Protein AF-A0A413IAR1-F1 (afdb_monomer_lite)

Radius of gyration: 41.61 Å; chains: 1; bounding box: 131×71×96 Å

Sequence (788 aa):
MGYKVLKQGWRLIAILAIGFSSGCSGNEKIKGIDLDEVGYGSSVFSVLKGEDYESEALKLPEGVGEDITVKIKDVRNFSTKESEPLFFESCEVIGWSSPVDLNTDKTMEAVLAKYNPVQKATLSVDASTGKLILYGAGTKNIPAAVYLVDLEISSGGVTQIKEGVCRIQLKDNSAKAVTVSATWGTTDSDKAPADVSSKELSEEELQEFAGALGSAYNKNYGYLILKVKDRRNQSISWKDRWVTRTNKNNFETANPWAEIIYTDEAVIVPYPVPSYPVVSQSTGNAVQYKVEKANTAFRKDLFFDCNLSVTQKGVFEIECRLTDSEVQGKATVLPSGKKLFFPVQDDLRSMDFYDDNSRLSYHRMVSSENFVVFWEKGFGDDPKSAPPLNGVDMTVDLDDLLEKGERFYKLYHDSLNFVTPGNSNVDSIRMMVIVHYTTTWTAYGGGYDDVIGALWVNPATMKPVGQTIAHEFGHSFQYQVYCDDPNKEAGFRQGQSGTSQDGNSFWEMCAQHMAWQNIALFPEWNCDVPIYLANHHRGFMHEWLRYQAFYLMEYWRMKHGEDMLGRVWRESESHEDPITAYKRIAGLSQDQFNAEVWESACHDITWDYPLGGYLRRIVDRQSEADRQTWYTHKTRLIAENGYYRSYPDTVTADHGTEQNIAFTPHDYGYNAFQLSVPEGGTTVTAEFEGITGDSRYRTVGDSKAGWRFGFVGVQGSWTPVYGDMGEATGTAPQASVSFTVPGGGLKQLWFVVSGAPTRHEPHVWDDDVGNDEEYPYRVKFVNTEVKN

Secondary structure (DSSP, 8-state):
------------------------------SS--GGG-B-S-SEEEEETT--EEPPPPB--TT--SSEEEEEEEEEETTT--B-GGGTSEEEE--BSS-EETTT--SHHHHHHHB--EEEESEEE-TTT--EEE-GGGGGGS-SSEEEEEEEEEETTEEEEEEEEEEEEEE-----SEEEEEEEESSSS--EEPEEEEEEPPHHHHHHHHHHHGGG--TTSEEEEEEEE-TTSPBPPTTTTEEEPTTS--HHHH-TTSPPEE-SSEEEEEESSSS--EE---S-S-EEEEE-GGGBTTSS-EEEEEEEEESS-SEEEEEEE---BTTTB---BPPSSSBPP--SGGGGGGS-TTSTTSSS-TTSEEE-SSEEEEE-GGG-S-GGGPPPBTTB-----HHHHHHHHHHHHHIIIIIS-SS-TTSSGGGTBPEEEEE---SS--EEEEEETTTEEEEEE-GGGBTTB-HHHHHHHHHHHHHHHHHH-TTS--SSTT--TT---S--THHHHHHHHHHHTTGGG-TT--TTHHHHHHHTTSPTT-GGGTTT--HHHHHHHHHH-TTHHHHHHHTPPTT--HHHHHHHHHT--HHHHHHHHHHHHHHHTTT-STTHHHHHHHHHTS-HHHHHHHSS--B-EEEETTEEEEPP----S---TTS--B-S-BBT-EEEEEE----TTPEEEEEEEE--S-TTS--TTGGG-EEEEEEEEE-STT-EEEEEEEEEETTB-EEEEEEEPPTT--SEEEEEEEE--SS--PPP-SS-GGG--B--EEEEEES--B--

pLDDT: mean 87.64, std 15.31, range [21.23, 98.88]

Organism: NCBI:txid28118

InterPro domains:
  IPR045690 Domain of unknown function DUF6055 [PF19527] (336-788)

Foldseek 3Di:
DDDDDDDDDDDDDDDDDDDDDDDDDDDDDDPDFPLVQWAFPAQEAEDAALDKDKGAFIGGDPPFADDKFKWWPFKAFPVPRHTDCLQFAWFWDWDFQDFAELVPQQALVSVVVRTDTDTDRQWTADGRRRMIIGHNRSRNPPDQGKMFIKMWMDTPRDIDIDTRSHIYRYDYDPDDQKDKWKWKFLDPVDTDTWDKDKDFDDPVRVVVVCVVCPPLDDPQWFKEWEFEAFQQRHTAFQVPFKDADPPAAALCSLQSRGDWDTGGGTIMHIGRFADTGYDDDDHDQWHKIWGALVFFLQSGIMIMTMHMHGSGGGYMYMYTYHHADPRRGGRFTHHPFADEDQFPPPVRVVWSQSPLPTQWHSQAWDDDNQAIETEGCQQPNALQRGDADVNHRQRADVVLVRVVVVVLCCCVCPFLNLDDPPQFSSNRYHAYEYEYPDPPAAWAWADGPLAFIYIYGGRVCPVPPALSNSLSVLNRSLSRLLSRDPVSFFSCQQAAPPFPDRDFLQSLLRSLLSSLVVCVVVLPDLLQLLQCLLELLFAVRANSCSNRNNLLVLLCCQPVHRNLVSCLRNVDGHNDFSVRSSCVSVVHDLQRVLVSLQVSQLCLQLVPGPSSVSNVVSLVPDDPVCNVFRVHHAFDWDDDPQKTKFAAPPDDPDPDSGGSYDTFHFHSGKHKAWKDDFDAQDKKKKWKFWDADDPNYLRVPLVFWKKKKDKWFAAPPSDIDGFDIDIAHSVRGTDMGMDGHHPHDTPIMMMMMHTRTNDDDHDDPDPDCNNTHGTMMMIHMDRMGTDD

Structure (mmCIF, N/CA/C/O backbone):
data_AF-A0A413IAR1-F1
#
_entry.id   AF-A0A413IAR1-F1
#
loop_
_atom_site.group_PDB
_atom_site.id
_atom_site.type_symbol
_atom_site.label_atom_id
_atom_site.label_alt_id
_atom_site.label_comp_id
_atom_site.label_asym_id
_atom_site.label_entity_id
_atom_site.label_seq_id
_atom_site.pdbx_PDB_ins_code
_atom_site.Cartn_x
_atom_site.Cartn_y
_atom_site.Cartn_z
_atom_site.occupancy
_atom_site.B_iso_or_equiv
_atom_site.auth_seq_id
_atom_site.auth_comp_id
_atom_site.auth_asym_id
_atom_site.auth_atom_id
_atom_site.pdbx_PDB_model_num
ATOM 1 N N . MET A 1 1 ? 53.858 26.011 -32.899 1.00 34.78 1 MET A N 1
ATOM 2 C CA . MET A 1 1 ? 55.131 25.449 -32.388 1.00 34.78 1 MET A CA 1
ATOM 3 C C . MET A 1 1 ? 55.108 23.964 -32.730 1.00 34.78 1 MET A C 1
ATOM 5 O O . MET A 1 1 ? 54.320 23.264 -32.126 1.00 34.78 1 MET A O 1
ATOM 9 N N . GLY A 1 2 ? 55.648 23.471 -33.852 1.00 27.34 2 GLY A N 1
ATOM 10 C CA . GLY A 1 2 ? 57.051 23.499 -34.312 1.00 27.34 2 GLY A CA 1
ATOM 11 C C . GLY A 1 2 ? 57.815 22.386 -33.576 1.00 27.34 2 GLY A C 1
ATOM 12 O O . GLY A 1 2 ? 57.839 22.455 -32.360 1.00 27.34 2 GLY A O 1
ATOM 13 N N . TYR A 1 3 ? 58.409 21.332 -34.152 1.00 24.03 3 TYR A N 1
ATOM 14 C CA . TYR A 1 3 ? 58.829 20.907 -35.506 1.00 24.03 3 TYR A CA 1
ATOM 15 C C . TYR A 1 3 ? 58.890 19.341 -35.479 1.00 24.03 3 TYR A C 1
ATOM 17 O O . TYR A 1 3 ? 59.194 18.796 -34.426 1.00 24.03 3 TYR A O 1
ATOM 25 N N . LYS A 1 4 ? 58.414 18.580 -36.491 1.00 26.34 4 LYS A N 1
ATOM 26 C CA . LYS A 1 4 ? 59.181 17.846 -37.553 1.00 26.34 4 LYS A CA 1
ATOM 27 C C . LYS A 1 4 ? 60.386 16.996 -37.051 1.00 26.34 4 LYS A C 1
ATOM 29 O O . LYS A 1 4 ? 61.136 17.490 -36.233 1.00 26.34 4 LYS A O 1
ATOM 34 N N . VAL A 1 5 ? 60.761 15.804 -37.548 1.00 26.44 5 VAL A N 1
ATOM 35 C CA . VAL A 1 5 ? 60.395 14.966 -38.712 1.00 26.44 5 VAL A CA 1
ATOM 36 C C . VAL A 1 5 ? 61.108 13.592 -38.604 1.00 26.44 5 VAL A C 1
ATOM 38 O O . VAL A 1 5 ? 62.224 13.504 -38.113 1.00 26.44 5 VAL A O 1
ATOM 41 N N . LEU A 1 6 ? 60.426 12.559 -39.108 1.00 25.28 6 LEU A N 1
ATOM 42 C CA . LEU A 1 6 ? 60.851 11.311 -39.779 1.00 25.28 6 LEU A CA 1
ATOM 43 C C . LEU A 1 6 ? 62.330 11.075 -40.217 1.00 25.28 6 LEU A C 1
ATOM 45 O O . LEU A 1 6 ? 62.932 11.939 -40.845 1.00 25.28 6 LEU A O 1
ATOM 49 N N . LYS A 1 7 ? 62.736 9.787 -40.112 1.00 25.12 7 LYS A N 1
ATOM 50 C CA . LYS A 1 7 ? 63.285 8.849 -41.147 1.00 25.12 7 LYS A CA 1
ATOM 51 C C . LYS A 1 7 ? 64.680 8.201 -40.945 1.00 25.12 7 LYS A C 1
ATOM 53 O O . LYS A 1 7 ? 65.696 8.874 -40.930 1.00 25.12 7 LYS A O 1
ATOM 58 N N . GLN A 1 8 ? 64.629 6.859 -41.049 1.00 25.53 8 GLN A N 1
ATOM 59 C CA . GLN A 1 8 ? 65.502 5.902 -41.774 1.00 25.53 8 GLN A CA 1
ATOM 60 C C . GLN A 1 8 ? 66.927 5.588 -41.274 1.00 25.53 8 GLN A C 1
ATOM 62 O O . GLN A 1 8 ? 67.739 6.465 -41.024 1.00 25.53 8 GLN A O 1
ATOM 67 N N . GLY A 1 9 ? 67.217 4.279 -41.184 1.00 22.97 9 GLY A N 1
ATOM 68 C CA . GLY A 1 9 ? 68.506 3.718 -40.759 1.00 22.97 9 GLY A CA 1
ATOM 69 C C . GLY A 1 9 ? 69.468 3.350 -41.891 1.00 22.97 9 GLY A C 1
ATOM 70 O O . GLY A 1 9 ? 69.222 3.721 -43.031 1.00 22.97 9 GLY A O 1
ATOM 71 N N . TRP A 1 10 ? 70.524 2.590 -41.554 1.00 21.23 10 TRP A N 1
ATOM 72 C CA . TRP A 1 10 ? 71.261 1.613 -42.383 1.00 21.23 10 TRP A CA 1
ATOM 73 C C . TRP A 1 10 ? 72.332 0.861 -41.553 1.00 21.23 10 TRP A C 1
ATOM 75 O O . TRP A 1 10 ? 72.605 1.205 -40.408 1.00 21.23 10 TRP A O 1
ATOM 85 N N . ARG A 1 11 ? 72.856 -0.217 -42.153 1.00 23.36 11 ARG A N 1
ATOM 86 C CA . ARG A 1 11 ? 73.657 -1.351 -41.637 1.00 23.36 11 ARG A CA 1
ATOM 87 C C . ARG A 1 11 ? 75.177 -1.081 -41.444 1.00 23.36 11 ARG A C 1
ATOM 89 O O . ARG A 1 11 ? 75.692 -0.175 -42.082 1.00 23.36 11 ARG A O 1
ATOM 96 N N . LEU A 1 12 ? 75.860 -2.018 -40.742 1.00 22.62 12 LEU A N 1
ATOM 97 C CA . LEU A 1 12 ? 77.142 -2.734 -41.062 1.00 22.62 12 LEU A CA 1
ATOM 98 C C . LEU A 1 12 ? 78.281 -2.736 -39.992 1.00 22.62 12 LEU A C 1
ATOM 100 O O . LEU A 1 12 ? 78.846 -1.701 -39.677 1.00 22.62 12 LEU A O 1
ATOM 104 N N . ILE A 1 13 ? 78.655 -3.973 -39.595 1.00 24.52 13 ILE A N 1
ATOM 105 C CA . ILE A 1 13 ? 79.997 -4.634 -39.509 1.00 24.52 13 ILE A CA 1
ATOM 106 C C . ILE A 1 13 ? 81.080 -4.197 -38.493 1.00 24.52 13 ILE A C 1
ATOM 108 O O . ILE A 1 13 ? 81.597 -3.092 -38.572 1.00 24.52 13 ILE A O 1
ATOM 112 N N . ALA A 1 14 ? 81.560 -5.182 -37.701 1.00 24.61 14 ALA A N 1
ATOM 113 C CA . ALA A 1 14 ? 82.961 -5.691 -37.610 1.00 24.61 14 ALA A CA 1
ATOM 114 C C . ALA A 1 14 ? 83.033 -6.817 -36.541 1.00 24.61 14 ALA A C 1
ATOM 116 O O . ALA A 1 14 ? 82.743 -6.568 -35.379 1.00 24.61 14 ALA A O 1
ATOM 117 N N . ILE A 1 15 ? 83.109 -8.111 -36.886 1.00 25.42 15 ILE A N 1
ATOM 118 C CA . ILE A 1 15 ? 84.304 -8.978 -37.056 1.00 25.42 15 ILE A CA 1
ATOM 119 C C . ILE A 1 15 ? 85.473 -8.692 -36.097 1.00 25.42 15 ILE A C 1
ATOM 121 O O . ILE A 1 15 ? 86.178 -7.700 -36.254 1.00 25.42 15 ILE A O 1
ATOM 125 N N . LEU A 1 16 ? 85.773 -9.669 -35.232 1.00 24.58 16 LEU A N 1
ATOM 126 C CA . LEU A 1 16 ? 87.137 -9.965 -34.790 1.00 24.58 16 LEU A CA 1
ATOM 127 C C . LEU A 1 16 ? 87.298 -11.484 -34.622 1.00 24.58 16 LEU A C 1
ATOM 129 O O . LEU A 1 16 ? 86.563 -12.124 -33.875 1.00 24.58 16 LEU A O 1
ATOM 133 N N . ALA A 1 17 ? 88.231 -12.045 -35.388 1.00 25.59 17 ALA A N 1
ATOM 134 C CA . ALA A 1 17 ? 88.614 -13.449 -35.400 1.00 25.59 17 ALA A CA 1
ATOM 135 C C . ALA A 1 17 ? 89.892 -13.648 -34.576 1.00 25.59 17 ALA A C 1
ATOM 137 O O . ALA A 1 17 ? 90.815 -12.847 -34.708 1.00 25.59 17 ALA A O 1
ATOM 138 N N . ILE A 1 18 ? 89.987 -14.744 -33.818 1.00 29.48 18 ILE A N 1
ATOM 139 C CA . ILE A 1 18 ? 91.257 -15.376 -33.426 1.00 29.48 18 ILE A CA 1
ATOM 140 C C . ILE A 1 18 ? 91.052 -16.893 -33.519 1.00 29.48 18 ILE A C 1
ATOM 142 O O . ILE A 1 18 ? 90.049 -17.416 -33.042 1.00 29.48 18 ILE A O 1
ATOM 146 N N . GLY A 1 19 ? 91.967 -17.566 -34.220 1.00 25.70 19 GLY A N 1
ATOM 147 C CA . GLY A 1 19 ? 91.841 -18.957 -34.647 1.00 25.70 19 GLY A CA 1
ATOM 148 C C . GLY A 1 19 ? 92.706 -19.985 -33.912 1.00 25.70 19 GLY A C 1
ATOM 149 O O . GLY A 1 19 ? 93.376 -19.688 -32.929 1.00 25.70 19 GLY A O 1
ATOM 150 N N . PHE A 1 20 ? 92.698 -21.173 -34.532 1.00 26.91 20 PHE A N 1
ATOM 151 C CA . PHE A 1 20 ? 93.508 -22.386 -34.345 1.00 26.91 20 PHE A CA 1
ATOM 152 C C . PHE A 1 20 ? 93.299 -23.196 -33.054 1.00 26.91 20 PHE A C 1
ATOM 154 O O . PHE A 1 20 ? 93.741 -22.831 -31.976 1.00 26.91 20 PHE A O 1
ATOM 161 N N . SER A 1 21 ? 92.833 -24.440 -33.180 1.00 26.20 21 SER A N 1
ATOM 162 C CA . SER A 1 21 ? 93.668 -25.572 -33.603 1.00 26.20 21 SER A CA 1
ATOM 163 C C . SER A 1 21 ? 92.843 -26.852 -33.792 1.00 26.20 21 SER A C 1
ATOM 165 O O . SER A 1 21 ? 91.743 -27.013 -33.278 1.00 26.20 21 SER A O 1
ATOM 167 N N . SER A 1 22 ? 93.399 -27.724 -34.623 1.00 30.41 22 SER A N 1
ATOM 168 C CA . SER A 1 22 ? 92.932 -29.029 -35.079 1.00 30.41 22 SER A CA 1
ATOM 169 C C . SER A 1 22 ? 92.865 -30.103 -33.990 1.00 30.41 22 SER A C 1
ATOM 171 O O . SER A 1 22 ? 93.807 -30.247 -33.214 1.00 30.41 22 SER A O 1
ATOM 173 N N . GLY A 1 23 ? 91.852 -30.970 -34.063 1.00 26.48 23 GLY A N 1
ATOM 174 C CA . GLY A 1 23 ? 91.834 -32.259 -33.373 1.00 26.48 23 GLY A CA 1
ATOM 175 C C . GLY A 1 23 ? 90.764 -33.184 -33.949 1.00 26.48 23 GLY A C 1
ATOM 176 O O . GLY A 1 23 ? 89.583 -33.006 -33.685 1.00 26.48 23 GLY A O 1
ATOM 177 N N . CYS A 1 24 ? 91.180 -34.151 -34.769 1.00 27.83 24 CYS A N 1
ATOM 178 C CA . CYS A 1 24 ? 90.330 -35.228 -35.277 1.00 27.83 24 CYS A CA 1
ATOM 179 C C . CYS A 1 24 ? 89.892 -36.181 -34.156 1.00 27.83 24 CYS A C 1
ATOM 181 O O . CYS A 1 24 ? 90.725 -36.676 -33.405 1.00 27.83 24 CYS A O 1
ATOM 183 N N . SER A 1 25 ? 88.611 -36.528 -34.134 1.00 27.98 25 SER A N 1
ATOM 184 C CA . SER A 1 25 ? 88.074 -37.901 -34.066 1.00 27.98 25 SER A CA 1
ATOM 185 C C . SER A 1 25 ? 86.552 -37.729 -34.130 1.00 27.98 25 SER A C 1
ATOM 187 O O . SER A 1 25 ? 85.965 -37.007 -33.344 1.00 27.98 25 SER A O 1
ATOM 189 N N . GLY A 1 26 ? 85.874 -38.152 -35.193 1.00 32.16 26 GLY A N 1
ATOM 190 C CA . GLY A 1 26 ? 85.689 -39.566 -35.453 1.00 32.16 26 GLY A CA 1
ATOM 191 C C . GLY A 1 26 ? 84.819 -40.146 -34.345 1.00 32.16 26 GLY A C 1
ATOM 192 O O . GLY A 1 26 ? 85.370 -40.751 -33.440 1.00 32.16 26 GLY A O 1
ATOM 193 N N . ASN A 1 27 ? 83.506 -39.903 -34.399 1.00 28.73 27 ASN A N 1
ATOM 194 C CA . ASN A 1 27 ? 82.498 -40.885 -34.013 1.00 28.73 27 ASN A CA 1
ATOM 195 C C . ASN A 1 27 ? 81.108 -40.454 -34.498 1.00 28.73 27 ASN A C 1
ATOM 197 O O . ASN A 1 27 ? 80.598 -39.401 -34.146 1.00 28.73 27 ASN A O 1
ATOM 201 N N . GLU A 1 28 ? 80.579 -41.312 -35.367 1.00 29.38 28 GLU A N 1
ATOM 202 C CA . GLU A 1 28 ? 79.180 -41.709 -35.488 1.00 29.38 28 GLU A CA 1
ATOM 203 C C . GLU A 1 28 ? 78.113 -40.611 -35.578 1.00 29.38 28 GLU A C 1
ATOM 205 O O . GLU A 1 28 ? 77.749 -39.950 -34.612 1.00 29.38 28 GLU A O 1
ATOM 210 N N . LYS A 1 29 ? 77.496 -40.542 -36.768 1.00 40.28 29 LYS A N 1
ATOM 211 C CA . LYS A 1 29 ? 76.106 -40.113 -36.933 1.00 40.28 29 LYS A CA 1
ATOM 212 C C . LYS A 1 29 ? 75.243 -40.840 -35.897 1.00 40.28 29 LYS A C 1
ATOM 214 O O . LYS A 1 29 ? 74.846 -41.984 -36.122 1.00 40.28 29 LYS A O 1
ATOM 219 N N . ILE A 1 30 ? 74.922 -40.172 -34.796 1.00 36.12 30 ILE A N 1
ATOM 220 C CA . ILE A 1 30 ? 73.795 -40.572 -33.967 1.00 36.12 30 ILE A CA 1
ATOM 221 C C . ILE A 1 30 ? 72.555 -40.221 -34.786 1.00 36.12 30 ILE A C 1
ATOM 223 O O . ILE A 1 30 ? 72.349 -39.070 -35.164 1.00 36.12 30 ILE A O 1
ATOM 227 N N . LYS A 1 31 ? 71.748 -41.231 -35.118 1.00 50.75 31 LYS A N 1
ATOM 228 C CA . LYS A 1 31 ? 70.368 -41.007 -35.545 1.00 50.75 31 LYS A CA 1
ATOM 229 C C . LYS A 1 31 ? 69.659 -40.314 -34.378 1.00 50.75 31 LYS A C 1
ATOM 231 O O . LYS A 1 31 ? 69.336 -40.971 -33.394 1.00 50.75 31 LYS A O 1
ATOM 236 N N . GLY A 1 32 ? 69.494 -39.003 -34.457 1.00 59.59 32 GLY A N 1
ATOM 237 C CA . GLY A 1 32 ? 68.858 -38.186 -33.431 1.00 59.59 32 GLY A CA 1
ATOM 238 C C . GLY A 1 32 ? 68.710 -36.751 -33.920 1.00 59.59 32 GLY A C 1
ATOM 239 O O . GLY A 1 32 ? 69.519 -36.272 -34.709 1.00 59.59 32 GLY A O 1
ATOM 240 N N . ILE A 1 33 ? 67.642 -36.099 -33.488 1.00 66.50 33 ILE A N 1
ATOM 241 C CA . ILE A 1 33 ? 67.346 -34.686 -33.699 1.00 66.50 33 ILE A CA 1
ATOM 242 C C . ILE A 1 33 ? 68.219 -33.895 -32.715 1.00 66.50 33 ILE A C 1
ATOM 244 O O . ILE A 1 33 ? 68.239 -34.216 -31.523 1.00 66.50 33 ILE A O 1
ATOM 248 N N . ASP A 1 34 ? 68.940 -32.874 -33.191 1.00 75.75 34 ASP A N 1
ATOM 249 C CA . ASP A 1 34 ? 69.601 -31.918 -32.297 1.00 75.75 34 ASP A CA 1
ATOM 250 C C . ASP A 1 34 ? 68.523 -31.084 -31.603 1.00 75.75 34 ASP A C 1
ATOM 252 O O . ASP A 1 34 ? 67.929 -30.175 -32.187 1.00 75.75 34 ASP A O 1
ATOM 256 N N . LEU A 1 35 ? 68.215 -31.452 -30.359 1.00 74.12 35 LEU A N 1
ATOM 257 C CA . LEU A 1 35 ? 67.162 -30.800 -29.606 1.00 74.12 35 LEU A CA 1
ATOM 258 C C . LEU A 1 35 ? 67.508 -29.343 -29.299 1.00 74.12 35 LEU A C 1
ATOM 260 O O . LEU A 1 35 ? 66.571 -28.582 -29.103 1.00 74.12 35 LEU A O 1
ATOM 264 N N . ASP A 1 36 ? 68.770 -28.908 -29.288 1.00 76.06 36 ASP A N 1
ATOM 265 C CA . ASP A 1 36 ? 69.124 -27.528 -28.923 1.00 76.06 36 ASP A CA 1
ATOM 266 C C . ASP A 1 36 ? 68.667 -26.504 -29.974 1.00 76.06 36 ASP A C 1
ATOM 268 O O . ASP A 1 36 ? 68.295 -25.382 -29.621 1.00 76.06 36 ASP A O 1
ATOM 272 N N . GLU A 1 37 ? 68.562 -26.911 -31.242 1.00 77.50 37 GLU A N 1
ATOM 273 C CA . GLU A 1 37 ? 68.056 -26.069 -32.336 1.00 77.50 37 GLU A CA 1
ATOM 274 C C . GLU A 1 37 ? 66.522 -26.125 -32.509 1.00 77.50 37 GLU A C 1
ATOM 276 O O . GLU A 1 37 ? 65.956 -25.343 -33.280 1.00 77.50 37 GLU A O 1
ATOM 281 N N . VAL A 1 38 ? 65.831 -27.009 -31.775 1.00 81.69 38 VAL A N 1
ATOM 282 C CA . VAL A 1 38 ? 64.366 -27.160 -31.818 1.00 81.69 38 VAL A CA 1
ATOM 283 C C . VAL A 1 38 ? 63.670 -26.098 -30.967 1.00 81.69 38 VAL A C 1
ATOM 285 O O . VAL A 1 38 ? 63.912 -26.000 -29.766 1.00 81.69 38 VAL A O 1
ATOM 288 N N . GLY A 1 39 ? 62.721 -25.350 -31.516 1.00 84.62 39 GLY A N 1
ATOM 289 C CA . GLY A 1 39 ? 61.938 -24.400 -30.719 1.00 84.62 39 GLY A CA 1
ATOM 290 C C . GLY A 1 39 ? 61.010 -23.535 -31.552 1.00 84.62 39 GLY A C 1
ATOM 291 O O . GLY A 1 39 ? 60.970 -23.649 -32.771 1.00 84.62 39 GLY A O 1
ATOM 292 N N . TYR A 1 40 ? 60.257 -22.655 -30.903 1.00 87.88 40 TYR A N 1
ATOM 293 C CA . TYR A 1 40 ? 59.427 -21.669 -31.598 1.00 87.88 40 TYR A CA 1
ATOM 294 C C . TYR A 1 40 ? 60.165 -20.335 -31.740 1.00 87.88 40 TYR A C 1
ATOM 296 O O . TYR A 1 40 ? 61.185 -20.100 -31.086 1.00 87.88 40 TYR A O 1
ATOM 304 N N . GLY A 1 41 ? 59.662 -19.455 -32.609 1.00 80.19 41 GLY A N 1
ATOM 305 C CA . GLY A 1 41 ? 60.215 -18.111 -32.777 1.00 80.19 41 GLY A CA 1
ATOM 306 C C . GLY A 1 41 ? 60.078 -17.279 -31.500 1.00 80.19 41 GLY A C 1
ATOM 307 O O . GLY A 1 41 ? 60.994 -16.528 -31.158 1.00 80.19 41 GLY A O 1
ATOM 308 N N . SER A 1 42 ? 58.975 -17.461 -30.766 1.00 82.25 42 SER A N 1
ATOM 309 C CA . SER A 1 42 ? 58.810 -16.957 -29.400 1.00 82.25 42 SER A CA 1
ATOM 310 C C . SER A 1 42 ? 59.007 -18.055 -28.351 1.00 82.25 42 SER A C 1
ATOM 312 O O . SER A 1 42 ? 58.456 -19.146 -28.451 1.00 82.25 42 SER A O 1
ATOM 314 N N . SER A 1 43 ? 59.742 -17.748 -27.280 1.00 83.25 43 SER A N 1
ATOM 315 C CA . SER A 1 43 ? 59.902 -18.650 -26.131 1.00 83.25 43 SER A CA 1
ATOM 316 C C . SER A 1 43 ? 58.749 -18.563 -25.121 1.00 83.25 43 SER A C 1
ATOM 318 O O . SER A 1 43 ? 58.634 -19.430 -24.248 1.00 83.25 43 SER A O 1
ATOM 320 N N . VAL A 1 44 ? 57.892 -17.536 -25.229 1.00 90.19 44 VAL A N 1
ATOM 321 C CA . VAL A 1 44 ? 56.715 -17.321 -24.373 1.00 90.19 44 VAL A CA 1
ATOM 322 C C . VAL A 1 44 ? 55.515 -16.884 -25.214 1.00 90.19 44 VAL A C 1
ATOM 324 O O . VAL A 1 44 ? 55.563 -15.862 -25.899 1.00 90.19 44 VAL A O 1
ATOM 327 N N . PHE A 1 45 ? 54.412 -17.614 -25.102 1.00 91.06 45 PHE A N 1
ATOM 328 C CA . PHE A 1 45 ? 53.124 -17.292 -25.705 1.00 91.06 45 PHE A CA 1
ATOM 329 C C . PHE A 1 45 ? 52.191 -16.733 -24.630 1.00 91.06 45 PHE A C 1
ATOM 331 O O . PHE A 1 45 ? 51.839 -17.437 -23.688 1.00 91.06 45 PHE A O 1
ATOM 338 N N . SER A 1 46 ? 51.832 -15.450 -24.721 1.00 90.19 46 SER A N 1
ATOM 339 C CA . SER A 1 46 ? 50.843 -14.836 -23.822 1.00 90.19 46 SER A CA 1
ATOM 340 C C . SER A 1 46 ? 49.441 -15.061 -24.372 1.00 90.19 46 SER A C 1
ATOM 342 O O . SER A 1 46 ? 49.141 -14.546 -25.444 1.00 90.19 46 SER A O 1
ATOM 344 N N . VAL A 1 47 ? 48.596 -15.773 -23.626 1.00 89.19 47 VAL A N 1
ATOM 345 C CA . VAL A 1 47 ? 47.217 -16.084 -24.028 1.00 89.19 47 VAL A CA 1
ATOM 346 C C . VAL A 1 47 ? 46.246 -15.670 -22.925 1.00 89.19 47 VAL A C 1
ATOM 348 O O . VAL A 1 47 ? 46.509 -15.895 -21.741 1.00 89.19 47 VAL A O 1
ATOM 351 N N . LEU A 1 48 ? 45.137 -15.037 -23.303 1.00 84.44 48 LEU A N 1
ATOM 352 C CA . LEU A 1 48 ? 44.036 -14.725 -22.396 1.00 84.44 48 LEU A CA 1
ATOM 353 C C . LEU A 1 48 ? 43.086 -15.924 -22.318 1.00 84.44 48 LEU A C 1
ATOM 355 O O . LEU A 1 48 ? 42.752 -16.532 -23.332 1.00 84.44 48 LEU A O 1
ATOM 359 N N . LYS A 1 49 ? 42.628 -16.267 -21.113 1.00 84.62 49 LYS A N 1
ATOM 360 C CA . LYS A 1 49 ? 41.654 -17.348 -20.915 1.00 84.62 49 LYS A CA 1
ATOM 361 C C . LYS A 1 49 ? 40.382 -17.090 -21.728 1.00 84.62 49 LYS A C 1
ATOM 363 O O . LYS A 1 49 ? 39.853 -15.984 -21.749 1.00 84.62 49 LYS A O 1
ATOM 368 N N . GLY A 1 50 ? 39.865 -18.116 -22.389 1.00 76.56 50 GLY A N 1
ATOM 369 C CA . GLY A 1 50 ? 38.692 -17.998 -23.255 1.00 76.56 50 GLY A CA 1
ATOM 370 C C . GLY A 1 50 ? 38.985 -17.560 -24.694 1.00 76.56 50 GLY A C 1
ATOM 371 O O . GLY A 1 50 ? 38.055 -17.585 -25.491 1.00 76.56 50 GLY A O 1
ATOM 372 N N . GLU A 1 51 ? 40.228 -17.216 -25.051 1.00 79.81 51 GLU A N 1
ATOM 373 C CA . GLU A 1 51 ? 40.617 -16.900 -26.435 1.00 79.81 51 GLU A CA 1
ATOM 374 C C . GLU A 1 51 ? 41.376 -18.057 -27.093 1.00 79.81 51 GLU A C 1
ATOM 376 O O . GLU A 1 51 ? 42.231 -18.689 -26.469 1.00 79.81 51 GLU A O 1
ATOM 381 N N . ASP A 1 52 ? 41.063 -18.325 -28.362 1.00 82.94 52 ASP A N 1
ATOM 382 C CA . ASP A 1 52 ? 41.812 -19.277 -29.180 1.00 82.94 52 ASP A CA 1
ATOM 383 C C . ASP A 1 52 ? 43.184 -18.693 -29.554 1.00 82.94 52 ASP A C 1
ATOM 385 O O . ASP A 1 52 ? 43.317 -17.504 -29.854 1.00 82.94 52 ASP A O 1
ATOM 389 N N . TYR A 1 53 ? 44.212 -19.540 -29.573 1.00 88.00 53 TYR A N 1
ATOM 390 C CA . TYR A 1 53 ? 45.576 -19.163 -29.928 1.00 88.00 53 TYR A CA 1
ATOM 391 C C . TYR A 1 53 ? 46.234 -20.224 -30.814 1.00 88.00 53 TYR A C 1
ATOM 393 O O . TYR A 1 53 ? 46.236 -21.408 -30.482 1.00 88.00 53 TYR A O 1
ATOM 401 N N . GLU A 1 54 ? 46.854 -19.792 -31.911 1.00 92.19 54 GLU A N 1
ATOM 402 C CA . GLU A 1 54 ? 47.664 -20.636 -32.794 1.00 92.19 54 GLU A CA 1
ATOM 403 C C . GLU A 1 54 ? 49.097 -20.090 -32.851 1.00 92.19 54 GLU A C 1
ATOM 405 O O . GLU A 1 54 ? 49.307 -18.897 -33.089 1.00 92.19 54 GLU A O 1
ATOM 410 N N . SER A 1 55 ? 50.089 -20.958 -32.635 1.00 91.50 55 SER A N 1
ATOM 411 C CA . SER A 1 55 ? 51.506 -20.603 -32.758 1.00 91.50 55 SER A CA 1
ATOM 412 C C . SER A 1 55 ? 52.004 -20.689 -34.205 1.00 91.50 55 SER A C 1
ATOM 414 O O . SER A 1 55 ? 51.421 -21.345 -35.071 1.00 91.50 55 SER A O 1
ATOM 416 N N . GLU A 1 56 ? 53.177 -20.116 -34.467 1.00 89.75 56 GLU A N 1
ATOM 417 C CA . GLU A 1 56 ? 53.977 -20.484 -35.635 1.00 89.75 56 GLU A CA 1
ATOM 418 C C . GLU A 1 56 ? 54.388 -21.974 -35.621 1.00 89.75 56 GLU A C 1
ATOM 420 O O . GLU A 1 56 ? 54.284 -22.665 -34.603 1.00 89.75 56 GLU A O 1
ATOM 425 N N . ALA A 1 57 ? 54.859 -22.480 -36.767 1.00 89.25 57 ALA A N 1
ATOM 426 C CA . ALA A 1 57 ? 55.389 -23.840 -36.872 1.00 89.25 57 ALA A CA 1
ATOM 427 C C . ALA A 1 57 ? 56.673 -24.014 -36.046 1.00 89.25 57 ALA A C 1
ATOM 429 O O . ALA A 1 57 ? 57.468 -23.080 -35.911 1.00 89.25 57 ALA A O 1
ATOM 430 N N . LEU A 1 58 ? 56.880 -25.225 -35.526 1.00 89.19 58 LEU A N 1
ATOM 431 C CA . LEU A 1 58 ? 58.068 -25.573 -34.757 1.00 89.19 58 LEU A CA 1
ATOM 432 C C . LEU A 1 58 ? 59.302 -25.502 -35.665 1.00 89.19 58 LEU A C 1
ATOM 434 O O . LEU A 1 58 ? 59.361 -26.151 -36.710 1.00 89.19 58 LEU A O 1
ATOM 438 N N . LYS A 1 59 ? 60.304 -24.716 -35.271 1.00 87.38 59 LYS A N 1
ATOM 439 C CA . LYS A 1 59 ? 61.581 -24.641 -35.977 1.00 87.38 59 LYS A CA 1
ATOM 440 C C . LYS A 1 59 ? 62.394 -25.896 -35.677 1.00 87.38 59 LYS A C 1
ATOM 442 O O . LYS A 1 59 ? 62.529 -26.283 -34.516 1.00 87.38 59 LYS A O 1
ATOM 447 N N . LEU A 1 60 ? 62.948 -26.492 -36.728 1.00 80.25 60 LEU A N 1
ATOM 448 C CA . LEU A 1 60 ? 63.756 -27.705 -36.667 1.00 80.25 60 LEU A CA 1
ATOM 449 C C . LEU A 1 60 ? 65.169 -27.484 -37.233 1.00 80.25 60 LEU A C 1
ATOM 451 O O . LEU A 1 60 ? 65.355 -26.553 -38.026 1.00 80.25 60 LEU A O 1
ATOM 455 N N . PRO A 1 61 ? 66.142 -28.336 -36.851 1.00 76.50 61 PRO A N 1
ATOM 456 C CA . PRO A 1 61 ? 67.487 -28.342 -37.422 1.00 76.50 61 PRO A CA 1
ATOM 457 C C . PRO A 1 61 ? 67.484 -28.555 -38.942 1.00 76.50 61 PRO A C 1
ATOM 459 O O . PRO A 1 61 ? 66.607 -29.220 -39.504 1.00 76.50 61 PRO A O 1
ATOM 462 N N . GLU A 1 62 ? 68.508 -28.036 -39.615 1.00 65.81 62 GLU A N 1
ATOM 463 C CA . GLU A 1 62 ? 68.660 -28.151 -41.068 1.00 65.81 62 GLU A CA 1
ATOM 464 C C . GLU A 1 62 ? 68.806 -29.633 -41.493 1.00 65.81 62 GLU A C 1
ATOM 466 O O . GLU A 1 62 ? 69.690 -30.349 -41.026 1.00 65.81 62 GLU A O 1
ATOM 471 N N . GLY A 1 63 ? 67.913 -30.117 -42.370 1.00 63.94 63 GLY A N 1
ATOM 472 C CA . GLY A 1 63 ? 67.882 -31.515 -42.837 1.00 63.94 63 GLY A CA 1
ATOM 473 C C . GLY A 1 63 ? 66.865 -32.438 -42.144 1.00 63.94 63 GLY A C 1
ATOM 474 O O . GLY A 1 63 ? 66.738 -33.594 -42.549 1.00 63.94 63 GLY A O 1
ATOM 475 N N . VAL A 1 64 ? 66.109 -31.945 -41.154 1.00 65.56 64 VAL A N 1
ATOM 476 C CA . VAL A 1 64 ? 64.991 -32.656 -40.502 1.00 65.56 64 VAL A CA 1
ATOM 477 C C . VAL A 1 64 ? 63.678 -31.992 -40.931 1.00 65.56 64 VAL A C 1
ATOM 479 O O . VAL A 1 64 ? 63.344 -30.923 -40.428 1.00 65.56 64 VAL A O 1
ATOM 482 N N . GLY A 1 65 ? 62.939 -32.571 -41.886 1.00 59.47 65 GLY A N 1
ATOM 483 C CA . GLY A 1 65 ? 61.730 -31.895 -42.390 1.00 59.47 65 GLY A CA 1
ATOM 484 C C . GLY A 1 65 ? 60.721 -32.687 -43.222 1.00 59.47 65 GLY A C 1
ATOM 485 O O . GLY A 1 65 ? 59.602 -32.210 -43.358 1.00 59.47 65 GLY A O 1
ATOM 486 N N . GLU A 1 66 ? 61.049 -33.868 -43.757 1.00 61.12 66 GLU A N 1
ATOM 487 C CA . GLU A 1 66 ? 60.121 -34.569 -44.671 1.00 61.12 66 GLU A CA 1
ATOM 488 C C . GLU A 1 66 ? 59.278 -35.674 -44.002 1.00 61.12 66 GLU A C 1
ATOM 490 O O . GLU A 1 66 ? 58.214 -35.992 -44.513 1.00 61.12 66 GLU A O 1
ATOM 495 N N . ASP A 1 67 ? 59.669 -36.171 -42.818 1.00 72.38 67 ASP A N 1
ATOM 496 C CA . ASP A 1 67 ? 58.961 -37.231 -42.072 1.00 72.38 67 ASP A CA 1
ATOM 497 C C . ASP A 1 67 ? 59.047 -37.001 -40.546 1.00 72.38 67 ASP A C 1
ATOM 499 O O . ASP A 1 67 ? 59.664 -37.783 -39.810 1.00 72.38 67 ASP A O 1
ATOM 503 N N . ILE A 1 68 ? 58.505 -35.882 -40.052 1.00 83.31 68 ILE A N 1
ATOM 504 C CA . ILE A 1 68 ? 58.420 -35.620 -38.605 1.00 83.31 68 ILE A CA 1
ATOM 505 C C . ILE A 1 68 ? 57.040 -35.971 -38.044 1.00 83.31 68 ILE A C 1
ATOM 507 O O . ILE A 1 68 ? 56.018 -35.869 -38.719 1.00 83.31 68 ILE A O 1
ATOM 511 N N . THR A 1 69 ? 56.999 -36.364 -36.777 1.00 87.25 69 THR A N 1
ATOM 512 C CA . THR A 1 69 ? 55.767 -36.484 -35.994 1.00 87.25 69 THR A CA 1
ATOM 513 C C . THR A 1 69 ? 55.989 -35.865 -34.622 1.00 87.25 69 THR A C 1
ATOM 515 O O . THR A 1 69 ? 56.819 -36.352 -33.855 1.00 87.25 69 THR A O 1
ATOM 518 N N . VAL A 1 70 ? 55.247 -34.805 -34.309 1.00 90.44 70 VAL A N 1
ATOM 519 C CA . VAL A 1 70 ? 55.297 -34.094 -33.024 1.00 90.44 70 VAL A CA 1
ATOM 520 C C . VAL A 1 70 ? 54.080 -34.458 -32.176 1.00 90.44 70 VAL A C 1
ATOM 522 O O . VAL A 1 70 ? 52.957 -34.519 -32.673 1.00 90.44 70 VAL A O 1
ATOM 525 N N . LYS A 1 71 ? 54.297 -34.686 -30.882 1.00 93.25 71 LYS A N 1
ATOM 526 C CA . LYS A 1 71 ? 53.252 -34.887 -29.874 1.00 93.25 71 LYS A CA 1
ATOM 527 C C . LYS A 1 71 ? 53.562 -34.058 -28.638 1.00 93.25 71 LYS A C 1
ATOM 529 O O . LYS A 1 71 ? 54.723 -33.863 -28.293 1.00 93.25 71 LYS A O 1
ATOM 534 N N . ILE A 1 72 ? 52.526 -33.603 -27.944 1.00 94.81 72 ILE A N 1
ATOM 535 C CA . ILE A 1 72 ? 52.703 -32.999 -26.623 1.00 94.81 72 ILE A CA 1
ATOM 536 C C . ILE A 1 72 ? 52.935 -34.139 -25.636 1.00 94.81 72 ILE A C 1
ATOM 538 O O . ILE A 1 72 ? 52.130 -35.067 -25.559 1.00 94.81 72 ILE A O 1
ATOM 542 N N . LYS A 1 73 ? 54.058 -34.084 -24.922 1.00 94.31 73 LYS A N 1
ATOM 543 C CA . LYS A 1 73 ? 54.412 -35.078 -23.913 1.00 94.31 73 LYS A CA 1
ATOM 544 C C . LYS A 1 73 ? 53.786 -34.743 -22.565 1.00 94.31 73 LYS A C 1
ATOM 546 O O . LYS A 1 73 ? 53.246 -35.639 -21.922 1.00 94.31 73 LYS A O 1
ATOM 551 N N . ASP A 1 74 ? 53.905 -33.486 -22.152 1.00 94.81 74 ASP A N 1
ATOM 552 C CA . ASP A 1 74 ? 53.361 -32.975 -20.898 1.00 94.81 74 ASP A CA 1
ATOM 553 C C . ASP A 1 74 ? 53.225 -31.446 -20.957 1.00 94.81 74 ASP A C 1
ATOM 555 O O . ASP A 1 74 ? 53.893 -30.774 -21.751 1.00 94.81 74 ASP A O 1
ATOM 559 N N . VAL A 1 75 ? 52.366 -30.898 -20.102 1.00 96.00 75 VAL A N 1
ATOM 560 C CA . VAL A 1 75 ? 52.273 -29.463 -19.836 1.00 96.00 75 VAL A CA 1
ATOM 561 C C . VAL A 1 75 ? 52.372 -29.274 -18.334 1.00 96.00 75 VAL A C 1
ATOM 563 O O . VAL A 1 75 ? 51.515 -29.742 -17.598 1.00 96.00 75 VAL A O 1
ATOM 566 N N . ARG A 1 76 ? 53.420 -28.596 -17.863 1.00 96.38 76 ARG A N 1
ATOM 567 C CA . ARG A 1 76 ? 53.722 -28.488 -16.427 1.00 96.38 76 ARG A CA 1
ATOM 568 C C . ARG A 1 76 ? 53.661 -27.056 -15.947 1.00 96.38 76 ARG A C 1
ATOM 570 O O . ARG A 1 76 ? 54.163 -26.157 -16.619 1.00 96.38 76 ARG A O 1
ATOM 577 N N . ASN A 1 77 ? 53.128 -26.818 -14.757 1.00 95.38 77 ASN A N 1
ATOM 578 C CA . ASN A 1 77 ? 53.186 -25.499 -14.141 1.00 95.38 77 ASN A CA 1
ATOM 579 C C . ASN A 1 77 ? 54.656 -25.079 -13.940 1.00 95.38 77 ASN A C 1
ATOM 581 O O . ASN A 1 77 ? 55.471 -25.817 -13.384 1.00 95.38 77 ASN A O 1
ATOM 585 N N . PHE A 1 78 ? 55.026 -23.883 -14.400 1.00 92.69 78 PHE A N 1
ATOM 586 C CA . PHE A 1 78 ? 56.409 -23.406 -14.367 1.00 92.69 78 PHE A CA 1
ATOM 587 C C . PHE A 1 78 ? 56.954 -23.286 -12.939 1.00 92.69 78 PHE A C 1
ATOM 589 O O . PHE A 1 78 ? 58.152 -23.510 -12.739 1.00 92.69 78 PHE A O 1
ATOM 596 N N . SER A 1 79 ? 56.100 -22.948 -11.970 1.00 90.75 79 SER A N 1
ATOM 597 C CA . SER A 1 79 ? 56.476 -22.736 -10.571 1.00 90.75 79 SER A CA 1
ATOM 598 C C . SER A 1 79 ? 56.515 -24.042 -9.782 1.00 90.75 79 SER A C 1
ATOM 600 O O . SER A 1 79 ? 57.515 -24.306 -9.121 1.00 90.75 79 SER A O 1
ATOM 602 N N . THR A 1 80 ? 55.463 -24.866 -9.863 1.00 92.19 80 THR A N 1
ATOM 603 C CA . THR A 1 80 ? 55.366 -26.106 -9.064 1.00 92.19 80 THR A CA 1
ATOM 604 C C . THR A 1 80 ? 56.029 -27.309 -9.732 1.00 92.19 80 THR A C 1
ATOM 606 O O . THR A 1 80 ? 56.364 -28.271 -9.051 1.00 92.19 80 THR A O 1
ATOM 609 N N . LYS A 1 81 ? 56.276 -27.240 -11.049 1.00 90.31 81 LYS A N 1
ATOM 610 C CA . LYS A 1 81 ? 56.772 -28.335 -11.908 1.00 90.31 81 LYS A CA 1
ATOM 611 C C . LYS A 1 81 ? 55.823 -29.528 -12.045 1.00 90.31 81 LYS A C 1
ATOM 613 O O . LYS A 1 81 ? 56.197 -30.506 -12.687 1.00 90.31 81 LYS A O 1
ATOM 618 N N . GLU A 1 82 ? 54.618 -29.438 -11.495 1.00 93.56 82 GLU A N 1
ATOM 619 C CA . GLU A 1 82 ? 53.582 -30.468 -11.592 1.00 93.56 82 GLU A CA 1
ATOM 620 C C . GLU A 1 82 ? 52.867 -30.398 -12.945 1.00 93.56 82 GLU A C 1
ATOM 622 O O . GLU A 1 82 ? 52.698 -29.311 -13.505 1.00 93.56 82 GLU A O 1
ATOM 627 N N . SER A 1 83 ? 52.462 -31.555 -13.470 1.00 95.25 83 SER A N 1
ATOM 628 C CA . SER A 1 83 ? 51.671 -31.676 -14.699 1.00 95.25 83 SER A CA 1
ATOM 629 C C . SER A 1 83 ? 50.273 -31.080 -14.512 1.00 95.25 83 SER A C 1
ATOM 631 O O . SER A 1 83 ? 49.640 -31.291 -13.480 1.00 95.25 83 SER A O 1
ATOM 633 N N . GLU A 1 84 ? 49.782 -30.369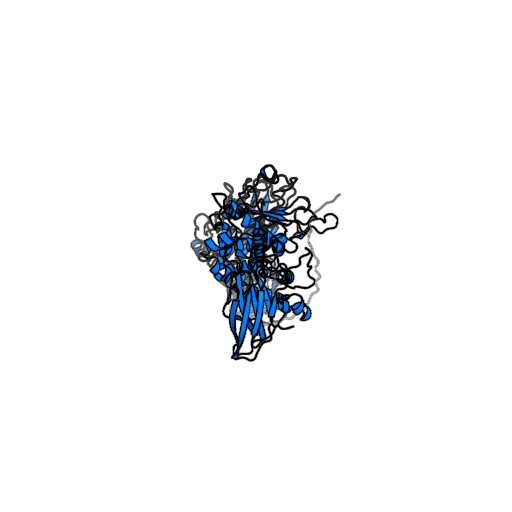 -15.523 1.00 95.69 84 GLU A N 1
ATOM 634 C CA . GLU A 1 84 ? 48.454 -29.759 -15.567 1.00 95.69 84 GLU A CA 1
ATOM 635 C C . GLU A 1 84 ? 47.570 -30.537 -16.561 1.00 95.69 84 GLU A C 1
ATOM 637 O O . GLU A 1 84 ? 47.610 -30.271 -17.770 1.00 95.69 84 GLU A O 1
ATOM 642 N N . PRO A 1 85 ? 46.797 -31.535 -16.090 1.00 92.50 85 PRO A N 1
ATOM 643 C CA . PRO A 1 85 ? 46.021 -32.412 -16.962 1.00 92.50 85 PRO A CA 1
ATOM 644 C C . PRO A 1 85 ? 44.906 -31.676 -17.716 1.00 92.50 85 PRO A C 1
ATOM 646 O O . PRO A 1 85 ? 44.512 -32.134 -18.789 1.00 92.50 85 PRO A O 1
ATOM 649 N N . LEU A 1 86 ? 44.445 -30.519 -17.221 1.00 92.69 86 LEU A N 1
ATOM 650 C CA . LEU A 1 86 ? 43.371 -29.738 -17.845 1.00 92.69 86 LEU A CA 1
ATOM 651 C C . LEU A 1 86 ? 43.712 -29.262 -19.275 1.00 92.69 86 LEU A C 1
ATOM 653 O O . LEU A 1 86 ? 42.813 -29.033 -20.084 1.00 92.69 86 LEU A O 1
ATOM 657 N N . PHE A 1 87 ? 45.000 -29.166 -19.641 1.00 92.94 87 PHE A N 1
ATOM 658 C CA . PHE A 1 87 ? 45.409 -28.876 -21.026 1.00 92.94 87 PHE A CA 1
ATOM 659 C C . PHE A 1 87 ? 45.127 -30.024 -22.007 1.00 92.94 87 PHE A C 1
ATOM 661 O O . PHE A 1 87 ? 45.075 -29.794 -23.214 1.00 92.94 87 PHE A O 1
ATOM 668 N N . PHE A 1 88 ? 44.939 -31.245 -21.512 1.00 92.88 88 PHE A N 1
ATOM 669 C CA . PHE A 1 88 ? 44.644 -32.427 -22.325 1.00 92.88 88 PHE A CA 1
ATOM 670 C C . PHE A 1 88 ? 43.172 -32.828 -22.276 1.00 92.88 88 PHE A C 1
ATOM 672 O O . PHE A 1 88 ? 42.746 -33.681 -23.058 1.00 92.88 88 PHE A O 1
ATOM 679 N N . GLU A 1 89 ? 42.394 -32.228 -21.374 1.00 91.94 89 GLU A N 1
ATOM 680 C CA . GLU A 1 89 ? 40.957 -32.444 -21.326 1.00 91.94 89 GLU A CA 1
ATOM 681 C C . GLU A 1 89 ? 40.294 -31.980 -22.621 1.00 91.94 89 GLU A C 1
ATOM 683 O O . GLU A 1 89 ? 40.718 -31.022 -23.272 1.00 91.94 89 GLU A O 1
ATOM 688 N N . SER A 1 90 ? 39.253 -32.708 -23.011 1.00 86.56 90 SER A N 1
ATOM 689 C CA . SER A 1 90 ? 38.465 -32.362 -24.182 1.00 86.56 90 SER A CA 1
ATOM 690 C C . SER A 1 90 ? 37.575 -31.171 -23.858 1.00 86.56 90 SER A C 1
ATOM 692 O O . SER A 1 90 ? 36.776 -31.225 -22.926 1.00 86.56 90 SER A O 1
ATOM 694 N N . CYS A 1 91 ? 37.681 -30.120 -24.660 1.00 82.06 91 CYS A N 1
ATOM 695 C CA . CYS A 1 91 ? 36.763 -28.999 -24.664 1.00 82.06 91 CYS A CA 1
ATOM 696 C C . CYS A 1 91 ? 35.959 -28.966 -25.966 1.00 82.06 91 CYS A C 1
ATOM 698 O O . CYS A 1 91 ? 36.420 -29.386 -27.034 1.00 82.06 91 CYS A O 1
ATOM 700 N N . GLU A 1 92 ? 34.747 -28.433 -25.871 1.00 79.31 92 GLU A N 1
ATOM 701 C CA . GLU A 1 92 ? 33.903 -28.191 -27.029 1.00 79.31 92 GLU A CA 1
ATOM 702 C C . GLU A 1 92 ? 34.363 -26.928 -27.763 1.00 79.31 92 GLU A C 1
ATOM 704 O O . GLU A 1 92 ? 34.332 -25.829 -27.210 1.00 79.31 92 GLU A O 1
ATOM 709 N N . VAL A 1 93 ? 34.787 -27.085 -29.016 1.00 76.75 93 VAL A N 1
ATOM 710 C CA . VAL A 1 93 ? 35.159 -25.971 -29.891 1.00 76.75 93 VAL A CA 1
ATOM 711 C C . VAL A 1 93 ? 34.009 -25.695 -30.846 1.00 76.75 93 VAL A C 1
ATOM 713 O O . VAL A 1 93 ? 33.478 -26.611 -31.482 1.00 76.75 93 VAL A O 1
ATOM 716 N N . ILE A 1 94 ? 33.630 -24.420 -30.951 1.00 72.38 94 ILE A N 1
ATOM 717 C CA . ILE A 1 94 ? 32.559 -23.964 -31.838 1.00 72.38 94 ILE A CA 1
ATOM 718 C C . ILE A 1 94 ? 32.952 -24.282 -33.286 1.00 72.38 94 ILE A C 1
ATOM 720 O O . ILE A 1 94 ? 33.919 -23.737 -33.814 1.00 72.38 94 ILE A O 1
ATOM 724 N N . GLY A 1 95 ? 32.184 -25.157 -33.933 1.00 73.75 95 GLY A N 1
ATOM 725 C CA . GLY A 1 95 ? 32.339 -25.509 -35.340 1.00 73.75 95 GLY A CA 1
ATOM 726 C C . GLY A 1 95 ? 31.054 -25.248 -36.119 1.00 73.75 95 GLY A C 1
ATOM 727 O O . GLY A 1 95 ? 29.954 -25.349 -35.577 1.00 73.75 95 GLY A O 1
ATOM 728 N N . TRP A 1 96 ? 31.192 -24.920 -37.403 1.00 76.06 96 TRP A N 1
ATOM 729 C CA . TRP A 1 96 ? 30.070 -24.632 -38.298 1.00 76.06 96 TRP A CA 1
ATOM 730 C C . TRP A 1 96 ? 30.197 -25.455 -39.574 1.00 76.06 96 TRP A C 1
ATOM 732 O O . TRP A 1 96 ? 31.228 -25.417 -40.242 1.00 76.06 96 TRP A O 1
ATOM 742 N N . SER A 1 97 ? 29.146 -26.196 -39.923 1.00 82.75 97 SER A N 1
ATOM 743 C CA . SER A 1 97 ? 29.090 -26.946 -41.186 1.00 82.75 97 SER A CA 1
ATOM 744 C C . SER A 1 97 ? 28.842 -26.034 -42.394 1.00 82.75 97 SER A C 1
ATOM 746 O O . SER A 1 97 ? 29.253 -26.348 -43.509 1.00 82.75 97 SER A O 1
ATOM 748 N N . SER A 1 98 ? 28.190 -24.890 -42.174 1.00 83.31 98 SER A N 1
ATOM 749 C CA . SER A 1 98 ? 27.984 -23.808 -43.141 1.00 83.31 98 SER A CA 1
ATOM 750 C C . SER A 1 98 ? 27.610 -22.515 -42.400 1.00 83.31 98 SER A C 1
ATOM 752 O O . SER A 1 98 ? 27.176 -22.596 -41.247 1.00 83.31 98 SER A O 1
ATOM 754 N N . PRO A 1 99 ? 27.761 -21.324 -43.011 1.00 82.38 99 PRO A N 1
ATOM 755 C CA . PRO A 1 99 ? 27.298 -20.093 -42.386 1.00 82.38 99 PRO A CA 1
ATOM 756 C C . PRO A 1 99 ? 25.764 -20.010 -42.299 1.00 82.38 99 PRO A C 1
ATOM 758 O O . PRO A 1 99 ? 25.034 -20.613 -43.096 1.00 82.38 99 PRO A O 1
ATOM 761 N N . VAL A 1 100 ? 25.285 -19.245 -41.321 1.00 81.62 100 VAL A N 1
ATOM 762 C CA . VAL A 1 100 ? 23.871 -18.927 -41.102 1.00 81.62 100 VAL A CA 1
ATOM 763 C C . VAL A 1 100 ? 23.414 -17.925 -42.162 1.00 81.62 100 VAL A C 1
ATOM 765 O O . VAL A 1 100 ? 24.047 -16.896 -42.372 1.00 81.62 100 VAL A O 1
ATOM 768 N N . ASP A 1 101 ? 22.320 -18.204 -42.850 1.00 83.81 101 ASP A N 1
ATOM 769 C CA . ASP A 1 101 ? 21.692 -17.309 -43.815 1.00 83.81 101 ASP A CA 1
ATOM 770 C C . ASP A 1 101 ? 20.394 -16.772 -43.212 1.00 83.81 101 ASP A C 1
ATOM 772 O O . ASP A 1 101 ? 19.414 -17.499 -43.046 1.00 83.81 101 ASP A O 1
ATOM 776 N N . LEU A 1 102 ? 20.381 -15.469 -42.918 1.00 79.50 102 LEU A N 1
ATOM 777 C CA . LEU A 1 102 ? 19.251 -14.793 -42.278 1.00 79.50 102 LEU A CA 1
ATOM 778 C C . LEU A 1 102 ? 17.956 -14.895 -43.094 1.00 79.50 102 LEU A C 1
ATOM 780 O O . LEU A 1 102 ? 16.877 -14.699 -42.538 1.00 79.50 102 LEU A O 1
ATOM 784 N N . ASN A 1 103 ? 18.026 -15.177 -44.399 1.00 80.50 103 ASN A N 1
ATOM 785 C CA . ASN A 1 103 ? 16.853 -15.292 -45.263 1.00 80.50 103 ASN A CA 1
ATOM 786 C C . ASN A 1 103 ? 16.239 -16.694 -45.266 1.00 80.50 103 ASN A C 1
ATOM 788 O O . ASN A 1 103 ? 15.047 -16.815 -45.549 1.00 80.50 103 ASN A O 1
ATOM 792 N N . THR A 1 104 ? 17.014 -17.732 -44.947 1.00 84.38 104 THR A N 1
ATOM 793 C CA . THR A 1 104 ? 16.578 -19.133 -45.062 1.00 84.38 104 THR A CA 1
ATOM 794 C C . THR A 1 104 ? 16.551 -19.874 -43.724 1.00 84.38 104 THR A C 1
ATOM 796 O O . THR A 1 104 ? 15.658 -20.695 -43.514 1.00 84.38 104 THR A O 1
ATOM 799 N N . ASP A 1 105 ? 17.424 -19.537 -42.774 1.00 86.31 105 ASP A N 1
ATOM 800 C CA . ASP A 1 105 ? 17.455 -20.149 -41.442 1.00 86.31 105 ASP A CA 1
ATOM 801 C C . ASP A 1 105 ? 16.468 -19.451 -40.492 1.00 86.31 105 ASP A C 1
ATOM 803 O O . ASP A 1 105 ? 16.824 -18.563 -39.720 1.00 86.31 105 ASP A O 1
ATOM 807 N N . LYS A 1 106 ? 15.192 -19.841 -40.573 1.00 86.44 106 LYS A N 1
ATOM 808 C CA . LYS A 1 106 ? 14.074 -19.208 -39.842 1.00 86.44 106 LYS A CA 1
ATOM 809 C C . LYS A 1 106 ? 13.639 -19.929 -38.562 1.00 86.44 106 LYS A C 1
ATOM 811 O O . LYS A 1 106 ? 12.602 -19.604 -38.000 1.00 86.44 106 LYS A O 1
ATOM 816 N N . THR A 1 107 ? 14.407 -20.909 -38.094 1.00 88.62 107 THR A N 1
ATOM 817 C CA . THR A 1 107 ? 14.100 -21.673 -36.868 1.00 88.62 107 THR A CA 1
ATOM 818 C C . THR A 1 107 ? 15.368 -21.955 -36.088 1.00 88.62 107 THR A C 1
ATOM 820 O O . THR A 1 107 ? 16.412 -22.200 -36.703 1.00 88.62 107 THR A O 1
ATOM 823 N N . MET A 1 108 ? 15.277 -21.973 -34.759 1.00 87.50 108 MET A N 1
ATOM 824 C CA . MET A 1 108 ? 16.418 -22.220 -33.881 1.00 87.50 108 MET A CA 1
ATOM 825 C C . MET A 1 108 ? 17.085 -23.566 -34.188 1.00 87.50 108 MET A C 1
ATOM 827 O O . MET A 1 108 ? 18.309 -23.676 -34.208 1.00 87.50 108 MET A O 1
ATOM 831 N N . GLU A 1 109 ? 16.284 -24.574 -34.521 1.00 86.94 109 GLU A N 1
ATOM 832 C CA . GLU A 1 109 ? 16.728 -25.916 -34.889 1.00 86.94 109 GLU A CA 1
ATOM 833 C C . GLU A 1 109 ? 17.550 -25.913 -36.182 1.00 86.94 109 GLU A C 1
ATOM 835 O O . GLU A 1 109 ? 18.539 -26.633 -36.271 1.00 86.94 109 GLU A O 1
ATOM 840 N N . ALA A 1 110 ? 17.192 -25.086 -37.169 1.00 87.00 110 ALA A N 1
ATOM 841 C CA . ALA A 1 110 ? 17.949 -24.962 -38.419 1.00 87.00 110 ALA A CA 1
ATOM 842 C C . ALA A 1 110 ? 19.329 -24.329 -38.189 1.00 87.00 110 ALA A C 1
ATOM 844 O O . ALA A 1 110 ? 20.320 -24.785 -38.761 1.00 87.00 110 ALA A O 1
ATOM 845 N N . VAL A 1 111 ? 19.412 -23.326 -37.309 1.00 86.12 111 VAL A N 1
ATOM 846 C CA . VAL A 1 111 ? 20.692 -22.713 -36.926 1.00 86.12 111 VAL A CA 1
ATOM 847 C C . VAL A 1 111 ? 21.542 -23.704 -36.129 1.00 86.12 111 VAL A C 1
ATOM 849 O O . VAL A 1 111 ? 22.718 -23.899 -36.435 1.00 86.12 111 VAL A O 1
ATOM 852 N N . LEU A 1 112 ? 20.944 -24.396 -35.155 1.00 85.19 112 LEU A N 1
ATOM 853 C CA . LEU A 1 112 ? 21.624 -25.425 -34.365 1.00 85.19 112 LEU A CA 1
ATOM 854 C C . LEU A 1 112 ? 22.048 -26.635 -35.208 1.00 85.19 112 LEU A C 1
ATOM 856 O O . LEU A 1 112 ? 23.083 -27.221 -34.927 1.00 85.19 112 LEU A O 1
ATOM 860 N N . ALA A 1 113 ? 21.323 -26.990 -36.271 1.00 86.69 113 ALA A N 1
ATOM 861 C CA . ALA A 1 113 ? 21.733 -28.054 -37.191 1.00 86.69 113 ALA A CA 1
ATOM 862 C C . ALA A 1 113 ? 23.009 -27.700 -37.974 1.00 86.69 113 ALA A C 1
ATOM 864 O O . ALA A 1 113 ? 23.742 -28.591 -38.410 1.00 86.69 113 ALA A O 1
ATOM 865 N N . LYS A 1 114 ? 23.293 -26.403 -38.157 1.00 86.31 114 LYS A N 1
ATOM 866 C CA . LYS A 1 114 ? 24.549 -25.928 -38.752 1.00 86.31 114 LYS A CA 1
ATOM 867 C C . LYS A 1 114 ? 25.689 -25.875 -37.741 1.00 86.31 114 LYS A C 1
A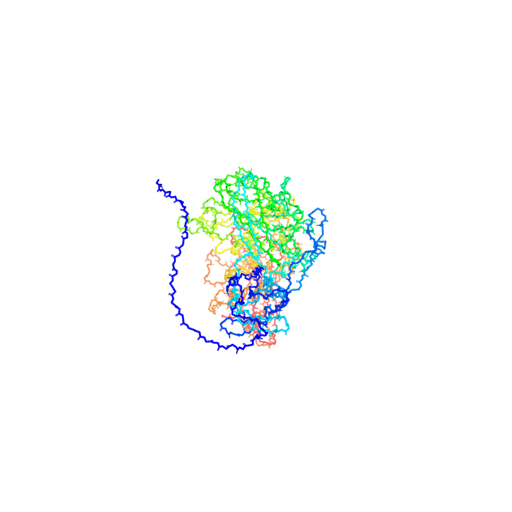TOM 869 O O . LYS A 1 114 ? 26.851 -25.976 -38.150 1.00 86.31 114 LYS A O 1
ATOM 874 N N . TYR A 1 115 ? 25.361 -25.749 -36.457 1.00 84.00 115 TYR A N 1
ATOM 875 C CA . TYR A 1 115 ? 26.314 -25.840 -35.363 1.00 84.00 115 TYR A CA 1
ATOM 876 C C . TYR A 1 115 ? 26.812 -27.282 -35.231 1.00 84.00 115 TYR A C 1
ATOM 878 O O . TYR A 1 115 ? 26.064 -28.209 -34.934 1.00 84.00 115 TYR A O 1
ATOM 886 N N . ASN A 1 116 ? 28.098 -27.474 -35.498 1.00 81.56 116 ASN A N 1
ATOM 887 C CA . ASN A 1 116 ? 28.762 -28.767 -35.451 1.00 81.56 116 ASN A CA 1
ATOM 888 C C . ASN A 1 116 ? 29.942 -28.672 -34.478 1.00 81.56 116 ASN A C 1
ATOM 890 O O . ASN A 1 116 ? 31.081 -28.493 -34.926 1.00 81.56 116 ASN A O 1
ATOM 894 N N . PRO A 1 117 ? 29.677 -28.706 -33.160 1.00 77.12 117 PRO A N 1
ATOM 895 C CA . PRO A 1 117 ? 30.727 -28.627 -32.161 1.00 77.12 117 PRO A CA 1
ATOM 896 C C . PRO A 1 117 ? 31.709 -29.781 -32.342 1.00 77.12 117 PRO A C 1
ATOM 898 O O . PRO A 1 117 ? 31.315 -30.931 -32.545 1.00 77.12 117 PRO A O 1
ATOM 901 N N . VAL A 1 118 ? 33.002 -29.480 -32.257 1.00 81.25 118 VAL A N 1
ATOM 902 C CA . VAL A 1 118 ? 34.049 -30.499 -32.347 1.00 81.25 118 VAL A CA 1
ATOM 903 C C . VAL A 1 118 ? 34.770 -30.579 -31.016 1.00 81.25 118 VAL A C 1
ATOM 905 O O . VAL A 1 118 ? 35.237 -29.577 -30.481 1.00 81.25 118 VAL A O 1
ATOM 908 N N . GLN A 1 119 ? 34.883 -31.795 -30.496 1.00 86.12 119 GLN A N 1
ATOM 909 C CA . GLN A 1 119 ? 35.661 -32.080 -29.301 1.00 86.12 119 GLN A CA 1
ATOM 910 C C . GLN A 1 119 ? 37.154 -32.034 -29.642 1.00 86.12 119 GLN A C 1
ATOM 912 O O . GLN A 1 119 ? 37.628 -32.760 -30.525 1.00 86.12 119 GLN A O 1
ATOM 917 N N . LYS A 1 120 ? 37.889 -31.146 -28.974 1.00 85.69 120 LYS A N 1
ATOM 918 C CA . LYS A 1 120 ? 39.337 -30.970 -29.128 1.00 85.69 120 LYS A CA 1
ATOM 919 C C . LYS A 1 120 ? 39.978 -30.915 -27.750 1.00 85.69 120 LYS A C 1
ATOM 921 O O . LYS A 1 120 ? 39.407 -30.326 -26.842 1.00 85.69 120 LYS A O 1
ATOM 926 N N . ALA A 1 121 ? 41.168 -31.491 -27.599 1.00 89.44 121 ALA A N 1
ATOM 927 C CA . ALA A 1 121 ? 41.969 -31.257 -26.400 1.00 89.44 121 ALA A CA 1
ATOM 928 C C . ALA A 1 121 ? 42.258 -29.756 -26.267 1.00 89.44 121 ALA A C 1
ATOM 930 O O . ALA A 1 121 ? 42.572 -29.126 -27.281 1.00 89.44 121 ALA A O 1
ATOM 931 N N . THR A 1 122 ? 42.166 -29.210 -25.051 1.00 91.56 122 THR A N 1
ATOM 932 C CA . THR A 1 122 ? 42.382 -27.780 -24.773 1.00 91.56 122 THR A CA 1
ATOM 933 C C . THR A 1 122 ? 43.652 -27.256 -25.442 1.00 91.56 122 THR A C 1
ATOM 935 O O . THR A 1 122 ? 43.612 -26.209 -26.078 1.00 91.56 122 THR A O 1
ATOM 938 N N . LEU A 1 123 ? 44.755 -28.004 -25.371 1.00 94.31 123 LEU A N 1
ATOM 939 C CA . LEU A 1 123 ? 45.964 -27.792 -26.159 1.00 94.31 123 LEU A CA 1
ATOM 940 C C . LEU A 1 123 ? 46.194 -28.982 -27.094 1.00 94.31 123 LEU A C 1
ATOM 942 O O . LEU A 1 123 ? 46.196 -30.142 -26.684 1.00 94.31 123 LEU A O 1
ATOM 946 N N . SER A 1 124 ? 46.460 -28.687 -28.360 1.00 92.75 124 SER A N 1
ATOM 947 C CA . SER A 1 124 ? 46.820 -29.675 -29.372 1.00 92.75 124 SER A CA 1
ATOM 948 C C . SER A 1 124 ? 48.055 -29.235 -30.150 1.00 92.75 124 SER A C 1
ATOM 950 O O . SER A 1 124 ? 48.440 -28.066 -30.117 1.00 92.75 124 SER A O 1
ATOM 952 N N . VAL A 1 125 ? 48.693 -30.185 -30.833 1.00 93.19 125 VAL A N 1
ATOM 953 C CA . VAL A 1 125 ? 49.825 -29.920 -31.721 1.00 93.19 125 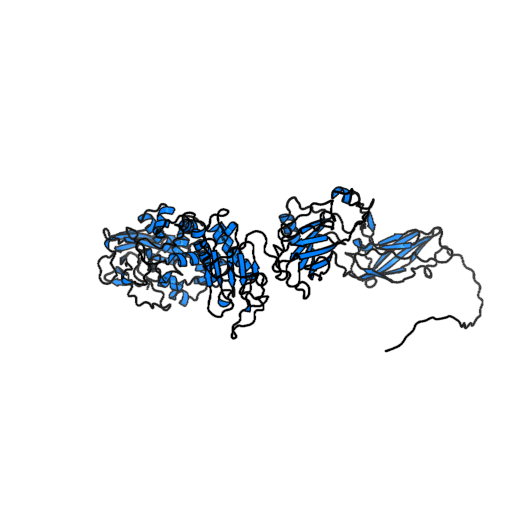VAL A CA 1
ATOM 954 C C . VAL A 1 125 ? 49.557 -30.524 -33.095 1.00 93.19 125 VAL A C 1
ATOM 956 O O . VAL A 1 125 ? 49.110 -31.669 -33.191 1.00 93.19 125 VAL A O 1
ATOM 959 N N . ASP A 1 126 ? 49.822 -29.771 -34.161 1.00 91.75 126 ASP A N 1
ATOM 960 C CA . ASP A 1 126 ? 49.871 -30.328 -35.512 1.00 91.75 126 ASP A CA 1
ATOM 961 C C . ASP A 1 126 ? 51.071 -31.273 -35.603 1.00 91.75 126 ASP A C 1
ATOM 963 O O . ASP A 1 126 ? 52.220 -30.860 -35.445 1.00 91.75 126 ASP A O 1
ATOM 967 N N . ALA A 1 127 ? 50.810 -32.554 -35.847 1.00 88.62 127 ALA A N 1
ATOM 968 C CA . ALA A 1 127 ? 51.847 -33.576 -35.827 1.00 88.62 127 ALA A CA 1
ATOM 969 C C . ALA A 1 127 ? 52.926 -33.372 -36.906 1.00 88.62 127 ALA A C 1
ATOM 971 O O . ALA A 1 127 ? 54.058 -33.805 -36.705 1.00 88.62 127 ALA A O 1
ATOM 972 N N . SER A 1 128 ? 52.595 -32.719 -38.023 1.00 85.88 128 SER A N 1
ATOM 973 C CA . SER A 1 128 ? 53.481 -32.540 -39.178 1.00 85.88 128 SER A CA 1
ATOM 974 C C . SER A 1 128 ? 54.261 -31.228 -39.151 1.00 85.88 128 SER A C 1
ATOM 976 O O . SER A 1 128 ? 55.362 -31.165 -39.690 1.00 85.88 128 SER A O 1
ATOM 978 N N . THR A 1 129 ? 53.720 -30.186 -38.515 1.00 88.31 129 THR A N 1
ATOM 979 C CA . THR A 1 129 ? 54.368 -28.864 -38.446 1.00 88.31 129 THR A CA 1
ATOM 980 C C . THR A 1 129 ? 54.812 -28.478 -37.040 1.00 88.31 129 THR A C 1
ATOM 982 O O . THR A 1 129 ? 55.469 -27.453 -36.860 1.00 88.31 129 THR A O 1
ATOM 985 N N . GLY A 1 130 ? 54.394 -29.231 -36.023 1.00 88.12 130 GLY A N 1
ATOM 986 C CA . GLY A 1 130 ? 54.601 -28.896 -34.620 1.00 88.12 130 GLY A CA 1
ATOM 987 C C . GLY A 1 130 ? 53.879 -27.624 -34.177 1.00 88.12 130 GLY A C 1
ATOM 988 O O . GLY A 1 130 ? 54.271 -27.053 -33.176 1.00 88.12 130 GLY A O 1
ATOM 989 N N . LYS A 1 131 ? 52.868 -27.126 -34.900 1.00 92.75 131 LYS A N 1
ATOM 990 C CA . LYS A 1 131 ? 52.131 -25.919 -34.479 1.00 92.75 131 LYS A CA 1
ATOM 991 C C . LYS A 1 131 ? 51.294 -26.216 -33.243 1.00 92.75 131 LYS A C 1
ATOM 993 O O . LYS A 1 131 ? 50.542 -27.184 -33.267 1.00 92.75 131 LYS A O 1
ATOM 998 N N . LEU A 1 132 ? 51.364 -25.378 -32.214 1.00 93.38 132 LEU A N 1
ATOM 999 C CA . LEU A 1 132 ? 50.474 -25.467 -31.058 1.00 93.38 132 LEU A CA 1
ATOM 1000 C C . LEU A 1 132 ? 49.174 -24.723 -31.335 1.00 93.38 132 LEU A C 1
ATOM 1002 O O . LEU A 1 132 ? 49.188 -23.581 -31.792 1.00 93.38 132 LEU A O 1
ATOM 1006 N N . ILE A 1 133 ? 48.060 -25.367 -31.006 1.00 92.44 133 ILE A N 1
ATOM 1007 C CA . ILE A 1 133 ? 46.722 -24.785 -31.063 1.00 92.44 133 ILE A CA 1
ATOM 1008 C C . ILE A 1 133 ? 46.112 -24.930 -29.674 1.00 92.44 133 ILE A C 1
ATOM 1010 O O . ILE A 1 133 ? 45.884 -26.052 -29.212 1.00 92.44 133 ILE A O 1
ATOM 1014 N N . LEU A 1 134 ? 45.877 -23.801 -29.013 1.00 91.12 134 LEU A N 1
ATOM 1015 C CA . LEU A 1 134 ? 45.214 -23.707 -27.719 1.00 91.12 134 LEU A CA 1
ATOM 1016 C C . LEU A 1 134 ? 43.792 -23.182 -27.941 1.00 91.12 134 LEU A C 1
ATOM 1018 O O . LEU A 1 134 ? 43.618 -22.081 -28.456 1.00 91.12 134 LEU A O 1
ATOM 1022 N N . TYR A 1 135 ? 42.786 -23.961 -27.556 1.00 87.69 135 TYR A N 1
ATOM 1023 C CA . TYR A 1 135 ? 41.380 -23.595 -27.696 1.00 87.69 135 TYR A CA 1
ATOM 1024 C C . TYR A 1 135 ? 40.881 -22.909 -26.424 1.00 87.69 135 TYR A C 1
ATOM 1026 O O . TYR A 1 135 ? 40.893 -23.484 -25.330 1.00 87.69 135 TYR A O 1
ATOM 1034 N N . GLY A 1 136 ? 40.405 -21.677 -26.567 1.00 78.62 136 GLY A N 1
ATOM 1035 C CA . GLY A 1 136 ? 40.007 -20.797 -25.478 1.00 78.62 136 GLY A CA 1
ATOM 1036 C C . GLY A 1 136 ? 38.934 -21.402 -24.580 1.00 78.62 136 GLY A C 1
ATOM 1037 O O . GLY A 1 136 ? 39.018 -21.262 -23.357 1.00 78.62 136 GLY A O 1
ATOM 1038 N N . ALA A 1 137 ? 37.980 -22.145 -25.152 1.00 76.06 137 ALA A N 1
ATOM 1039 C CA . ALA A 1 137 ? 36.898 -22.808 -24.420 1.00 76.06 137 ALA A CA 1
ATOM 1040 C C . ALA A 1 137 ? 37.400 -23.710 -23.274 1.00 76.06 137 ALA A C 1
ATOM 1042 O O . ALA A 1 137 ? 36.817 -23.692 -22.189 1.00 76.06 137 ALA A O 1
ATOM 1043 N N . GLY A 1 138 ? 38.503 -24.438 -23.480 1.00 82.25 138 GLY A N 1
ATOM 1044 C CA . GLY A 1 138 ? 39.088 -25.338 -22.479 1.00 82.25 138 GLY A CA 1
ATOM 1045 C C . GLY A 1 138 ? 39.949 -24.643 -21.421 1.00 82.25 138 GLY A C 1
ATOM 1046 O O . GLY A 1 138 ? 40.197 -25.190 -20.352 1.00 82.25 138 GLY A O 1
ATOM 1047 N N . THR A 1 139 ? 40.374 -23.401 -21.665 1.00 86.31 139 THR A N 1
ATOM 1048 C CA . THR A 1 139 ? 41.287 -22.685 -20.753 1.00 86.31 139 THR A CA 1
ATOM 1049 C C . THR A 1 139 ? 40.600 -22.056 -19.540 1.00 86.31 139 THR A C 1
ATOM 1051 O O . THR A 1 139 ? 41.291 -21.613 -18.624 1.00 86.31 139 THR A O 1
ATOM 1054 N N . LYS A 1 140 ? 39.259 -22.007 -19.492 1.00 78.12 140 LYS A N 1
ATOM 1055 C CA . LYS A 1 140 ? 38.500 -21.304 -18.435 1.00 78.12 140 LYS A CA 1
ATOM 1056 C C . LYS A 1 140 ? 38.822 -21.812 -17.026 1.00 78.12 140 LYS A C 1
ATOM 1058 O O . LYS A 1 140 ? 39.011 -21.004 -16.114 1.00 78.12 140 LYS A O 1
ATOM 1063 N N . ASN A 1 141 ? 38.951 -23.129 -16.882 1.00 82.38 141 ASN A N 1
ATOM 1064 C CA . ASN A 1 141 ? 39.183 -23.793 -15.597 1.00 82.38 141 ASN A CA 1
ATOM 1065 C C . ASN A 1 141 ? 40.671 -23.984 -15.277 1.00 82.38 141 ASN A C 1
ATOM 1067 O O . ASN A 1 141 ? 41.009 -24.388 -14.169 1.00 82.38 141 ASN A O 1
ATOM 1071 N N . ILE A 1 142 ? 41.562 -23.655 -16.216 1.00 89.88 142 ILE A N 1
ATOM 1072 C CA . ILE A 1 142 ? 43.004 -23.718 -15.990 1.00 89.88 142 ILE A CA 1
ATOM 1073 C C . ILE A 1 142 ? 43.419 -22.499 -15.148 1.00 89.88 142 ILE A C 1
ATOM 1075 O O . ILE A 1 142 ? 43.055 -21.361 -15.489 1.00 89.88 142 ILE A O 1
ATOM 1079 N N . PRO A 1 143 ? 44.173 -22.681 -14.049 1.00 90.50 143 PRO A N 1
ATOM 1080 C CA . PRO A 1 143 ? 44.671 -21.561 -13.257 1.00 90.50 143 PRO A CA 1
ATOM 1081 C C . PRO A 1 143 ? 45.514 -20.597 -14.104 1.00 90.50 143 PRO A C 1
ATOM 1083 O O . PRO A 1 143 ? 46.328 -21.023 -14.928 1.00 90.50 143 PRO A O 1
ATOM 1086 N N . ALA A 1 144 ? 45.354 -19.288 -13.903 1.00 91.75 144 ALA A N 1
ATOM 1087 C CA . ALA A 1 144 ? 46.202 -18.299 -14.564 1.00 91.75 144 ALA A CA 1
ATOM 1088 C C . ALA A 1 144 ? 47.639 -18.403 -14.023 1.00 91.75 144 ALA A C 1
ATOM 1090 O O . ALA A 1 144 ? 47.912 -18.098 -12.862 1.00 91.75 144 ALA A O 1
ATOM 1091 N N . ALA A 1 145 ? 48.559 -18.881 -14.858 1.00 93.81 145 ALA A N 1
ATOM 1092 C CA . ALA A 1 145 ? 49.954 -19.120 -14.509 1.00 93.81 145 ALA A CA 1
ATOM 1093 C C . ALA A 1 145 ? 50.821 -19.221 -15.776 1.00 93.81 145 ALA A C 1
ATOM 1095 O O . ALA A 1 145 ? 50.358 -19.038 -16.903 1.00 93.81 145 ALA A O 1
ATOM 1096 N N . VAL A 1 146 ? 52.109 -19.509 -15.591 1.00 95.75 146 VAL A N 1
ATOM 1097 C CA . VAL A 1 146 ? 53.019 -19.861 -16.687 1.00 95.75 146 VAL A CA 1
ATOM 1098 C C . VAL A 1 146 ? 53.177 -21.376 -16.708 1.00 95.75 146 VAL A C 1
ATOM 1100 O O . VAL A 1 146 ? 53.470 -21.964 -15.671 1.00 95.75 146 VAL A O 1
ATOM 1103 N N . TYR A 1 147 ? 53.042 -21.992 -17.878 1.00 96.88 147 TYR A N 1
ATOM 1104 C CA . TYR A 1 147 ? 53.169 -23.433 -18.086 1.00 96.88 147 TYR A CA 1
ATOM 1105 C C . TYR A 1 147 ? 54.285 -23.741 -19.085 1.00 96.88 147 TYR A C 1
ATOM 1107 O O . TYR A 1 147 ? 54.473 -23.006 -20.050 1.00 96.88 147 TYR A O 1
ATOM 1115 N N . LEU A 1 148 ? 55.044 -24.806 -18.845 1.00 95.81 148 LEU A N 1
ATOM 1116 C CA . LEU A 1 148 ? 56.074 -25.356 -19.727 1.00 95.81 148 LEU A CA 1
ATOM 1117 C C . LEU A 1 148 ? 55.452 -26.431 -20.610 1.00 95.81 148 LEU A C 1
ATOM 1119 O O . LEU A 1 148 ? 54.770 -27.307 -20.089 1.00 95.81 148 LEU A O 1
ATOM 1123 N N . VAL A 1 149 ? 55.714 -26.378 -21.915 1.00 95.81 149 VAL A N 1
ATOM 1124 C CA . VAL A 1 149 ? 55.269 -27.412 -22.857 1.00 95.81 149 VAL A CA 1
ATOM 1125 C C . VAL A 1 149 ? 56.445 -28.319 -23.196 1.00 95.81 149 VAL A C 1
ATOM 1127 O O . VAL A 1 149 ? 57.457 -27.858 -23.733 1.00 95.81 149 VAL A O 1
ATOM 1130 N N . ASP A 1 150 ? 56.295 -29.605 -22.900 1.00 94.50 150 ASP A N 1
ATOM 1131 C CA . ASP A 1 150 ? 57.251 -30.647 -23.256 1.00 94.50 150 ASP A CA 1
ATOM 1132 C C . ASP A 1 150 ? 56.749 -31.358 -24.520 1.00 94.50 150 ASP A C 1
ATOM 1134 O O . ASP A 1 150 ? 55.585 -31.761 -24.590 1.00 94.50 150 ASP A O 1
ATOM 1138 N N . LEU A 1 151 ? 57.607 -31.524 -25.529 1.00 93.50 151 LEU A N 1
ATOM 1139 C CA . LEU A 1 151 ? 57.239 -32.172 -26.793 1.00 93.50 151 LEU A CA 1
ATOM 1140 C C . LEU A 1 151 ? 58.019 -33.469 -26.993 1.00 93.50 151 LEU A C 1
ATOM 1142 O O . LEU A 1 151 ? 59.223 -33.531 -26.762 1.00 93.50 151 LEU A O 1
ATOM 1146 N N . GLU A 1 152 ? 57.328 -34.487 -27.486 1.00 92.62 152 GLU A N 1
ATOM 1147 C CA . GLU A 1 152 ? 57.904 -35.701 -28.048 1.00 92.62 152 GLU A CA 1
ATOM 1148 C C . GLU A 1 152 ? 57.980 -35.542 -29.571 1.00 92.62 152 GLU A C 1
ATOM 1150 O O . GLU A 1 152 ? 56.971 -35.292 -30.230 1.00 92.62 152 GLU A O 1
ATOM 1155 N N . ILE A 1 153 ? 59.175 -35.671 -30.141 1.00 88.75 153 ILE A N 1
ATOM 1156 C CA . ILE A 1 153 ? 59.436 -35.448 -31.563 1.00 88.75 153 ILE A CA 1
ATOM 1157 C C . ILE A 1 153 ? 60.035 -36.721 -32.140 1.00 88.75 153 ILE A C 1
ATOM 1159 O O . ILE A 1 153 ? 61.037 -37.234 -31.640 1.00 88.75 153 ILE A O 1
ATOM 1163 N N . SER A 1 154 ? 59.406 -37.236 -33.192 1.00 84.94 154 SER A N 1
ATOM 1164 C CA . SER A 1 154 ? 59.840 -38.436 -33.897 1.00 84.94 154 SER A CA 1
ATOM 1165 C C . SER A 1 154 ? 60.241 -38.107 -35.327 1.00 84.94 154 SER A C 1
ATOM 1167 O O . SER A 1 154 ? 59.492 -37.441 -36.033 1.00 84.94 154 SER A O 1
ATOM 1169 N N . SER A 1 155 ? 61.402 -38.586 -35.767 1.00 79.75 155 SER A N 1
ATOM 1170 C CA . SER A 1 155 ? 61.869 -38.455 -37.151 1.00 79.75 155 SER A CA 1
ATOM 1171 C C . SER A 1 155 ? 62.779 -39.628 -37.514 1.00 79.75 155 SER A C 1
ATOM 1173 O O . SER A 1 155 ? 63.613 -40.045 -36.708 1.00 79.75 155 SER A O 1
ATOM 1175 N N . GLY A 1 156 ? 62.603 -40.221 -38.700 1.00 71.69 156 GLY A N 1
ATOM 1176 C CA . GLY A 1 156 ? 63.468 -41.310 -39.183 1.00 71.69 156 GLY A CA 1
ATOM 1177 C C . GLY A 1 156 ? 63.527 -42.555 -38.276 1.00 71.69 156 GLY A C 1
ATOM 1178 O O . GLY A 1 156 ? 64.543 -43.256 -38.254 1.00 71.69 156 GLY A O 1
ATOM 1179 N N . GLY A 1 157 ? 62.462 -42.821 -37.507 1.00 71.38 157 GLY A N 1
ATOM 1180 C CA . GLY A 1 157 ? 62.369 -43.939 -36.559 1.00 71.38 157 GLY A CA 1
ATOM 1181 C C . GLY A 1 157 ? 63.005 -43.694 -35.183 1.00 71.38 157 GLY A C 1
ATOM 1182 O O . GLY A 1 157 ? 63.106 -44.636 -34.401 1.00 71.38 157 GLY A O 1
ATOM 1183 N N . VAL A 1 158 ? 63.433 -42.462 -34.881 1.00 76.19 158 VAL A N 1
ATOM 1184 C CA . VAL A 1 158 ? 63.952 -42.057 -33.564 1.00 76.19 158 VAL A CA 1
ATOM 1185 C C . VAL A 1 158 ? 62.991 -41.076 -32.911 1.00 76.19 158 VAL A C 1
ATOM 1187 O O . VAL A 1 158 ? 62.574 -40.119 -33.555 1.00 76.19 158 VAL A O 1
ATOM 1190 N N . THR A 1 159 ? 62.669 -41.311 -31.639 1.00 83.69 159 THR A N 1
ATOM 1191 C CA . THR A 1 159 ? 61.785 -40.475 -30.818 1.00 83.69 159 THR A CA 1
ATOM 1192 C C . THR A 1 159 ? 62.579 -39.870 -29.665 1.00 83.69 159 THR A C 1
ATOM 1194 O O . THR A 1 159 ? 63.248 -40.599 -28.931 1.00 83.69 159 THR A O 1
ATOM 1197 N N . GLN A 1 160 ? 62.507 -38.551 -29.492 1.00 86.81 160 GLN A N 1
ATOM 1198 C CA . GLN A 1 160 ? 63.164 -37.816 -28.408 1.00 86.81 160 GLN A CA 1
ATOM 1199 C C . GLN A 1 160 ? 62.194 -36.836 -27.747 1.00 86.81 160 GLN A C 1
ATOM 1201 O O . GLN A 1 160 ? 61.316 -36.282 -28.404 1.00 86.81 160 GLN A O 1
ATOM 1206 N N . ILE A 1 161 ? 62.368 -36.612 -26.444 1.00 89.38 161 ILE A N 1
ATOM 1207 C CA . ILE A 1 161 ? 61.572 -35.654 -25.672 1.00 89.38 161 ILE A CA 1
ATOM 1208 C C . ILE A 1 161 ? 62.419 -34.407 -25.441 1.00 89.38 161 ILE A C 1
ATOM 1210 O O . ILE A 1 161 ? 63.520 -34.505 -24.899 1.00 89.38 161 ILE A O 1
ATOM 1214 N N . LYS A 1 162 ? 61.894 -33.242 -25.822 1.00 89.31 162 LYS A N 1
ATOM 1215 C CA . LYS A 1 162 ? 62.441 -31.947 -25.422 1.00 89.31 162 LYS A CA 1
ATOM 1216 C C . LYS A 1 162 ? 61.543 -31.338 -24.356 1.00 89.31 162 LYS A C 1
ATOM 1218 O O . LYS A 1 162 ? 60.384 -31.023 -24.620 1.00 89.31 162 LYS A O 1
ATOM 1223 N N . GLU A 1 163 ? 62.091 -31.163 -23.161 1.00 91.12 163 GLU A N 1
ATOM 1224 C CA . GLU A 1 163 ? 61.397 -30.477 -22.076 1.00 91.12 163 GLU A CA 1
ATOM 1225 C C . GLU A 1 163 ? 61.474 -28.952 -22.237 1.00 91.12 163 GLU A C 1
ATOM 1227 O O . GLU A 1 163 ? 62.506 -28.404 -22.630 1.00 91.12 163 GLU A O 1
ATOM 1232 N N . GLY A 1 164 ? 60.385 -28.260 -21.908 1.00 88.56 164 GLY A N 1
ATOM 1233 C CA . GLY A 1 164 ? 60.310 -26.805 -21.849 1.00 88.56 164 GLY A CA 1
ATOM 1234 C C . GLY A 1 164 ? 60.555 -26.114 -23.187 1.00 88.56 164 GLY A C 1
ATOM 1235 O O . GLY A 1 164 ? 61.197 -25.063 -23.207 1.00 88.56 164 GLY A O 1
ATOM 1236 N N . VAL A 1 165 ? 60.053 -26.682 -24.290 1.00 91.56 165 VAL A N 1
ATOM 1237 C CA . VAL A 1 165 ? 60.238 -26.151 -25.655 1.00 91.56 165 VAL A CA 1
ATOM 1238 C C . VAL A 1 165 ? 59.754 -24.703 -25.765 1.00 91.56 165 VAL A C 1
ATOM 1240 O O . VAL A 1 165 ? 60.391 -23.877 -26.416 1.00 91.56 165 VAL A O 1
ATOM 1243 N N . CYS A 1 166 ? 58.645 -24.386 -25.098 1.00 93.19 166 CYS A N 1
ATOM 1244 C CA . CYS A 1 166 ? 58.118 -23.035 -24.941 1.00 93.19 166 CYS A CA 1
ATOM 1245 C C . CYS A 1 166 ? 57.370 -22.888 -23.614 1.00 93.19 166 CYS A C 1
ATOM 1247 O O . CYS A 1 166 ? 57.132 -23.863 -22.891 1.00 93.19 166 CYS A O 1
ATOM 1249 N N . ARG A 1 167 ? 56.968 -21.651 -23.310 1.00 95.19 167 ARG A N 1
ATOM 1250 C CA . ARG A 1 167 ? 56.101 -21.325 -22.177 1.00 95.19 167 ARG A CA 1
ATOM 1251 C C . ARG A 1 167 ? 54.765 -20.770 -22.654 1.00 95.19 167 ARG A C 1
ATOM 1253 O O . ARG A 1 167 ? 54.755 -19.858 -23.471 1.00 95.19 167 ARG A O 1
ATOM 1260 N N . ILE A 1 168 ? 53.660 -21.240 -22.089 1.00 96.00 168 ILE A N 1
ATOM 1261 C CA . ILE A 1 168 ? 52.340 -20.614 -22.227 1.00 96.00 168 ILE A CA 1
ATOM 1262 C C . ILE A 1 168 ? 52.106 -19.774 -20.973 1.00 96.00 168 ILE A C 1
ATOM 1264 O O . ILE A 1 168 ? 52.013 -20.310 -19.873 1.00 96.00 168 ILE A O 1
ATOM 1268 N N . GLN A 1 169 ? 52.045 -18.454 -21.115 1.00 95.62 169 GLN A N 1
ATOM 1269 C CA . GLN A 1 169 ? 51.605 -17.554 -20.056 1.00 95.62 169 GLN A CA 1
ATOM 1270 C C . GLN A 1 169 ? 50.098 -17.339 -20.198 1.00 95.62 169 GLN A C 1
ATOM 1272 O O . GLN A 1 169 ? 49.663 -16.513 -21.001 1.00 95.62 169 GLN A O 1
ATOM 1277 N N . LEU A 1 170 ? 49.324 -18.071 -19.401 1.00 93.50 170 LEU A N 1
ATOM 1278 C CA . LEU A 1 170 ? 47.875 -17.966 -19.364 1.00 93.50 170 LEU A CA 1
ATOM 1279 C C . LEU A 1 170 ? 47.463 -16.875 -18.370 1.00 93.50 170 LEU A C 1
ATOM 1281 O O . LEU A 1 170 ? 47.850 -16.909 -17.200 1.00 93.50 170 LEU A O 1
ATOM 1285 N N . LYS A 1 171 ? 46.702 -15.889 -18.840 1.00 89.38 171 LYS A N 1
ATOM 1286 C CA . LYS A 1 171 ? 46.235 -14.744 -18.046 1.00 89.38 171 LYS A CA 1
ATOM 1287 C C . LYS A 1 171 ? 44.717 -14.753 -17.978 1.00 89.38 171 LYS A C 1
ATOM 1289 O O . LYS A 1 171 ? 44.064 -15.110 -18.955 1.00 89.38 171 LYS A O 1
ATOM 1294 N N . ASP A 1 172 ? 44.156 -14.326 -16.853 1.00 82.56 172 ASP A N 1
ATOM 1295 C CA . ASP A 1 172 ? 42.715 -14.103 -16.776 1.00 82.56 172 ASP A CA 1
ATOM 1296 C C . ASP A 1 172 ? 42.286 -13.051 -17.804 1.00 82.56 172 ASP A C 1
ATOM 1298 O O . ASP A 1 172 ? 42.979 -12.055 -18.035 1.00 82.56 172 ASP A O 1
ATOM 1302 N N . ASN A 1 173 ? 41.156 -13.310 -18.454 1.00 71.62 173 ASN A N 1
ATOM 1303 C CA . ASN A 1 173 ? 40.600 -12.427 -19.462 1.00 71.62 173 ASN A CA 1
ATOM 1304 C C . ASN A 1 173 ? 39.585 -11.489 -18.817 1.00 71.62 173 ASN A C 1
ATOM 1306 O O . ASN A 1 173 ? 38.633 -11.936 -18.182 1.00 71.62 173 ASN A O 1
ATOM 1310 N N . SER A 1 174 ? 39.798 -10.188 -18.984 1.00 61.69 174 SER A N 1
ATOM 1311 C CA . SER A 1 174 ? 38.880 -9.147 -18.524 1.00 61.69 174 SER A CA 1
ATOM 1312 C C . SER A 1 174 ? 37.823 -8.767 -19.570 1.00 61.69 174 SER A C 1
ATOM 1314 O O . SER A 1 174 ? 37.006 -7.882 -19.309 1.00 61.69 174 SER A O 1
ATOM 1316 N N . ALA A 1 175 ? 37.821 -9.398 -20.752 1.00 63.03 175 ALA A N 1
ATOM 1317 C CA . ALA A 1 175 ? 36.814 -9.168 -21.782 1.00 63.03 175 ALA A CA 1
ATOM 1318 C C . ALA A 1 175 ? 35.420 -9.597 -21.297 1.00 63.03 175 ALA A C 1
ATOM 1320 O O . ALA A 1 175 ? 35.229 -10.694 -20.770 1.00 63.03 175 ALA A O 1
ATOM 1321 N N . LYS A 1 176 ? 34.425 -8.725 -21.494 1.00 68.31 176 LYS A N 1
ATOM 1322 C CA . LYS A 1 176 ? 33.040 -8.993 -21.091 1.00 68.31 176 LYS A CA 1
ATOM 1323 C C . LYS A 1 176 ? 32.421 -10.077 -21.986 1.00 68.31 176 LYS A C 1
ATOM 1325 O O . LYS A 1 176 ? 32.509 -9.990 -23.209 1.00 68.31 176 LYS A O 1
ATOM 1330 N N . ALA A 1 177 ? 31.743 -11.056 -21.379 1.00 76.50 177 ALA A N 1
ATOM 1331 C CA . ALA A 1 177 ? 30.993 -12.106 -22.087 1.00 76.50 177 ALA A CA 1
ATOM 1332 C C . ALA A 1 177 ? 29.880 -11.542 -22.993 1.00 76.50 177 ALA A C 1
ATOM 1334 O O . ALA A 1 177 ? 29.546 -12.126 -24.025 1.00 76.50 177 ALA A O 1
ATOM 1335 N N . VAL A 1 178 ? 29.353 -10.371 -22.627 1.00 82.75 178 VAL A N 1
ATOM 1336 C CA . VAL A 1 178 ? 28.416 -9.580 -23.422 1.00 82.75 178 VAL A CA 1
ATOM 1337 C C . VAL A 1 178 ? 28.963 -8.167 -23.586 1.00 82.75 178 VAL A C 1
ATOM 1339 O O . VAL A 1 178 ? 29.399 -7.534 -22.625 1.00 82.75 178 VAL A O 1
ATOM 1342 N N . THR A 1 179 ? 28.938 -7.665 -24.817 1.00 83.25 179 THR A N 1
ATOM 1343 C CA . THR A 1 179 ? 29.269 -6.276 -25.142 1.00 83.25 179 THR A CA 1
ATOM 1344 C C . THR A 1 179 ? 28.033 -5.588 -25.691 1.00 83.25 179 THR A C 1
ATOM 1346 O O . THR A 1 179 ? 27.417 -6.068 -26.643 1.00 83.25 179 THR A O 1
ATOM 1349 N N . VAL A 1 180 ? 27.696 -4.445 -25.101 1.00 86.88 180 VAL A N 1
ATOM 1350 C CA . VAL A 1 180 ? 26.544 -3.638 -25.494 1.00 86.88 180 VAL A CA 1
ATOM 1351 C C . VAL A 1 180 ? 26.988 -2.203 -25.706 1.00 86.88 180 VAL A C 1
ATOM 1353 O O . VAL A 1 180 ? 27.713 -1.641 -24.885 1.00 86.88 180 VAL A O 1
ATOM 1356 N N . SER A 1 181 ? 26.549 -1.610 -26.812 1.00 90.25 181 SER A N 1
ATOM 1357 C CA . SER A 1 181 ? 26.631 -0.169 -27.024 1.00 90.25 181 SER A CA 1
ATOM 1358 C C . SER A 1 181 ? 25.253 0.354 -27.387 1.00 90.25 181 SER A C 1
ATOM 1360 O O . SER A 1 181 ? 24.630 -0.113 -28.339 1.00 90.25 181 SER A O 1
ATOM 1362 N N . ALA A 1 182 ? 24.774 1.321 -26.614 1.00 93.50 182 ALA A N 1
ATOM 1363 C CA . ALA A 1 182 ? 23.473 1.923 -26.820 1.00 93.50 182 ALA A CA 1
ATOM 1364 C C . ALA A 1 182 ? 23.600 3.443 -26.916 1.00 93.50 182 ALA A C 1
ATOM 1366 O O . ALA A 1 182 ? 24.421 4.062 -26.237 1.00 93.50 182 ALA A O 1
ATOM 1367 N N . THR A 1 183 ? 22.791 4.041 -27.781 1.00 93.38 183 THR A N 1
ATOM 1368 C CA . THR A 1 183 ? 22.688 5.493 -27.938 1.00 93.38 183 THR A CA 1
ATOM 1369 C C . THR A 1 183 ? 21.227 5.901 -28.011 1.00 93.38 183 THR A C 1
ATOM 1371 O O . THR A 1 183 ? 20.389 5.131 -28.483 1.00 93.38 183 THR A O 1
ATOM 1374 N N . TRP A 1 184 ? 20.920 7.114 -27.566 1.00 94.44 184 TRP A N 1
ATOM 1375 C CA . TRP A 1 184 ? 19.567 7.649 -27.592 1.00 94.44 184 TRP A CA 1
ATOM 1376 C C . TRP A 1 184 ? 19.545 9.137 -27.956 1.00 94.44 184 TRP A C 1
ATOM 1378 O O . TRP A 1 184 ? 20.531 9.845 -27.756 1.00 94.44 184 TRP A O 1
ATOM 1388 N N . GLY A 1 185 ? 18.433 9.633 -28.495 1.00 93.69 185 GLY A N 1
ATOM 1389 C CA . GLY A 1 185 ? 18.282 11.056 -28.810 1.00 93.69 185 GLY A CA 1
ATOM 1390 C C . GLY A 1 185 ? 16.864 11.451 -29.201 1.00 93.69 185 GLY A C 1
ATOM 1391 O O . GLY A 1 185 ? 15.989 10.603 -29.338 1.00 93.69 185 GLY A O 1
ATOM 1392 N N . THR A 1 186 ? 16.630 12.749 -29.388 1.00 92.00 186 THR A N 1
ATOM 1393 C CA . THR A 1 186 ? 15.332 13.305 -29.824 1.00 92.00 186 THR A CA 1
ATOM 1394 C C . THR A 1 186 ? 15.226 13.486 -31.338 1.00 92.00 186 THR A C 1
ATOM 1396 O O . THR A 1 186 ? 14.168 13.830 -31.871 1.00 92.00 186 THR A O 1
ATOM 1399 N N . THR A 1 187 ? 16.331 13.242 -32.044 1.00 89.06 187 THR A N 1
ATOM 1400 C CA . THR A 1 187 ? 16.409 13.139 -33.499 1.00 89.06 187 THR A CA 1
ATOM 1401 C C . THR A 1 187 ? 17.108 11.835 -33.867 1.00 89.06 187 THR A C 1
ATOM 1403 O O . THR A 1 187 ? 17.823 11.227 -33.071 1.00 89.06 187 THR A O 1
ATOM 1406 N N . ASP A 1 188 ? 16.894 11.376 -35.096 1.00 86.44 188 ASP A N 1
ATOM 1407 C CA . ASP A 1 188 ? 17.514 10.139 -35.563 1.00 86.44 188 ASP A CA 1
ATOM 1408 C C . ASP A 1 188 ? 19.027 10.292 -35.834 1.00 86.44 188 ASP A C 1
ATOM 1410 O O . ASP A 1 188 ? 19.796 9.339 -35.713 1.00 86.44 188 ASP A O 1
ATOM 1414 N N . SER A 1 189 ? 19.468 11.497 -36.196 1.00 86.06 189 SER A N 1
ATOM 1415 C CA . SER A 1 189 ? 20.864 11.792 -36.530 1.00 86.06 189 SER A CA 1
ATOM 1416 C C . SER A 1 189 ? 21.744 12.063 -35.315 1.00 86.06 189 SER A C 1
ATOM 1418 O O . SER A 1 189 ? 22.929 11.740 -35.353 1.00 86.06 189 SER A O 1
ATOM 1420 N N . ASP A 1 190 ? 21.183 12.644 -34.253 1.00 87.50 190 ASP A N 1
ATOM 1421 C CA . ASP A 1 190 ? 21.951 13.170 -33.128 1.00 87.50 190 ASP A CA 1
ATOM 1422 C C . ASP A 1 190 ? 21.577 12.408 -31.861 1.00 87.50 190 ASP A C 1
ATOM 1424 O O . ASP A 1 190 ? 20.488 12.577 -31.313 1.00 87.50 190 ASP A O 1
ATOM 1428 N N . LYS A 1 191 ? 22.485 11.544 -31.403 1.00 89.94 191 LYS A N 1
ATOM 1429 C CA . LYS A 1 191 ? 22.275 10.669 -30.244 1.00 89.94 191 LYS A CA 1
ATOM 1430 C C . LYS A 1 191 ? 23.459 10.747 -29.289 1.00 89.94 191 LYS A C 1
ATOM 1432 O O . LYS A 1 191 ? 24.603 10.885 -29.718 1.00 89.94 191 LYS A O 1
ATOM 1437 N N . ALA A 1 192 ? 23.179 10.649 -27.996 1.00 90.19 192 ALA A N 1
ATOM 1438 C CA . ALA A 1 192 ? 24.165 10.527 -26.933 1.00 90.19 192 ALA A CA 1
ATOM 1439 C C . ALA A 1 192 ? 24.296 9.054 -26.498 1.00 90.19 192 ALA A C 1
ATOM 1441 O O . ALA A 1 192 ? 23.328 8.300 -26.624 1.00 90.19 192 ALA A O 1
ATOM 1442 N N . PRO A 1 193 ? 25.461 8.619 -25.988 1.00 91.06 193 PRO A N 1
ATOM 1443 C CA . PRO A 1 193 ? 25.597 7.301 -25.371 1.00 91.06 193 PRO A CA 1
ATOM 1444 C C . PRO A 1 193 ? 24.633 7.128 -24.190 1.00 91.06 193 PRO A C 1
ATOM 1446 O O . PRO A 1 193 ? 24.474 8.045 -23.387 1.00 91.06 193 PRO A O 1
ATOM 1449 N N . ALA A 1 194 ? 24.007 5.957 -24.083 1.00 92.75 194 ALA A N 1
ATOM 1450 C CA . ALA A 1 194 ? 23.324 5.534 -22.863 1.00 92.75 194 ALA A CA 1
ATOM 1451 C C . ALA A 1 194 ? 24.344 4.969 -21.861 1.00 92.75 194 ALA A C 1
ATOM 1453 O O . ALA A 1 194 ? 25.418 4.507 -22.259 1.00 92.75 194 ALA A O 1
ATOM 1454 N N . ASP A 1 195 ? 24.003 4.987 -20.575 1.00 93.94 195 ASP A N 1
ATOM 1455 C CA . ASP A 1 195 ? 24.762 4.260 -19.560 1.00 93.94 195 ASP A CA 1
ATOM 1456 C C . ASP A 1 195 ? 24.364 2.782 -19.603 1.00 93.94 195 ASP A C 1
ATOM 1458 O O . ASP A 1 195 ? 23.177 2.460 -19.654 1.00 93.94 195 ASP A O 1
ATOM 1462 N N . VAL A 1 196 ? 25.346 1.884 -19.664 1.00 93.19 196 VAL A N 1
ATOM 1463 C CA . VAL A 1 196 ? 25.109 0.469 -19.961 1.00 93.19 196 VAL A CA 1
ATOM 1464 C C . VAL A 1 196 ? 25.837 -0.424 -18.974 1.00 93.19 196 VAL A C 1
ATOM 1466 O O . VAL A 1 196 ? 27.063 -0.376 -18.840 1.00 93.19 196 VAL A O 1
ATOM 1469 N N . SER A 1 197 ? 25.079 -1.324 -18.359 1.00 92.88 197 SER A N 1
ATOM 1470 C CA . SER A 1 197 ? 25.603 -2.399 -17.525 1.00 92.88 197 SER A CA 1
ATOM 1471 C C . SER A 1 197 ? 25.084 -3.757 -17.993 1.00 92.88 197 SER A C 1
ATOM 1473 O O . SER A 1 197 ? 24.094 -3.855 -18.718 1.00 92.88 197 SER A O 1
ATOM 1475 N N . SER A 1 198 ? 25.803 -4.814 -17.627 1.00 90.94 198 SER A N 1
ATOM 1476 C CA . SER A 1 198 ? 25.426 -6.186 -17.953 1.00 90.94 198 SER A CA 1
ATOM 1477 C C . SER A 1 198 ? 25.912 -7.138 -16.869 1.00 90.94 198 SER A C 1
ATOM 1479 O O . SER A 1 198 ? 27.059 -7.005 -16.429 1.00 90.94 198 SER A O 1
ATOM 1481 N N . LYS A 1 199 ? 25.097 -8.127 -16.514 1.00 91.81 199 LYS A N 1
ATOM 1482 C CA . LYS A 1 199 ? 25.466 -9.235 -15.625 1.00 91.81 199 LYS A CA 1
ATOM 1483 C C . LYS A 1 199 ? 24.965 -10.563 -16.185 1.00 91.81 199 LYS A C 1
ATOM 1485 O O . LYS A 1 199 ? 23.977 -10.599 -16.912 1.00 91.81 199 LYS A O 1
ATOM 1490 N N . GLU A 1 200 ? 25.652 -11.644 -15.849 1.00 91.25 200 GLU A N 1
ATOM 1491 C CA . GLU A 1 200 ? 25.112 -12.995 -16.007 1.00 91.25 200 GLU A CA 1
ATOM 1492 C C . GLU A 1 200 ? 24.213 -13.303 -14.809 1.00 91.25 200 GLU A C 1
ATOM 1494 O O . GLU A 1 200 ? 24.542 -12.898 -13.691 1.00 91.25 200 GLU A O 1
ATOM 1499 N N . LEU A 1 201 ? 23.079 -13.964 -15.038 1.00 92.94 201 LEU A N 1
ATOM 1500 C CA . LEU A 1 201 ? 22.197 -14.371 -13.948 1.00 92.94 201 LEU A CA 1
ATOM 1501 C C . LEU A 1 201 ? 22.851 -15.476 -13.108 1.00 92.94 201 LEU A C 1
ATOM 1503 O O . LEU A 1 201 ? 23.423 -16.425 -13.646 1.00 92.94 201 LEU A O 1
ATOM 1507 N N . SER A 1 202 ? 22.729 -15.360 -11.788 1.00 91.38 202 SER A N 1
ATOM 1508 C CA . SER A 1 202 ? 23.049 -16.427 -10.837 1.00 91.38 202 SER A CA 1
ATOM 1509 C C . SER A 1 202 ? 22.087 -17.617 -10.973 1.00 91.38 202 SER A C 1
ATOM 1511 O O . SER A 1 202 ? 21.049 -17.522 -11.624 1.00 91.38 202 SER A O 1
ATOM 1513 N N . GLU A 1 203 ? 22.407 -18.753 -10.346 1.00 90.19 203 GLU A N 1
ATOM 1514 C CA . GLU A 1 203 ? 21.549 -19.951 -10.390 1.00 90.19 203 GLU A CA 1
ATOM 1515 C C . GLU A 1 203 ? 20.136 -19.694 -9.838 1.00 90.19 203 GLU A C 1
ATOM 1517 O O . GLU A 1 203 ? 19.158 -20.184 -10.405 1.00 90.19 203 GLU A O 1
ATOM 1522 N N . GLU A 1 204 ? 20.022 -18.888 -8.780 1.00 93.75 204 GLU A N 1
ATOM 1523 C CA . GLU A 1 204 ? 18.739 -18.500 -8.181 1.00 93.75 204 GLU A CA 1
ATOM 1524 C C . GLU A 1 204 ? 17.927 -17.619 -9.145 1.00 93.75 204 GLU A C 1
ATOM 1526 O O . GLU A 1 204 ? 16.779 -17.935 -9.464 1.00 93.75 204 GLU A O 1
ATOM 1531 N N . GLU A 1 205 ? 18.551 -16.579 -9.712 1.00 94.81 205 GLU A N 1
ATOM 1532 C CA . GLU A 1 205 ? 17.916 -15.692 -10.700 1.00 94.81 205 GLU A CA 1
ATOM 1533 C C . GLU A 1 205 ? 17.513 -16.446 -11.981 1.00 94.81 205 GLU A C 1
ATOM 1535 O O . GLU A 1 205 ? 16.480 -16.157 -12.588 1.00 94.81 205 GLU A O 1
ATOM 1540 N N . LEU A 1 206 ? 18.302 -17.441 -12.403 1.00 93.62 206 LEU A N 1
ATOM 1541 C CA . LEU A 1 206 ? 17.978 -18.314 -13.534 1.00 93.62 206 LEU A CA 1
ATOM 1542 C C . LEU A 1 206 ? 16.715 -19.139 -13.278 1.00 93.62 206 LEU A C 1
ATOM 1544 O O . LEU A 1 206 ? 15.931 -19.347 -14.207 1.00 93.62 206 LEU A O 1
ATOM 1548 N N . GLN A 1 207 ? 16.513 -19.617 -12.048 1.00 94.12 207 GLN A N 1
ATOM 1549 C CA . GLN A 1 207 ? 15.322 -20.377 -11.681 1.00 94.12 207 GLN A CA 1
ATOM 1550 C C . GLN A 1 207 ? 14.070 -19.493 -11.713 1.00 94.12 207 GLN A C 1
ATOM 1552 O O . GLN A 1 207 ? 13.045 -19.912 -12.257 1.00 94.12 207 GLN A O 1
ATOM 1557 N N . GLU A 1 208 ? 14.164 -18.267 -11.195 1.00 94.62 208 GLU A N 1
ATOM 1558 C CA . GLU A 1 208 ? 13.085 -17.276 -11.272 1.00 94.62 208 GLU A CA 1
ATOM 1559 C C . GLU A 1 208 ? 12.762 -16.911 -12.724 1.00 94.62 208 GLU A C 1
ATOM 1561 O O . GLU A 1 208 ? 11.601 -16.949 -13.134 1.00 94.62 208 GLU A O 1
ATOM 1566 N N . PHE A 1 209 ? 13.789 -16.644 -13.535 1.00 94.69 209 PHE A N 1
ATOM 1567 C CA . PHE A 1 209 ? 13.642 -16.340 -14.957 1.00 94.69 209 PHE A CA 1
ATOM 1568 C C . PHE A 1 209 ? 12.984 -17.489 -15.735 1.00 94.69 209 PHE A C 1
ATOM 1570 O O . PHE A 1 209 ? 12.046 -17.269 -16.506 1.00 94.69 209 PHE A O 1
ATOM 1577 N N . ALA A 1 210 ? 13.438 -18.727 -15.521 1.00 94.12 210 ALA A N 1
ATOM 1578 C CA . ALA A 1 210 ? 12.845 -19.906 -16.144 1.00 94.12 210 ALA A CA 1
ATOM 1579 C C . ALA A 1 210 ? 11.388 -20.110 -15.699 1.00 94.12 210 ALA A C 1
ATOM 1581 O O . ALA A 1 210 ? 10.537 -20.446 -16.523 1.00 94.12 210 ALA A O 1
ATOM 1582 N N . GLY A 1 211 ? 11.088 -19.864 -14.418 1.00 94.88 211 GLY A N 1
ATOM 1583 C CA . GLY A 1 211 ? 9.728 -19.892 -13.881 1.00 94.88 211 GLY A CA 1
ATOM 1584 C C . GLY A 1 211 ? 8.818 -18.850 -14.531 1.00 94.88 211 GLY A C 1
ATOM 1585 O O . GLY A 1 211 ? 7.709 -19.187 -14.943 1.00 94.88 211 GLY A O 1
ATOM 1586 N N . ALA A 1 212 ? 9.306 -17.617 -14.696 1.00 92.44 212 ALA A N 1
ATOM 1587 C CA . ALA A 1 212 ? 8.573 -16.523 -15.331 1.00 92.44 212 ALA A CA 1
ATOM 1588 C C . ALA A 1 212 ? 8.272 -16.787 -16.817 1.00 92.44 212 ALA A C 1
ATOM 1590 O O . ALA A 1 212 ? 7.202 -16.425 -17.305 1.00 92.44 212 ALA A O 1
ATOM 1591 N N . LEU A 1 213 ? 9.188 -17.440 -17.538 1.00 91.50 213 LEU A N 1
ATOM 1592 C CA . LEU A 1 213 ? 8.989 -17.812 -18.943 1.00 91.50 213 LEU A CA 1
ATOM 1593 C C . LEU A 1 213 ? 8.169 -19.096 -19.139 1.00 91.50 213 LEU A C 1
ATOM 1595 O O . LEU A 1 213 ? 7.621 -19.315 -20.224 1.00 91.50 213 LEU A O 1
ATOM 1599 N N . GLY A 1 214 ? 8.088 -19.963 -18.128 1.00 93.06 214 GLY A N 1
ATOM 1600 C CA . GLY A 1 214 ? 7.340 -21.215 -18.194 1.00 93.06 214 GLY A CA 1
ATOM 1601 C C . GLY A 1 214 ? 7.726 -22.061 -19.413 1.00 93.06 214 GLY A C 1
ATOM 1602 O O . GLY A 1 214 ? 8.892 -22.393 -19.621 1.00 93.06 214 GLY A O 1
ATOM 1603 N N . SER A 1 215 ? 6.748 -22.402 -20.257 1.00 90.38 215 SER A N 1
ATOM 1604 C CA . SER A 1 215 ? 6.972 -23.223 -21.456 1.00 90.38 215 SER A CA 1
ATOM 1605 C C . SER A 1 215 ? 7.793 -22.543 -22.559 1.00 90.38 215 SER A C 1
ATOM 1607 O O . SER A 1 215 ? 8.245 -23.236 -23.466 1.00 90.38 215 SER A O 1
ATOM 1609 N N . ALA A 1 216 ? 7.981 -21.218 -22.511 1.00 88.75 216 ALA A N 1
ATOM 1610 C CA . ALA A 1 216 ? 8.828 -20.495 -23.464 1.00 88.75 216 ALA A CA 1
ATOM 1611 C C . ALA A 1 216 ? 10.329 -20.613 -23.132 1.00 88.75 216 ALA A C 1
ATOM 1613 O O . ALA A 1 216 ? 11.185 -20.302 -23.966 1.00 88.75 216 ALA A O 1
ATOM 1614 N N . TYR A 1 217 ? 10.672 -21.075 -21.924 1.00 92.94 217 TYR A N 1
ATOM 1615 C CA . TYR A 1 217 ? 12.057 -21.308 -21.537 1.00 92.94 217 TYR A CA 1
ATOM 1616 C C . TYR A 1 217 ? 12.601 -22.610 -22.134 1.00 92.94 217 TYR A C 1
ATOM 1618 O O . TYR A 1 217 ? 12.011 -23.684 -22.016 1.00 92.94 217 TYR A O 1
ATOM 1626 N N . ASN A 1 218 ? 13.795 -22.529 -22.712 1.00 90.06 218 ASN A N 1
ATOM 1627 C CA . ASN A 1 218 ? 14.545 -23.660 -23.219 1.00 90.06 218 ASN A CA 1
ATOM 1628 C C . ASN A 1 218 ? 15.984 -23.585 -22.710 1.00 90.06 218 ASN A C 1
ATOM 1630 O O . ASN A 1 218 ? 16.776 -22.745 -23.133 1.00 90.06 218 ASN A O 1
ATOM 1634 N N . LYS A 1 219 ? 16.346 -24.537 -21.848 1.00 87.50 219 LYS A N 1
ATOM 1635 C CA . LYS A 1 219 ? 17.691 -24.665 -21.264 1.00 87.50 219 LYS A CA 1
ATOM 1636 C C . LYS A 1 219 ? 18.823 -24.782 -22.293 1.00 87.50 219 LYS A C 1
ATOM 1638 O O . LYS A 1 219 ? 19.990 -24.605 -21.957 1.00 87.50 219 LYS A O 1
ATOM 1643 N N . ASN A 1 220 ? 18.503 -25.140 -23.537 1.00 83.62 220 ASN A N 1
ATOM 1644 C CA . ASN A 1 220 ? 19.494 -25.261 -24.595 1.00 83.62 220 ASN A CA 1
ATOM 1645 C C . ASN A 1 220 ? 19.819 -23.916 -25.252 1.00 83.62 220 ASN A C 1
ATOM 1647 O O . ASN A 1 220 ? 20.777 -23.874 -26.022 1.00 83.62 220 ASN A O 1
ATOM 1651 N N . TYR A 1 221 ? 19.085 -22.841 -24.965 1.00 88.69 221 TYR A N 1
ATOM 1652 C CA . TYR A 1 221 ? 19.328 -21.513 -25.528 1.00 88.69 221 TYR A CA 1
ATOM 1653 C C . TYR A 1 221 ? 20.062 -20.626 -24.519 1.00 88.69 221 TYR A C 1
ATOM 1655 O O . TYR A 1 221 ? 19.999 -20.842 -23.310 1.00 88.69 221 TYR A O 1
ATOM 1663 N N . GLY A 1 222 ? 20.787 -19.634 -25.026 1.00 89.88 222 GLY A N 1
ATOM 1664 C CA . GLY A 1 222 ? 21.139 -18.458 -24.243 1.00 89.88 222 GLY A CA 1
ATOM 1665 C C . GLY A 1 222 ? 20.060 -17.385 -24.384 1.00 89.88 222 GLY A C 1
ATOM 1666 O O . GLY A 1 222 ? 19.269 -17.415 -25.328 1.00 89.88 222 GLY A O 1
ATOM 1667 N N . TYR A 1 223 ? 20.030 -16.431 -23.457 1.00 93.25 223 TYR A N 1
ATOM 1668 C CA . TYR A 1 223 ? 19.053 -15.342 -23.466 1.00 93.25 223 TYR A CA 1
ATOM 1669 C C . TYR A 1 223 ? 19.730 -14.004 -23.162 1.00 93.25 223 TYR A C 1
ATOM 1671 O O . TYR A 1 223 ? 20.559 -13.913 -22.259 1.00 93.25 223 TYR A O 1
ATOM 1679 N N . LEU A 1 224 ? 19.383 -12.962 -23.915 1.00 93.75 224 LEU A N 1
ATOM 1680 C CA . LEU A 1 224 ? 19.717 -11.577 -23.582 1.00 93.75 224 LEU A CA 1
ATOM 1681 C C . LEU A 1 224 ? 18.447 -10.886 -23.087 1.00 93.75 224 LEU A C 1
ATOM 1683 O O . LEU A 1 224 ? 17.453 -10.862 -23.806 1.00 93.75 224 LEU A O 1
ATOM 1687 N N . ILE A 1 225 ? 18.475 -10.339 -21.877 1.00 95.94 225 ILE A N 1
ATOM 1688 C CA . ILE A 1 225 ? 17.348 -9.652 -21.239 1.00 95.94 225 ILE A CA 1
ATOM 1689 C C . ILE A 1 225 ? 17.681 -8.161 -21.229 1.00 95.94 225 ILE A C 1
ATOM 1691 O O . ILE A 1 225 ? 18.420 -7.694 -20.366 1.00 95.94 225 ILE A O 1
ATOM 1695 N N . LEU A 1 226 ? 17.186 -7.411 -22.214 1.00 96.12 226 LEU A N 1
ATOM 1696 C CA . LEU A 1 226 ? 17.472 -5.985 -22.345 1.00 96.12 226 LEU A CA 1
ATOM 1697 C C . LEU A 1 226 ? 16.388 -5.145 -21.665 1.00 96.12 226 LEU A C 1
ATOM 1699 O O . LEU A 1 226 ? 15.261 -5.055 -22.149 1.00 96.12 226 LEU A O 1
ATOM 1703 N N . LYS A 1 227 ? 16.771 -4.456 -20.594 1.00 96.75 227 LYS A N 1
ATOM 1704 C CA . LYS A 1 227 ? 15.980 -3.444 -19.892 1.00 96.75 227 LYS A CA 1
ATOM 1705 C C . LYS A 1 227 ? 16.434 -2.056 -20.334 1.00 96.75 227 LYS A C 1
ATOM 1707 O O . LYS A 1 227 ? 17.633 -1.773 -20.348 1.00 96.75 227 LYS A O 1
ATOM 1712 N N . VAL A 1 228 ? 15.494 -1.179 -20.689 1.00 96.38 228 VAL A N 1
ATOM 1713 C CA . VAL A 1 228 ? 15.802 0.236 -20.955 1.00 96.38 228 VAL A CA 1
ATOM 1714 C C . VAL A 1 228 ? 15.091 1.083 -19.920 1.00 96.38 228 VAL A C 1
ATOM 1716 O O . VAL A 1 228 ? 13.871 1.009 -19.794 1.00 96.38 228 VAL A O 1
ATOM 1719 N N . LYS A 1 229 ? 15.860 1.876 -19.181 1.00 94.81 229 LYS A N 1
ATOM 1720 C CA . LYS A 1 229 ? 15.361 2.743 -18.119 1.00 94.81 229 LYS A CA 1
ATOM 1721 C C . LYS A 1 229 ? 15.550 4.195 -18.490 1.00 94.81 229 LYS A C 1
ATOM 1723 O O . LYS A 1 229 ? 16.536 4.563 -19.118 1.00 94.81 229 LYS A O 1
ATOM 1728 N N . ASP A 1 230 ? 14.614 5.028 -18.087 1.00 93.06 230 ASP A N 1
ATOM 1729 C CA . ASP A 1 230 ? 14.680 6.460 -18.319 1.00 93.06 230 ASP A CA 1
ATOM 1730 C C . ASP A 1 230 ? 15.602 7.168 -17.296 1.00 93.06 230 ASP A C 1
ATOM 1732 O O . ASP A 1 230 ? 16.231 6.524 -16.444 1.00 93.06 230 ASP A O 1
ATOM 1736 N N . ARG A 1 231 ? 15.691 8.506 -17.344 1.00 89.50 231 ARG A N 1
ATOM 1737 C CA . ARG A 1 231 ? 16.576 9.273 -16.441 1.00 89.50 231 ARG A CA 1
ATOM 1738 C C . ARG A 1 231 ? 16.303 9.020 -14.952 1.00 89.50 231 ARG A C 1
ATOM 1740 O O . ARG A 1 231 ? 17.224 9.093 -14.138 1.00 89.50 231 ARG A O 1
ATOM 1747 N N . ARG A 1 232 ? 15.053 8.697 -14.607 1.00 86.69 232 ARG A N 1
ATOM 1748 C CA . ARG A 1 232 ? 14.543 8.476 -13.246 1.00 86.69 232 ARG A CA 1
ATOM 1749 C C . ARG A 1 232 ? 14.697 7.023 -12.807 1.00 86.69 232 ARG A C 1
ATOM 1751 O O . ARG A 1 232 ? 14.129 6.636 -11.794 1.00 86.69 232 ARG A O 1
ATOM 1758 N N . ASN A 1 233 ? 15.436 6.222 -13.578 1.00 88.62 233 ASN A N 1
ATOM 1759 C CA . ASN A 1 233 ? 15.606 4.791 -13.354 1.00 88.62 233 ASN A CA 1
ATOM 1760 C C . ASN A 1 233 ? 14.298 3.986 -13.507 1.00 88.62 233 ASN A C 1
ATOM 1762 O O . ASN A 1 233 ? 14.201 2.871 -13.001 1.00 88.62 233 ASN A O 1
ATOM 1766 N N . GLN A 1 234 ? 13.298 4.534 -14.209 1.00 88.69 234 GLN A N 1
ATOM 1767 C CA . GLN A 1 234 ? 12.021 3.866 -14.468 1.00 88.69 234 GLN A CA 1
ATOM 1768 C C . GLN A 1 234 ? 12.095 3.056 -15.760 1.00 88.69 234 GLN A C 1
ATOM 1770 O O . GLN A 1 234 ? 12.522 3.578 -16.794 1.00 88.69 234 GLN A O 1
ATOM 1775 N N . SER A 1 235 ? 11.672 1.792 -15.710 1.00 91.62 235 SER A N 1
ATOM 1776 C CA . SER A 1 235 ? 11.625 0.913 -16.881 1.00 91.62 235 SER A CA 1
ATOM 1777 C C . SER A 1 235 ? 10.678 1.461 -17.952 1.00 91.62 235 SER A C 1
ATOM 1779 O O . SER A 1 235 ? 9.566 1.902 -17.664 1.00 91.62 235 SER A O 1
ATOM 1781 N N . ILE A 1 236 ? 11.121 1.423 -19.207 1.00 93.94 236 ILE A N 1
ATOM 1782 C CA . ILE A 1 236 ? 10.318 1.783 -20.375 1.00 93.94 236 ILE A CA 1
ATOM 1783 C C . ILE A 1 236 ? 9.760 0.495 -20.979 1.00 93.94 236 ILE A C 1
ATOM 1785 O O . ILE A 1 236 ? 10.534 -0.328 -21.469 1.00 93.94 236 ILE A O 1
ATOM 1789 N N . SER A 1 237 ? 8.431 0.345 -20.992 1.00 93.00 237 SER A N 1
ATOM 1790 C CA . SER A 1 237 ? 7.791 -0.887 -21.469 1.00 93.00 237 SER A CA 1
ATOM 1791 C C . SER A 1 237 ? 8.132 -1.222 -22.920 1.00 93.00 237 SER A C 1
ATOM 1793 O O . SER A 1 237 ? 7.881 -0.459 -23.856 1.00 93.00 237 SER A O 1
ATOM 1795 N N . TRP A 1 238 ? 8.697 -2.414 -23.098 1.00 93.31 238 TRP A N 1
ATOM 1796 C CA . TRP A 1 238 ? 8.995 -3.031 -24.389 1.00 93.31 238 TRP A CA 1
ATOM 1797 C C . TRP A 1 238 ? 7.755 -3.567 -25.085 1.00 93.31 238 TRP A C 1
ATOM 1799 O O . TRP A 1 238 ? 7.726 -3.626 -26.311 1.00 93.31 238 TRP A O 1
ATOM 1809 N N . LYS A 1 239 ? 6.718 -3.882 -24.317 1.00 90.50 239 LYS A N 1
ATOM 1810 C CA . LYS A 1 239 ? 5.443 -4.376 -24.819 1.00 90.50 239 LYS A CA 1
ATOM 1811 C C . LYS A 1 239 ? 4.641 -3.319 -25.578 1.00 90.50 239 LYS A C 1
ATOM 1813 O O . LYS A 1 239 ? 3.978 -3.671 -26.550 1.00 90.50 239 LYS A O 1
ATOM 1818 N N . ASP A 1 240 ? 4.674 -2.051 -25.152 1.00 90.38 240 ASP A N 1
ATOM 1819 C CA . ASP A 1 240 ? 3.782 -1.024 -25.716 1.00 90.38 240 ASP A CA 1
ATOM 1820 C C . ASP A 1 240 ? 4.408 0.354 -26.016 1.00 90.38 240 ASP A C 1
ATOM 1822 O O . ASP A 1 240 ? 3.748 1.182 -26.653 1.00 90.38 240 ASP A O 1
ATOM 1826 N N . ARG A 1 241 ? 5.657 0.643 -25.607 1.00 93.31 241 ARG A N 1
ATOM 1827 C CA . ARG A 1 241 ? 6.285 1.957 -25.870 1.00 93.31 241 ARG A CA 1
ATOM 1828 C C . ARG A 1 241 ? 7.204 1.974 -27.077 1.00 93.31 241 ARG A C 1
ATOM 1830 O O . ARG A 1 241 ? 7.221 2.968 -27.806 1.00 93.31 241 ARG A O 1
ATOM 1837 N N . TRP A 1 242 ? 7.986 0.919 -27.268 1.00 94.94 242 TRP A N 1
ATOM 1838 C CA . TRP A 1 242 ? 8.988 0.860 -28.325 1.00 94.94 242 TRP A CA 1
ATOM 1839 C C . TRP A 1 242 ? 8.366 0.417 -29.648 1.00 94.94 242 TRP A C 1
ATOM 1841 O O . TRP A 1 242 ? 7.795 -0.662 -29.754 1.00 94.94 242 TRP A O 1
ATOM 1851 N N . VAL A 1 243 ? 8.520 1.238 -30.687 1.00 94.56 243 VAL A N 1
ATOM 1852 C CA . VAL A 1 243 ? 8.087 0.916 -32.051 1.00 94.56 243 VAL A CA 1
ATOM 1853 C C . VAL A 1 243 ? 9.282 0.799 -32.988 1.00 94.56 243 VAL A C 1
ATOM 1855 O O . VAL A 1 243 ? 10.251 1.564 -32.909 1.00 94.56 243 VAL A O 1
ATOM 1858 N N . THR A 1 244 ? 9.211 -0.167 -33.903 1.00 92.00 244 THR A N 1
ATOM 1859 C CA . THR A 1 244 ? 10.240 -0.384 -34.924 1.00 92.00 244 THR A CA 1
ATOM 1860 C C . THR A 1 244 ? 10.330 0.811 -35.864 1.00 92.00 244 THR A C 1
ATOM 1862 O O . THR A 1 244 ? 9.314 1.392 -36.257 1.00 92.00 244 THR A O 1
ATOM 1865 N N . ARG A 1 245 ? 11.543 1.154 -36.292 1.00 89.94 245 ARG A N 1
ATOM 1866 C CA . ARG A 1 245 ? 11.762 2.234 -37.256 1.00 89.94 245 ARG A CA 1
ATOM 1867 C C . ARG A 1 245 ? 11.681 1.705 -38.690 1.00 89.94 245 ARG A C 1
ATOM 1869 O O . ARG A 1 245 ? 12.258 0.674 -39.020 1.00 89.94 245 ARG A O 1
ATOM 1876 N N . THR A 1 246 ? 10.977 2.424 -39.564 1.00 84.75 246 THR A N 1
ATOM 1877 C CA . THR A 1 246 ? 10.788 2.028 -40.969 1.00 84.75 246 THR A CA 1
ATOM 1878 C C . THR A 1 246 ? 12.129 1.830 -41.684 1.00 84.75 246 THR A C 1
ATOM 1880 O O . THR A 1 246 ? 12.987 2.713 -41.641 1.00 84.75 246 THR A O 1
ATOM 1883 N N . ASN A 1 247 ? 12.287 0.702 -42.385 1.00 82.00 247 ASN A N 1
ATOM 1884 C CA . ASN A 1 247 ? 13.501 0.322 -43.125 1.00 82.00 247 ASN A CA 1
ATOM 1885 C C . ASN A 1 247 ? 14.776 0.230 -42.264 1.00 82.00 247 ASN A C 1
ATOM 1887 O O . ASN A 1 247 ? 15.878 0.413 -42.787 1.00 82.00 247 ASN A O 1
ATOM 1891 N N . LYS A 1 248 ? 14.643 -0.009 -40.954 1.00 85.62 248 LYS A N 1
ATOM 1892 C CA . LYS A 1 248 ? 15.762 -0.204 -40.025 1.00 85.62 248 LYS A CA 1
ATOM 1893 C C . LYS A 1 248 ? 15.740 -1.607 -39.417 1.00 85.62 248 LYS A C 1
ATOM 1895 O O . LYS A 1 248 ? 14.699 -2.255 -39.399 1.00 85.62 248 LYS A O 1
ATOM 1900 N N . ASN A 1 249 ? 16.897 -2.056 -38.934 1.00 87.00 249 ASN A N 1
ATOM 1901 C CA . ASN A 1 249 ? 17.057 -3.354 -38.284 1.00 87.00 249 ASN A CA 1
ATOM 1902 C C . ASN A 1 249 ? 16.368 -3.356 -36.902 1.00 87.00 249 ASN A C 1
ATOM 1904 O O . ASN A 1 249 ? 16.424 -2.362 -36.175 1.00 87.00 249 ASN A O 1
ATOM 1908 N N . ASN A 1 250 ? 15.726 -4.462 -36.539 1.00 90.19 250 ASN A N 1
ATOM 1909 C CA . ASN A 1 250 ? 15.064 -4.705 -35.256 1.00 90.19 250 ASN A CA 1
ATOM 1910 C C . ASN A 1 250 ? 15.441 -6.104 -34.720 1.00 90.19 250 ASN A C 1
ATOM 1912 O O . ASN A 1 250 ? 16.315 -6.768 -35.281 1.00 90.19 250 ASN A O 1
ATOM 1916 N N . PHE A 1 251 ? 14.838 -6.544 -33.612 1.00 89.69 251 PHE A N 1
ATOM 1917 C CA . PHE A 1 251 ? 15.218 -7.822 -32.998 1.00 89.69 251 PHE A CA 1
ATOM 1918 C C . PHE A 1 251 ? 14.806 -9.021 -33.849 1.00 89.69 251 PHE A C 1
ATOM 1920 O O . PHE A 1 251 ? 15.570 -9.978 -33.937 1.00 89.69 251 PHE A O 1
ATOM 1927 N N . GLU A 1 252 ? 13.656 -8.947 -34.513 1.00 88.25 252 GLU A N 1
ATOM 1928 C CA . GLU A 1 252 ? 13.121 -9.996 -35.378 1.00 88.25 252 GLU A CA 1
ATOM 1929 C C . GLU A 1 252 ? 13.943 -10.150 -36.660 1.00 88.25 252 GLU A C 1
ATOM 1931 O O . GLU A 1 252 ? 14.166 -11.263 -37.130 1.00 88.25 252 GLU A O 1
ATOM 1936 N N . THR A 1 253 ? 14.428 -9.049 -37.237 1.00 85.19 253 THR A N 1
ATOM 1937 C CA . THR A 1 253 ? 15.299 -9.095 -38.418 1.00 85.19 253 THR A CA 1
ATOM 1938 C C . THR A 1 253 ? 16.722 -9.502 -38.060 1.00 85.19 253 THR A C 1
ATOM 1940 O O . THR A 1 253 ? 17.382 -10.142 -38.877 1.00 85.19 253 THR A O 1
ATOM 1943 N N . ALA A 1 254 ? 17.186 -9.175 -36.849 1.00 81.62 254 ALA A N 1
ATOM 1944 C CA . ALA A 1 254 ? 18.483 -9.612 -36.340 1.00 81.62 254 ALA A CA 1
ATOM 1945 C C . ALA A 1 254 ? 18.484 -11.085 -35.887 1.00 81.62 254 ALA A C 1
ATOM 1947 O O . ALA A 1 254 ? 19.514 -11.743 -36.004 1.00 81.62 254 ALA A O 1
ATOM 1948 N N . ASN A 1 255 ? 17.350 -11.605 -35.401 1.00 83.25 255 ASN A N 1
ATOM 1949 C CA . ASN A 1 255 ? 17.202 -12.974 -34.892 1.00 83.25 255 ASN A CA 1
ATOM 1950 C C . ASN A 1 255 ? 15.936 -13.660 -35.448 1.00 83.25 255 ASN A C 1
ATOM 1952 O O . ASN A 1 255 ? 15.041 -14.023 -34.686 1.00 83.25 255 ASN A O 1
ATOM 1956 N N . PRO A 1 256 ? 15.843 -13.890 -36.770 1.00 84.25 256 PRO A N 1
ATOM 1957 C CA . PRO A 1 256 ? 14.632 -14.405 -37.419 1.00 84.25 256 PRO A CA 1
ATOM 1958 C C . PRO A 1 256 ? 14.293 -15.873 -37.106 1.00 84.25 256 PRO A C 1
ATOM 1960 O O . PRO A 1 256 ? 13.332 -16.399 -37.662 1.00 84.25 256 PRO A O 1
ATOM 1963 N N . TRP A 1 257 ? 15.092 -16.551 -36.282 1.00 83.19 257 TRP A N 1
ATOM 1964 C CA . TRP A 1 257 ? 14.945 -17.964 -35.914 1.00 83.19 257 TRP A CA 1
ATOM 1965 C C . TRP A 1 257 ? 14.349 -18.195 -34.525 1.00 83.19 257 TRP A C 1
ATOM 1967 O O . TRP A 1 257 ? 14.110 -19.348 -34.162 1.00 83.19 257 TRP A O 1
ATOM 1977 N N . ALA A 1 258 ? 14.145 -17.137 -33.741 1.00 85.38 258 ALA A N 1
ATOM 1978 C CA . ALA A 1 258 ? 13.607 -17.219 -32.393 1.00 85.38 258 ALA A CA 1
ATOM 1979 C C . ALA A 1 258 ? 12.478 -16.209 -32.202 1.00 85.38 258 ALA A C 1
ATOM 1981 O O . ALA A 1 258 ? 12.516 -15.107 -32.746 1.00 85.38 258 ALA A O 1
ATOM 1982 N N . GLU A 1 259 ? 11.487 -16.581 -31.398 1.00 90.25 259 GLU A N 1
ATOM 1983 C CA . GLU A 1 259 ? 10.470 -15.641 -30.947 1.00 90.25 259 GLU A CA 1
ATOM 1984 C C . GLU A 1 259 ? 11.083 -14.659 -29.940 1.00 90.25 259 GLU A C 1
ATOM 1986 O O . GLU A 1 259 ? 11.739 -15.063 -28.977 1.00 90.25 259 GLU A O 1
ATOM 1991 N N . ILE A 1 260 ? 10.879 -13.364 -30.181 1.00 93.38 260 ILE A N 1
ATOM 1992 C CA . ILE A 1 260 ? 11.295 -12.291 -29.278 1.00 93.38 260 ILE A CA 1
ATOM 1993 C C . ILE A 1 260 ? 10.171 -12.044 -28.280 1.00 93.38 260 ILE A C 1
ATOM 1995 O O . ILE A 1 260 ? 9.022 -11.843 -28.673 1.00 93.38 260 ILE A O 1
ATOM 1999 N N . ILE A 1 261 ? 10.500 -12.037 -26.991 1.00 94.81 261 ILE A N 1
ATOM 2000 C CA . ILE A 1 261 ? 9.504 -11.888 -25.929 1.00 94.81 261 ILE A CA 1
ATOM 2001 C C . ILE A 1 261 ? 9.581 -10.458 -25.398 1.00 94.81 261 ILE A C 1
ATOM 2003 O O . ILE A 1 261 ? 10.597 -10.045 -24.841 1.00 94.81 261 ILE A O 1
ATOM 2007 N N . TYR A 1 262 ? 8.497 -9.707 -25.568 1.00 93.75 262 TYR A N 1
ATOM 2008 C CA . TYR A 1 262 ? 8.366 -8.329 -25.097 1.00 93.75 262 TYR A CA 1
ATOM 2009 C C . TYR A 1 262 ? 7.551 -8.288 -23.802 1.00 93.75 262 TYR A C 1
ATOM 2011 O O . TYR A 1 262 ? 6.409 -8.749 -23.764 1.00 93.75 262 TYR A O 1
ATOM 2019 N N . THR A 1 263 ? 8.125 -7.720 -22.744 1.00 92.00 263 THR A N 1
ATOM 2020 C CA . THR A 1 263 ? 7.468 -7.523 -21.445 1.00 92.00 263 THR A CA 1
ATOM 2021 C C . THR A 1 263 ? 7.368 -6.035 -21.111 1.00 92.00 263 THR A C 1
ATOM 2023 O O . THR A 1 263 ? 7.857 -5.174 -21.846 1.00 92.00 263 THR A O 1
ATOM 2026 N N . ASP A 1 264 ? 6.723 -5.711 -19.991 1.00 88.31 264 ASP A N 1
ATOM 2027 C CA . ASP A 1 264 ? 6.651 -4.330 -19.511 1.00 88.31 264 ASP A CA 1
ATOM 2028 C C . ASP A 1 264 ? 7.984 -3.796 -18.962 1.00 88.31 264 ASP A C 1
ATOM 2030 O O . ASP A 1 264 ? 8.132 -2.592 -18.770 1.00 88.31 264 ASP A O 1
ATOM 2034 N N . GLU A 1 265 ? 8.990 -4.655 -18.784 1.00 89.44 265 GLU A N 1
ATOM 2035 C CA . GLU A 1 265 ? 10.303 -4.260 -18.261 1.00 89.44 265 GLU A CA 1
ATOM 2036 C C . GLU A 1 265 ? 11.453 -4.513 -19.235 1.00 89.44 265 GLU A C 1
ATOM 2038 O O . GLU A 1 265 ? 12.449 -3.786 -19.226 1.00 89.44 265 GLU A O 1
ATOM 2043 N N . ALA A 1 266 ? 11.343 -5.550 -20.065 1.00 94.69 266 ALA A N 1
ATOM 2044 C CA . ALA A 1 266 ? 12.448 -6.045 -20.866 1.00 94.69 266 ALA A CA 1
ATOM 2045 C C . ALA A 1 266 ? 11.996 -6.579 -22.225 1.00 94.69 266 ALA A C 1
ATOM 2047 O O . ALA A 1 266 ? 10.868 -7.031 -22.411 1.00 94.69 266 ALA A O 1
ATOM 2048 N N . VAL A 1 267 ? 12.938 -6.600 -23.158 1.00 95.62 267 VAL A N 1
ATOM 2049 C CA . VAL A 1 267 ? 12.879 -7.460 -24.337 1.00 95.62 267 VAL A CA 1
ATOM 2050 C C . VAL A 1 267 ? 13.856 -8.612 -24.142 1.00 95.62 267 VAL A C 1
ATOM 2052 O O . VAL A 1 267 ? 15.030 -8.405 -23.828 1.00 95.62 267 VAL A O 1
ATOM 2055 N N . ILE A 1 268 ? 13.355 -9.833 -24.285 1.00 95.94 268 ILE A N 1
ATOM 2056 C CA . ILE A 1 268 ? 14.108 -11.066 -24.083 1.00 95.94 268 ILE A CA 1
ATOM 2057 C C . ILE A 1 268 ? 14.386 -11.673 -25.456 1.00 95.94 268 ILE A C 1
ATOM 2059 O O . ILE A 1 268 ? 13.467 -11.985 -26.216 1.00 95.94 268 ILE A O 1
ATOM 2063 N N . VAL A 1 269 ? 15.670 -11.839 -25.761 1.00 93.06 269 VAL A N 1
ATOM 2064 C CA . VAL A 1 269 ? 16.177 -12.288 -27.060 1.00 93.06 269 VAL A CA 1
ATOM 2065 C C . VAL A 1 269 ? 16.864 -13.646 -26.889 1.00 93.06 269 VAL A C 1
ATOM 2067 O O . VAL A 1 269 ? 17.983 -13.698 -26.365 1.00 93.06 269 VAL A O 1
ATOM 2070 N N . PRO A 1 270 ? 16.227 -14.753 -27.309 1.00 92.00 270 PRO A N 1
ATOM 2071 C CA . PRO A 1 270 ? 16.859 -16.065 -27.301 1.00 92.00 270 PRO A CA 1
ATOM 2072 C C . PRO A 1 270 ? 17.936 -16.164 -28.386 1.00 92.00 270 PRO A C 1
ATOM 2074 O O . PRO A 1 270 ? 17.760 -15.670 -29.501 1.00 92.00 270 PRO A O 1
ATOM 2077 N N . TYR A 1 271 ? 19.030 -16.865 -28.098 1.00 86.56 271 TYR A N 1
ATOM 2078 C CA . TYR A 1 271 ? 20.075 -17.156 -29.077 1.00 86.56 271 TYR A CA 1
ATOM 2079 C C . TYR A 1 271 ? 20.608 -18.597 -28.937 1.00 86.56 271 TYR A C 1
ATOM 2081 O O . TYR A 1 271 ? 20.682 -19.127 -27.827 1.00 86.56 271 TYR A O 1
ATOM 2089 N N . PRO A 1 272 ? 20.977 -19.262 -30.050 1.00 75.88 272 PRO A N 1
ATOM 2090 C CA . PRO A 1 272 ? 21.359 -20.677 -30.035 1.00 75.88 272 PRO A CA 1
ATOM 2091 C C . PRO A 1 272 ? 22.755 -20.901 -29.457 1.00 75.88 272 PRO A C 1
ATOM 2093 O O . PRO A 1 272 ? 22.953 -21.728 -28.568 1.00 75.88 272 PRO A O 1
ATOM 2096 N N . VAL A 1 273 ? 23.730 -20.161 -29.987 1.00 74.19 273 VAL A N 1
ATOM 2097 C CA . VAL A 1 273 ? 25.146 -20.243 -29.633 1.00 74.19 273 VAL A CA 1
ATOM 2098 C C . VAL A 1 273 ? 25.801 -18.867 -29.788 1.00 74.19 273 VAL A C 1
ATOM 2100 O O . VAL A 1 273 ? 25.323 -18.051 -30.582 1.00 74.19 273 VAL A O 1
ATOM 2103 N N . PRO A 1 274 ? 26.879 -18.582 -29.046 1.00 70.12 274 PRO A N 1
ATOM 2104 C CA . PRO A 1 274 ? 27.603 -17.319 -29.154 1.00 70.12 274 PRO A CA 1
ATOM 2105 C C . PRO A 1 274 ? 28.407 -17.294 -30.448 1.00 70.12 274 PRO A C 1
ATOM 2107 O O . PRO A 1 274 ? 29.024 -18.300 -30.778 1.00 70.12 274 PRO A O 1
ATOM 2110 N N . SER A 1 275 ? 28.445 -16.150 -31.133 1.00 66.44 275 SER A N 1
ATOM 2111 C CA . SER A 1 275 ? 29.213 -15.931 -32.371 1.00 66.44 275 SER A CA 1
ATOM 2112 C C . SER A 1 275 ? 28.959 -16.959 -33.489 1.00 66.44 275 SER A C 1
ATOM 2114 O O . SER A 1 275 ? 29.461 -18.081 -33.476 1.00 66.44 275 SER A O 1
ATOM 2116 N N . TYR A 1 276 ? 28.248 -16.553 -34.541 1.00 69.62 276 TYR A N 1
ATOM 2117 C CA . TYR A 1 276 ? 27.982 -17.401 -35.706 1.00 69.62 276 TYR A CA 1
ATOM 2118 C C . TYR A 1 276 ? 28.311 -16.674 -37.020 1.00 69.62 276 TYR A C 1
ATOM 2120 O O . TYR A 1 276 ? 28.067 -15.471 -37.139 1.00 69.62 276 TYR A O 1
ATOM 2128 N N . PRO A 1 277 ? 28.893 -17.365 -38.017 1.00 65.38 277 PRO A N 1
ATOM 2129 C CA . PRO A 1 277 ? 29.198 -16.766 -39.310 1.00 65.38 277 PRO A CA 1
ATOM 2130 C C . PRO A 1 277 ? 27.901 -16.559 -40.100 1.00 65.38 277 PRO A C 1
ATOM 2132 O O . PRO A 1 277 ? 27.131 -17.502 -40.249 1.00 65.38 277 PRO A O 1
ATOM 2135 N N . VAL A 1 278 ? 27.663 -15.350 -40.623 1.00 67.50 278 VAL A N 1
ATOM 2136 C CA . VAL A 1 278 ? 26.427 -14.999 -41.350 1.00 67.50 278 VAL A CA 1
ATOM 2137 C C . VAL A 1 278 ? 26.701 -14.728 -42.835 1.00 67.50 278 VAL A C 1
ATOM 2139 O O . VAL A 1 278 ? 27.626 -13.986 -43.172 1.00 67.50 278 VAL A O 1
ATOM 2142 N N . VAL A 1 279 ? 25.885 -15.286 -43.737 1.00 63.62 279 VAL A N 1
ATOM 2143 C CA . VAL A 1 279 ? 25.874 -14.929 -45.165 1.00 63.62 279 VAL A CA 1
ATOM 2144 C C . VAL A 1 279 ? 25.042 -13.658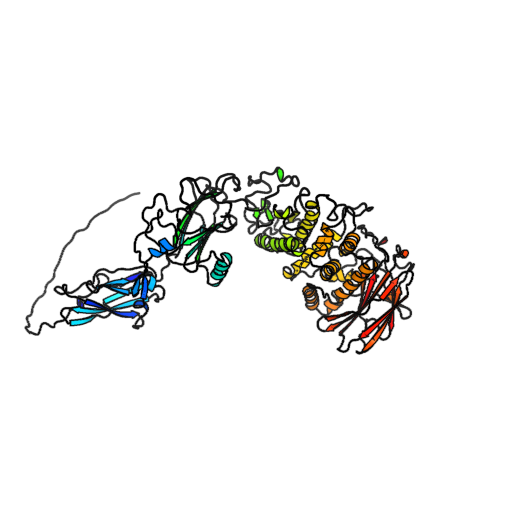 -45.343 1.00 63.62 279 VAL A C 1
ATOM 2146 O O . VAL A 1 279 ? 23.828 -13.684 -45.177 1.00 63.62 279 VAL A O 1
ATOM 2149 N N . SER A 1 280 ? 25.699 -12.559 -45.729 1.00 55.25 280 SER A N 1
ATOM 2150 C CA . SER A 1 280 ? 25.134 -11.219 -45.982 1.00 55.25 280 SER A CA 1
ATOM 2151 C C . SER A 1 280 ? 24.644 -10.449 -44.741 1.00 55.25 280 SER A C 1
ATOM 2153 O O . SER A 1 280 ? 23.679 -10.816 -44.084 1.00 55.25 280 SER A O 1
ATOM 2155 N N . GLN A 1 281 ? 25.289 -9.314 -44.452 1.00 54.19 281 GLN A N 1
ATOM 2156 C CA . GLN A 1 281 ? 24.728 -8.261 -43.603 1.00 54.19 281 GLN A CA 1
ATOM 2157 C C . GLN A 1 281 ? 24.430 -7.058 -44.496 1.00 54.19 281 GLN A C 1
ATOM 2159 O O . GLN A 1 281 ? 25.348 -6.394 -44.980 1.00 54.19 281 GLN A O 1
ATOM 2164 N N . SER A 1 282 ? 23.154 -6.775 -44.750 1.00 45.09 282 SER A N 1
ATOM 2165 C CA . SER A 1 282 ? 22.747 -5.496 -45.329 1.00 45.09 282 SER A CA 1
ATOM 2166 C C . SER A 1 282 ? 22.134 -4.623 -44.240 1.00 45.09 282 SER A C 1
ATOM 2168 O O . SER A 1 282 ? 21.053 -4.930 -43.746 1.00 45.09 282 SER A O 1
ATOM 2170 N N . THR A 1 283 ? 22.808 -3.502 -43.959 1.00 44.72 283 THR A N 1
ATOM 2171 C CA . THR A 1 283 ? 22.486 -2.424 -42.996 1.00 44.72 283 THR A CA 1
ATOM 2172 C C . THR A 1 283 ? 22.854 -2.725 -41.536 1.00 44.72 283 THR A C 1
ATOM 2174 O O . THR A 1 283 ? 22.885 -3.874 -41.127 1.00 44.72 283 THR A O 1
ATOM 2177 N N . GLY A 1 284 ? 23.294 -1.690 -40.807 1.00 54.53 284 GLY A N 1
ATOM 2178 C CA . GLY A 1 284 ? 24.142 -1.807 -39.612 1.00 54.53 284 GLY A CA 1
ATOM 2179 C C . GLY A 1 284 ? 23.619 -2.717 -38.490 1.00 54.53 284 GLY A C 1
ATOM 2180 O O . GLY A 1 284 ? 22.419 -2.920 -38.335 1.00 54.53 284 GLY A O 1
ATOM 2181 N N . ASN A 1 285 ? 24.553 -3.211 -37.670 1.00 64.56 285 ASN A N 1
ATOM 2182 C CA . ASN A 1 285 ? 24.304 -4.186 -36.596 1.00 64.56 285 ASN A CA 1
ATOM 2183 C C . ASN A 1 285 ? 23.387 -3.690 -35.465 1.00 64.56 285 ASN A C 1
ATOM 2185 O O . ASN A 1 285 ? 22.980 -4.492 -34.629 1.00 64.56 285 ASN A O 1
ATOM 2189 N N . ALA A 1 286 ? 23.064 -2.397 -35.420 1.00 82.62 286 ALA A N 1
ATOM 2190 C CA . ALA A 1 286 ? 22.251 -1.836 -34.354 1.00 82.62 286 ALA A CA 1
ATOM 2191 C C . ALA A 1 286 ? 20.772 -2.136 -34.598 1.00 82.62 286 ALA A C 1
ATOM 2193 O O . ALA A 1 286 ? 20.248 -1.816 -35.666 1.00 82.62 286 ALA A O 1
ATOM 2194 N N . VAL A 1 287 ? 20.085 -2.674 -33.593 1.00 90.75 287 VAL A N 1
ATOM 2195 C CA . VAL A 1 287 ? 18.624 -2.642 -33.553 1.00 90.75 287 VAL A CA 1
ATOM 2196 C C . VAL A 1 287 ? 18.164 -1.224 -33.232 1.00 90.75 287 VAL A C 1
ATOM 2198 O O . VAL A 1 287 ? 18.797 -0.515 -32.447 1.00 90.75 287 VAL A O 1
ATOM 2201 N N . GLN A 1 288 ? 17.090 -0.786 -33.879 1.00 93.25 288 GLN A N 1
ATOM 2202 C CA . GLN A 1 288 ? 16.702 0.618 -33.923 1.00 93.25 288 GLN A CA 1
ATOM 2203 C C . GLN A 1 288 ? 15.210 0.785 -33.648 1.00 93.25 288 GLN A C 1
ATOM 2205 O O . GLN A 1 288 ? 14.357 0.456 -34.477 1.00 93.25 288 GLN A O 1
ATOM 2210 N N . TYR A 1 289 ? 14.908 1.392 -32.507 1.00 95.94 289 TYR A N 1
ATOM 2211 C CA . TYR A 1 289 ? 13.552 1.635 -32.033 1.00 95.94 289 TYR A CA 1
ATOM 2212 C C . TYR A 1 289 ? 13.323 3.117 -31.769 1.00 95.94 289 TYR A C 1
ATOM 2214 O O . TYR A 1 289 ? 14.253 3.931 -31.736 1.00 95.94 289 TYR A O 1
ATOM 2222 N N . LYS A 1 290 ? 12.058 3.484 -31.598 1.00 95.88 290 LYS A N 1
ATOM 2223 C CA . LYS A 1 290 ? 11.692 4.777 -31.038 1.00 95.88 290 LYS A CA 1
ATOM 2224 C C . LYS A 1 290 ? 10.523 4.652 -30.068 1.00 95.88 290 LYS A C 1
ATOM 2226 O O . LYS A 1 290 ? 9.710 3.750 -30.217 1.00 95.88 290 LYS A O 1
ATOM 2231 N N . VAL A 1 291 ? 10.412 5.590 -29.139 1.00 96.38 291 VAL A N 1
ATOM 2232 C CA . VAL A 1 291 ? 9.173 5.889 -28.419 1.00 96.38 291 VAL A CA 1
ATOM 2233 C C . VAL A 1 291 ? 8.556 7.122 -29.065 1.00 96.38 291 VAL A C 1
ATOM 2235 O O . VAL A 1 291 ? 9.236 8.117 -29.316 1.00 96.38 291 VAL A O 1
ATOM 2238 N N . GLU A 1 292 ? 7.267 7.055 -29.377 1.00 95.19 292 GLU A N 1
ATOM 2239 C CA . GLU A 1 292 ? 6.569 8.159 -30.033 1.00 95.19 292 GLU A CA 1
ATOM 2240 C C . GLU A 1 292 ? 6.402 9.365 -29.107 1.00 95.19 292 GLU A C 1
ATOM 2242 O O . GLU A 1 292 ? 6.145 9.223 -27.910 1.00 95.19 292 GLU A O 1
ATOM 2247 N N . LYS A 1 293 ? 6.456 10.570 -29.682 1.00 93.19 293 LYS A N 1
ATOM 2248 C CA . LYS A 1 293 ? 6.355 11.845 -28.957 1.00 93.19 293 LYS A CA 1
ATOM 2249 C C . LYS A 1 293 ? 5.179 11.964 -27.988 1.00 93.19 293 LYS A C 1
ATOM 2251 O O . LYS A 1 293 ? 5.305 12.672 -26.992 1.00 93.19 293 LYS A O 1
ATOM 2256 N N . ALA A 1 294 ? 4.061 11.289 -28.267 1.00 91.62 294 ALA A N 1
ATOM 2257 C CA . ALA A 1 294 ? 2.872 11.284 -27.414 1.00 91.62 294 ALA A CA 1
ATOM 2258 C C . ALA A 1 294 ? 3.135 10.665 -26.029 1.00 91.62 294 ALA A C 1
ATOM 2260 O O . ALA A 1 294 ? 2.446 10.997 -25.071 1.00 91.62 294 ALA A O 1
ATOM 2261 N N . ASN A 1 295 ? 4.163 9.821 -25.920 1.00 93.19 295 ASN A N 1
ATOM 2262 C CA . ASN A 1 295 ? 4.530 9.096 -24.709 1.00 93.19 295 ASN A CA 1
ATOM 2263 C C . ASN A 1 295 ? 5.776 9.687 -24.025 1.00 93.19 295 ASN A C 1
ATOM 2265 O O . ASN A 1 295 ? 6.350 9.045 -23.156 1.00 93.19 295 ASN A O 1
ATOM 2269 N N . THR A 1 296 ? 6.229 10.887 -24.406 1.00 93.19 296 THR A N 1
ATOM 2270 C CA . THR A 1 296 ? 7.447 11.517 -23.854 1.00 93.19 296 THR A CA 1
ATOM 2271 C C . THR A 1 296 ? 7.132 12.840 -23.164 1.00 93.19 296 THR A C 1
ATOM 2273 O O . THR A 1 296 ? 6.244 13.571 -23.601 1.00 93.19 296 THR A O 1
ATOM 2276 N N . ALA A 1 297 ? 7.903 13.201 -22.137 1.00 90.62 297 ALA A N 1
ATOM 2277 C CA . ALA A 1 297 ? 7.716 14.453 -21.393 1.00 90.62 297 ALA A CA 1
ATOM 2278 C C . ALA A 1 297 ? 8.119 15.728 -22.163 1.00 90.62 297 ALA A C 1
ATOM 2280 O O . ALA A 1 297 ? 7.846 16.826 -21.699 1.00 90.62 297 ALA A O 1
ATOM 2281 N N . PHE A 1 298 ? 8.762 15.612 -23.329 1.00 88.69 298 PHE A N 1
ATOM 2282 C CA . PHE A 1 298 ? 9.298 16.744 -24.108 1.00 88.69 298 PHE A CA 1
ATOM 2283 C C . PHE A 1 298 ? 8.656 16.888 -25.499 1.00 88.69 298 PHE A C 1
ATOM 2285 O O . PHE A 1 298 ? 9.125 17.669 -26.329 1.00 88.69 298 PHE A O 1
ATOM 2292 N N . ARG A 1 299 ? 7.576 16.139 -25.773 1.00 88.56 299 ARG A N 1
ATOM 2293 C CA . ARG A 1 299 ? 6.799 16.181 -27.029 1.00 88.56 299 ARG A CA 1
ATOM 2294 C C . ARG A 1 299 ? 7.631 15.942 -28.303 1.00 88.56 299 ARG A C 1
ATOM 2296 O O . ARG A 1 299 ? 7.273 16.448 -29.371 1.00 88.56 299 ARG A O 1
ATOM 2303 N N . LYS A 1 300 ? 8.702 15.143 -28.237 1.00 91.19 300 LYS A N 1
ATOM 2304 C CA . LYS A 1 300 ? 9.457 14.681 -29.420 1.00 91.19 300 LYS A CA 1
ATOM 2305 C C . LYS A 1 300 ? 9.638 13.168 -29.371 1.00 91.19 300 LYS A C 1
ATOM 2307 O O . LYS A 1 300 ? 9.564 12.575 -28.305 1.00 91.19 300 LYS A O 1
ATOM 2312 N N . ASP A 1 301 ? 9.857 12.548 -30.525 1.00 93.75 301 ASP A N 1
ATOM 2313 C CA . ASP A 1 301 ? 10.177 11.121 -30.566 1.00 93.75 301 ASP A CA 1
ATOM 2314 C C . ASP A 1 301 ? 11.499 10.881 -29.817 1.00 93.75 301 ASP A C 1
ATOM 2316 O O . ASP A 1 301 ? 12.425 11.686 -29.917 1.00 93.75 301 ASP A O 1
ATOM 2320 N N . LEU A 1 302 ? 11.582 9.782 -29.072 1.00 95.00 302 LEU A N 1
ATOM 2321 C CA . LEU A 1 302 ? 12.813 9.306 -28.447 1.00 95.00 302 LEU A CA 1
ATOM 2322 C C . LEU A 1 302 ? 13.349 8.163 -29.298 1.00 95.00 302 LEU A C 1
ATOM 2324 O O . LEU A 1 302 ? 12.716 7.121 -29.388 1.00 95.00 302 LEU A O 1
ATOM 2328 N N . PHE A 1 303 ? 14.501 8.339 -29.926 1.00 94.81 303 PHE A N 1
ATOM 2329 C CA . PHE A 1 303 ? 15.167 7.318 -30.727 1.00 94.81 303 PHE A CA 1
ATOM 2330 C C . PHE A 1 303 ? 16.156 6.541 -29.867 1.00 94.81 303 PHE A C 1
ATOM 2332 O O . PHE A 1 303 ? 16.870 7.145 -29.071 1.00 94.81 303 PHE A O 1
ATOM 2339 N N . PHE A 1 304 ? 16.228 5.227 -30.063 1.00 95.38 304 PHE A N 1
ATOM 2340 C CA . PHE A 1 304 ? 17.152 4.335 -29.371 1.00 95.38 304 PHE A CA 1
ATOM 2341 C C . PHE A 1 304 ? 17.774 3.353 -30.354 1.00 95.38 304 PHE A C 1
ATOM 2343 O O . PHE A 1 304 ? 17.071 2.659 -31.093 1.00 95.38 304 PHE A O 1
ATOM 2350 N N . ASP A 1 305 ? 19.099 3.288 -30.330 1.00 93.75 305 ASP A N 1
ATOM 2351 C CA . ASP A 1 305 ? 19.887 2.385 -31.153 1.00 93.75 305 ASP A CA 1
ATOM 2352 C C . ASP A 1 305 ? 20.769 1.545 -30.232 1.00 93.75 305 ASP A C 1
ATOM 2354 O O . ASP A 1 305 ? 21.498 2.106 -29.413 1.00 93.75 305 ASP A O 1
ATOM 2358 N N . CYS A 1 306 ? 20.738 0.223 -30.383 1.00 92.31 306 CYS A N 1
ATOM 2359 C CA . CYS A 1 306 ? 21.486 -0.701 -29.536 1.00 92.31 306 CYS A CA 1
ATOM 2360 C C . CYS A 1 306 ? 22.206 -1.756 -30.377 1.00 92.31 306 CYS A C 1
ATOM 2362 O O . CYS A 1 306 ? 21.602 -2.385 -31.239 1.00 92.31 306 CYS A O 1
ATOM 2364 N N . ASN A 1 307 ? 23.495 -1.968 -30.123 1.00 88.88 307 ASN A N 1
ATOM 2365 C CA . ASN A 1 307 ? 24.249 -3.100 -30.649 1.00 88.88 307 ASN A CA 1
ATOM 2366 C C . ASN A 1 307 ? 24.484 -4.095 -29.518 1.00 88.88 307 ASN A C 1
ATOM 2368 O O . ASN A 1 307 ? 25.006 -3.721 -28.467 1.00 88.88 307 ASN A O 1
ATOM 2372 N N . LEU A 1 308 ? 24.156 -5.359 -29.769 1.00 84.81 308 LEU A N 1
ATOM 2373 C CA . LEU A 1 308 ? 24.352 -6.462 -28.836 1.00 84.81 308 LEU A CA 1
ATOM 2374 C C . LEU A 1 308 ? 25.327 -7.468 -29.443 1.00 84.81 308 LEU A C 1
ATOM 2376 O O . LEU A 1 308 ? 25.165 -7.878 -30.592 1.00 84.81 308 LEU A O 1
ATOM 2380 N N . SER A 1 309 ? 26.329 -7.873 -28.670 1.00 80.44 309 SER A N 1
ATOM 2381 C CA . SER A 1 309 ? 27.255 -8.943 -29.033 1.00 80.44 309 SER A CA 1
ATOM 2382 C C . SER A 1 309 ? 27.495 -9.849 -27.835 1.00 80.44 309 SER A C 1
ATOM 2384 O O . SER A 1 309 ? 27.669 -9.369 -26.715 1.00 80.44 309 SER A O 1
ATOM 2386 N N . VAL A 1 310 ? 27.516 -11.158 -28.076 1.00 79.62 310 VAL A N 1
ATOM 2387 C CA . VAL A 1 310 ? 27.708 -12.185 -27.054 1.00 79.62 310 VAL A CA 1
ATOM 2388 C C . VAL A 1 310 ? 28.781 -13.167 -27.508 1.00 79.62 310 VAL A C 1
ATOM 2390 O O . VAL A 1 310 ? 28.743 -13.676 -28.628 1.00 79.62 310 VAL A O 1
ATOM 2393 N N . THR A 1 311 ? 29.751 -13.421 -26.634 1.00 73.88 311 THR A N 1
ATOM 2394 C CA . THR A 1 311 ? 30.902 -14.293 -26.913 1.00 73.88 311 THR A CA 1
ATOM 2395 C C . THR A 1 311 ? 30.827 -15.622 -26.166 1.00 73.88 311 THR A C 1
ATOM 2397 O O . THR A 1 311 ? 31.600 -16.530 -26.459 1.00 73.88 311 THR A O 1
ATOM 2400 N N . GLN A 1 312 ? 29.887 -15.769 -25.224 1.00 73.62 312 GLN A N 1
ATOM 2401 C CA . GLN A 1 312 ? 29.704 -16.974 -24.409 1.00 73.62 312 GLN A CA 1
ATOM 2402 C C . GLN A 1 312 ? 28.224 -17.290 -24.200 1.00 73.62 312 GLN A C 1
ATOM 2404 O O . GLN A 1 312 ? 27.389 -16.396 -24.224 1.00 73.62 312 GLN A O 1
ATOM 2409 N N . LYS A 1 313 ? 27.881 -18.570 -24.026 1.00 78.75 313 LYS A N 1
ATOM 2410 C CA . LYS A 1 313 ? 26.492 -18.986 -23.820 1.00 78.75 313 LYS A CA 1
ATOM 2411 C C . LYS A 1 313 ? 26.128 -18.738 -22.362 1.00 78.75 313 LYS A C 1
ATOM 2413 O O . LYS A 1 313 ? 26.898 -19.118 -21.492 1.00 78.75 313 LYS A O 1
ATOM 2418 N N . GLY A 1 314 ? 24.961 -18.156 -22.130 1.00 86.44 314 GLY A N 1
ATOM 2419 C CA . GLY A 1 314 ? 24.451 -17.824 -20.805 1.00 86.44 314 GLY A CA 1
ATOM 2420 C C . GLY A 1 314 ? 23.158 -17.016 -20.886 1.00 86.44 314 GLY A C 1
ATOM 2421 O O . GLY A 1 314 ? 22.653 -16.727 -21.980 1.00 86.44 314 GLY A O 1
ATOM 2422 N N . VAL A 1 315 ? 22.623 -16.648 -19.725 1.00 92.62 315 VAL A N 1
ATOM 2423 C CA . VAL A 1 315 ? 21.507 -15.702 -19.613 1.00 92.62 315 VAL A CA 1
ATOM 2424 C C . VAL A 1 315 ? 22.040 -14.411 -19.025 1.00 92.62 315 VAL A C 1
ATOM 2426 O O . VAL A 1 315 ? 22.541 -14.398 -17.903 1.00 92.62 315 VAL A O 1
ATOM 2429 N N . PHE A 1 316 ? 21.947 -13.334 -19.796 1.00 93.69 316 PHE A N 1
ATOM 2430 C CA . PHE A 1 316 ? 22.546 -12.058 -19.439 1.00 93.69 316 PHE A CA 1
ATOM 2431 C C . PHE A 1 316 ? 21.482 -10.979 -19.327 1.00 93.69 316 PHE A C 1
ATOM 2433 O O . PHE A 1 316 ? 20.764 -10.706 -20.290 1.00 93.69 316 PHE A O 1
ATOM 2440 N N . GLU A 1 317 ? 21.418 -10.336 -18.167 1.00 95.88 317 GLU A N 1
ATOM 2441 C CA . GLU A 1 317 ? 20.654 -9.112 -17.978 1.00 95.88 317 GLU A CA 1
ATOM 2442 C C . GLU A 1 317 ? 21.498 -7.916 -18.406 1.00 95.88 317 GLU A C 1
ATOM 2444 O O . GLU A 1 317 ? 22.665 -7.790 -18.033 1.00 95.88 317 GLU A O 1
ATOM 2449 N N . ILE A 1 318 ? 20.902 -7.047 -19.215 1.00 95.44 318 ILE A N 1
ATOM 2450 C CA . ILE A 1 318 ? 21.511 -5.842 -19.760 1.00 95.44 318 ILE A CA 1
ATOM 2451 C C . ILE A 1 318 ? 20.610 -4.677 -19.390 1.00 95.44 318 ILE A C 1
ATOM 2453 O O . ILE A 1 318 ? 19.441 -4.647 -19.771 1.00 95.44 318 ILE A O 1
ATOM 2457 N N . GLU A 1 319 ? 21.169 -3.682 -18.720 1.00 96.44 319 GLU A N 1
ATOM 2458 C CA . GLU A 1 319 ? 20.453 -2.464 -18.372 1.00 96.44 319 GLU A CA 1
ATOM 2459 C C . GLU A 1 319 ? 21.042 -1.282 -19.136 1.00 96.44 319 GLU A C 1
ATOM 2461 O O . GLU A 1 319 ? 22.231 -0.985 -19.023 1.00 96.44 319 GLU A O 1
ATOM 2466 N N . CYS A 1 320 ? 20.197 -0.616 -19.921 1.00 96.06 320 CYS A N 1
ATOM 2467 C CA . CYS A 1 320 ? 20.509 0.624 -20.620 1.00 96.06 320 CYS A CA 1
ATOM 2468 C C . CYS A 1 320 ? 19.751 1.776 -19.957 1.00 96.06 320 CYS A C 1
ATOM 2470 O O . CYS A 1 320 ? 18.543 1.914 -20.152 1.00 96.06 320 CYS A O 1
ATOM 2472 N N . ARG A 1 321 ? 20.443 2.626 -19.201 1.00 95.25 321 ARG A N 1
ATOM 2473 C CA . ARG A 1 321 ? 19.862 3.832 -18.607 1.00 95.25 321 ARG A CA 1
ATOM 2474 C C . ARG A 1 321 ? 20.067 5.031 -19.530 1.00 95.25 321 ARG A C 1
ATOM 2476 O O . ARG A 1 321 ? 21.190 5.396 -19.880 1.00 95.25 321 ARG A O 1
ATOM 2483 N N . LEU A 1 322 ? 18.965 5.664 -19.915 1.00 93.88 322 LEU A N 1
ATOM 2484 C CA . LEU A 1 322 ? 18.957 6.891 -20.699 1.00 93.88 322 LEU A CA 1
ATOM 2485 C C . LEU A 1 322 ? 19.283 8.062 -19.767 1.00 93.88 322 LEU A C 1
ATOM 2487 O O . LEU A 1 322 ? 18.477 8.450 -18.925 1.00 93.88 322 LEU A O 1
ATOM 2491 N N . THR A 1 323 ? 20.496 8.589 -19.876 1.00 85.25 323 THR A N 1
ATOM 2492 C CA . THR A 1 323 ? 20.986 9.705 -19.057 1.00 85.25 323 THR A CA 1
ATOM 2493 C C . THR A 1 323 ? 20.555 11.047 -19.630 1.00 85.25 323 THR A C 1
ATOM 2495 O O . THR A 1 323 ? 20.197 11.135 -20.799 1.00 85.25 323 THR A O 1
ATOM 2498 N N . ASP A 1 324 ? 20.602 12.109 -18.826 1.00 86.12 324 ASP A N 1
ATOM 2499 C CA . ASP A 1 324 ? 20.346 13.460 -19.326 1.00 86.12 324 ASP A CA 1
ATOM 2500 C C . ASP A 1 324 ? 21.417 13.895 -20.332 1.00 86.12 324 ASP A C 1
ATOM 2502 O O . ASP A 1 324 ? 22.595 13.548 -20.227 1.00 86.12 324 ASP A O 1
ATOM 2506 N N . SER A 1 325 ? 21.003 14.693 -21.312 1.00 81.81 325 SER A N 1
ATOM 2507 C CA . SER A 1 325 ? 21.892 15.235 -22.333 1.00 81.81 325 SER A CA 1
ATOM 2508 C C . SER A 1 325 ? 21.668 16.731 -22.481 1.00 81.81 325 SER A C 1
ATOM 2510 O O . SER A 1 325 ? 20.536 17.179 -22.639 1.00 81.81 325 SER A O 1
ATOM 2512 N N . GLU A 1 326 ? 22.750 17.507 -22.535 1.00 74.31 326 GLU A N 1
ATOM 2513 C CA . GLU A 1 326 ? 22.668 18.942 -22.841 1.00 74.31 326 GLU A CA 1
ATOM 2514 C C . GLU A 1 326 ? 22.034 19.211 -24.214 1.00 74.31 326 GLU A C 1
ATOM 2516 O O . GLU A 1 326 ? 21.378 20.230 -24.416 1.00 74.31 326 GLU A O 1
ATOM 2521 N N . VAL A 1 327 ? 22.210 18.283 -25.160 1.00 75.00 327 VAL A N 1
ATOM 2522 C CA . VAL A 1 327 ? 21.718 18.409 -26.538 1.00 75.00 327 VAL A CA 1
ATOM 2523 C C . VAL A 1 327 ? 20.314 17.821 -26.685 1.00 75.00 327 VAL A C 1
ATOM 2525 O O . VAL A 1 327 ? 19.484 18.379 -27.401 1.00 75.00 327 VAL A O 1
ATOM 2528 N N . GLN A 1 328 ? 20.038 16.695 -26.015 1.00 79.94 328 GLN A N 1
ATOM 2529 C CA . GLN A 1 328 ? 18.789 15.935 -26.185 1.00 79.94 328 GLN A CA 1
ATOM 2530 C C . GLN A 1 328 ? 17.738 16.216 -25.098 1.00 79.94 328 GLN A C 1
ATOM 2532 O O . GLN A 1 328 ? 16.571 15.879 -25.276 1.00 79.94 328 GLN A O 1
ATOM 2537 N N . GLY A 1 329 ? 18.114 16.867 -23.996 1.00 83.19 329 GLY A N 1
ATOM 2538 C CA . GLY A 1 329 ? 17.244 17.141 -22.855 1.00 83.19 329 GLY A CA 1
ATOM 2539 C C . GLY A 1 329 ? 17.124 15.965 -21.881 1.00 83.19 329 GLY A C 1
ATOM 2540 O O . GLY A 1 329 ? 18.024 15.132 -21.759 1.00 83.19 329 GLY A O 1
ATOM 2541 N N . LYS A 1 330 ? 15.995 15.930 -21.164 1.00 87.62 330 LYS A N 1
ATOM 2542 C CA . LYS A 1 330 ? 15.666 14.945 -20.125 1.00 87.62 330 LYS A CA 1
ATOM 2543 C C . LYS A 1 330 ? 14.958 13.737 -20.744 1.00 87.62 330 LYS A C 1
ATOM 2545 O O . LYS A 1 330 ? 13.836 13.870 -21.239 1.00 87.62 330 LYS A O 1
ATOM 2550 N N . ALA A 1 331 ? 15.592 12.564 -20.705 1.00 89.62 331 ALA A N 1
ATOM 2551 C CA . ALA A 1 331 ? 15.036 11.314 -21.227 1.00 89.62 331 ALA A CA 1
ATOM 2552 C C . ALA A 1 331 ? 13.926 10.786 -20.307 1.00 89.62 331 ALA A C 1
ATOM 2554 O O . ALA A 1 331 ? 14.161 9.918 -19.471 1.00 89.62 331 ALA A O 1
ATOM 2555 N N . THR A 1 332 ? 12.725 11.347 -20.429 1.00 91.69 332 THR A N 1
ATOM 2556 C CA . THR A 1 332 ? 11.578 10.998 -19.587 1.00 91.69 332 THR A CA 1
ATOM 2557 C C . THR A 1 332 ? 10.433 10.448 -20.430 1.00 91.69 332 THR A C 1
ATOM 2559 O O . THR A 1 332 ? 9.915 11.136 -21.318 1.00 91.69 332 THR A O 1
ATOM 2562 N N . VAL A 1 333 ? 10.025 9.214 -20.125 1.00 93.12 333 VAL A N 1
ATOM 2563 C CA . VAL A 1 333 ? 8.921 8.513 -20.796 1.00 93.12 333 VAL A CA 1
ATOM 2564 C C . VAL A 1 333 ? 7.718 8.419 -19.859 1.00 93.12 333 VAL A C 1
ATOM 2566 O O . VAL A 1 333 ? 7.854 8.180 -18.663 1.00 93.12 333 VAL A O 1
ATOM 2569 N N . LEU A 1 334 ? 6.524 8.657 -20.390 1.00 92.25 334 LEU A N 1
ATOM 2570 C CA . LEU A 1 334 ? 5.281 8.585 -19.631 1.00 92.25 334 LEU A CA 1
ATOM 2571 C C . LEU A 1 334 ? 4.911 7.114 -19.361 1.00 92.25 334 LEU A C 1
ATOM 2573 O O . LEU A 1 334 ? 5.069 6.272 -20.253 1.00 92.25 334 LEU A O 1
ATOM 2577 N N . PRO A 1 335 ? 4.397 6.788 -18.163 1.00 89.69 335 PRO A N 1
ATOM 2578 C CA . PRO A 1 335 ? 4.147 5.404 -17.763 1.00 89.69 335 PRO A CA 1
ATOM 2579 C C . PRO A 1 335 ? 3.137 4.709 -18.677 1.00 89.69 335 PRO A C 1
ATOM 2581 O O . PRO A 1 335 ? 2.168 5.331 -19.111 1.00 89.69 335 PRO A O 1
ATOM 2584 N N . SER A 1 336 ? 3.380 3.441 -19.015 1.00 86.94 336 SER A N 1
ATOM 2585 C CA . SER A 1 336 ? 2.475 2.563 -19.781 1.00 86.94 336 SER A CA 1
ATOM 2586 C C . SER A 1 336 ? 1.324 2.019 -18.925 1.00 86.94 336 SER A C 1
ATOM 2588 O O . SER A 1 336 ? 1.296 2.219 -17.709 1.00 86.94 336 SER A O 1
ATOM 2590 N N . GLY A 1 337 ? 0.347 1.345 -19.537 1.00 89.12 337 GLY A N 1
ATOM 2591 C CA . GLY A 1 337 ? -0.784 0.743 -18.816 1.00 89.12 337 GLY A CA 1
ATOM 2592 C C . GLY A 1 337 ? -1.863 1.753 -18.402 1.00 89.12 337 GLY A C 1
ATOM 2593 O O . GLY A 1 337 ? -2.483 2.383 -19.262 1.00 89.12 337 GLY A O 1
ATOM 2594 N N . LYS A 1 338 ? -2.120 1.886 -17.092 1.00 93.56 338 LYS A N 1
ATOM 2595 C CA . LYS A 1 338 ? -3.191 2.739 -16.539 1.00 93.56 338 LYS A CA 1
ATOM 2596 C C . LYS A 1 338 ? -3.039 4.213 -16.947 1.00 93.56 338 LYS A C 1
ATOM 2598 O O . LYS A 1 338 ? -1.939 4.754 -17.054 1.00 93.56 338 LYS A O 1
ATOM 2603 N N . LYS A 1 339 ? -4.153 4.902 -17.173 1.00 93.81 339 LYS A N 1
ATOM 2604 C CA . LYS A 1 339 ? -4.158 6.310 -17.593 1.00 93.81 339 LYS A CA 1
ATOM 2605 C C . LYS A 1 339 ? -3.774 7.230 -16.434 1.00 93.81 339 LYS A C 1
ATOM 2607 O O . LYS A 1 339 ? -3.986 6.905 -15.269 1.00 93.81 339 LYS A O 1
ATOM 2612 N N . LEU A 1 340 ? -3.254 8.407 -16.770 1.00 93.69 340 LEU A N 1
ATOM 2613 C CA . LEU A 1 340 ? -3.169 9.532 -15.841 1.00 93.69 340 LEU A CA 1
ATOM 2614 C C . LEU A 1 340 ? -4.453 10.361 -15.966 1.00 93.69 340 LEU A C 1
ATOM 2616 O O . LEU A 1 340 ? -4.873 10.674 -17.083 1.00 93.69 340 LEU A O 1
ATOM 2620 N N . PHE A 1 341 ? -5.069 10.703 -14.837 1.00 93.69 341 PHE A N 1
ATOM 2621 C CA . PHE A 1 341 ? -6.223 11.599 -14.773 1.00 93.69 341 PHE A CA 1
ATOM 2622 C C . PHE A 1 341 ? -5.781 12.980 -14.287 1.00 93.69 341 PHE A C 1
ATOM 2624 O O . PHE A 1 341 ? -5.017 13.082 -13.332 1.00 93.69 341 PHE A O 1
ATOM 2631 N N . PHE A 1 342 ? -6.245 14.036 -14.959 1.00 92.44 342 PHE A N 1
ATOM 2632 C CA . PHE A 1 342 ? -5.901 15.422 -14.633 1.00 92.44 342 PHE A CA 1
ATOM 2633 C C . PHE A 1 342 ? -7.173 16.198 -14.281 1.00 92.44 342 PHE A C 1
ATOM 2635 O O . PHE A 1 342 ? -7.944 16.530 -15.192 1.00 92.44 342 PHE A O 1
ATOM 2642 N N . PRO A 1 343 ? -7.404 16.457 -12.985 1.00 92.00 343 PRO A N 1
ATOM 2643 C CA . PRO A 1 343 ? -8.664 16.995 -12.495 1.00 92.00 343 PRO A CA 1
ATOM 2644 C C . PRO A 1 343 ? -8.811 18.496 -12.721 1.00 92.00 343 PRO A C 1
ATOM 2646 O O . PRO A 1 343 ? -7.835 19.214 -12.943 1.00 92.00 343 PRO A O 1
ATOM 2649 N N . VAL A 1 344 ? -10.052 18.979 -12.670 1.00 92.19 344 VAL A N 1
ATOM 2650 C CA . VAL A 1 344 ? -10.362 20.418 -12.680 1.00 92.19 344 VAL A CA 1
ATOM 2651 C C . VAL A 1 344 ? -9.901 21.073 -11.377 1.00 92.19 344 VAL A C 1
ATOM 2653 O O . VAL A 1 344 ? -9.410 22.200 -11.410 1.00 92.19 344 VAL A O 1
ATOM 2656 N N . GLN A 1 345 ? -10.033 20.362 -10.255 1.00 87.38 345 GLN A N 1
ATOM 2657 C CA . GLN A 1 345 ? -9.506 20.776 -8.954 1.00 87.38 345 GLN A CA 1
ATOM 2658 C C . GLN A 1 345 ? -7.981 21.008 -9.001 1.00 87.38 345 GLN A C 1
ATOM 2660 O O . GLN A 1 345 ? -7.272 20.451 -9.843 1.00 87.38 345 GLN A O 1
ATOM 2665 N N . ASP A 1 346 ? -7.479 21.871 -8.112 1.00 83.75 346 ASP A N 1
ATOM 2666 C CA . ASP A 1 346 ? -6.070 22.302 -8.041 1.00 83.75 346 ASP A CA 1
ATOM 2667 C C . ASP A 1 346 ? -5.491 22.874 -9.355 1.00 83.75 346 ASP A C 1
ATOM 2669 O O . ASP A 1 346 ? -4.269 22.895 -9.555 1.00 83.75 346 ASP A O 1
ATOM 2673 N N . ASP A 1 347 ? -6.368 23.318 -10.265 1.00 86.44 347 ASP A N 1
ATOM 2674 C CA . ASP A 1 347 ? -6.065 23.823 -11.609 1.00 86.44 347 ASP A CA 1
ATOM 2675 C C . ASP A 1 347 ? -5.249 22.853 -12.487 1.00 86.44 347 ASP A C 1
ATOM 2677 O O . ASP A 1 347 ? -4.683 23.255 -13.515 1.00 86.44 347 ASP A O 1
ATOM 2681 N N . LEU A 1 348 ? -5.208 21.558 -12.137 1.00 91.88 348 LEU A N 1
ATOM 2682 C CA . LEU A 1 348 ? -4.328 20.580 -12.786 1.00 91.88 348 LEU A CA 1
ATOM 2683 C C . LEU A 1 348 ? -4.662 20.403 -14.266 1.00 91.88 348 LEU A C 1
ATOM 2685 O O . LEU A 1 348 ? -3.762 20.355 -15.097 1.00 91.88 348 LEU A O 1
ATOM 2689 N N . ARG A 1 349 ? -5.942 20.401 -14.641 1.00 91.56 349 ARG A N 1
ATOM 2690 C CA . ARG A 1 349 ? -6.372 20.274 -16.041 1.00 91.56 349 ARG A CA 1
ATOM 2691 C C . ARG A 1 349 ? -5.848 21.392 -16.949 1.00 91.56 349 ARG A C 1
ATOM 2693 O O . ARG A 1 349 ? -5.728 21.185 -18.156 1.00 91.56 349 ARG A O 1
ATOM 2700 N N . SER A 1 350 ? -5.576 22.570 -16.390 1.00 92.25 350 SER A N 1
ATOM 2701 C CA . SER A 1 350 ? -5.073 23.736 -17.129 1.00 92.25 350 SER A CA 1
ATOM 2702 C C . SER A 1 350 ? -3.545 23.876 -17.093 1.00 92.25 350 SER A C 1
ATOM 2704 O O . SER A 1 350 ? -2.984 24.667 -17.852 1.00 92.25 350 SER A O 1
ATOM 2706 N N . MET A 1 351 ? -2.870 23.103 -16.238 1.00 94.38 351 MET A N 1
ATOM 2707 C CA . MET A 1 351 ? -1.425 23.158 -16.044 1.00 94.38 351 MET A CA 1
ATOM 2708 C C . MET A 1 351 ? -0.677 22.531 -17.225 1.00 94.38 351 MET A C 1
ATOM 2710 O O . MET A 1 351 ? -1.009 21.435 -17.681 1.00 94.38 351 MET A O 1
ATOM 2714 N N . ASP A 1 352 ? 0.384 23.187 -17.706 1.00 94.19 352 ASP A N 1
ATOM 2715 C CA . ASP A 1 352 ? 1.258 22.580 -18.713 1.00 94.19 352 ASP A CA 1
ATOM 2716 C C . ASP A 1 352 ? 2.308 21.682 -18.050 1.00 94.19 352 ASP A C 1
ATOM 2718 O O . ASP A 1 352 ? 3.403 22.124 -17.705 1.00 94.19 352 ASP A O 1
ATOM 2722 N N . PHE A 1 353 ? 1.993 20.396 -17.900 1.00 93.25 353 PHE A N 1
ATOM 2723 C CA . PHE A 1 353 ? 2.918 19.403 -17.340 1.00 93.25 353 PHE A CA 1
ATOM 2724 C C . PHE A 1 353 ? 4.189 19.190 -18.180 1.00 93.25 353 PHE A C 1
ATOM 2726 O O . PHE A 1 353 ? 5.158 18.614 -17.682 1.00 93.25 353 PHE A O 1
ATOM 2733 N N . TYR A 1 354 ? 4.217 19.638 -19.439 1.00 91.88 354 TYR A N 1
ATOM 2734 C CA . TYR A 1 354 ? 5.409 19.555 -20.287 1.00 91.88 354 TYR A CA 1
ATOM 2735 C C . TYR A 1 354 ? 6.382 20.718 -20.050 1.00 91.88 354 TYR A C 1
ATOM 2737 O O . TYR A 1 354 ? 7.542 20.621 -20.444 1.00 91.88 354 TYR A O 1
ATOM 2745 N N . ASP A 1 355 ? 5.937 21.811 -19.420 1.00 91.94 355 ASP A N 1
ATOM 2746 C CA . ASP A 1 355 ? 6.830 22.888 -18.998 1.00 91.94 355 ASP A CA 1
ATOM 2747 C C . ASP A 1 355 ? 7.478 22.515 -17.661 1.00 91.94 355 ASP A C 1
ATOM 2749 O O . ASP A 1 355 ? 6.815 22.391 -16.629 1.00 91.94 355 ASP A O 1
ATOM 2753 N N . ASP A 1 356 ? 8.801 22.360 -17.665 1.00 89.50 356 ASP A N 1
ATOM 2754 C CA . ASP A 1 356 ? 9.581 22.073 -16.459 1.00 89.50 356 ASP A CA 1
ATOM 2755 C C . ASP A 1 356 ? 9.453 23.194 -15.401 1.00 89.50 356 ASP A C 1
ATOM 2757 O O . ASP A 1 356 ? 9.731 22.982 -14.218 1.00 89.50 356 ASP A O 1
ATOM 2761 N N . ASN A 1 357 ? 8.987 24.389 -15.787 1.00 91.38 357 ASN A N 1
ATOM 2762 C CA . ASN A 1 357 ? 8.722 25.499 -14.873 1.00 91.38 357 ASN A CA 1
ATOM 2763 C C . ASN A 1 357 ? 7.358 25.459 -14.181 1.00 91.38 357 ASN A C 1
ATOM 2765 O O . ASN A 1 357 ? 7.188 26.202 -13.212 1.00 91.38 357 ASN A O 1
ATOM 2769 N N . SER A 1 358 ? 6.428 24.614 -14.628 1.00 94.44 358 SER A N 1
ATOM 2770 C CA . SER A 1 358 ? 5.133 24.428 -13.970 1.00 94.44 358 SER A CA 1
ATOM 2771 C C . SER A 1 358 ? 5.295 23.925 -12.533 1.00 94.44 358 SER A C 1
ATOM 2773 O O . SER A 1 358 ? 6.317 23.331 -12.176 1.00 94.44 358 SER A O 1
ATOM 2775 N N . ARG A 1 359 ? 4.274 24.143 -11.689 1.00 93.00 359 ARG A N 1
ATOM 2776 C CA . ARG A 1 359 ? 4.268 23.659 -10.293 1.00 93.00 359 ARG A CA 1
ATOM 2777 C C . ARG A 1 359 ? 4.576 22.162 -10.241 1.00 93.00 359 ARG A C 1
ATOM 2779 O O . ARG A 1 359 ? 5.506 21.754 -9.545 1.00 93.00 359 ARG A O 1
ATOM 2786 N N . LEU A 1 360 ? 3.851 21.392 -11.051 1.00 95.06 360 LEU A N 1
ATOM 2787 C CA . LEU A 1 360 ? 4.076 19.976 -11.320 1.00 95.06 360 LEU A CA 1
ATOM 2788 C C . LEU A 1 360 ? 4.478 19.803 -12.788 1.00 95.06 360 LEU A C 1
ATOM 2790 O O . LEU A 1 360 ? 4.064 20.578 -13.647 1.00 95.06 360 LEU A O 1
ATOM 2794 N N . SER A 1 361 ? 5.303 18.801 -13.079 1.00 94.19 361 SER A N 1
ATOM 2795 C CA . SER A 1 361 ? 5.787 18.533 -14.435 1.00 94.19 361 SER A CA 1
ATOM 2796 C C . SER A 1 361 ? 6.035 17.043 -14.629 1.00 94.19 361 SER A C 1
ATOM 2798 O O . SER A 1 361 ? 6.430 16.352 -13.693 1.00 94.19 361 SER A O 1
ATOM 2800 N N . TYR A 1 362 ? 5.898 16.558 -15.864 1.00 93.75 362 TYR A N 1
ATOM 2801 C CA . TYR A 1 362 ? 6.317 15.214 -16.255 1.00 93.75 362 TYR A CA 1
ATOM 2802 C C . TYR A 1 362 ? 7.807 14.950 -16.010 1.00 93.75 362 TYR A C 1
ATOM 2804 O O . TYR A 1 362 ? 8.197 13.798 -15.868 1.00 93.75 362 TYR A O 1
ATOM 2812 N N . HIS A 1 363 ? 8.643 15.987 -15.912 1.00 91.06 363 HIS A N 1
ATOM 2813 C CA . HIS A 1 363 ? 10.053 15.840 -15.540 1.00 91.06 363 HIS A CA 1
ATOM 2814 C C . HIS A 1 363 ? 10.270 15.543 -14.047 1.00 91.06 363 HIS A C 1
ATOM 2816 O O . HIS A 1 363 ? 11.337 15.043 -13.690 1.00 91.06 363 HIS A O 1
ATOM 2822 N N . ARG A 1 364 ? 9.267 15.827 -13.204 1.00 93.94 364 ARG A N 1
ATOM 2823 C CA . ARG A 1 364 ? 9.251 15.645 -11.745 1.00 93.94 364 ARG A CA 1
ATOM 2824 C C . ARG A 1 364 ? 8.103 14.733 -11.324 1.00 93.94 364 ARG A C 1
ATOM 2826 O O . ARG A 1 364 ? 7.180 15.130 -10.611 1.00 93.94 364 ARG A O 1
ATOM 2833 N N . MET A 1 365 ? 8.144 13.517 -11.849 1.00 94.56 365 MET A N 1
ATOM 2834 C CA . MET A 1 365 ? 7.196 12.477 -11.482 1.00 94.56 365 MET A CA 1
ATOM 2835 C C . MET A 1 365 ? 7.880 11.117 -11.444 1.00 94.56 365 MET A C 1
ATOM 2837 O O . MET A 1 365 ? 8.833 10.894 -12.188 1.00 94.56 365 MET A O 1
ATOM 2841 N N . VAL A 1 366 ? 7.332 10.188 -10.678 1.00 94.50 366 VAL A N 1
ATOM 2842 C CA . VAL A 1 366 ? 7.630 8.755 -10.744 1.00 94.50 366 VAL A CA 1
ATOM 2843 C C . VAL A 1 366 ? 6.304 7.998 -10.697 1.00 94.50 366 VAL A C 1
ATOM 2845 O O . VAL A 1 366 ? 5.266 8.586 -10.395 1.00 94.50 366 VAL A O 1
ATOM 2848 N N . SER A 1 367 ? 6.287 6.722 -11.047 1.00 93.44 367 SER A N 1
ATOM 2849 C CA . SER A 1 367 ? 5.056 5.937 -11.053 1.00 93.44 367 SER A CA 1
ATOM 2850 C C . SER A 1 367 ? 5.327 4.491 -10.704 1.00 93.44 367 SER A C 1
ATOM 2852 O O . SER A 1 367 ? 6.405 3.973 -10.973 1.00 93.44 367 SER A O 1
ATOM 2854 N N . SER A 1 368 ? 4.303 3.839 -10.191 1.00 94.12 368 SER A N 1
ATOM 2855 C CA . SER A 1 368 ? 4.199 2.393 -10.100 1.00 94.12 368 SER A CA 1
ATOM 2856 C C . SER A 1 368 ? 3.107 1.898 -11.062 1.00 94.12 368 SER A C 1
ATOM 2858 O O . SER A 1 368 ? 2.691 2.607 -11.993 1.00 94.12 368 SER A O 1
ATOM 2860 N N . GLU A 1 369 ? 2.627 0.672 -10.871 1.00 92.75 369 GLU A N 1
ATOM 2861 C CA . GLU A 1 369 ? 1.474 0.158 -11.607 1.00 92.75 369 GLU A CA 1
ATOM 2862 C C . GLU A 1 369 ? 0.209 0.971 -11.294 1.00 92.75 369 GLU A C 1
ATOM 2864 O O . GLU A 1 369 ? -0.499 1.387 -12.217 1.00 92.75 369 GLU A O 1
ATOM 2869 N N . ASN A 1 370 ? -0.028 1.261 -10.011 1.00 96.31 370 ASN A N 1
ATOM 2870 C CA . ASN A 1 370 ? -1.306 1.762 -9.513 1.00 96.31 370 ASN A CA 1
ATOM 2871 C C . ASN A 1 370 ? -1.328 3.252 -9.166 1.00 96.31 370 ASN A C 1
ATOM 2873 O O . ASN A 1 370 ? -2.410 3.830 -9.049 1.00 96.31 370 ASN A O 1
ATOM 2877 N N . PHE A 1 371 ? -0.174 3.909 -9.053 1.00 94.00 371 PHE A N 1
ATOM 2878 C CA . PHE A 1 371 ? -0.130 5.333 -8.739 1.00 94.00 371 PHE A CA 1
ATOM 2879 C C . PHE A 1 371 ? 0.967 6.090 -9.472 1.00 94.00 371 PHE A C 1
ATOM 2881 O O . PHE A 1 371 ? 1.924 5.543 -10.026 1.00 94.00 371 PHE A O 1
ATOM 2888 N N . VAL A 1 372 ? 0.768 7.400 -9.507 1.00 95.88 372 VAL A N 1
ATOM 2889 C CA . VAL A 1 372 ? 1.707 8.381 -10.022 1.00 95.88 372 VAL A CA 1
ATOM 2890 C C . VAL A 1 372 ? 2.023 9.370 -8.913 1.00 95.88 372 VAL A C 1
ATOM 2892 O O . VAL A 1 372 ? 1.121 9.906 -8.279 1.00 95.88 372 VAL A O 1
ATOM 2895 N N . VAL A 1 373 ? 3.303 9.629 -8.688 1.00 97.12 373 VAL A N 1
ATOM 2896 C CA . VAL A 1 373 ? 3.761 10.612 -7.713 1.00 97.12 373 VAL A CA 1
ATOM 2897 C C . VAL A 1 373 ? 4.330 11.799 -8.467 1.00 97.12 373 VAL A C 1
ATOM 2899 O O . VAL A 1 373 ? 5.280 11.639 -9.229 1.00 97.12 373 VAL A O 1
ATOM 2902 N N . PHE A 1 374 ? 3.770 12.984 -8.248 1.00 97.12 374 PHE A N 1
ATOM 2903 C CA . PHE A 1 374 ? 4.345 14.252 -8.687 1.00 97.12 374 PHE A CA 1
ATOM 2904 C C . PHE A 1 374 ? 4.939 14.984 -7.488 1.00 97.12 374 PHE A C 1
ATOM 2906 O O . PHE A 1 374 ? 4.385 14.938 -6.392 1.00 97.12 374 PHE A O 1
ATOM 2913 N N . TRP A 1 375 ? 6.031 15.714 -7.698 1.00 97.19 375 TRP A N 1
ATOM 2914 C CA . TRP A 1 375 ? 6.590 16.584 -6.666 1.00 97.19 375 TRP A CA 1
ATOM 2915 C C . TRP A 1 375 ? 6.827 17.999 -7.179 1.00 97.19 375 TRP A C 1
ATOM 2917 O O . TRP A 1 375 ? 7.072 18.251 -8.365 1.00 97.19 375 TRP A O 1
ATOM 2927 N N . GLU A 1 376 ? 6.736 18.951 -6.258 1.00 96.94 376 GLU A N 1
ATOM 2928 C CA . GLU A 1 376 ? 6.884 20.364 -6.579 1.00 96.94 376 GLU A CA 1
ATOM 2929 C C . GLU A 1 376 ? 8.329 20.734 -6.945 1.00 96.94 376 GLU A C 1
ATOM 2931 O O . GLU A 1 376 ? 9.304 20.117 -6.517 1.00 96.94 376 GLU A O 1
ATOM 2936 N N . LYS A 1 377 ? 8.492 21.799 -7.739 1.00 95.31 377 LYS A N 1
ATOM 2937 C CA . LYS A 1 377 ? 9.798 22.246 -8.261 1.00 95.31 377 LYS A CA 1
ATOM 2938 C C . LYS A 1 377 ? 10.881 22.453 -7.191 1.00 95.31 377 LYS A C 1
ATOM 2940 O O . LYS A 1 377 ? 12.061 22.294 -7.496 1.00 95.31 377 LYS A O 1
ATOM 2945 N N . GLY A 1 378 ? 10.496 22.791 -5.959 1.00 95.88 378 GLY A N 1
ATOM 2946 C CA . GLY A 1 378 ? 11.425 23.040 -4.852 1.00 95.88 378 GLY A CA 1
ATOM 2947 C C . GLY A 1 378 ? 12.321 21.851 -4.487 1.00 95.88 378 GLY A C 1
ATOM 2948 O O . GLY A 1 378 ? 13.447 22.072 -4.053 1.00 95.88 378 GLY A O 1
ATOM 2949 N N . PHE A 1 379 ? 11.886 20.613 -4.746 1.00 96.31 379 PHE A N 1
ATOM 2950 C CA . PHE A 1 379 ? 12.702 19.414 -4.508 1.00 96.31 379 PHE A CA 1
ATOM 2951 C C . PHE A 1 379 ? 13.829 19.222 -5.538 1.00 96.31 379 PHE A C 1
ATOM 2953 O O . PHE A 1 379 ? 14.733 18.424 -5.313 1.00 96.31 379 PHE A O 1
ATOM 2960 N N . GLY A 1 380 ? 13.791 19.927 -6.673 1.00 92.88 380 GLY A N 1
ATOM 2961 C CA . GLY A 1 380 ? 14.693 19.677 -7.796 1.00 92.88 380 GLY A CA 1
ATOM 2962 C C . GLY A 1 380 ? 14.315 18.428 -8.602 1.00 92.88 380 GLY A C 1
ATOM 2963 O O . GLY A 1 380 ? 13.142 18.064 -8.710 1.00 92.88 380 GLY A O 1
ATOM 2964 N N . ASP A 1 381 ? 15.317 17.806 -9.226 1.00 87.81 381 ASP A N 1
ATOM 2965 C CA . ASP A 1 381 ? 15.136 16.662 -10.131 1.00 87.81 381 ASP A CA 1
ATOM 2966 C C . ASP A 1 381 ? 15.029 15.307 -9.421 1.00 87.81 381 ASP A C 1
ATOM 2968 O O . ASP A 1 381 ? 14.479 14.373 -9.998 1.00 87.81 381 ASP A O 1
ATOM 2972 N N . ASP A 1 382 ? 15.544 15.201 -8.196 1.00 90.81 382 ASP A N 1
ATOM 2973 C CA . ASP A 1 382 ? 15.510 13.978 -7.395 1.00 90.81 382 ASP A CA 1
ATOM 2974 C C . ASP A 1 382 ? 15.229 14.329 -5.926 1.00 90.81 382 ASP A C 1
ATOM 2976 O O . ASP A 1 382 ? 16.109 14.888 -5.254 1.00 90.81 382 ASP A O 1
ATOM 2980 N N . PRO A 1 383 ? 14.037 13.982 -5.404 1.00 94.38 383 PRO A N 1
ATOM 2981 C CA . PRO A 1 383 ? 13.681 14.207 -4.011 1.00 94.38 383 PRO A CA 1
ATOM 2982 C C . PRO A 1 383 ? 14.633 13.570 -2.996 1.00 94.38 383 PRO A C 1
ATOM 2984 O O . PRO A 1 383 ? 14.735 14.097 -1.892 1.00 94.38 383 PRO A O 1
ATOM 2987 N N . LYS A 1 384 ? 15.411 12.529 -3.331 1.00 93.56 384 LYS A N 1
ATOM 2988 C CA . LYS A 1 384 ? 16.444 11.992 -2.417 1.00 93.56 384 LYS A CA 1
ATOM 2989 C C . LYS A 1 384 ? 17.586 12.980 -2.161 1.00 93.56 384 LYS A C 1
ATOM 2991 O O . LYS A 1 384 ? 18.302 12.859 -1.172 1.00 93.56 384 LYS A O 1
ATOM 2996 N N . SER A 1 385 ? 17.741 13.973 -3.035 1.00 94.38 385 SER A N 1
ATOM 2997 C CA . SER A 1 385 ? 18.776 15.012 -2.977 1.00 94.38 385 SER A CA 1
ATOM 2998 C C . SER A 1 385 ? 18.206 16.425 -2.807 1.00 94.38 385 SER A C 1
ATOM 3000 O O . SER A 1 385 ? 18.894 17.411 -3.083 1.00 94.38 385 SER A O 1
ATOM 3002 N N . ALA A 1 386 ? 16.948 16.531 -2.370 1.00 96.25 386 ALA A N 1
ATOM 3003 C CA . ALA A 1 386 ? 16.258 17.808 -2.272 1.00 96.25 386 ALA A CA 1
ATOM 3004 C C . ALA A 1 386 ? 16.991 18.802 -1.351 1.00 96.25 386 ALA A C 1
ATOM 3006 O O . ALA A 1 386 ? 17.482 18.419 -0.282 1.00 96.25 386 ALA A O 1
ATOM 3007 N N . PRO A 1 387 ? 17.051 20.094 -1.728 1.00 96.81 387 PRO A N 1
ATOM 3008 C CA . PRO A 1 387 ? 17.613 21.115 -0.858 1.00 96.81 387 PRO A CA 1
ATOM 3009 C C . PRO A 1 387 ? 16.765 21.271 0.416 1.00 96.81 387 PRO A C 1
ATOM 3011 O O . PRO A 1 387 ? 15.556 21.046 0.383 1.00 96.81 387 PRO A O 1
ATOM 3014 N N . PRO A 1 388 ? 17.360 21.678 1.551 1.00 96.38 388 PRO A N 1
ATOM 3015 C CA . PRO A 1 388 ? 16.589 21.969 2.751 1.00 96.38 388 PRO A CA 1
ATOM 3016 C C . PRO A 1 388 ? 15.733 23.231 2.567 1.00 96.38 388 PRO A C 1
ATOM 3018 O O . PRO A 1 388 ? 16.167 24.216 1.962 1.00 96.38 388 PRO A O 1
ATOM 3021 N N . LEU A 1 389 ? 14.544 23.244 3.170 1.00 96.94 389 LEU A N 1
ATOM 3022 C CA . LEU A 1 389 ? 13.652 24.403 3.209 1.00 96.94 389 LEU A CA 1
ATOM 3023 C C . LEU A 1 389 ? 13.707 25.027 4.602 1.00 96.94 389 LEU A C 1
ATOM 3025 O O . LEU A 1 389 ? 13.329 24.397 5.583 1.00 96.94 389 LEU A O 1
ATOM 3029 N N . ASN A 1 390 ? 14.195 26.266 4.708 1.00 95.25 390 ASN A N 1
ATOM 3030 C CA . ASN A 1 390 ? 14.354 26.972 5.991 1.00 95.25 390 ASN A CA 1
ATOM 3031 C C . ASN A 1 390 ? 15.153 26.175 7.047 1.00 95.25 390 ASN A C 1
ATOM 3033 O O . ASN A 1 390 ? 14.882 26.265 8.241 1.00 95.25 390 ASN A O 1
ATOM 3037 N N . GLY A 1 391 ? 16.138 25.384 6.607 1.00 95.06 391 GLY A N 1
ATOM 3038 C CA . GLY A 1 391 ? 16.945 24.524 7.480 1.00 95.06 391 GLY A CA 1
ATOM 3039 C C . GLY A 1 391 ? 16.305 23.177 7.835 1.00 95.06 391 GLY A C 1
ATOM 3040 O O . GLY A 1 391 ? 16.941 22.388 8.527 1.00 95.06 391 GLY A O 1
ATOM 3041 N N . VAL A 1 392 ? 15.092 22.891 7.352 1.00 95.94 392 VAL A N 1
ATOM 3042 C CA . VAL A 1 392 ? 14.415 21.596 7.509 1.00 95.94 392 VAL A CA 1
ATOM 3043 C C . VAL A 1 392 ? 14.780 20.676 6.345 1.00 95.94 392 VAL A C 1
ATOM 3045 O O . VAL A 1 392 ? 14.805 21.104 5.191 1.00 95.94 392 VAL A O 1
ATOM 3048 N N . ASP A 1 393 ? 15.065 19.412 6.650 1.00 95.62 393 ASP A N 1
ATOM 3049 C CA . ASP A 1 393 ? 15.378 18.385 5.659 1.00 95.62 393 ASP A CA 1
ATOM 3050 C C . ASP A 1 393 ? 14.139 17.995 4.831 1.00 95.62 393 ASP A C 1
ATOM 3052 O O . ASP A 1 393 ? 13.193 17.385 5.338 1.00 95.62 393 ASP A O 1
ATOM 3056 N N . MET A 1 394 ? 14.192 18.291 3.532 1.00 97.06 394 MET A N 1
ATOM 3057 C CA . MET A 1 394 ? 13.124 18.029 2.565 1.00 97.06 394 MET A CA 1
ATOM 3058 C C . MET A 1 394 ? 13.389 16.812 1.678 1.00 97.06 394 MET A C 1
ATOM 3060 O O . MET A 1 394 ? 12.676 16.621 0.700 1.00 97.06 394 MET A O 1
ATOM 3064 N N . THR A 1 395 ? 14.399 15.989 1.970 1.00 96.00 395 THR A N 1
ATOM 3065 C CA . THR A 1 395 ? 14.633 14.763 1.186 1.00 96.00 395 THR A CA 1
ATOM 3066 C C . THR A 1 395 ? 13.404 13.843 1.200 1.00 96.00 395 THR A C 1
ATOM 3068 O O . THR A 1 395 ? 12.585 13.955 2.097 1.00 96.00 395 THR A O 1
ATOM 3071 N N . VAL A 1 396 ? 13.206 12.950 0.235 1.00 94.19 396 VAL A N 1
ATOM 3072 C CA . VAL A 1 396 ? 12.126 11.941 0.272 1.00 94.19 396 VAL A CA 1
ATOM 3073 C C . VAL A 1 396 ? 12.620 10.676 -0.410 1.00 94.19 396 VAL A C 1
ATOM 3075 O O . VAL A 1 396 ? 13.156 10.753 -1.516 1.00 94.19 396 VAL A O 1
ATOM 3078 N N . ASP A 1 397 ? 12.413 9.517 0.218 1.00 93.62 397 ASP A N 1
ATOM 3079 C CA . ASP A 1 397 ? 12.634 8.230 -0.438 1.00 93.62 397 ASP A CA 1
ATOM 3080 C C . ASP A 1 397 ? 11.360 7.784 -1.161 1.00 93.62 397 ASP A C 1
ATOM 3082 O O . ASP A 1 397 ? 10.449 7.203 -0.573 1.00 93.62 397 ASP A O 1
ATOM 3086 N N . LEU A 1 398 ? 11.277 8.105 -2.453 1.00 94.00 398 LEU A N 1
ATOM 3087 C CA . LEU A 1 398 ? 10.124 7.723 -3.261 1.00 94.00 398 LEU A CA 1
ATOM 3088 C C . LEU A 1 398 ? 10.043 6.213 -3.501 1.00 94.00 398 LEU A C 1
ATOM 3090 O O . LEU A 1 398 ? 8.942 5.730 -3.732 1.00 94.00 398 LEU A O 1
ATOM 3094 N N . ASP A 1 399 ? 11.146 5.465 -3.400 1.00 92.44 399 ASP A N 1
ATOM 3095 C CA . ASP A 1 399 ? 11.098 4.008 -3.569 1.00 92.44 399 ASP A CA 1
ATOM 3096 C C . ASP A 1 399 ? 10.344 3.353 -2.398 1.00 92.44 399 ASP A C 1
ATOM 3098 O O . ASP A 1 399 ? 9.519 2.472 -2.628 1.00 92.44 399 ASP A O 1
ATOM 3102 N N . ASP A 1 400 ? 10.529 3.854 -1.167 1.00 94.44 400 ASP A N 1
ATOM 3103 C CA . ASP A 1 400 ? 9.771 3.412 0.019 1.00 94.44 400 ASP A CA 1
ATOM 3104 C C . ASP A 1 400 ? 8.262 3.679 -0.145 1.00 94.44 400 ASP A C 1
ATOM 3106 O O . ASP A 1 400 ? 7.433 2.822 0.173 1.00 94.44 400 ASP A O 1
ATOM 3110 N N . LEU A 1 401 ? 7.889 4.840 -0.710 1.00 94.75 401 LEU A N 1
ATOM 3111 C CA . LEU A 1 401 ? 6.492 5.154 -1.041 1.00 94.75 401 LEU A CA 1
ATOM 3112 C C . LEU A 1 401 ? 5.944 4.235 -2.133 1.00 94.75 401 LEU A C 1
ATOM 3114 O O . LEU A 1 401 ? 4.832 3.732 -1.984 1.00 94.75 401 LEU A O 1
ATOM 3118 N N . LEU A 1 402 ? 6.685 4.037 -3.227 1.00 95.12 402 LEU A N 1
ATOM 3119 C CA . LEU A 1 402 ? 6.243 3.189 -4.332 1.00 95.12 402 LEU A CA 1
ATOM 3120 C C . LEU A 1 402 ? 6.051 1.735 -3.876 1.00 95.12 402 LEU A C 1
ATOM 3122 O O . LEU A 1 402 ? 5.039 1.117 -4.192 1.00 95.12 402 LEU A O 1
ATOM 3126 N N . GLU A 1 403 ? 6.979 1.189 -3.092 1.00 95.44 403 GLU A N 1
ATOM 3127 C CA . GLU A 1 403 ? 6.880 -0.192 -2.622 1.00 95.44 403 GLU A CA 1
ATOM 3128 C C . GLU A 1 403 ? 5.711 -0.383 -1.646 1.00 95.44 403 GLU A C 1
ATOM 3130 O O . GLU A 1 403 ? 4.883 -1.281 -1.824 1.00 95.44 403 GLU A O 1
ATOM 3135 N N . LYS A 1 404 ? 5.622 0.451 -0.605 1.00 96.75 404 LYS A N 1
ATOM 3136 C CA . LYS A 1 404 ? 4.578 0.305 0.418 1.00 96.75 404 LYS A CA 1
ATOM 3137 C C . LYS A 1 404 ? 3.204 0.718 -0.096 1.00 96.75 404 LYS A C 1
ATOM 3139 O O . LYS A 1 404 ? 2.230 0.036 0.204 1.00 96.75 404 LYS A O 1
ATOM 3144 N N . GLY A 1 405 ? 3.124 1.762 -0.920 1.00 97.00 405 GLY A N 1
ATOM 3145 C CA . GLY A 1 405 ? 1.881 2.189 -1.562 1.00 97.00 405 GLY A CA 1
ATOM 3146 C C . GLY A 1 405 ? 1.258 1.083 -2.414 1.00 97.00 405 GLY A C 1
ATOM 3147 O O . GLY A 1 405 ? 0.049 0.883 -2.356 1.00 97.00 405 GLY A O 1
ATOM 3148 N N . GLU A 1 406 ? 2.068 0.293 -3.131 1.00 97.62 406 GLU A N 1
ATOM 3149 C CA . GLU A 1 406 ? 1.574 -0.861 -3.899 1.00 97.62 406 GLU A CA 1
ATOM 3150 C C . GLU A 1 406 ? 1.023 -1.970 -2.992 1.00 97.62 406 GLU A C 1
ATOM 3152 O O . GLU A 1 406 ? 0.034 -2.623 -3.329 1.00 97.62 406 GLU A O 1
ATOM 3157 N N . ARG A 1 407 ? 1.613 -2.164 -1.805 1.00 97.62 407 ARG A N 1
ATOM 3158 C CA . ARG A 1 407 ? 1.087 -3.102 -0.800 1.00 97.62 407 ARG A CA 1
ATOM 3159 C C . ARG A 1 407 ? -0.237 -2.612 -0.211 1.00 97.62 407 ARG A C 1
ATOM 3161 O O . ARG A 1 407 ? -1.166 -3.409 -0.114 1.00 97.62 407 ARG A O 1
ATOM 3168 N N . PHE A 1 408 ? -0.341 -1.324 0.129 1.00 98.12 408 PHE A N 1
ATOM 3169 C CA . PHE A 1 408 ? -1.588 -0.731 0.631 1.00 98.12 408 PHE A CA 1
ATOM 3170 C C . PHE A 1 408 ? -2.695 -0.842 -0.413 1.00 98.12 408 PHE A C 1
ATOM 3172 O O . PHE A 1 408 ? -3.777 -1.331 -0.105 1.00 98.12 408 PHE A O 1
ATOM 3179 N N . TYR A 1 409 ? -2.394 -0.466 -1.661 1.00 97.94 409 TYR A N 1
ATOM 3180 C CA . TYR A 1 409 ? -3.326 -0.573 -2.775 1.00 97.94 409 TYR A CA 1
ATOM 3181 C C . TYR A 1 409 ? -3.853 -2.001 -2.912 1.00 97.94 409 TYR A C 1
ATOM 3183 O O . TYR A 1 409 ? -5.063 -2.191 -2.881 1.00 97.94 409 TYR A O 1
ATOM 3191 N N . LYS A 1 410 ? -2.973 -3.010 -2.994 1.00 97.69 410 LYS A N 1
ATOM 3192 C CA . LYS A 1 410 ? -3.385 -4.420 -3.115 1.00 97.69 410 LYS A CA 1
ATOM 3193 C C . LYS A 1 410 ? -4.244 -4.877 -1.944 1.00 97.69 410 LYS A C 1
ATOM 3195 O O . LYS A 1 410 ? -5.256 -5.531 -2.154 1.00 97.69 410 LYS A O 1
ATOM 3200 N N . LEU A 1 411 ? -3.896 -4.505 -0.714 1.00 98.00 411 LEU A N 1
ATOM 3201 C CA . LEU A 1 411 ? -4.702 -4.870 0.448 1.00 98.00 411 LEU A CA 1
ATOM 3202 C C . LEU A 1 411 ? -6.111 -4.261 0.376 1.00 98.00 411 LEU A C 1
ATOM 3204 O O . LEU A 1 411 ? -7.098 -4.958 0.605 1.00 98.00 411 LEU A O 1
ATOM 3208 N N . TYR A 1 412 ? -6.213 -2.975 0.039 1.00 98.44 412 TYR A N 1
ATOM 3209 C CA . TYR A 1 412 ? -7.484 -2.244 0.025 1.00 98.44 412 TYR A CA 1
ATOM 3210 C C . TYR A 1 412 ? -8.349 -2.604 -1.189 1.00 98.44 412 TYR A C 1
ATOM 3212 O O . TYR A 1 412 ? -9.577 -2.616 -1.091 1.00 98.44 412 TYR A O 1
ATOM 3220 N N . HIS A 1 413 ? -7.706 -2.939 -2.307 1.00 97.94 413 HIS A N 1
ATOM 3221 C CA . HIS A 1 413 ? -8.327 -3.332 -3.565 1.00 97.94 413 HIS A CA 1
ATOM 3222 C C . HIS A 1 413 ? -8.724 -4.814 -3.608 1.00 97.94 413 HIS A C 1
ATOM 3224 O O . HIS A 1 413 ? -9.874 -5.107 -3.912 1.00 97.94 413 HIS A O 1
ATOM 3230 N N . ASP A 1 414 ? -7.796 -5.732 -3.302 1.00 96.50 414 ASP A N 1
ATOM 3231 C CA . ASP A 1 414 ? -7.948 -7.177 -3.548 1.00 96.50 414 ASP A CA 1
ATOM 3232 C C . ASP A 1 414 ? -8.457 -7.965 -2.333 1.00 96.50 414 ASP A C 1
ATOM 3234 O O . ASP A 1 414 ? -9.014 -9.050 -2.497 1.00 96.50 414 ASP A O 1
ATOM 3238 N N . SER A 1 415 ? -8.176 -7.492 -1.110 1.00 95.81 415 SER A N 1
ATOM 3239 C CA . SER A 1 415 ? -8.457 -8.252 0.123 1.00 95.81 415 SER A CA 1
ATOM 3240 C C . SER A 1 415 ? -9.620 -7.651 0.904 1.00 95.81 415 SER A C 1
ATOM 3242 O O . SER A 1 415 ? -10.644 -8.301 1.091 1.00 95.81 415 SER A O 1
ATOM 3244 N N . LEU A 1 416 ? -9.501 -6.381 1.309 1.00 97.69 416 LEU A N 1
ATOM 3245 C CA . LEU A 1 416 ? -10.587 -5.665 1.987 1.00 97.69 416 LEU A CA 1
ATOM 3246 C C . LEU A 1 416 ? -11.712 -5.269 1.020 1.00 97.69 416 LEU A C 1
ATOM 3248 O O . LEU A 1 416 ? -12.799 -4.905 1.465 1.00 97.69 416 LEU A O 1
ATOM 3252 N N . ASN A 1 417 ? -11.448 -5.341 -0.291 1.00 97.00 417 ASN A N 1
ATOM 3253 C CA . ASN A 1 417 ? -12.382 -5.058 -1.375 1.00 97.00 417 ASN A CA 1
ATOM 3254 C C . ASN A 1 417 ? -13.126 -3.736 -1.186 1.00 97.00 417 ASN A C 1
ATOM 3256 O O . ASN A 1 417 ? -14.336 -3.709 -1.323 1.00 97.00 417 ASN A O 1
ATOM 3260 N N . PHE A 1 418 ? -12.471 -2.620 -0.864 1.00 98.00 418 PHE A N 1
ATOM 3261 C CA . PHE A 1 418 ? -13.181 -1.328 -0.793 1.00 98.00 418 PHE A CA 1
ATOM 3262 C C . PHE A 1 418 ? -13.751 -0.899 -2.148 1.00 98.00 418 PHE A C 1
ATOM 3264 O O . PHE A 1 418 ? -14.714 -0.143 -2.216 1.00 98.00 418 PHE A O 1
ATOM 3271 N N . VAL A 1 419 ? -13.214 -1.456 -3.226 1.00 96.88 419 VAL A N 1
ATOM 3272 C CA . VAL A 1 419 ? -13.760 -1.359 -4.576 1.00 96.88 419 VAL A CA 1
ATOM 3273 C C . VAL A 1 419 ? -14.111 -2.751 -5.095 1.00 96.88 419 VAL A C 1
ATOM 3275 O O . VAL A 1 419 ? -13.849 -3.755 -4.437 1.00 96.88 419 VAL A O 1
ATOM 3278 N N . THR A 1 420 ? -14.725 -2.824 -6.276 1.00 95.81 420 THR A N 1
ATOM 3279 C CA . THR A 1 420 ? -14.920 -4.103 -6.974 1.00 95.81 420 THR A CA 1
ATOM 3280 C C . THR A 1 420 ? -13.842 -4.245 -8.051 1.00 95.81 420 THR A C 1
ATOM 3282 O O . THR A 1 420 ? -13.945 -3.539 -9.056 1.00 95.81 420 THR A O 1
ATOM 3285 N N . PRO A 1 421 ? -12.834 -5.127 -7.879 1.00 94.75 421 PRO A N 1
ATOM 3286 C CA . PRO A 1 421 ? -11.775 -5.336 -8.867 1.00 94.75 421 PRO A CA 1
ATOM 3287 C C . PRO A 1 421 ? -12.307 -5.585 -10.281 1.00 94.75 421 PRO A C 1
ATOM 3289 O O . PRO A 1 421 ? -13.223 -6.385 -10.488 1.00 94.75 421 PRO A O 1
ATOM 3292 N N . GLY A 1 422 ? -11.729 -4.904 -11.267 1.00 95.56 422 GLY A N 1
ATOM 3293 C CA . GLY A 1 422 ? -12.173 -4.924 -12.662 1.00 95.56 422 GLY A CA 1
ATOM 3294 C C . GLY A 1 422 ? -13.408 -4.062 -12.963 1.00 95.56 422 GLY A C 1
ATOM 3295 O O . GLY A 1 422 ? -13.810 -3.980 -14.125 1.00 95.56 422 GLY A O 1
ATOM 3296 N N . ASN A 1 423 ? -14.008 -3.427 -11.954 1.00 95.94 423 ASN A N 1
ATOM 3297 C CA . ASN A 1 423 ? -15.155 -2.528 -12.081 1.00 95.94 423 ASN A CA 1
ATOM 3298 C C . ASN A 1 423 ? -14.981 -1.245 -11.243 1.00 95.94 423 ASN A C 1
ATOM 3300 O O . ASN A 1 423 ? -15.952 -0.708 -10.714 1.00 95.94 423 ASN A O 1
ATOM 3304 N N . SER A 1 424 ? -13.746 -0.758 -11.118 1.00 97.44 424 SER A N 1
ATOM 3305 C CA . SER A 1 424 ? -13.413 0.511 -10.476 1.00 97.44 424 SER A CA 1
ATOM 3306 C C . SER A 1 424 ? -12.617 1.413 -11.412 1.00 97.44 424 SER A C 1
ATOM 3308 O O . SER A 1 424 ? -11.848 0.952 -12.262 1.00 97.44 424 SER A O 1
ATOM 3310 N N . ASN A 1 425 ? -12.716 2.732 -11.232 1.00 97.00 425 ASN A N 1
ATOM 3311 C CA . ASN A 1 425 ? -11.828 3.646 -11.954 1.00 97.00 425 ASN A CA 1
ATOM 3312 C C . ASN A 1 425 ? -10.351 3.394 -11.618 1.00 97.00 425 ASN A C 1
ATOM 3314 O O . ASN A 1 425 ? -9.500 3.587 -12.493 1.00 97.00 425 ASN A O 1
ATOM 3318 N N . VAL A 1 426 ? -10.036 2.890 -10.417 1.00 96.94 426 VAL A N 1
ATOM 3319 C CA . VAL A 1 426 ? -8.649 2.579 -10.038 1.00 96.94 426 VAL A CA 1
ATOM 3320 C C . VAL A 1 426 ? -8.051 1.438 -10.860 1.00 96.94 426 VAL A C 1
ATOM 3322 O O . VAL A 1 426 ? -6.831 1.350 -10.950 1.00 96.94 426 VAL A O 1
ATOM 3325 N N . ASP A 1 427 ? -8.860 0.605 -11.523 1.00 97.25 427 ASP A N 1
ATOM 3326 C CA . ASP A 1 427 ? -8.382 -0.440 -12.441 1.00 97.25 427 ASP A CA 1
ATOM 3327 C C . ASP A 1 427 ? -7.796 0.137 -13.735 1.00 97.25 427 ASP A C 1
ATOM 3329 O O . ASP A 1 427 ? -6.981 -0.498 -14.404 1.00 97.25 427 ASP A O 1
ATOM 3333 N N . SER A 1 428 ? -8.199 1.354 -14.107 1.00 96.38 428 SER A N 1
ATOM 3334 C CA . SER A 1 428 ? -7.842 1.966 -15.392 1.00 96.38 428 SER A CA 1
ATOM 3335 C C . SER A 1 428 ? -7.117 3.304 -15.268 1.00 96.38 428 SER A C 1
ATOM 3337 O O . SER A 1 428 ? -6.559 3.788 -16.260 1.00 96.38 428 SER A O 1
ATOM 3339 N N . ILE A 1 429 ? -7.090 3.887 -14.070 1.00 97.19 429 ILE A N 1
ATOM 3340 C CA . ILE A 1 429 ? -6.490 5.182 -13.753 1.00 97.19 429 ILE A CA 1
ATOM 3341 C C . ILE A 1 429 ? -5.526 5.005 -12.579 1.00 97.19 429 ILE A C 1
ATOM 3343 O O . ILE A 1 429 ? -5.839 4.328 -11.605 1.00 97.19 429 ILE A O 1
ATOM 3347 N N . ARG A 1 430 ? -4.352 5.633 -12.666 1.00 96.94 430 ARG A N 1
ATOM 3348 C CA . ARG A 1 430 ? -3.418 5.718 -11.538 1.00 96.94 430 ARG A CA 1
ATOM 3349 C C . ARG A 1 430 ? -3.903 6.740 -10.515 1.00 96.94 430 ARG A C 1
ATOM 3351 O O . ARG A 1 430 ? -4.166 7.881 -10.898 1.00 96.94 430 ARG A O 1
ATOM 3358 N N . MET A 1 431 ? -3.935 6.368 -9.235 1.00 97.38 431 MET A N 1
ATOM 3359 C CA . MET A 1 431 ? -4.132 7.343 -8.157 1.00 97.38 431 MET A CA 1
ATOM 3360 C C . MET A 1 431 ? -2.979 8.353 -8.159 1.00 97.38 431 MET A C 1
ATOM 3362 O O . MET A 1 431 ? -1.820 7.989 -8.377 1.00 97.38 431 MET A O 1
ATOM 3366 N N . MET A 1 432 ? -3.291 9.628 -7.946 1.00 96.88 432 MET A N 1
ATOM 3367 C CA . MET A 1 432 ? -2.285 10.688 -7.924 1.00 96.88 432 MET A CA 1
ATOM 3368 C C . MET A 1 432 ? -1.831 10.962 -6.493 1.00 96.88 432 MET A C 1
ATOM 3370 O O . MET A 1 432 ? -2.659 11.172 -5.613 1.00 96.88 432 MET A O 1
ATOM 3374 N N . VAL A 1 433 ? -0.518 11.012 -6.285 1.00 97.62 433 VAL A N 1
ATOM 3375 C CA . VAL A 1 433 ? 0.115 11.481 -5.050 1.00 97.62 433 VAL A CA 1
ATOM 3376 C C . VAL A 1 433 ? 0.874 12.770 -5.353 1.00 97.62 433 VAL A C 1
ATOM 3378 O O . VAL A 1 433 ? 1.726 12.794 -6.245 1.00 97.62 433 VAL A O 1
ATOM 3381 N N . ILE A 1 434 ? 0.585 13.844 -4.623 1.00 96.94 434 ILE A N 1
ATOM 3382 C CA . ILE A 1 434 ? 1.295 15.123 -4.740 1.00 96.94 434 ILE A CA 1
ATOM 3383 C C . ILE A 1 434 ? 2.177 15.328 -3.512 1.00 96.94 434 ILE A C 1
ATOM 3385 O O . ILE A 1 434 ? 1.688 15.381 -2.386 1.00 96.94 434 ILE A O 1
ATOM 3389 N N . VAL A 1 435 ? 3.481 15.493 -3.740 1.00 97.56 435 VAL A N 1
ATOM 3390 C CA . VAL A 1 435 ? 4.459 15.806 -2.693 1.00 97.56 435 VAL A CA 1
ATOM 3391 C C . VAL A 1 435 ? 4.720 17.312 -2.663 1.00 97.56 435 VAL A C 1
ATOM 3393 O O . VAL A 1 435 ? 5.320 17.879 -3.585 1.00 97.56 435 VAL A O 1
ATOM 3396 N N . HIS A 1 436 ? 4.278 17.959 -1.587 1.00 97.12 436 HIS A N 1
ATOM 3397 C CA . HIS A 1 436 ? 4.399 19.396 -1.370 1.00 97.12 436 HIS A CA 1
ATOM 3398 C C . HIS A 1 436 ? 5.746 19.786 -0.764 1.00 97.12 436 HIS A C 1
ATOM 3400 O O . HIS A 1 436 ? 6.207 19.209 0.225 1.00 97.12 436 HIS A O 1
ATOM 3406 N N . TYR A 1 437 ? 6.362 20.831 -1.320 1.00 96.94 437 TYR A N 1
ATOM 3407 C CA . TYR A 1 437 ? 7.622 21.378 -0.826 1.00 96.94 437 TYR A CA 1
ATOM 3408 C C . TYR A 1 437 ? 7.349 22.407 0.280 1.00 96.94 437 TYR A C 1
ATOM 3410 O O . TYR A 1 437 ? 7.499 23.615 0.098 1.00 96.94 437 TYR A O 1
ATOM 3418 N N . THR A 1 438 ? 6.899 21.915 1.436 1.00 95.94 438 THR A N 1
ATOM 3419 C CA . THR A 1 438 ? 6.501 22.731 2.591 1.00 95.94 438 THR A CA 1
ATOM 3420 C C . THR A 1 438 ? 6.900 22.095 3.922 1.00 95.94 438 THR A C 1
ATOM 3422 O O . THR A 1 438 ? 6.947 20.871 4.060 1.00 95.94 438 THR A O 1
ATOM 3425 N N . THR A 1 439 ? 7.144 22.934 4.931 1.00 95.50 439 THR A N 1
ATOM 3426 C CA . THR A 1 439 ? 7.367 22.503 6.320 1.00 95.50 439 THR A CA 1
ATOM 3427 C C . THR A 1 439 ? 6.064 22.320 7.102 1.00 95.50 439 THR A C 1
ATOM 3429 O O . THR A 1 439 ? 6.097 21.782 8.205 1.00 95.50 439 THR A O 1
ATOM 3432 N N . THR A 1 440 ? 4.924 22.774 6.571 1.00 94.88 440 THR A N 1
ATOM 3433 C CA . THR A 1 440 ? 3.610 22.538 7.185 1.00 94.88 440 THR A CA 1
ATOM 3434 C C . THR A 1 440 ? 3.262 21.061 7.066 1.00 94.88 440 THR A C 1
ATOM 3436 O O . THR A 1 440 ? 3.280 20.517 5.962 1.00 94.88 440 THR A O 1
ATOM 3439 N N . TRP A 1 441 ? 2.950 20.413 8.190 1.00 94.19 441 TRP A N 1
ATOM 3440 C CA . TRP A 1 441 ? 2.536 19.011 8.200 1.00 94.19 441 TRP A CA 1
ATOM 3441 C C . TRP A 1 441 ? 1.378 18.792 7.220 1.00 94.19 441 TRP A C 1
ATOM 3443 O O . TRP A 1 441 ? 0.400 19.539 7.243 1.00 94.19 441 TRP A O 1
ATOM 3453 N N . THR A 1 442 ? 1.538 17.825 6.317 1.00 94.81 442 THR A N 1
ATOM 3454 C CA . THR A 1 442 ? 0.576 17.527 5.253 1.00 94.81 442 THR A CA 1
ATOM 3455 C C . THR A 1 442 ? 0.539 16.019 5.035 1.00 94.81 442 THR A C 1
ATOM 3457 O O . THR A 1 442 ? 1.526 15.417 4.602 1.00 94.81 442 THR A O 1
ATOM 3460 N N . ALA A 1 443 ? -0.603 15.419 5.328 1.00 95.88 443 ALA A N 1
ATOM 3461 C CA . ALA A 1 443 ? -1.010 14.109 4.856 1.00 95.88 443 ALA A CA 1
ATOM 3462 C C . ALA A 1 443 ? -2.534 14.145 4.805 1.00 95.88 443 ALA A C 1
ATOM 3464 O O . ALA A 1 443 ? -3.172 14.382 5.824 1.00 95.88 443 ALA A O 1
ATOM 3465 N N . TYR A 1 444 ? -3.072 14.028 3.597 1.00 94.69 444 TYR A N 1
ATOM 3466 C CA . TYR A 1 444 ? -4.503 13.993 3.347 1.00 94.69 444 TYR A CA 1
ATOM 3467 C C . TYR A 1 444 ? -4.770 12.982 2.242 1.00 94.69 444 TYR A C 1
ATOM 3469 O O . TYR A 1 444 ? -4.128 13.026 1.188 1.00 94.69 444 TYR A O 1
ATOM 3477 N N . GLY A 1 445 ? -5.710 12.085 2.482 1.00 96.06 445 GLY A N 1
ATOM 3478 C CA . GLY A 1 445 ? -6.318 11.210 1.502 1.00 96.06 445 GLY A CA 1
ATOM 3479 C C . GLY A 1 445 ? -7.709 11.695 1.131 1.00 96.06 445 GLY A C 1
ATOM 3480 O O . GLY A 1 445 ? -8.420 12.307 1.923 1.00 96.06 445 GLY A O 1
ATOM 3481 N N . GLY A 1 446 ? -8.107 11.429 -0.102 1.00 95.19 446 GLY A N 1
ATOM 3482 C CA . GLY A 1 446 ? -9.403 11.840 -0.617 1.00 95.19 446 GLY A CA 1
ATOM 3483 C C . GLY A 1 446 ? -9.471 11.527 -2.095 1.00 95.19 446 GLY A C 1
ATOM 3484 O O . GLY A 1 446 ? -9.055 10.454 -2.522 1.00 95.19 446 GLY A O 1
ATOM 3485 N N . GLY A 1 447 ? -9.942 12.464 -2.906 1.00 95.31 447 GLY A N 1
ATOM 3486 C CA . GLY A 1 447 ? -9.875 12.284 -4.343 1.00 95.31 447 GLY A CA 1
ATOM 3487 C C . GLY A 1 447 ? -10.349 13.478 -5.134 1.00 95.31 447 GLY A C 1
ATOM 3488 O O . GLY A 1 447 ? -10.594 14.558 -4.603 1.00 95.31 447 GLY A O 1
ATOM 3489 N N . TYR A 1 448 ? -10.432 13.257 -6.436 1.00 95.94 448 TYR A N 1
ATOM 3490 C CA . TYR A 1 448 ? -10.621 14.295 -7.421 1.00 95.94 448 TYR A CA 1
ATOM 3491 C C . TYR A 1 448 ? -11.870 14.071 -8.264 1.00 95.94 448 TYR A C 1
ATOM 3493 O O . TYR A 1 448 ? -12.079 12.983 -8.806 1.00 95.94 448 TYR A O 1
ATOM 3501 N N . ASP A 1 449 ? -12.632 15.155 -8.444 1.00 94.88 449 ASP A N 1
ATOM 3502 C CA . ASP A 1 449 ? -13.756 15.289 -9.382 1.00 94.88 449 ASP A CA 1
ATOM 3503 C C . ASP A 1 449 ? -14.828 14.180 -9.283 1.00 94.88 449 ASP A C 1
ATOM 3505 O O . ASP A 1 449 ? -15.560 13.943 -10.242 1.00 94.88 449 ASP A O 1
ATOM 3509 N N . ASP A 1 450 ? -14.924 13.495 -8.140 1.00 94.88 450 ASP A N 1
ATOM 3510 C CA . ASP A 1 450 ? -15.751 12.299 -7.920 1.00 94.88 450 ASP A CA 1
ATOM 3511 C C . ASP A 1 450 ? -15.452 11.162 -8.924 1.00 94.88 450 ASP A C 1
ATOM 3513 O O . ASP A 1 450 ? -16.337 10.382 -9.297 1.00 94.88 450 ASP A O 1
ATOM 3517 N N . VAL A 1 451 ? -14.187 11.086 -9.362 1.00 96.06 451 VAL A N 1
ATOM 3518 C CA . VAL A 1 451 ? -13.666 10.118 -10.339 1.00 96.06 451 VAL A CA 1
ATOM 3519 C C . VAL A 1 451 ? -12.648 9.159 -9.721 1.00 96.06 451 VAL A C 1
ATOM 3521 O O . VAL A 1 451 ? -12.759 7.949 -9.932 1.00 96.06 451 VAL A O 1
ATOM 3524 N N . ILE A 1 452 ? -11.632 9.673 -9.023 1.00 97.25 452 ILE A N 1
ATOM 3525 C CA . ILE A 1 452 ? -10.486 8.867 -8.579 1.00 97.25 452 ILE A CA 1
ATOM 3526 C C . ILE A 1 452 ? -9.964 9.320 -7.216 1.00 97.25 452 ILE A C 1
ATOM 3528 O O . ILE A 1 452 ? -9.882 10.521 -6.959 1.00 97.25 452 ILE A O 1
ATOM 3532 N N . GLY A 1 453 ? -9.564 8.367 -6.374 1.00 97.19 453 GLY A N 1
ATOM 3533 C CA . GLY A 1 453 ? -8.819 8.635 -5.143 1.00 97.19 453 GLY A CA 1
ATOM 3534 C C . GLY A 1 453 ? -7.453 9.306 -5.384 1.00 97.19 453 GLY A C 1
ATOM 3535 O O . GLY A 1 453 ? -6.822 9.118 -6.432 1.00 97.19 453 GLY A O 1
ATOM 3536 N N . ALA A 1 454 ? -6.988 10.100 -4.419 1.00 97.38 454 ALA A N 1
ATOM 3537 C CA . ALA A 1 454 ? -5.725 10.837 -4.474 1.00 97.38 454 ALA A CA 1
ATOM 3538 C C . ALA A 1 454 ? -5.178 11.164 -3.075 1.00 97.38 454 ALA A C 1
ATOM 3540 O O . ALA A 1 454 ? -5.926 11.200 -2.099 1.00 97.38 454 ALA A O 1
ATOM 3541 N N . LEU A 1 455 ? -3.869 11.431 -3.000 1.00 97.00 455 LEU A N 1
ATOM 3542 C CA . LEU A 1 455 ? -3.170 11.802 -1.769 1.00 97.00 455 LEU A CA 1
ATOM 3543 C C . LEU A 1 455 ? -2.342 13.082 -1.935 1.00 97.00 455 LEU A C 1
ATOM 3545 O O . LEU A 1 455 ? -1.700 13.308 -2.965 1.00 97.00 455 LEU A O 1
ATOM 3549 N N . TRP A 1 456 ? -2.251 13.855 -0.857 1.00 97.19 456 TRP A N 1
ATOM 3550 C CA . TRP A 1 456 ? -1.397 15.035 -0.735 1.00 97.19 456 TRP A CA 1
ATOM 3551 C C . TRP A 1 456 ? -0.528 14.897 0.507 1.00 97.19 456 TRP A C 1
ATOM 3553 O O . TRP A 1 456 ? -1.034 14.698 1.608 1.00 97.19 456 TRP A O 1
ATOM 3563 N N . VAL A 1 457 ? 0.788 14.990 0.338 1.00 97.62 457 VAL A N 1
ATOM 3564 C CA . VAL A 1 457 ? 1.764 14.653 1.385 1.00 97.62 457 VAL A CA 1
ATOM 3565 C C . VAL A 1 457 ? 2.933 15.634 1.399 1.00 97.62 457 VAL A C 1
ATOM 3567 O O . VAL A 1 457 ? 3.180 16.341 0.422 1.00 97.62 457 VAL A O 1
ATOM 3570 N N . ASN A 1 458 ? 3.690 15.678 2.494 1.00 96.62 458 ASN A N 1
ATOM 3571 C CA . ASN A 1 458 ? 4.979 16.366 2.557 1.00 96.62 458 ASN A CA 1
ATOM 3572 C C . ASN A 1 458 ? 6.056 15.466 3.199 1.00 96.62 458 ASN A C 1
ATOM 3574 O O . ASN A 1 458 ? 5.742 14.415 3.753 1.00 96.62 458 ASN A O 1
ATOM 3578 N N . PRO A 1 459 ? 7.344 15.856 3.180 1.00 95.50 459 PRO A N 1
ATOM 3579 C CA . PRO A 1 459 ? 8.421 14.998 3.683 1.00 95.50 459 PRO A CA 1
ATOM 3580 C C . PRO A 1 459 ? 8.280 14.565 5.146 1.00 95.50 459 PRO A C 1
ATOM 3582 O O . PRO A 1 459 ? 8.786 13.508 5.514 1.00 95.50 459 PRO A O 1
ATOM 3585 N N . ALA A 1 460 ? 7.593 15.350 5.983 1.00 93.75 460 ALA A N 1
ATOM 3586 C CA . ALA A 1 460 ? 7.394 15.032 7.396 1.00 93.75 460 ALA A CA 1
ATOM 3587 C C . ALA A 1 460 ? 6.536 13.773 7.627 1.00 93.75 460 ALA A C 1
ATOM 3589 O O . ALA A 1 460 ? 6.611 13.188 8.704 1.00 93.75 460 ALA A O 1
ATOM 3590 N N . THR A 1 461 ? 5.745 13.350 6.637 1.00 92.06 461 THR A N 1
ATOM 3591 C CA . THR A 1 461 ? 4.829 12.200 6.732 1.00 92.06 461 THR A CA 1
ATOM 3592 C C . THR A 1 461 ? 5.338 10.964 5.985 1.00 92.06 461 THR A C 1
ATOM 3594 O O . THR A 1 461 ? 4.713 9.908 6.033 1.00 92.06 461 THR A O 1
ATOM 3597 N N . MET A 1 462 ? 6.503 11.069 5.333 1.00 89.12 462 MET A N 1
ATOM 3598 C CA . MET A 1 462 ? 7.054 10.054 4.425 1.00 89.12 462 MET A CA 1
ATOM 3599 C C . MET A 1 462 ? 8.438 9.527 4.843 1.00 89.12 462 MET A C 1
ATOM 3601 O O . MET A 1 462 ? 9.124 8.892 4.043 1.00 89.12 462 MET A O 1
ATOM 3605 N N . LYS A 1 463 ? 8.890 9.810 6.072 1.00 86.00 463 LYS A N 1
ATOM 3606 C CA . LYS A 1 463 ? 10.237 9.469 6.567 1.00 86.00 463 LYS A CA 1
ATOM 3607 C C . LYS A 1 463 ? 10.215 8.660 7.873 1.00 86.00 463 LYS A C 1
ATOM 3609 O O . LYS A 1 463 ? 10.404 9.241 8.943 1.00 86.00 463 LYS A O 1
ATOM 3614 N N . PRO A 1 464 ? 10.085 7.327 7.814 1.00 90.19 464 PRO A N 1
ATOM 3615 C CA . PRO A 1 464 ? 9.745 6.515 6.642 1.00 90.19 464 PRO A CA 1
ATOM 3616 C C . PRO A 1 464 ? 8.247 6.595 6.310 1.00 90.19 464 PRO A C 1
ATOM 3618 O O . PRO A 1 464 ? 7.460 7.161 7.069 1.00 90.19 464 PRO A O 1
ATOM 3621 N N . VAL A 1 465 ? 7.836 5.997 5.191 1.00 93.50 465 VAL A N 1
ATOM 3622 C CA . VAL A 1 465 ? 6.415 5.781 4.899 1.00 93.50 465 VAL A CA 1
ATOM 3623 C C . VAL A 1 465 ? 5.861 4.798 5.929 1.00 93.50 465 VAL A C 1
ATOM 3625 O O . VAL A 1 465 ? 6.285 3.641 5.995 1.00 93.50 465 VAL A O 1
ATOM 3628 N N . GLY A 1 466 ? 4.959 5.300 6.769 1.00 94.50 466 GLY A N 1
ATOM 3629 C CA . GLY A 1 466 ? 4.420 4.607 7.938 1.00 94.50 466 GLY A CA 1
ATOM 3630 C C . GLY A 1 466 ? 2.894 4.498 7.923 1.00 94.50 466 GLY A C 1
ATOM 3631 O O . GLY A 1 466 ? 2.253 4.691 6.887 1.00 94.50 466 GLY A O 1
ATOM 3632 N N . GLN A 1 467 ? 2.320 4.261 9.108 1.00 95.44 467 GLN A N 1
ATOM 3633 C CA . GLN A 1 467 ? 0.869 4.137 9.305 1.00 95.44 467 GLN A CA 1
ATOM 3634 C C . GLN A 1 467 ? 0.089 5.319 8.717 1.00 95.44 467 GLN A C 1
ATOM 3636 O O . GLN A 1 467 ? -0.941 5.107 8.094 1.00 95.44 467 GLN A O 1
ATOM 3641 N N . THR A 1 468 ? 0.615 6.547 8.836 1.00 95.62 468 THR A N 1
ATOM 3642 C CA . THR A 1 468 ? -0.079 7.763 8.388 1.00 95.62 468 THR A CA 1
ATOM 3643 C C . THR A 1 468 ? -0.385 7.700 6.899 1.00 95.62 468 THR A C 1
ATOM 3645 O O . THR A 1 468 ? -1.500 7.967 6.482 1.00 95.62 468 THR A O 1
ATOM 3648 N N . ILE A 1 469 ? 0.576 7.265 6.084 1.00 97.19 469 ILE A N 1
ATOM 3649 C CA . ILE A 1 469 ? 0.355 7.138 4.642 1.00 97.19 469 ILE A CA 1
ATOM 3650 C C . ILE A 1 469 ? -0.621 5.997 4.344 1.00 97.19 469 ILE A C 1
ATOM 3652 O O . ILE A 1 469 ? -1.477 6.147 3.479 1.00 97.19 469 ILE A O 1
ATOM 3656 N N . ALA A 1 470 ? -0.542 4.878 5.072 1.00 97.94 470 ALA A N 1
ATOM 3657 C CA . ALA A 1 470 ? -1.510 3.791 4.928 1.00 97.94 470 ALA A CA 1
ATOM 3658 C C . ALA A 1 470 ? -2.944 4.246 5.262 1.00 97.94 470 ALA A C 1
ATOM 3660 O O . ALA A 1 470 ? -3.878 3.855 4.560 1.00 97.94 470 ALA A O 1
ATOM 3661 N N . HIS A 1 471 ? -3.102 5.091 6.282 1.00 97.88 471 HIS A N 1
ATOM 3662 C CA . HIS A 1 471 ? -4.359 5.717 6.683 1.00 97.88 471 HIS A CA 1
ATOM 3663 C C . HIS A 1 471 ? -4.901 6.646 5.583 1.00 97.88 471 HIS A C 1
ATOM 3665 O O . HIS A 1 471 ? -6.037 6.471 5.145 1.00 97.88 471 HIS A O 1
ATOM 3671 N N . GLU A 1 472 ? -4.072 7.532 5.018 1.00 98.00 472 GLU A N 1
ATOM 3672 C CA . GLU A 1 472 ? -4.499 8.407 3.911 1.00 98.00 472 GLU A CA 1
ATOM 3673 C C . GLU A 1 472 ? -4.840 7.634 2.622 1.00 98.00 472 GLU A C 1
ATOM 3675 O O . GLU A 1 472 ? -5.763 7.987 1.880 1.00 98.00 472 GLU A O 1
ATOM 3680 N N . PHE A 1 473 ? -4.142 6.531 2.333 1.00 97.88 473 PHE A N 1
ATOM 3681 C CA . PHE A 1 473 ? -4.572 5.630 1.259 1.00 97.88 473 PHE A CA 1
ATOM 3682 C C . PHE A 1 473 ? -5.949 5.025 1.570 1.00 97.88 473 PHE A C 1
ATOM 3684 O O . PHE A 1 473 ? -6.748 4.846 0.653 1.00 97.88 473 PHE A O 1
ATOM 3691 N N . GLY A 1 474 ? -6.255 4.767 2.845 1.00 98.06 474 GLY A N 1
ATOM 3692 C CA . GLY A 1 474 ? -7.581 4.349 3.295 1.00 98.06 474 GLY A CA 1
ATOM 3693 C C . GLY A 1 474 ? -8.661 5.356 2.908 1.00 98.06 474 GLY A C 1
ATOM 3694 O O . GLY A 1 474 ? -9.606 4.993 2.208 1.00 98.06 474 GLY A O 1
ATOM 3695 N N . HIS A 1 475 ? -8.469 6.637 3.234 1.00 98.00 475 HIS A N 1
ATOM 3696 C CA . HIS A 1 475 ? -9.375 7.711 2.804 1.00 98.00 475 HIS A CA 1
ATOM 3697 C C . HIS A 1 475 ? -9.521 7.814 1.283 1.00 98.00 475 HIS A C 1
ATOM 3699 O O . HIS A 1 475 ? -10.610 8.072 0.770 1.00 98.00 475 HIS A O 1
ATOM 3705 N N . SER A 1 476 ? -8.451 7.541 0.538 1.00 98.06 476 SER A N 1
ATOM 3706 C CA . SER A 1 476 ? -8.498 7.549 -0.928 1.00 98.06 476 SER A CA 1
ATOM 3707 C C . SER A 1 476 ? -9.390 6.442 -1.494 1.00 98.06 476 SER A C 1
ATOM 3709 O O . SER A 1 476 ? -10.114 6.656 -2.467 1.00 98.06 476 SER A O 1
ATOM 3711 N N . PHE A 1 477 ? -9.390 5.264 -0.867 1.00 98.38 477 PHE A N 1
ATOM 3712 C CA . PHE A 1 477 ? -10.285 4.161 -1.223 1.00 98.38 477 PHE A CA 1
ATOM 3713 C C . PHE A 1 477 ? -11.715 4.372 -0.717 1.00 98.38 477 PHE A C 1
ATOM 3715 O O . PHE A 1 477 ? -12.659 4.040 -1.429 1.00 98.38 477 PHE A O 1
ATOM 3722 N N . GLN A 1 478 ? -11.899 4.979 0.454 1.00 97.31 478 GLN A N 1
ATOM 3723 C CA . GLN A 1 478 ? -13.220 5.402 0.932 1.00 97.31 478 GLN A CA 1
ATOM 3724 C C . GLN A 1 478 ? -13.868 6.403 -0.035 1.00 97.31 478 GLN A C 1
ATOM 3726 O O . GLN A 1 478 ? -15.026 6.241 -0.414 1.00 97.31 478 GLN A O 1
ATOM 3731 N N . TYR A 1 479 ? -13.106 7.385 -0.526 1.00 96.50 479 TYR A N 1
ATOM 3732 C CA . TYR A 1 479 ? -13.565 8.295 -1.577 1.00 96.50 479 TYR A CA 1
ATOM 3733 C C . TYR A 1 479 ? -13.887 7.546 -2.881 1.00 96.50 479 TYR A C 1
ATOM 3735 O O . TYR A 1 479 ? -14.868 7.858 -3.563 1.00 96.50 479 TYR A O 1
ATOM 3743 N N . GLN A 1 480 ? -13.094 6.523 -3.219 1.00 97.94 480 GLN A N 1
ATOM 3744 C CA . GLN A 1 480 ? -13.310 5.713 -4.416 1.00 97.94 480 GLN A CA 1
ATOM 3745 C C . GLN A 1 480 ? -14.645 4.955 -4.397 1.00 97.94 480 GLN A C 1
ATOM 3747 O O . GLN A 1 480 ? -15.261 4.824 -5.452 1.00 97.94 480 GLN A O 1
ATOM 3752 N N . VAL A 1 481 ? -15.137 4.530 -3.228 1.00 97.31 481 VAL A N 1
ATOM 3753 C CA . VAL A 1 481 ? -16.458 3.886 -3.088 1.00 97.31 481 VAL A CA 1
ATOM 3754 C C . VAL A 1 481 ? -17.557 4.756 -3.704 1.00 97.31 481 VAL A C 1
ATOM 3756 O O . VAL A 1 481 ? -18.331 4.292 -4.539 1.00 97.31 481 VAL A O 1
ATOM 3759 N N . TYR A 1 482 ? -17.580 6.044 -3.355 1.00 95.19 482 TYR A N 1
ATOM 3760 C CA . TYR A 1 482 ? -18.529 7.004 -3.919 1.00 95.19 482 TYR A CA 1
ATOM 3761 C C . TYR A 1 482 ? -18.271 7.268 -5.411 1.00 95.19 482 TYR A C 1
ATOM 3763 O O . TYR A 1 482 ? -19.194 7.490 -6.199 1.00 95.19 482 TYR A O 1
ATOM 3771 N N . CYS A 1 483 ? -17.004 7.264 -5.833 1.00 96.12 483 CYS A N 1
ATOM 3772 C CA . CYS A 1 483 ? -16.642 7.434 -7.241 1.00 96.12 483 CYS A CA 1
ATOM 3773 C C . CYS A 1 483 ? -17.192 6.301 -8.119 1.00 96.12 483 CYS A C 1
ATOM 3775 O O . CYS A 1 483 ? -17.682 6.574 -9.219 1.00 96.12 483 CYS A O 1
ATOM 3777 N N . ASP A 1 484 ? -17.147 5.069 -7.619 1.00 96.69 484 ASP A N 1
ATOM 3778 C CA . ASP A 1 484 ? -17.572 3.872 -8.344 1.00 96.69 484 ASP A CA 1
ATOM 3779 C C . ASP A 1 484 ? -19.085 3.629 -8.270 1.00 96.69 484 ASP A C 1
ATOM 3781 O O . ASP A 1 484 ? -19.635 2.962 -9.148 1.00 96.69 484 ASP A O 1
ATOM 3785 N N . ASP A 1 485 ? -19.777 4.185 -7.270 1.00 95.38 485 ASP A N 1
ATOM 3786 C CA . ASP A 1 485 ? -21.231 4.085 -7.181 1.00 95.38 485 ASP A CA 1
ATOM 3787 C C . ASP A 1 485 ? -21.918 4.913 -8.291 1.00 95.38 485 ASP A C 1
ATOM 3789 O O . ASP A 1 485 ? -21.795 6.148 -8.323 1.00 95.38 485 ASP A O 1
ATOM 3793 N N . PRO A 1 486 ? -22.675 4.273 -9.206 1.00 92.00 486 PRO A N 1
ATOM 3794 C CA . PRO A 1 486 ? -23.398 4.977 -10.260 1.00 92.00 486 PRO A CA 1
ATOM 3795 C C . PRO A 1 486 ? -24.495 5.908 -9.729 1.00 92.00 486 PRO A C 1
ATOM 3797 O O . PRO A 1 486 ? -24.834 6.874 -10.417 1.00 92.00 486 PRO A O 1
ATOM 3800 N N . ASN A 1 487 ? -25.044 5.639 -8.539 1.00 92.88 487 ASN A N 1
ATOM 3801 C CA . ASN A 1 487 ? -26.129 6.433 -7.958 1.00 92.88 487 ASN A CA 1
ATOM 3802 C C . ASN A 1 487 ? -25.627 7.590 -7.094 1.00 92.88 487 ASN A C 1
ATOM 3804 O O . ASN A 1 487 ? -26.390 8.522 -6.845 1.00 92.88 487 ASN A O 1
ATOM 3808 N N . LYS A 1 488 ? -24.346 7.573 -6.702 1.00 91.69 488 LYS A N 1
ATOM 3809 C CA . LYS A 1 488 ? -23.733 8.604 -5.855 1.00 91.69 488 LYS A CA 1
ATOM 3810 C C . LYS A 1 488 ? -24.430 8.716 -4.493 1.00 91.69 488 LYS A C 1
ATOM 3812 O O . LYS A 1 488 ? -24.653 9.816 -3.982 1.00 91.69 488 LYS A O 1
ATOM 3817 N N . GLU A 1 489 ? -24.759 7.562 -3.922 1.00 90.12 489 GLU A N 1
ATOM 3818 C CA . GLU A 1 489 ? -25.460 7.340 -2.658 1.00 90.12 489 GLU A CA 1
ATOM 3819 C C . GLU A 1 489 ? -24.587 6.608 -1.626 1.00 90.12 489 GLU A C 1
ATOM 3821 O O . GLU A 1 489 ? -24.676 6.942 -0.449 1.00 90.12 489 GLU A O 1
ATOM 3826 N N . ALA A 1 490 ? -23.714 5.690 -2.050 1.00 93.00 490 ALA A N 1
ATOM 3827 C CA . ALA A 1 490 ? -22.868 4.895 -1.158 1.00 93.00 490 ALA A CA 1
ATOM 3828 C C . ALA A 1 490 ? -21.592 5.626 -0.696 1.00 93.00 490 ALA A C 1
ATOM 3830 O O . ALA A 1 490 ? -21.129 6.590 -1.307 1.00 93.00 490 ALA A O 1
ATOM 3831 N N . GLY A 1 491 ? -20.978 5.119 0.374 1.00 93.06 491 GLY A N 1
ATOM 3832 C CA . GLY A 1 491 ? -19.699 5.587 0.908 1.00 93.06 491 GLY A CA 1
ATOM 3833 C C . GLY A 1 491 ? -19.820 6.686 1.962 1.00 93.06 491 GLY A C 1
ATOM 3834 O O . GLY A 1 491 ? -18.871 7.435 2.145 1.00 93.06 491 GLY A O 1
ATOM 3835 N N . PHE A 1 492 ? -20.973 6.813 2.631 1.00 91.12 492 PHE A N 1
ATOM 3836 C CA . PHE A 1 492 ? -21.182 7.694 3.795 1.00 91.12 492 PHE A CA 1
ATOM 3837 C C . PHE A 1 492 ? -20.832 9.182 3.583 1.00 91.12 492 PHE A C 1
ATOM 3839 O O . PHE A 1 492 ? -20.466 9.882 4.531 1.00 91.12 492 PHE A O 1
ATOM 3846 N N . ARG A 1 493 ? -20.936 9.691 2.347 1.00 85.00 493 ARG A N 1
ATOM 3847 C CA . ARG A 1 493 ? -20.586 11.084 2.010 1.00 85.00 493 ARG A CA 1
ATOM 3848 C C . ARG A 1 493 ? -21.678 12.088 2.387 1.00 85.00 493 ARG A C 1
ATOM 3850 O O . ARG A 1 493 ? -21.372 13.240 2.659 1.00 85.00 493 ARG A O 1
ATOM 3857 N N . GLN A 1 494 ? -22.943 11.673 2.388 1.00 77.12 494 GLN A N 1
ATOM 3858 C CA . GLN A 1 494 ? -24.105 12.544 2.622 1.00 77.12 494 GLN A CA 1
ATOM 3859 C C . GLN A 1 494 ? -24.448 12.702 4.115 1.00 77.12 494 GLN A C 1
ATOM 3861 O O . GLN A 1 494 ? -25.540 13.157 4.448 1.00 77.12 494 GLN A O 1
ATOM 3866 N N . GLY A 1 495 ? -23.541 12.308 5.015 1.00 71.88 495 GLY A N 1
ATOM 3867 C CA . GLY A 1 495 ? -23.798 12.307 6.452 1.00 71.88 495 GLY A CA 1
ATOM 3868 C C . GLY A 1 495 ? -24.965 11.390 6.817 1.00 71.88 495 GLY A C 1
ATOM 3869 O O . GLY A 1 495 ? -25.249 10.421 6.119 1.00 71.88 495 GLY A O 1
ATOM 3870 N N . GLN A 1 496 ? -25.642 11.690 7.919 1.00 68.88 496 GLN A N 1
ATOM 3871 C CA . GLN A 1 496 ? -26.787 10.926 8.401 1.00 68.88 496 GLN A CA 1
ATOM 3872 C C . GLN A 1 496 ? -28.077 11.741 8.250 1.00 68.88 496 GLN A C 1
ATOM 3874 O O . GLN A 1 496 ? -28.093 12.961 8.404 1.00 68.88 496 GLN A O 1
ATOM 3879 N N . SER A 1 497 ? -29.201 11.067 7.996 1.00 58.69 497 SER A N 1
ATOM 3880 C CA . SER A 1 497 ? -30.508 11.728 7.911 1.00 58.69 497 SER A CA 1
ATOM 3881 C C . SER A 1 497 ? -30.827 12.499 9.196 1.00 58.69 497 SER A C 1
ATOM 3883 O O . SER A 1 497 ? -30.909 11.912 10.274 1.00 58.69 497 SER A O 1
ATOM 3885 N N . GLY A 1 498 ? -31.085 13.804 9.067 1.00 53.72 498 GLY A N 1
ATOM 3886 C CA . GLY A 1 498 ? -31.541 14.653 10.171 1.00 53.72 498 GLY A CA 1
ATOM 3887 C C . GLY A 1 498 ? -30.436 15.280 11.024 1.00 53.72 498 GLY A C 1
ATOM 3888 O O . GLY A 1 498 ? -30.768 16.043 11.931 1.00 53.72 498 GLY A O 1
ATOM 3889 N N . THR A 1 499 ? -29.158 15.031 10.725 1.00 56.34 499 THR A N 1
ATOM 3890 C CA . THR A 1 499 ? -28.035 15.783 11.301 1.00 56.34 499 THR A CA 1
ATOM 3891 C C . THR A 1 499 ? -27.570 16.855 10.312 1.00 56.34 499 THR A C 1
ATOM 3893 O O . THR A 1 499 ? -27.702 16.714 9.099 1.00 56.34 499 THR A O 1
ATOM 3896 N N . SER A 1 500 ? -27.089 17.991 10.818 1.00 48.16 500 SER A N 1
ATOM 3897 C CA . SER A 1 500 ? -26.629 19.113 9.987 1.00 48.16 500 SER A CA 1
ATOM 3898 C C . SER A 1 500 ? -25.156 18.999 9.580 1.00 48.16 500 SER A C 1
ATOM 3900 O O . SER A 1 500 ? -24.567 20.016 9.220 1.00 48.16 500 SER A O 1
ATOM 3902 N N . GLN A 1 501 ? -24.535 17.826 9.734 1.00 54.00 501 GLN A N 1
ATOM 3903 C CA . GLN A 1 501 ? -23.082 17.688 9.673 1.00 54.00 501 GLN A CA 1
ATOM 3904 C C . GLN A 1 501 ? -22.623 16.780 8.535 1.00 54.00 501 GLN A C 1
ATOM 3906 O O . GLN A 1 501 ? -22.999 15.611 8.445 1.00 54.00 501 GLN A O 1
ATOM 3911 N N . ASP A 1 502 ? -21.761 17.354 7.697 1.00 52.19 502 ASP A N 1
ATOM 3912 C CA . ASP A 1 502 ? -20.985 16.672 6.670 1.00 52.19 502 ASP A CA 1
ATOM 3913 C C . ASP A 1 502 ? -19.810 15.940 7.350 1.00 52.19 502 ASP A C 1
ATOM 3915 O O . ASP A 1 502 ? -18.694 16.451 7.405 1.00 52.19 502 ASP A O 1
ATOM 3919 N N . GLY A 1 503 ? -20.060 14.769 7.943 1.00 63.44 503 GLY A N 1
ATOM 3920 C CA . GLY A 1 503 ? -19.001 13.933 8.518 1.00 63.44 503 GLY A CA 1
ATOM 3921 C C . GLY A 1 503 ? -19.459 13.018 9.652 1.00 63.44 503 GLY A C 1
ATOM 3922 O O . GLY A 1 503 ? -20.425 13.297 10.354 1.00 63.44 503 GLY A O 1
ATOM 3923 N N . ASN A 1 504 ? -18.751 11.903 9.827 1.00 80.19 504 ASN A N 1
ATOM 3924 C CA . ASN A 1 504 ? -18.875 11.012 10.979 1.00 80.19 504 ASN A CA 1
ATOM 3925 C C . ASN A 1 504 ? -17.483 10.445 11.324 1.00 80.19 504 ASN A C 1
ATOM 3927 O O . ASN A 1 504 ? -16.591 10.391 10.474 1.00 80.19 504 ASN A O 1
ATOM 3931 N N . SER A 1 505 ? -17.280 10.032 12.573 1.00 88.50 505 SER A N 1
ATOM 3932 C CA . SER A 1 505 ? -15.997 9.486 13.043 1.00 88.50 505 SER A CA 1
ATOM 3933 C C . SER A 1 505 ? -15.636 8.151 12.381 1.00 88.50 505 SER A C 1
ATOM 3935 O O . SER A 1 505 ? -14.472 7.752 12.397 1.00 88.50 505 SER A O 1
ATOM 3937 N N . PHE A 1 506 ? -16.604 7.478 11.750 1.00 92.38 506 PHE A N 1
ATOM 3938 C CA . PHE A 1 506 ? -16.406 6.203 11.071 1.00 92.38 506 PHE A CA 1
ATOM 3939 C C . PHE A 1 506 ? -15.423 6.304 9.896 1.00 92.38 506 PHE A C 1
ATOM 3941 O O . PHE A 1 506 ? -14.693 5.343 9.659 1.00 92.38 506 PHE A O 1
ATOM 3948 N N . TRP A 1 507 ? -15.324 7.458 9.219 1.00 93.12 507 TRP A N 1
ATOM 3949 C CA . TRP A 1 507 ? -14.287 7.713 8.204 1.00 93.12 507 TRP A CA 1
ATOM 3950 C C . TRP A 1 507 ? -12.878 7.488 8.772 1.00 93.12 507 TRP A C 1
ATOM 3952 O O . TRP A 1 507 ? -12.116 6.674 8.244 1.00 93.12 507 TRP A O 1
ATOM 3962 N N . GLU A 1 508 ? -12.569 8.142 9.891 1.00 93.81 508 GLU A N 1
ATOM 3963 C CA . GLU A 1 508 ? -11.271 8.066 10.574 1.00 93.81 508 GLU A CA 1
ATOM 3964 C C . GLU A 1 508 ? -11.021 6.687 11.181 1.00 93.81 508 GLU A C 1
ATOM 3966 O O . GLU A 1 508 ? -9.945 6.104 11.020 1.00 93.81 508 GLU A O 1
ATOM 3971 N N . MET A 1 509 ? -12.043 6.122 11.833 1.00 95.38 509 MET A N 1
ATOM 3972 C CA . MET A 1 509 ? -11.935 4.806 12.458 1.00 95.38 509 MET A CA 1
ATOM 3973 C C . MET A 1 509 ? -11.630 3.751 11.400 1.00 95.38 509 MET A C 1
ATOM 3975 O O . MET A 1 509 ? -10.774 2.889 11.599 1.00 95.38 509 MET A O 1
ATOM 3979 N N . CYS A 1 510 ? -12.332 3.806 10.269 1.00 96.56 510 CYS A N 1
ATOM 3980 C CA . CYS A 1 510 ? -12.145 2.867 9.179 1.00 96.56 510 CYS A CA 1
ATOM 3981 C C . CYS A 1 510 ? -10.776 3.053 8.509 1.00 96.56 510 CYS A C 1
ATOM 3983 O O . CYS A 1 510 ? -10.109 2.060 8.233 1.00 96.56 510 CYS A O 1
ATOM 3985 N N . ALA A 1 511 ? -10.311 4.285 8.287 1.00 97.44 511 ALA A N 1
ATOM 3986 C CA . ALA A 1 511 ? -8.981 4.522 7.726 1.00 97.44 511 ALA A CA 1
ATOM 3987 C C . ALA A 1 511 ? -7.870 4.012 8.665 1.00 97.44 511 ALA A C 1
ATOM 3989 O O . ALA A 1 511 ? -6.893 3.412 8.210 1.00 97.44 511 ALA A O 1
ATOM 3990 N N . GLN A 1 512 ? -8.051 4.137 9.986 1.00 96.69 512 GLN A N 1
ATOM 3991 C CA . GLN A 1 512 ? -7.155 3.515 10.966 1.00 96.69 512 GLN A CA 1
ATOM 3992 C C . GLN A 1 512 ? -7.236 1.991 10.984 1.00 96.69 512 GLN A C 1
ATOM 3994 O O . GLN A 1 512 ? -6.201 1.336 11.088 1.00 96.69 512 GLN A O 1
ATOM 3999 N N . HIS A 1 513 ? -8.429 1.406 10.828 1.00 97.31 513 HIS A N 1
ATOM 4000 C CA . HIS A 1 513 ? -8.576 -0.045 10.665 1.00 97.31 513 HIS A CA 1
ATOM 4001 C C . HIS A 1 513 ? -7.793 -0.544 9.446 1.00 97.31 513 HIS A C 1
ATOM 4003 O O . HIS A 1 513 ? -7.053 -1.522 9.546 1.00 97.31 513 HIS A O 1
ATOM 4009 N N . MET A 1 514 ? -7.892 0.162 8.318 1.00 97.94 514 MET A N 1
ATOM 4010 C CA . MET A 1 514 ? -7.165 -0.149 7.085 1.00 97.94 514 MET A CA 1
ATOM 4011 C C . MET A 1 514 ? -5.643 -0.036 7.274 1.00 97.94 514 MET A C 1
ATOM 4013 O O . MET A 1 514 ? -4.901 -0.938 6.872 1.00 97.94 514 MET A O 1
ATOM 4017 N N . ALA A 1 515 ? -5.164 1.007 7.960 1.00 97.44 515 ALA A N 1
ATOM 4018 C CA . ALA A 1 515 ? -3.755 1.131 8.336 1.00 97.44 515 ALA A CA 1
ATOM 4019 C C . ALA A 1 515 ? -3.301 0.001 9.281 1.00 97.44 515 ALA A C 1
ATOM 4021 O O . ALA A 1 515 ? -2.214 -0.556 9.107 1.00 97.44 515 ALA A O 1
ATOM 4022 N N . TRP A 1 516 ? -4.145 -0.396 10.239 1.00 95.88 516 TRP A N 1
ATOM 4023 C CA . TRP A 1 516 ? -3.904 -1.512 11.159 1.00 95.88 516 TRP A CA 1
ATOM 4024 C C . TRP A 1 516 ? -3.725 -2.850 10.432 1.00 95.88 516 TRP A C 1
ATOM 4026 O O . TRP A 1 516 ? -2.852 -3.634 10.811 1.00 95.88 516 TRP A O 1
ATOM 4036 N N . GLN A 1 517 ? -4.433 -3.086 9.323 1.00 96.50 517 GLN A N 1
ATOM 4037 C CA . GLN A 1 517 ? -4.215 -4.291 8.509 1.00 96.50 517 GLN A CA 1
ATOM 4038 C C . GLN A 1 517 ? -2.795 -4.371 7.909 1.00 96.50 517 GLN A C 1
ATOM 4040 O O . GLN A 1 517 ? -2.343 -5.445 7.514 1.00 96.50 517 GLN A O 1
ATOM 4045 N N . ASN A 1 518 ? -2.051 -3.259 7.904 1.00 96.38 518 ASN A N 1
ATOM 4046 C CA . ASN A 1 518 ? -0.656 -3.174 7.477 1.00 96.38 518 ASN A CA 1
ATOM 4047 C C . ASN A 1 518 ? 0.351 -3.164 8.642 1.00 96.38 518 ASN A C 1
ATOM 4049 O O . ASN A 1 518 ? 1.536 -2.934 8.405 1.00 96.38 518 ASN A O 1
ATOM 4053 N N . ILE A 1 519 ? -0.060 -3.439 9.889 1.00 94.19 519 ILE A N 1
ATOM 4054 C CA . ILE A 1 519 ? 0.796 -3.313 11.088 1.00 94.19 519 ILE A CA 1
ATOM 4055 C C . ILE A 1 519 ? 2.135 -4.063 10.991 1.00 94.19 519 ILE A C 1
ATOM 4057 O O . ILE A 1 519 ? 3.133 -3.652 11.580 1.00 94.19 519 ILE A O 1
ATOM 4061 N N . ALA A 1 520 ? 2.199 -5.143 10.207 1.00 93.75 520 ALA A N 1
ATOM 4062 C CA . ALA A 1 520 ? 3.437 -5.871 9.940 1.00 93.75 520 ALA A CA 1
ATOM 4063 C C . ALA A 1 520 ? 4.549 -4.997 9.329 1.00 93.75 520 ALA A C 1
ATOM 4065 O O . ALA A 1 520 ? 5.726 -5.297 9.526 1.00 93.75 520 ALA A O 1
ATOM 4066 N N . LEU A 1 521 ? 4.179 -3.932 8.614 1.00 93.94 521 LEU A N 1
ATOM 4067 C CA . LEU A 1 521 ? 5.085 -2.961 8.004 1.00 93.94 521 LEU A CA 1
ATOM 4068 C C . LEU A 1 521 ? 5.511 -1.849 8.977 1.00 93.94 521 LEU A C 1
ATOM 4070 O O . LEU A 1 521 ? 6.479 -1.152 8.682 1.00 93.94 521 LEU A O 1
ATOM 4074 N N . PHE A 1 522 ? 4.825 -1.700 10.120 1.00 91.06 522 PHE A N 1
ATOM 4075 C CA . PHE A 1 522 ? 5.022 -0.621 11.103 1.00 91.06 522 PHE A CA 1
ATOM 4076 C C . PHE A 1 522 ? 5.167 -1.167 12.540 1.00 91.06 522 PHE A C 1
ATOM 4078 O O . PHE A 1 522 ? 4.370 -0.835 13.423 1.00 91.06 522 PHE A O 1
ATOM 4085 N N . PRO A 1 523 ? 6.156 -2.037 12.821 1.00 85.31 523 PRO A N 1
ATOM 4086 C CA . PRO A 1 523 ? 6.302 -2.693 14.128 1.00 85.31 523 PRO A CA 1
ATOM 4087 C C . PRO A 1 523 ? 6.525 -1.727 15.314 1.00 85.31 523 PRO A C 1
ATOM 4089 O O . PRO A 1 523 ? 6.392 -2.115 16.482 1.00 85.31 523 PRO A O 1
ATOM 4092 N N . GLU A 1 524 ? 6.897 -0.480 15.042 1.00 86.25 524 GLU A N 1
ATOM 4093 C CA . GLU A 1 524 ? 7.052 0.592 16.019 1.00 86.25 524 GLU A CA 1
ATOM 4094 C C . GLU A 1 524 ? 5.720 1.195 16.480 1.00 86.25 524 GLU A C 1
ATOM 4096 O O . GLU A 1 524 ? 5.639 1.638 17.632 1.00 86.25 524 GLU A O 1
ATOM 4101 N N . TRP A 1 525 ? 4.682 1.172 15.635 1.00 90.69 525 TRP A N 1
ATOM 4102 C CA . TRP A 1 525 ? 3.395 1.793 15.939 1.00 90.69 525 TRP A CA 1
ATOM 4103 C C . TRP A 1 525 ? 2.732 1.092 17.129 1.00 90.69 525 TRP A C 1
ATOM 4105 O O . TRP A 1 525 ? 2.495 -0.114 17.129 1.00 90.69 525 TRP A O 1
ATOM 4115 N N . ASN A 1 526 ? 2.450 1.856 18.183 1.00 86.69 526 ASN A N 1
ATOM 4116 C CA . ASN A 1 526 ? 1.840 1.360 19.418 1.00 86.69 526 ASN A CA 1
ATOM 4117 C C . ASN A 1 526 ? 0.302 1.314 19.360 1.00 86.69 526 ASN A C 1
ATOM 4119 O O . ASN A 1 526 ? -0.305 0.946 20.364 1.00 86.69 526 ASN A O 1
ATOM 4123 N N . CYS A 1 527 ? -0.301 1.708 18.230 1.00 88.44 527 CYS A N 1
ATOM 4124 C CA . CYS A 1 527 ? -1.750 1.754 17.999 1.00 88.44 527 CYS A CA 1
ATOM 4125 C C . CYS A 1 527 ? -2.525 2.588 19.026 1.00 88.44 527 CYS A C 1
ATOM 4127 O O . CYS A 1 527 ? -3.712 2.358 19.232 1.00 88.44 527 CYS A O 1
ATOM 4129 N N . ASP A 1 528 ? -1.834 3.499 19.721 1.00 89.81 528 ASP A N 1
ATOM 4130 C CA . ASP A 1 528 ? -2.387 4.301 20.810 1.00 89.81 528 ASP A CA 1
ATOM 4131 C C . ASP A 1 528 ? -3.216 3.485 21.819 1.00 89.81 528 ASP A C 1
ATOM 4133 O O . ASP A 1 528 ? -4.209 3.967 22.366 1.00 89.81 528 ASP A O 1
ATOM 4137 N N . VAL A 1 529 ? -2.791 2.243 22.102 1.00 91.62 529 VAL A N 1
ATOM 4138 C CA . VAL A 1 529 ? -3.485 1.333 23.034 1.00 91.62 529 VAL A CA 1
ATOM 4139 C C . VAL A 1 529 ? -3.850 2.013 24.364 1.00 91.62 529 VAL A C 1
ATOM 4141 O O . VAL A 1 529 ? -4.985 1.838 24.807 1.00 91.62 529 VAL A O 1
ATOM 4144 N N . PRO A 1 530 ? -2.986 2.838 24.996 1.00 91.12 530 PRO A N 1
ATOM 4145 C CA . PRO A 1 530 ? -3.363 3.548 26.219 1.00 91.12 530 PRO A CA 1
ATOM 4146 C C . PRO A 1 530 ? -4.544 4.517 26.059 1.00 91.12 530 PRO A C 1
ATOM 4148 O O . PRO A 1 530 ? -5.330 4.665 26.992 1.00 91.12 530 PRO A O 1
ATOM 4151 N N . ILE A 1 531 ? -4.686 5.168 24.898 1.00 90.19 531 ILE A N 1
ATOM 4152 C CA . ILE A 1 531 ? -5.793 6.097 24.617 1.00 90.19 531 ILE A CA 1
ATOM 4153 C C . ILE A 1 531 ? -7.093 5.316 24.439 1.00 90.19 531 ILE A C 1
ATOM 4155 O O . ILE A 1 531 ? -8.110 5.701 25.022 1.00 90.19 531 ILE A O 1
ATOM 4159 N N . TYR A 1 532 ? -7.050 4.201 23.696 1.00 92.12 532 TYR A N 1
ATOM 4160 C CA . TYR A 1 532 ? -8.199 3.303 23.579 1.00 92.12 532 TYR A CA 1
ATOM 4161 C C . TYR A 1 532 ? -8.645 2.813 24.952 1.00 92.12 532 TYR A C 1
ATOM 4163 O O . TYR A 1 532 ? -9.810 2.954 25.315 1.00 92.12 532 TYR A O 1
ATOM 4171 N N . LEU A 1 533 ? -7.706 2.290 25.747 1.00 92.25 533 LEU A N 1
ATOM 4172 C CA . LEU A 1 533 ? -8.037 1.705 27.038 1.00 92.25 533 LEU A CA 1
ATOM 4173 C C . LEU A 1 533 ? -8.631 2.733 28.016 1.00 92.25 533 LEU A C 1
ATOM 4175 O O . LEU A 1 533 ? -9.503 2.393 28.812 1.00 92.25 533 LEU A O 1
ATOM 4179 N N . ALA A 1 534 ? -8.221 4.000 27.916 1.00 89.31 534 ALA A N 1
ATOM 4180 C CA . ALA A 1 534 ? -8.758 5.065 28.757 1.00 89.31 534 ALA A CA 1
ATOM 4181 C C . ALA A 1 534 ? -10.213 5.409 28.405 1.00 89.31 534 ALA A C 1
ATOM 4183 O O . ALA A 1 534 ? -10.944 5.957 29.227 1.00 89.31 534 ALA A O 1
ATOM 4184 N N . ASN A 1 535 ? -10.639 5.093 27.182 1.00 90.19 535 ASN A N 1
ATOM 4185 C CA . ASN A 1 535 ? -11.884 5.584 26.612 1.00 90.19 535 ASN A CA 1
ATOM 4186 C C . ASN A 1 535 ? -12.823 4.476 26.127 1.00 90.19 535 ASN A C 1
ATOM 4188 O O . ASN A 1 535 ? -13.927 4.800 25.725 1.00 90.19 535 ASN A O 1
ATOM 4192 N N . HIS A 1 536 ? -12.473 3.190 26.223 1.00 92.88 536 HIS A N 1
ATOM 4193 C CA . HIS A 1 536 ? -13.271 2.071 25.686 1.00 92.88 536 HIS A CA 1
ATOM 4194 C C . HIS A 1 536 ? -14.707 1.947 26.256 1.00 92.88 536 HIS A C 1
ATOM 4196 O O . HIS A 1 536 ? -15.503 1.143 25.779 1.00 92.88 536 HIS A O 1
ATOM 4202 N N . HIS A 1 537 ? -15.049 2.711 27.300 1.00 94.12 537 HIS A N 1
ATOM 4203 C CA . HIS A 1 537 ? -16.417 2.857 27.809 1.00 94.12 537 HIS A CA 1
ATOM 4204 C C . HIS A 1 537 ? -17.288 3.767 26.946 1.00 94.12 537 HIS A C 1
ATOM 4206 O O . HIS A 1 537 ? -18.504 3.658 27.013 1.00 94.12 537 HIS A O 1
ATOM 4212 N N . ARG A 1 538 ? -16.690 4.655 26.154 1.00 92.69 538 ARG A N 1
ATOM 4213 C CA . ARG A 1 538 ? -17.385 5.563 25.245 1.00 92.69 538 ARG A CA 1
ATOM 4214 C C . ARG A 1 538 ? -18.031 4.797 24.103 1.00 92.69 538 ARG A C 1
ATOM 4216 O O . ARG A 1 538 ? -17.639 3.673 23.795 1.00 92.69 538 ARG A O 1
ATOM 4223 N N . GLY A 1 539 ? -19.035 5.419 23.496 1.00 91.31 539 GLY A N 1
ATOM 4224 C CA . GLY A 1 539 ? -19.834 4.750 22.489 1.00 91.31 539 GLY A CA 1
ATOM 4225 C C . GLY A 1 539 ? -19.056 4.482 21.207 1.00 91.31 539 GLY A C 1
ATOM 4226 O O . GLY A 1 539 ? -18.083 5.176 20.895 1.00 91.31 539 GLY A O 1
ATOM 4227 N N . PHE A 1 540 ? -19.481 3.472 20.446 1.00 91.31 540 PHE A N 1
ATOM 4228 C CA . PHE A 1 540 ? -18.939 3.274 19.102 1.00 91.31 540 PHE A CA 1
ATOM 4229 C C . PHE A 1 540 ? -19.240 4.521 18.258 1.00 91.31 540 PHE A C 1
ATOM 4231 O O . PHE A 1 540 ? -20.365 5.008 18.277 1.00 91.31 540 PHE A O 1
ATOM 4238 N N . MET A 1 541 ? -18.238 5.020 17.528 1.00 89.25 541 MET A N 1
ATOM 4239 C CA . MET A 1 541 ? -18.260 6.304 16.808 1.00 89.25 541 MET A CA 1
ATOM 4240 C C . MET A 1 541 ? -18.148 7.577 17.663 1.00 89.25 541 MET A C 1
ATOM 4242 O O . MET A 1 541 ? -18.245 8.666 17.100 1.00 89.25 541 MET A O 1
ATOM 4246 N N . HIS A 1 542 ? -17.826 7.495 18.956 1.00 89.69 542 HIS A N 1
ATOM 4247 C CA . HIS A 1 542 ? -17.493 8.705 19.717 1.00 89.69 542 HIS A CA 1
ATOM 4248 C C . HIS A 1 542 ? -16.251 9.397 19.133 1.00 89.69 542 HIS A C 1
ATOM 4250 O O . HIS A 1 542 ? -15.205 8.783 18.893 1.00 89.69 542 HIS A O 1
ATOM 4256 N N . GLU A 1 543 ? -16.358 10.699 18.901 1.00 86.06 543 GLU A N 1
ATOM 4257 C CA . GLU A 1 543 ? -15.422 11.496 18.107 1.00 86.06 543 GLU A CA 1
ATOM 4258 C C . GLU A 1 543 ? -14.026 11.557 18.727 1.00 86.06 543 GLU A C 1
ATOM 4260 O O . GLU A 1 543 ? -13.020 11.635 18.017 1.00 86.06 543 GLU A O 1
ATOM 4265 N N . TRP A 1 544 ? -13.927 11.449 20.051 1.00 86.25 544 TRP A N 1
ATOM 4266 C CA . TRP A 1 544 ? -12.651 11.446 20.773 1.00 86.25 544 TRP A CA 1
ATOM 4267 C C . TRP A 1 544 ? -11.838 10.172 20.573 1.00 86.25 544 TRP A C 1
ATOM 4269 O O . TRP A 1 544 ? -10.630 10.169 20.795 1.00 86.25 544 TRP A O 1
ATOM 4279 N N . LEU A 1 545 ? -12.491 9.101 20.128 1.00 87.50 545 LEU A N 1
ATOM 4280 C CA . LEU A 1 545 ? -11.891 7.798 19.881 1.00 87.50 545 LEU A CA 1
ATOM 4281 C C . LEU A 1 545 ? -11.741 7.471 18.399 1.00 87.50 545 LEU A C 1
ATOM 4283 O O . LEU A 1 545 ? -11.351 6.354 18.053 1.00 87.50 545 LEU A O 1
ATOM 4287 N N . ARG A 1 546 ? -12.028 8.430 17.517 1.00 89.69 546 ARG A N 1
ATOM 4288 C CA . ARG A 1 546 ? -12.086 8.207 16.070 1.00 89.69 546 ARG A CA 1
ATOM 4289 C C . ARG A 1 546 ? -10.815 7.587 15.480 1.00 89.69 546 ARG A C 1
ATOM 4291 O O . ARG A 1 546 ? -10.898 6.894 14.481 1.00 89.69 546 ARG A O 1
ATOM 4298 N N . TYR A 1 547 ? -9.655 7.755 16.121 1.00 91.69 547 TYR A N 1
ATOM 4299 C CA . TYR A 1 547 ? -8.406 7.152 15.655 1.00 91.69 547 TYR A CA 1
ATOM 4300 C C . TYR A 1 547 ? -8.048 5.805 16.309 1.00 91.69 547 TYR A C 1
ATOM 4302 O O . TYR A 1 547 ? -7.115 5.136 15.870 1.00 91.69 547 TYR A O 1
ATOM 4310 N N . GLN A 1 548 ? -8.751 5.402 17.369 1.00 91.75 548 GLN A N 1
ATOM 4311 C CA . GLN A 1 548 ? -8.398 4.235 18.183 1.00 91.75 548 GLN A CA 1
ATOM 4312 C C . GLN A 1 548 ? -9.501 3.172 18.259 1.00 91.75 548 GLN A C 1
ATOM 4314 O O . GLN A 1 548 ? -9.197 2.007 18.498 1.00 91.75 548 GLN A O 1
ATOM 4319 N N . ALA A 1 549 ? -10.772 3.522 18.050 1.00 87.94 549 ALA A N 1
ATOM 4320 C CA . ALA A 1 549 ? -11.910 2.614 18.231 1.00 87.94 549 ALA A CA 1
ATOM 4321 C C . ALA A 1 549 ? -12.183 1.683 17.030 1.00 87.94 549 ALA A C 1
ATOM 4323 O O . ALA A 1 549 ? -13.329 1.434 16.661 1.00 87.94 549 ALA A O 1
ATOM 4324 N N . PHE A 1 550 ? -11.140 1.121 16.417 1.00 92.75 550 PHE A N 1
ATOM 4325 C CA . PHE A 1 550 ? -11.291 0.227 15.265 1.00 92.75 550 PHE A CA 1
ATOM 4326 C C . PHE A 1 550 ? -11.410 -1.269 15.607 1.00 92.75 550 PHE A C 1
ATOM 4328 O O . PHE A 1 550 ? -11.614 -2.086 14.709 1.00 92.75 550 PHE A O 1
ATOM 4335 N N . TYR A 1 551 ? -11.320 -1.658 16.882 1.00 94.00 551 TYR A N 1
ATOM 4336 C CA . TYR A 1 551 ? -11.318 -3.073 17.289 1.00 94.00 551 TYR A CA 1
ATOM 4337 C C . TYR A 1 551 ? -12.661 -3.783 17.068 1.00 94.00 551 TYR A C 1
ATOM 4339 O O . TYR A 1 551 ? -12.668 -4.944 16.667 1.00 94.00 551 TYR A O 1
ATOM 4347 N N . LEU A 1 552 ? -13.791 -3.075 17.190 1.00 96.38 552 LEU A N 1
ATOM 4348 C CA . LEU A 1 552 ? -15.095 -3.640 16.823 1.00 96.38 552 LEU A CA 1
ATOM 4349 C C . LEU A 1 552 ? -15.164 -3.978 15.321 1.00 96.38 552 LEU A C 1
ATOM 4351 O O . LEU A 1 552 ? -15.716 -5.007 14.943 1.00 96.38 552 LEU A O 1
ATOM 4355 N N . MET A 1 553 ? -14.535 -3.173 14.458 1.00 96.50 553 MET A N 1
ATOM 4356 C CA . MET A 1 553 ? -14.440 -3.486 13.025 1.00 96.50 553 MET A CA 1
ATOM 4357 C C . MET A 1 553 ? -13.492 -4.659 12.750 1.00 96.50 553 MET A C 1
ATOM 4359 O O . MET A 1 553 ? -13.740 -5.449 11.840 1.00 96.50 553 MET A O 1
ATOM 4363 N N . GLU A 1 554 ? -12.441 -4.831 13.558 1.00 96.25 554 GLU A N 1
ATOM 4364 C CA . GLU A 1 554 ? -11.611 -6.039 13.504 1.00 96.25 554 GLU A CA 1
ATOM 4365 C C . GLU A 1 554 ? -12.405 -7.287 13.913 1.00 96.25 554 GLU A C 1
ATOM 4367 O O . GLU A 1 554 ? -12.255 -8.342 13.291 1.00 96.25 554 GLU A O 1
ATOM 4372 N N . TYR A 1 555 ? -13.312 -7.168 14.886 1.00 97.88 555 TYR A N 1
ATOM 4373 C CA . TYR A 1 555 ? -14.242 -8.240 15.227 1.00 97.88 555 TYR A CA 1
ATOM 4374 C C . TYR A 1 555 ? -15.209 -8.555 14.076 1.00 97.88 555 TYR A C 1
ATOM 4376 O O . TYR A 1 555 ? -15.376 -9.725 13.729 1.00 97.88 555 TYR A O 1
ATOM 4384 N N . TRP A 1 556 ? -15.789 -7.539 13.422 1.00 97.50 556 TRP A N 1
ATOM 4385 C CA . TRP A 1 556 ? -16.639 -7.738 12.238 1.00 97.50 556 TRP A CA 1
ATOM 4386 C C . TRP A 1 556 ? -15.896 -8.490 11.134 1.00 97.50 556 TRP A C 1
ATOM 4388 O O . TRP A 1 556 ? -16.433 -9.446 10.573 1.00 97.50 556 TRP A O 1
ATOM 4398 N N . ARG A 1 557 ? -14.639 -8.106 10.873 1.00 95.75 557 ARG A N 1
ATOM 4399 C CA . ARG A 1 557 ? -13.752 -8.777 9.916 1.00 95.75 557 ARG A CA 1
ATOM 4400 C C . ARG A 1 557 ? -13.527 -10.244 10.288 1.00 95.75 557 ARG A C 1
ATOM 4402 O O . ARG A 1 557 ? -13.657 -11.133 9.450 1.00 95.75 557 ARG A O 1
ATOM 4409 N N . MET A 1 558 ? -13.202 -10.509 11.552 1.00 96.50 558 MET A N 1
ATOM 4410 C CA . MET A 1 558 ? -12.970 -11.865 12.053 1.00 96.50 558 MET A CA 1
ATOM 4411 C C . MET A 1 558 ? -14.226 -12.743 11.957 1.00 96.50 558 MET A C 1
ATOM 4413 O O . MET A 1 558 ? -14.120 -13.919 11.609 1.00 96.50 558 MET A O 1
ATOM 4417 N N . LYS A 1 559 ? -15.403 -12.189 12.272 1.00 97.69 559 LYS A N 1
ATOM 4418 C CA . LYS A 1 559 ? -16.659 -12.942 12.357 1.00 97.69 559 LYS A CA 1
ATOM 4419 C C . LYS A 1 559 ? -17.325 -13.159 11.003 1.00 97.69 559 LYS A C 1
ATOM 4421 O O . LYS A 1 559 ? -17.814 -14.256 10.739 1.00 97.69 559 LYS A O 1
ATOM 4426 N N . HIS A 1 560 ? -17.348 -12.131 10.160 1.00 97.31 560 HIS A N 1
ATOM 4427 C CA . HIS A 1 560 ? -18.148 -12.124 8.933 1.00 97.31 560 HIS A CA 1
ATOM 4428 C C . HIS A 1 560 ? -17.333 -12.116 7.639 1.00 97.31 560 HIS A C 1
ATOM 4430 O O . HIS A 1 560 ? -17.921 -12.189 6.562 1.00 97.31 560 HIS A O 1
ATOM 4436 N N . GLY A 1 561 ? -16.003 -12.087 7.730 1.00 96.31 561 GLY A N 1
ATOM 4437 C CA . GLY A 1 561 ? -15.103 -12.187 6.584 1.00 96.31 561 GLY A CA 1
ATOM 4438 C C . GLY A 1 561 ? -14.271 -10.930 6.348 1.00 96.31 561 GLY A C 1
ATOM 4439 O O . GLY A 1 561 ? -14.608 -9.829 6.782 1.00 96.31 561 GLY A O 1
ATOM 4440 N N . GLU A 1 562 ? -13.158 -11.116 5.636 1.00 95.31 562 GLU A N 1
ATOM 4441 C CA . GLU A 1 562 ? -12.143 -10.084 5.405 1.00 95.31 562 GLU A CA 1
ATOM 4442 C C . GLU A 1 562 ? -12.676 -8.835 4.683 1.00 95.31 562 GLU A C 1
ATOM 4444 O O . GLU A 1 562 ? -12.239 -7.723 4.975 1.00 95.31 562 GLU A O 1
ATOM 4449 N N . ASP A 1 563 ? -13.661 -9.008 3.801 1.00 95.94 563 ASP A N 1
ATOM 4450 C CA . ASP A 1 563 ? -14.257 -7.955 2.980 1.00 95.94 563 ASP A CA 1
ATOM 4451 C C . ASP A 1 563 ? -15.473 -7.271 3.626 1.00 95.94 563 ASP A C 1
ATOM 4453 O O . ASP A 1 563 ? -16.045 -6.360 3.025 1.00 95.94 563 ASP A O 1
ATOM 4457 N N . MET A 1 564 ? -15.882 -7.674 4.840 1.00 97.69 564 MET A N 1
ATOM 4458 C CA . MET A 1 564 ? -17.102 -7.166 5.482 1.00 97.69 564 MET A CA 1
ATOM 4459 C C . MET A 1 564 ? -17.103 -5.638 5.586 1.00 97.69 564 MET A C 1
ATOM 4461 O O . MET A 1 564 ? -18.088 -5.000 5.222 1.00 97.69 564 MET A O 1
ATOM 4465 N N . LEU A 1 565 ? -15.996 -5.026 6.017 1.00 97.12 565 LEU A N 1
ATOM 4466 C CA . LEU A 1 565 ? -15.928 -3.567 6.116 1.00 97.12 565 LEU A CA 1
ATOM 4467 C C . LEU A 1 565 ? -16.031 -2.906 4.735 1.00 97.12 565 LEU A C 1
ATOM 4469 O O . LEU A 1 565 ? -16.798 -1.962 4.572 1.00 97.12 565 LEU A O 1
ATOM 4473 N N . GLY A 1 566 ? -15.358 -3.448 3.717 1.00 97.81 566 GLY A N 1
ATOM 4474 C CA . GLY A 1 566 ? -15.527 -2.979 2.345 1.00 97.81 566 GLY A CA 1
ATOM 4475 C C . GLY A 1 566 ? -16.990 -3.050 1.899 1.00 97.81 566 GLY A C 1
ATOM 4476 O O . GLY A 1 566 ? -17.471 -2.121 1.246 1.00 97.81 566 GLY A O 1
ATOM 4477 N N . ARG A 1 567 ? -17.713 -4.128 2.240 1.00 97.94 567 ARG A N 1
ATOM 4478 C CA . ARG A 1 567 ? -19.143 -4.281 1.921 1.00 97.94 567 ARG A CA 1
ATOM 4479 C C . ARG A 1 567 ? -19.992 -3.230 2.626 1.00 97.94 567 ARG A C 1
ATOM 4481 O O . ARG A 1 567 ? -20.821 -2.619 1.965 1.00 97.94 567 ARG A O 1
ATOM 4488 N N . VAL A 1 568 ? -19.740 -2.960 3.912 1.00 97.81 568 VAL A N 1
ATOM 4489 C CA . VAL A 1 568 ? -20.408 -1.878 4.663 1.00 97.81 568 VAL A CA 1
ATOM 4490 C C . VAL A 1 568 ? -20.302 -0.543 3.932 1.00 97.81 568 VAL A C 1
ATOM 4492 O O . VAL A 1 568 ? -21.295 0.166 3.813 1.00 97.81 568 VAL A O 1
ATOM 4495 N N . TRP A 1 569 ? -19.134 -0.230 3.374 1.00 97.19 569 TRP A N 1
ATOM 4496 C CA . TRP A 1 569 ? -18.947 0.981 2.580 1.00 97.19 569 TRP A CA 1
ATOM 4497 C C . TRP A 1 569 ? -19.656 0.923 1.224 1.00 97.19 569 TRP A C 1
ATOM 4499 O O . TRP A 1 569 ? -20.440 1.820 0.913 1.00 97.19 569 TRP A O 1
ATOM 4509 N N . ARG A 1 570 ? -19.420 -0.121 0.418 1.00 97.19 570 ARG A N 1
ATOM 4510 C CA . ARG A 1 570 ? -19.957 -0.216 -0.955 1.00 97.19 570 ARG A CA 1
ATOM 4511 C C . ARG A 1 570 ? -21.470 -0.384 -1.022 1.00 97.19 570 ARG A C 1
ATOM 4513 O O . ARG A 1 570 ? -22.081 0.071 -1.979 1.00 97.19 570 ARG A O 1
ATOM 4520 N N . GLU A 1 571 ? -22.054 -1.071 -0.047 1.00 96.94 571 GLU A N 1
ATOM 4521 C CA . GLU A 1 571 ? -23.484 -1.388 -0.002 1.00 96.94 571 GLU A CA 1
ATOM 4522 C C . GLU A 1 571 ? -24.273 -0.417 0.894 1.00 96.94 571 GLU A C 1
ATOM 4524 O O . GLU A 1 571 ? -25.467 -0.640 1.096 1.00 96.94 571 GLU A O 1
ATOM 4529 N N . SER A 1 572 ? -23.633 0.625 1.447 1.00 94.81 572 SER A N 1
ATOM 4530 C CA . SER A 1 572 ? -24.315 1.677 2.218 1.00 94.81 572 SER A CA 1
ATOM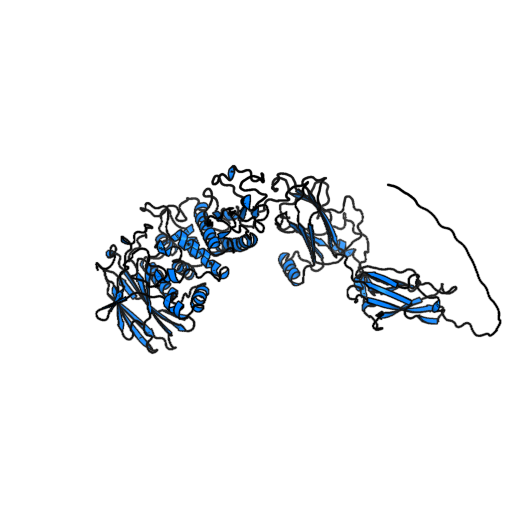 4531 C C . SER A 1 572 ? -25.312 2.457 1.364 1.00 94.81 572 SER A C 1
ATOM 4533 O O . SER A 1 572 ? -25.106 2.668 0.168 1.00 94.81 572 SER A O 1
ATOM 4535 N N . GLU A 1 573 ? -26.403 2.883 1.991 1.00 92.31 573 GLU A N 1
ATOM 4536 C CA . GLU A 1 573 ? -27.448 3.679 1.352 1.00 92.31 573 GLU A CA 1
ATOM 4537 C C . GLU A 1 573 ? -27.306 5.170 1.699 1.00 92.31 573 GLU A C 1
ATOM 4539 O O . GLU A 1 573 ? -26.661 5.558 2.678 1.00 92.31 573 GLU A O 1
ATOM 4544 N N . SER A 1 574 ? -27.930 6.032 0.891 1.00 90.06 574 SER A N 1
ATOM 4545 C CA . SER A 1 574 ? -27.890 7.478 1.113 1.00 90.06 574 SER A CA 1
ATOM 4546 C C . SER A 1 574 ? -28.383 7.838 2.518 1.00 90.06 574 SER A C 1
ATOM 4548 O O . SER A 1 574 ? -29.492 7.471 2.908 1.00 90.06 574 SER A O 1
ATOM 4550 N N . HIS A 1 575 ? -27.585 8.622 3.245 1.00 87.06 575 HIS A N 1
ATOM 4551 C CA . HIS A 1 575 ? -27.877 9.079 4.606 1.00 87.06 575 HIS A CA 1
ATOM 4552 C C . HIS A 1 575 ? -28.040 7.962 5.662 1.00 87.06 575 HIS A C 1
ATOM 4554 O O . HIS A 1 575 ? -28.644 8.200 6.718 1.00 87.06 575 HIS A O 1
ATOM 4560 N N . GLU A 1 576 ? -27.545 6.753 5.377 1.00 89.81 576 GLU A N 1
ATOM 4561 C CA . GLU A 1 576 ? -27.557 5.611 6.291 1.00 89.81 576 GLU A CA 1
ATOM 4562 C C . GLU A 1 576 ? -26.424 5.711 7.325 1.00 89.81 576 GLU A C 1
ATOM 4564 O O . GLU A 1 576 ? -25.287 6.059 7.008 1.00 89.81 576 GLU A O 1
ATOM 4569 N N . ASP A 1 577 ? -26.734 5.381 8.578 1.00 90.88 577 ASP A N 1
ATOM 4570 C CA . ASP A 1 577 ? -25.738 5.271 9.644 1.00 90.88 577 ASP A CA 1
ATOM 4571 C C . ASP A 1 577 ? -24.882 3.985 9.487 1.00 90.88 577 ASP A C 1
ATOM 4573 O O . ASP A 1 577 ? -25.438 2.936 9.142 1.00 90.88 577 ASP A O 1
ATOM 4577 N N . PRO A 1 578 ? -23.563 4.002 9.781 1.00 92.94 578 PRO A N 1
ATOM 4578 C CA . PRO A 1 578 ? -22.691 2.830 9.638 1.00 92.94 578 PRO A CA 1
ATOM 4579 C C . PRO A 1 578 ? -23.129 1.570 10.400 1.00 92.94 578 PRO A C 1
ATOM 4581 O O . PRO A 1 578 ? -22.992 0.463 9.877 1.00 92.94 578 PRO A O 1
ATOM 4584 N N . ILE A 1 579 ? -23.686 1.697 11.610 1.00 94.88 579 ILE A N 1
ATOM 4585 C CA . ILE A 1 579 ? -24.217 0.557 12.376 1.00 94.88 579 ILE A CA 1
ATOM 4586 C C . ILE A 1 579 ? -25.489 0.031 11.710 1.00 94.88 579 ILE A C 1
ATOM 4588 O O . ILE A 1 579 ? -25.703 -1.183 11.640 1.00 94.88 579 ILE A O 1
ATOM 4592 N N . THR A 1 580 ? -26.338 0.928 11.206 1.00 95.25 580 THR A N 1
ATOM 4593 C CA . THR A 1 580 ? -27.543 0.541 10.456 1.00 95.25 580 THR A CA 1
ATOM 4594 C C . THR A 1 580 ? -27.177 -0.235 9.189 1.00 95.25 580 THR A C 1
ATOM 4596 O O . THR A 1 580 ? -27.703 -1.336 8.989 1.00 95.25 580 THR A O 1
ATOM 4599 N N . ALA A 1 581 ? -26.213 0.271 8.415 1.00 96.06 581 ALA A N 1
ATOM 4600 C CA . ALA A 1 581 ? -25.680 -0.394 7.230 1.00 96.06 581 ALA A CA 1
ATOM 4601 C C . ALA A 1 581 ? -25.100 -1.770 7.579 1.00 96.06 581 ALA A C 1
ATOM 4603 O O . ALA A 1 581 ? -25.502 -2.780 6.998 1.00 96.06 581 ALA A O 1
ATOM 4604 N N . TYR A 1 582 ? -24.223 -1.838 8.586 1.00 98.06 582 TYR A N 1
ATOM 4605 C CA . TYR A 1 582 ? -23.629 -3.093 9.042 1.00 98.06 582 TYR A CA 1
ATOM 4606 C C . TYR A 1 582 ? -24.687 -4.129 9.422 1.00 98.06 582 TYR A C 1
ATOM 4608 O O . TYR A 1 582 ? -24.667 -5.249 8.914 1.00 98.06 582 TYR A O 1
ATOM 4616 N N . LYS A 1 583 ? -25.666 -3.755 10.253 1.00 98.25 583 LYS A N 1
ATOM 4617 C CA . LYS A 1 583 ? -26.741 -4.668 10.658 1.00 98.25 583 LYS A CA 1
ATOM 4618 C C . LYS A 1 583 ? -27.553 -5.171 9.471 1.00 98.25 583 LYS A C 1
ATOM 4620 O O . LYS A 1 583 ? -27.878 -6.355 9.430 1.00 98.25 583 LYS A O 1
ATOM 4625 N N . ARG A 1 584 ? -27.883 -4.307 8.508 1.00 98.25 584 ARG A N 1
ATOM 4626 C CA . ARG A 1 584 ? -28.610 -4.696 7.290 1.00 98.25 584 ARG A CA 1
ATOM 4627 C C . ARG A 1 584 ? -27.802 -5.695 6.459 1.00 98.25 584 ARG A C 1
ATOM 4629 O O . ARG A 1 584 ? -28.335 -6.735 6.078 1.00 98.25 584 ARG A O 1
ATOM 4636 N N . ILE A 1 585 ? -26.522 -5.408 6.236 1.00 98.38 585 ILE A N 1
ATOM 4637 C CA . ILE A 1 585 ? -25.607 -6.194 5.392 1.00 98.38 585 ILE A CA 1
ATOM 4638 C C . ILE A 1 585 ? -25.250 -7.543 6.033 1.00 98.38 585 ILE A C 1
ATOM 4640 O O . ILE A 1 585 ? -25.179 -8.559 5.337 1.00 98.38 585 ILE A O 1
ATOM 4644 N N . ALA A 1 586 ? -25.066 -7.569 7.354 1.00 98.25 586 ALA A N 1
ATOM 4645 C CA . ALA A 1 586 ? -24.804 -8.776 8.136 1.00 98.25 586 ALA A CA 1
ATOM 4646 C C . ALA A 1 586 ? -26.089 -9.538 8.531 1.00 98.25 586 ALA A C 1
ATOM 4648 O O . ALA A 1 586 ? -26.014 -10.653 9.045 1.00 98.25 586 ALA A O 1
ATOM 4649 N N . GLY A 1 587 ? -27.278 -8.971 8.287 1.00 98.00 587 GLY A N 1
ATOM 4650 C CA . GLY A 1 587 ? -28.565 -9.595 8.612 1.00 98.00 587 GLY A CA 1
ATOM 4651 C C . GLY A 1 587 ? -28.855 -9.688 10.115 1.00 98.00 587 GLY A C 1
ATOM 4652 O O . GLY A 1 587 ? -29.469 -10.656 10.567 1.00 98.00 587 GLY A O 1
ATOM 4653 N N . LEU A 1 588 ? -28.409 -8.701 10.895 1.00 98.50 588 LEU A N 1
ATOM 4654 C CA . LEU A 1 588 ? -28.480 -8.689 12.354 1.00 98.50 588 LEU A CA 1
ATOM 4655 C C . LEU A 1 588 ? -29.691 -7.904 12.873 1.00 98.50 588 LEU A C 1
ATOM 4657 O O . LEU A 1 588 ? -29.946 -6.754 12.503 1.00 98.50 588 LEU A O 1
ATOM 4661 N N . SER A 1 589 ? -30.397 -8.496 13.832 1.00 98.56 589 SER A N 1
ATOM 4662 C CA . SER A 1 589 ? -31.282 -7.751 14.733 1.00 98.56 589 SER A CA 1
ATOM 4663 C C . SER A 1 589 ? -30.478 -6.868 15.701 1.00 98.56 589 SER A C 1
ATOM 4665 O O . SER A 1 589 ? -29.261 -6.995 15.822 1.00 98.56 589 SER A O 1
ATOM 4667 N N . GLN A 1 590 ? -31.152 -5.962 16.423 1.00 98.12 590 GLN A N 1
ATOM 4668 C CA . GLN A 1 590 ? -30.489 -5.167 17.468 1.00 98.12 590 GLN A CA 1
ATOM 4669 C C . GLN A 1 590 ? -29.871 -6.049 18.559 1.00 98.12 590 GLN A C 1
ATOM 4671 O O . GLN A 1 590 ? -28.757 -5.793 18.996 1.00 98.12 590 GLN A O 1
ATOM 4676 N N . ASP A 1 591 ? -30.591 -7.087 18.975 1.00 98.31 591 ASP A N 1
ATOM 4677 C CA . ASP A 1 591 ? -30.143 -8.011 20.012 1.00 98.31 591 ASP A CA 1
ATOM 4678 C C . ASP A 1 591 ? -28.865 -8.758 19.598 1.00 98.31 591 ASP A C 1
ATOM 4680 O O . ASP A 1 591 ? -27.884 -8.786 20.337 1.00 98.31 591 ASP A O 1
ATOM 4684 N N . GLN A 1 592 ? -28.835 -9.268 18.363 1.00 98.62 592 GLN A N 1
ATOM 4685 C CA . GLN A 1 592 ? -27.650 -9.928 17.812 1.00 98.62 592 GLN A CA 1
ATOM 4686 C C . GLN A 1 592 ? -26.467 -8.965 17.661 1.00 98.62 592 GLN A C 1
ATOM 4688 O O . GLN A 1 592 ? -25.337 -9.354 17.936 1.00 98.62 592 GLN A O 1
ATOM 4693 N N . PHE A 1 593 ? -26.708 -7.708 17.277 1.00 98.62 593 PHE A N 1
ATOM 4694 C CA . PHE A 1 593 ? -25.649 -6.697 17.241 1.00 98.62 593 PHE A CA 1
ATOM 4695 C C . PHE A 1 593 ? -25.085 -6.405 18.639 1.00 98.62 593 PHE A C 1
ATOM 4697 O O . PHE A 1 593 ? -23.872 -6.378 18.819 1.00 98.62 593 PHE A O 1
ATOM 4704 N N . ASN A 1 594 ? -25.945 -6.261 19.650 1.00 98.75 594 ASN A N 1
ATOM 4705 C CA . ASN A 1 594 ? -25.510 -6.081 21.036 1.00 98.75 594 ASN A CA 1
ATOM 4706 C C . ASN A 1 594 ? -24.683 -7.274 21.544 1.00 98.75 594 ASN A C 1
ATOM 4708 O O . ASN A 1 594 ? -23.725 -7.079 22.293 1.00 98.75 594 ASN A O 1
ATOM 4712 N N . ALA A 1 595 ? -25.046 -8.497 21.139 1.00 98.69 595 ALA A N 1
ATOM 4713 C CA . ALA A 1 595 ? -24.259 -9.691 21.430 1.00 98.69 595 ALA A CA 1
ATOM 4714 C C . ALA A 1 595 ? -22.858 -9.594 20.808 1.00 98.69 595 ALA A C 1
ATOM 4716 O O . ALA A 1 595 ? -21.874 -9.798 21.508 1.00 98.69 595 ALA A O 1
ATOM 4717 N N . GLU A 1 596 ? -22.754 -9.190 19.538 1.00 98.56 596 GLU A N 1
ATOM 4718 C CA . GLU A 1 596 ? -21.463 -9.001 18.861 1.00 98.56 596 GLU A CA 1
ATOM 4719 C C . GLU A 1 596 ? -20.588 -7.922 19.501 1.00 98.56 596 GLU A C 1
ATOM 4721 O O . GLU A 1 596 ? -19.379 -8.104 19.621 1.00 98.56 596 GLU A O 1
ATOM 4726 N N . VAL A 1 597 ? -21.186 -6.819 19.953 1.00 98.62 597 VAL A N 1
ATOM 4727 C CA . VAL A 1 597 ? -20.470 -5.769 20.692 1.00 98.62 597 VAL A CA 1
ATOM 4728 C C . VAL A 1 597 ? -19.871 -6.325 21.986 1.00 98.62 597 VAL A C 1
ATOM 4730 O O . VAL A 1 597 ? -18.708 -6.068 22.294 1.00 98.62 597 VAL A O 1
ATOM 4733 N N . TRP A 1 598 ? -20.642 -7.108 22.746 1.00 98.69 598 TRP A N 1
ATOM 4734 C CA . TRP A 1 598 ? -20.143 -7.726 23.976 1.00 98.69 598 TRP A CA 1
ATOM 4735 C C . TRP A 1 598 ? -19.076 -8.791 23.701 1.00 98.69 598 TRP A C 1
ATOM 4737 O O . TRP A 1 598 ? -18.051 -8.817 24.378 1.00 98.69 598 TRP A O 1
ATOM 4747 N N . GLU A 1 599 ? -19.274 -9.626 22.681 1.00 98.75 599 GLU A N 1
ATOM 4748 C CA . GLU A 1 599 ? -18.286 -10.617 22.248 1.00 98.75 599 GLU A CA 1
ATOM 4749 C C . GLU A 1 599 ? -16.964 -9.935 21.857 1.00 98.75 599 GLU A C 1
ATOM 4751 O O . GLU A 1 599 ? -15.904 -10.349 22.326 1.00 98.75 599 GLU A O 1
ATOM 4756 N N . SER A 1 600 ? -17.011 -8.841 21.087 1.00 98.38 600 SER A N 1
ATOM 4757 C CA . SER A 1 600 ? -15.829 -8.029 20.761 1.00 98.38 600 SER A CA 1
ATOM 4758 C C . SER A 1 600 ? -15.135 -7.493 22.017 1.00 98.38 600 SER A C 1
ATOM 4760 O O . SER A 1 600 ? -13.921 -7.640 22.152 1.00 98.38 600 SER A O 1
ATOM 4762 N N . ALA A 1 601 ? -15.888 -6.960 22.984 1.00 98.44 601 ALA A N 1
ATOM 4763 C CA . ALA A 1 601 ? -15.331 -6.506 24.259 1.00 98.44 601 ALA A CA 1
ATOM 4764 C C . ALA A 1 601 ? -14.654 -7.645 25.049 1.00 98.44 601 ALA A C 1
ATOM 4766 O O . ALA A 1 601 ? -13.654 -7.425 25.735 1.00 98.44 601 ALA A O 1
ATOM 4767 N N . CYS A 1 602 ? -15.164 -8.877 24.947 1.00 98.62 602 CYS A N 1
ATOM 4768 C CA . CYS A 1 602 ? -14.510 -10.051 25.517 1.00 98.62 602 CYS A CA 1
ATOM 4769 C C . CYS A 1 602 ? -13.200 -10.405 24.798 1.00 98.62 602 CYS A C 1
ATOM 4771 O O . CYS A 1 602 ? -12.235 -10.774 25.471 1.00 98.62 602 CYS A O 1
ATOM 4773 N N . HIS A 1 603 ? -13.140 -10.276 23.470 1.00 98.25 603 HIS A N 1
ATOM 4774 C CA . HIS A 1 603 ? -11.909 -10.490 22.702 1.00 98.25 603 HIS A CA 1
ATOM 4775 C C . HIS A 1 603 ? -10.832 -9.439 23.009 1.00 98.25 603 HIS A C 1
ATOM 4777 O O . HIS A 1 603 ? -9.645 -9.764 23.107 1.00 98.25 603 HIS A O 1
ATOM 4783 N N . ASP A 1 604 ? -11.229 -8.191 23.263 1.00 97.19 604 ASP A N 1
ATOM 4784 C CA . ASP A 1 604 ? -10.308 -7.109 23.628 1.00 97.19 604 ASP A CA 1
ATOM 4785 C C . ASP A 1 604 ? -9.516 -7.393 24.913 1.00 97.19 604 ASP A C 1
ATOM 4787 O O . ASP A 1 604 ? -8.397 -6.903 25.054 1.00 97.19 604 ASP A O 1
ATOM 4791 N N . ILE A 1 605 ? -10.028 -8.231 25.827 1.00 97.19 605 ILE A N 1
ATOM 4792 C CA . ILE A 1 605 ? -9.323 -8.619 27.066 1.00 97.19 605 ILE A CA 1
ATOM 4793 C C . ILE A 1 605 ? -7.972 -9.283 26.769 1.00 97.19 605 ILE A C 1
ATOM 4795 O O . ILE A 1 605 ? -6.999 -9.091 27.502 1.00 97.19 605 ILE A O 1
ATOM 4799 N N . THR A 1 606 ? -7.901 -10.071 25.695 1.00 95.88 606 THR A N 1
ATOM 4800 C CA . THR A 1 606 ? -6.694 -10.808 25.282 1.00 95.88 606 THR A CA 1
ATOM 4801 C C . THR A 1 606 ? -6.166 -10.408 23.908 1.00 95.88 606 THR A C 1
ATOM 4803 O O . THR A 1 606 ? -5.136 -10.934 23.457 1.00 95.88 606 THR A O 1
ATOM 4806 N N . TRP A 1 607 ? -6.848 -9.472 23.250 1.00 95.44 607 TRP A N 1
ATOM 4807 C CA . TRP A 1 607 ? -6.604 -9.070 21.872 1.00 95.44 607 TRP A CA 1
ATOM 4808 C C . TRP A 1 607 ? -6.582 -10.276 20.929 1.00 95.44 607 TRP A C 1
ATOM 4810 O O . TRP A 1 607 ? -5.703 -10.385 20.080 1.00 95.44 607 TRP A O 1
ATOM 4820 N N . ASP A 1 608 ? -7.442 -11.273 21.102 1.00 96.06 608 ASP A N 1
ATOM 4821 C CA . ASP A 1 608 ? -7.342 -12.551 20.378 1.00 96.06 608 ASP A CA 1
ATOM 4822 C C . ASP A 1 608 ? -7.964 -12.518 18.970 1.00 96.06 608 ASP A C 1
ATOM 4824 O O . ASP A 1 608 ? -8.534 -13.484 18.480 1.00 96.06 608 ASP A O 1
ATOM 4828 N N . TYR A 1 609 ? -7.735 -11.409 18.273 1.00 95.19 609 TYR A N 1
ATOM 4829 C CA . TYR A 1 609 ? -7.958 -11.243 16.840 1.00 95.19 609 TYR A CA 1
ATOM 4830 C C . TYR A 1 609 ? -6.833 -11.880 16.005 1.00 95.19 609 TYR A C 1
ATOM 4832 O O . TYR A 1 609 ? -5.718 -12.064 16.520 1.00 95.19 609 TYR A O 1
ATOM 4840 N N . PRO A 1 610 ? -7.041 -12.107 14.690 1.00 93.44 610 PRO A N 1
ATOM 4841 C CA . PRO A 1 610 ? -5.992 -12.577 13.782 1.00 93.44 610 PRO A CA 1
ATOM 4842 C C . PRO A 1 610 ? -4.701 -11.743 13.848 1.00 93.44 610 PRO A C 1
ATOM 4844 O O . PRO A 1 610 ? -3.605 -12.301 13.924 1.00 93.44 610 PRO A O 1
ATOM 4847 N N . LEU A 1 611 ? -4.816 -10.408 13.897 1.00 93.31 611 LEU A N 1
ATOM 4848 C CA . LEU A 1 611 ? -3.670 -9.495 14.017 1.00 93.31 611 LEU A CA 1
ATOM 4849 C C . LEU A 1 611 ? -3.305 -9.136 15.462 1.00 93.31 611 LEU A C 1
ATOM 4851 O O . LEU A 1 611 ? -2.274 -8.510 15.714 1.00 93.31 611 LEU A O 1
ATOM 4855 N N . GLY A 1 612 ? -4.084 -9.559 16.454 1.00 93.31 612 GLY A N 1
ATOM 4856 C CA . GLY A 1 612 ? -3.889 -9.102 17.828 1.00 93.31 612 GLY A CA 1
ATOM 4857 C C . GLY A 1 612 ? -2.624 -9.642 18.512 1.00 93.31 612 GLY A C 1
ATOM 4858 O O . GLY A 1 612 ? -2.215 -9.150 19.562 1.00 93.31 612 GLY A O 1
ATOM 4859 N N . GLY A 1 613 ? -1.897 -10.566 17.870 1.00 94.06 613 GLY A N 1
ATOM 4860 C CA . GLY A 1 613 ? -0.521 -10.902 18.254 1.00 94.06 613 GLY A CA 1
ATOM 4861 C C . GLY A 1 613 ? 0.441 -9.705 18.219 1.00 94.06 613 GLY A C 1
ATOM 4862 O O . GLY A 1 613 ? 1.398 -9.680 18.993 1.00 94.06 613 GLY A O 1
ATOM 4863 N N . TYR A 1 614 ? 0.189 -8.699 17.373 1.00 94.06 614 TYR A N 1
ATOM 4864 C CA . TYR A 1 614 ? 0.942 -7.440 17.380 1.00 94.06 614 TYR A CA 1
ATOM 4865 C C . TYR A 1 614 ? 0.631 -6.606 18.631 1.00 94.06 614 TYR A C 1
ATOM 4867 O O . TYR A 1 614 ? 1.568 -6.145 19.281 1.00 94.06 614 TYR A O 1
ATOM 4875 N N . LEU A 1 615 ? -0.641 -6.512 19.040 1.00 92.69 615 LEU A N 1
ATOM 4876 C CA . LEU A 1 615 ? -1.051 -5.827 20.276 1.00 92.69 615 LEU A CA 1
ATOM 4877 C C . LEU A 1 615 ? -0.454 -6.509 21.504 1.00 92.69 615 LEU A C 1
ATOM 4879 O O . LEU A 1 615 ? 0.182 -5.850 22.320 1.00 92.69 615 LEU A O 1
ATOM 4883 N N . ARG A 1 616 ? -0.536 -7.842 21.589 1.00 93.56 616 ARG A N 1
ATOM 4884 C CA . ARG A 1 616 ? 0.100 -8.599 22.680 1.00 93.56 616 ARG A CA 1
ATOM 4885 C C . ARG A 1 616 ? 1.594 -8.316 22.784 1.00 93.56 616 ARG A C 1
ATOM 4887 O O . ARG A 1 616 ? 2.079 -8.071 23.879 1.00 93.56 616 ARG A O 1
ATOM 4894 N N . ARG A 1 617 ? 2.322 -8.244 21.661 1.00 92.88 617 ARG A N 1
ATOM 4895 C CA . ARG A 1 617 ? 3.742 -7.841 21.665 1.00 92.88 617 ARG A CA 1
ATOM 4896 C C . ARG A 1 617 ? 3.951 -6.397 22.129 1.00 92.88 617 ARG A C 1
ATOM 4898 O O . ARG A 1 617 ? 4.921 -6.136 22.840 1.00 92.88 617 ARG A O 1
ATOM 4905 N N . ILE A 1 618 ? 3.074 -5.470 21.739 1.00 91.94 618 ILE A N 1
ATOM 4906 C CA . ILE A 1 618 ? 3.108 -4.071 22.196 1.00 91.94 618 ILE A CA 1
ATOM 4907 C C . ILE A 1 618 ? 2.908 -3.989 23.710 1.00 91.94 618 ILE A C 1
ATOM 4909 O O . ILE A 1 618 ? 3.581 -3.180 24.342 1.00 91.94 618 ILE A O 1
ATOM 4913 N N . VAL A 1 619 ? 2.042 -4.824 24.288 1.00 92.12 619 VAL A N 1
ATOM 4914 C CA . VAL A 1 619 ? 1.812 -4.898 25.739 1.00 92.12 619 VAL A CA 1
ATOM 4915 C C . VAL A 1 619 ? 2.971 -5.611 26.451 1.00 92.12 619 VAL A C 1
ATOM 4917 O O . VAL A 1 619 ? 3.529 -5.088 27.417 1.00 92.12 619 VAL A O 1
ATOM 4920 N N . ASP A 1 620 ? 3.399 -6.774 25.956 1.00 91.75 620 ASP A N 1
ATOM 4921 C CA . ASP A 1 620 ? 4.428 -7.618 26.578 1.00 91.75 620 ASP A CA 1
ATOM 4922 C C . ASP A 1 620 ? 5.809 -6.946 26.625 1.00 91.75 620 ASP A C 1
ATOM 4924 O O . ASP A 1 620 ? 6.575 -7.190 27.559 1.00 91.75 620 ASP A O 1
ATOM 4928 N N . ARG A 1 621 ? 6.132 -6.059 25.671 1.00 92.31 621 ARG A N 1
ATOM 4929 C CA . ARG A 1 621 ? 7.419 -5.335 25.654 1.00 92.31 621 ARG A CA 1
ATOM 4930 C C . ARG A 1 621 ? 7.538 -4.228 26.707 1.00 92.31 621 ARG A C 1
ATOM 4932 O O . ARG A 1 621 ? 8.634 -3.711 26.904 1.00 92.31 621 ARG A O 1
ATOM 4939 N N . GLN A 1 622 ? 6.436 -3.830 27.343 1.00 92.88 622 GLN A N 1
ATOM 4940 C CA . GLN A 1 622 ? 6.435 -2.731 28.312 1.00 92.88 622 GLN A CA 1
ATOM 4941 C C . GLN A 1 622 ? 7.014 -3.171 29.660 1.00 92.88 622 GLN A C 1
ATOM 4943 O O . GLN A 1 622 ? 7.119 -4.364 29.962 1.00 92.88 622 GLN A O 1
ATOM 4948 N N . SER A 1 623 ? 7.380 -2.207 30.505 1.00 94.94 623 SER A N 1
ATOM 4949 C CA . SER A 1 623 ? 7.720 -2.512 31.896 1.00 94.94 623 SER A CA 1
ATOM 4950 C C . SER A 1 623 ? 6.482 -3.020 32.649 1.00 94.94 623 SER A C 1
ATOM 4952 O O . SER A 1 623 ? 5.352 -2.744 32.254 1.00 94.94 623 SER A O 1
ATOM 4954 N N . GLU A 1 624 ? 6.661 -3.750 33.753 1.00 92.69 624 GLU A N 1
ATOM 4955 C CA . GLU A 1 624 ? 5.515 -4.185 34.569 1.00 92.69 624 GLU A CA 1
ATOM 4956 C C . GLU A 1 624 ? 4.703 -2.992 35.094 1.00 92.69 624 GLU A C 1
ATOM 4958 O O . GLU A 1 624 ? 3.475 -3.029 35.084 1.00 92.69 624 GLU A O 1
ATOM 4963 N N . ALA A 1 625 ? 5.385 -1.909 35.482 1.00 92.12 625 ALA A N 1
ATOM 4964 C CA . ALA A 1 625 ? 4.742 -0.677 35.922 1.00 92.12 625 ALA A CA 1
ATOM 4965 C C . ALA A 1 625 ? 3.912 -0.040 34.798 1.00 92.12 625 ALA A C 1
ATOM 4967 O O . ALA A 1 625 ? 2.763 0.336 35.026 1.00 92.12 625 ALA A O 1
ATOM 4968 N N . ASP A 1 626 ? 4.447 0.026 33.576 1.00 91.44 626 ASP A N 1
ATOM 4969 C CA . ASP A 1 626 ? 3.724 0.576 32.428 1.00 91.44 626 ASP A CA 1
ATOM 4970 C C . ASP A 1 626 ? 2.579 -0.330 31.989 1.00 91.44 626 ASP A C 1
ATOM 4972 O O . ASP A 1 626 ? 1.502 0.172 31.685 1.00 91.44 626 ASP A O 1
ATOM 4976 N N . ARG A 1 627 ? 2.756 -1.658 32.006 1.00 91.19 627 ARG A N 1
ATOM 4977 C CA . ARG A 1 627 ? 1.663 -2.597 31.723 1.00 91.19 627 ARG A CA 1
ATOM 4978 C C . ARG A 1 627 ? 0.494 -2.374 32.664 1.00 91.19 627 ARG A C 1
ATOM 4980 O O . ARG A 1 627 ? -0.636 -2.197 32.210 1.00 91.19 627 ARG A O 1
ATOM 4987 N N . GLN A 1 628 ? 0.781 -2.346 33.964 1.00 88.12 628 GLN A N 1
ATOM 4988 C CA . GLN A 1 628 ? -0.230 -2.132 34.990 1.00 88.12 628 GLN A CA 1
ATOM 4989 C C . GLN A 1 628 ? -0.832 -0.735 34.918 1.00 88.12 628 GLN A C 1
ATOM 4991 O O . GLN A 1 628 ? -1.991 -0.582 35.274 1.00 88.12 628 GLN A O 1
ATOM 4996 N N . THR A 1 629 ? -0.091 0.283 34.475 1.00 88.12 629 THR A N 1
ATOM 4997 C CA . THR A 1 629 ? -0.589 1.665 34.425 1.00 88.12 629 THR A CA 1
ATOM 4998 C C . THR A 1 629 ? -1.391 1.939 33.153 1.00 88.12 629 THR A C 1
ATOM 5000 O O . THR A 1 629 ? -2.517 2.415 33.265 1.00 88.12 629 THR A O 1
ATOM 5003 N N . TRP A 1 630 ? -0.855 1.577 31.984 1.00 89.50 630 TRP A N 1
ATOM 5004 C CA . TRP A 1 630 ? -1.279 2.056 30.661 1.00 89.50 630 TRP A CA 1
ATOM 5005 C C . TRP A 1 630 ? -1.795 0.989 29.700 1.00 89.50 630 TRP A C 1
ATOM 5007 O O . TRP A 1 630 ? -2.471 1.351 28.747 1.00 89.50 630 TRP A O 1
ATOM 5017 N N . TYR A 1 631 ? -1.493 -0.292 29.908 1.00 92.12 631 TYR A N 1
ATOM 5018 C CA . TYR A 1 631 ? -1.795 -1.350 28.926 1.00 92.12 631 TYR A CA 1
ATOM 5019 C C . TYR A 1 631 ? -2.689 -2.462 29.489 1.00 92.12 631 TYR A C 1
ATOM 5021 O O . TYR A 1 631 ? -2.680 -3.588 28.997 1.00 92.12 631 TYR A O 1
ATOM 5029 N N . THR A 1 632 ? -3.450 -2.154 30.537 1.00 91.19 632 THR A N 1
ATOM 5030 C CA . THR A 1 632 ? -4.403 -3.068 31.175 1.00 91.19 632 THR A CA 1
ATOM 5031 C C . THR A 1 632 ? -5.755 -2.373 31.259 1.00 91.19 632 THR A C 1
ATOM 5033 O O . THR A 1 632 ? -5.799 -1.204 31.640 1.00 91.19 632 THR A O 1
ATOM 5036 N N . HIS A 1 633 ? -6.848 -3.070 30.934 1.00 93.44 633 HIS A N 1
ATOM 5037 C CA . HIS A 1 633 ? -8.196 -2.527 31.114 1.00 93.44 633 HIS A CA 1
ATOM 5038 C C . HIS A 1 633 ? -8.454 -2.196 32.583 1.00 93.44 633 HIS A C 1
ATOM 5040 O O . HIS A 1 633 ? -8.158 -2.994 33.480 1.00 93.44 633 HIS A O 1
ATOM 5046 N N . LYS A 1 634 ? -9.026 -1.019 32.831 1.00 91.31 634 LYS A N 1
ATOM 5047 C CA . LYS A 1 634 ? -9.385 -0.553 34.169 1.00 91.31 634 LYS A CA 1
ATOM 5048 C C . LYS A 1 634 ? -10.702 0.179 34.120 1.00 91.31 634 LYS A C 1
ATOM 5050 O O . LYS A 1 634 ? -10.900 1.046 33.281 1.00 91.31 634 LYS A O 1
ATOM 5055 N N . THR A 1 635 ? -11.551 -0.107 35.093 1.00 93.06 635 THR A N 1
ATOM 5056 C CA . THR A 1 635 ? -12.827 0.579 35.277 1.00 93.06 635 THR A CA 1
ATOM 5057 C C . THR A 1 635 ? -12.865 1.191 36.667 1.00 93.06 635 THR A C 1
ATOM 5059 O O . THR A 1 635 ? -12.525 0.527 37.650 1.00 93.06 635 THR A O 1
ATOM 5062 N N . ARG A 1 636 ? -13.299 2.448 36.775 1.00 92.38 636 ARG A N 1
ATOM 5063 C CA . ARG A 1 636 ? -13.560 3.069 38.074 1.00 92.38 636 ARG A CA 1
ATOM 5064 C C . ARG A 1 636 ? -14.894 2.578 38.623 1.00 92.38 636 ARG A C 1
ATOM 5066 O O . ARG A 1 636 ? -15.935 2.752 37.995 1.00 92.38 636 ARG A O 1
ATOM 5073 N N . LEU A 1 637 ? -14.860 2.015 39.828 1.00 94.00 637 LEU A N 1
ATOM 5074 C CA . LEU A 1 637 ? -16.033 1.485 40.520 1.00 94.00 637 LEU A CA 1
ATOM 5075 C C . LEU A 1 637 ? -16.212 2.147 41.892 1.00 94.00 637 LEU A C 1
ATOM 5077 O O . LEU A 1 637 ? -15.245 2.544 42.542 1.00 94.00 637 LEU A O 1
ATOM 5081 N N . ILE A 1 638 ? -17.461 2.241 42.344 1.00 94.31 638 ILE A N 1
ATOM 5082 C CA . ILE A 1 638 ? -17.849 2.694 43.683 1.00 94.31 638 ILE A CA 1
ATOM 5083 C C . ILE A 1 638 ? -18.318 1.473 44.470 1.00 94.31 638 ILE A C 1
ATOM 5085 O O . ILE A 1 638 ? -19.313 0.849 44.107 1.00 94.31 638 ILE A O 1
ATOM 5089 N N . ALA A 1 639 ? -17.625 1.136 45.557 1.00 94.44 639 ALA A N 1
ATOM 5090 C CA . ALA A 1 639 ? -18.084 0.103 46.480 1.00 94.44 639 ALA A CA 1
ATOM 5091 C C . ALA A 1 639 ? -19.182 0.669 47.397 1.00 94.44 639 ALA A C 1
ATOM 5093 O O . ALA A 1 639 ? -18.944 1.601 48.166 1.00 94.44 639 ALA A O 1
ATOM 5094 N N . GLU A 1 640 ? -20.384 0.101 47.336 1.00 90.81 640 GLU A N 1
ATOM 5095 C CA . GLU A 1 640 ? -21.536 0.533 48.130 1.00 90.81 640 GLU A CA 1
ATOM 5096 C C . GLU A 1 640 ? -22.446 -0.645 48.501 1.00 90.81 640 GLU A C 1
ATOM 5098 O O . GLU A 1 640 ? -22.932 -1.377 47.647 1.00 90.81 640 GLU A O 1
ATOM 5103 N N . ASN A 1 641 ? -22.717 -0.830 49.799 1.00 89.06 641 ASN A N 1
ATOM 5104 C CA . ASN A 1 641 ? -23.667 -1.835 50.309 1.00 89.06 641 ASN A CA 1
ATOM 5105 C C . ASN A 1 641 ? -23.451 -3.267 49.766 1.00 89.06 641 ASN A C 1
ATOM 5107 O O . ASN A 1 641 ? -24.413 -3.995 49.524 1.00 89.06 641 ASN A O 1
ATOM 5111 N N . GLY A 1 642 ? -22.192 -3.677 49.573 1.00 90.00 642 GLY A N 1
ATOM 5112 C CA . GLY A 1 642 ? -21.839 -4.999 49.036 1.00 90.00 642 GLY A CA 1
ATOM 5113 C C . GLY A 1 642 ? -21.954 -5.130 47.513 1.00 90.00 642 GLY A C 1
ATOM 5114 O O . GLY A 1 642 ? -21.733 -6.219 46.993 1.00 90.00 642 GLY A O 1
ATOM 5115 N N . TYR A 1 643 ? -22.274 -4.042 46.813 1.00 95.88 643 TYR A N 1
ATOM 5116 C CA . TYR A 1 643 ? -22.215 -3.929 45.362 1.00 95.88 643 TYR A CA 1
ATOM 5117 C C . TYR A 1 643 ? -21.022 -3.073 44.931 1.00 95.88 643 TYR A C 1
ATOM 5119 O O . TYR A 1 643 ? -20.541 -2.217 45.676 1.00 95.88 643 TYR A O 1
ATOM 5127 N N . TYR A 1 644 ? -20.602 -3.271 43.689 1.00 97.12 644 TYR A N 1
ATOM 5128 C CA . TYR A 1 644 ? -19.720 -2.385 42.947 1.00 97.12 644 TYR A CA 1
ATOM 5129 C C . TYR A 1 644 ? -20.538 -1.704 41.856 1.00 97.12 644 TYR A C 1
ATOM 5131 O O . TYR A 1 644 ? -21.082 -2.375 40.981 1.00 97.12 644 TYR A O 1
ATOM 5139 N N . ARG A 1 645 ? -20.660 -0.380 41.931 1.00 96.56 645 ARG A N 1
ATOM 5140 C CA . ARG A 1 645 ? -21.384 0.450 40.966 1.00 96.56 645 ARG A CA 1
ATOM 5141 C C . ARG A 1 645 ? -20.414 1.087 39.973 1.00 96.56 645 ARG A C 1
ATOM 5143 O O . ARG A 1 645 ? -19.337 1.515 40.387 1.00 96.56 645 ARG A O 1
ATOM 5150 N N . SER A 1 646 ? -20.794 1.196 38.702 1.00 95.75 646 SER A N 1
ATOM 5151 C CA . SER A 1 646 ? -20.031 1.966 37.712 1.00 95.75 646 SER A CA 1
ATOM 5152 C C . SER A 1 646 ? -19.902 3.436 38.128 1.00 95.75 646 SER A C 1
ATOM 5154 O O . SER A 1 646 ? -20.819 4.009 38.716 1.00 95.75 646 SER A O 1
ATOM 5156 N N . TYR A 1 647 ? -18.756 4.070 37.887 1.00 93.75 647 TYR A N 1
ATOM 5157 C CA . TYR A 1 647 ? -18.560 5.486 38.223 1.00 93.75 647 TYR A CA 1
ATOM 5158 C C . TYR A 1 647 ? -19.081 6.386 37.083 1.00 93.75 647 TYR A C 1
ATOM 5160 O O . TYR A 1 647 ? -18.807 6.061 35.926 1.00 93.75 647 TYR A O 1
ATOM 5168 N N . PRO A 1 648 ? -19.813 7.486 37.360 1.00 90.94 648 PRO A N 1
ATOM 5169 C CA . PRO A 1 648 ? -20.298 8.382 36.308 1.00 90.94 648 PRO A CA 1
ATOM 5170 C C . PRO A 1 648 ? -19.152 9.003 35.516 1.00 90.94 648 PRO A C 1
ATOM 5172 O O . PRO A 1 648 ? -18.123 9.353 36.094 1.00 90.94 648 PRO A O 1
ATOM 5175 N N . ASP A 1 649 ? -19.325 9.182 34.220 1.00 86.44 649 ASP A N 1
ATOM 5176 C CA . ASP A 1 649 ? -18.342 9.848 33.377 1.00 86.44 649 ASP A CA 1
ATOM 5177 C C . ASP A 1 649 ? -18.407 11.376 33.592 1.00 86.44 649 ASP A C 1
ATOM 5179 O O . ASP A 1 649 ? -19.229 12.085 33.017 1.00 86.44 649 ASP A O 1
ATOM 5183 N N . THR A 1 650 ? -17.575 11.913 34.489 1.00 68.56 650 THR A N 1
ATOM 5184 C CA . THR A 1 650 ? -17.658 13.304 34.991 1.00 68.56 650 THR A CA 1
ATOM 5185 C C . THR A 1 650 ? -16.984 14.360 34.093 1.00 68.56 650 THR A C 1
ATOM 5187 O O . THR A 1 650 ? -16.402 15.311 34.612 1.00 68.56 650 THR A O 1
ATOM 5190 N N . VAL A 1 651 ? -16.990 14.189 32.770 1.00 58.88 651 VAL A N 1
ATOM 5191 C CA . VAL A 1 651 ? -16.024 14.815 31.847 1.00 58.88 651 VAL A CA 1
ATOM 5192 C C . VAL A 1 651 ? -15.853 16.341 31.962 1.00 58.88 651 VAL A C 1
ATOM 5194 O O . VAL A 1 651 ? -16.759 17.123 31.682 1.00 58.88 651 VAL A O 1
ATOM 5197 N N . THR A 1 652 ? -14.613 16.761 32.235 1.00 51.00 652 THR A N 1
ATOM 5198 C CA . THR A 1 652 ? -13.976 17.911 31.570 1.00 51.00 652 THR A CA 1
ATOM 5199 C C . THR A 1 652 ? -13.090 17.358 30.455 1.00 51.00 652 THR A C 1
ATOM 5201 O O . THR A 1 652 ? -12.391 16.382 30.716 1.00 51.00 652 THR A O 1
ATOM 5204 N N . ALA A 1 653 ? -13.120 17.964 29.263 1.00 47.53 653 ALA A N 1
ATOM 5205 C CA . ALA A 1 653 ? -12.562 17.523 27.967 1.00 47.53 653 ALA A CA 1
ATOM 5206 C C . ALA A 1 653 ? -11.041 17.212 27.893 1.00 47.53 653 ALA A C 1
ATOM 5208 O O . ALA A 1 653 ? -10.455 17.230 26.817 1.00 47.53 653 ALA A O 1
ATOM 5209 N N . ASP A 1 654 ? -10.389 16.947 29.023 1.00 46.75 654 ASP A N 1
ATOM 5210 C CA . ASP A 1 654 ? -8.939 16.887 29.180 1.00 46.75 654 ASP A CA 1
ATOM 5211 C C . ASP A 1 654 ? -8.521 15.741 30.121 1.00 46.75 654 ASP A C 1
ATOM 5213 O O . ASP A 1 654 ? -7.645 15.883 30.980 1.00 46.75 654 ASP A O 1
ATOM 5217 N N . HIS A 1 655 ? -9.154 14.567 29.996 1.00 51.34 655 HIS A N 1
ATOM 5218 C CA . HIS A 1 655 ? -8.566 13.353 30.561 1.00 51.34 655 HIS A CA 1
ATOM 5219 C C . HIS A 1 655 ? -7.403 12.908 29.685 1.00 51.34 655 HIS A C 1
ATOM 5221 O O . HIS A 1 655 ? -7.504 12.041 28.819 1.00 51.34 655 HIS A O 1
ATOM 5227 N N . GLY A 1 656 ? -6.284 13.576 29.968 1.00 49.22 656 GLY A N 1
ATOM 5228 C CA . GLY A 1 656 ? -4.968 13.265 29.479 1.00 49.22 656 GLY A CA 1
ATOM 5229 C C . GLY A 1 656 ? -4.599 11.812 29.726 1.00 49.22 656 GLY A C 1
ATOM 5230 O O . GLY A 1 656 ? -5.153 11.096 30.565 1.00 49.22 656 GLY A O 1
ATOM 5231 N N . THR A 1 657 ? -3.582 11.424 28.983 1.00 54.12 657 THR A N 1
ATOM 5232 C CA . THR A 1 657 ? -2.778 10.207 29.031 1.00 54.12 657 THR A CA 1
ATOM 5233 C C . THR A 1 657 ? -2.190 9.882 30.415 1.00 54.12 657 THR A C 1
ATOM 5235 O O . THR A 1 657 ? -1.128 9.281 30.470 1.00 54.12 657 THR A O 1
ATOM 5238 N N . GLU A 1 658 ? -2.791 10.325 31.525 1.00 53.53 658 GLU A N 1
ATOM 5239 C CA . GLU A 1 658 ? -2.229 10.305 32.873 1.00 53.53 658 GLU A CA 1
ATOM 5240 C C . GLU A 1 658 ? -2.810 9.213 33.793 1.00 53.53 658 GLU A C 1
ATOM 5242 O O . GLU A 1 658 ? -2.161 8.897 34.791 1.00 53.53 658 GLU A O 1
ATOM 5247 N N . GLN A 1 659 ? -3.963 8.585 33.490 1.00 64.06 659 GLN A N 1
ATOM 5248 C CA . GLN A 1 659 ? -4.485 7.517 34.372 1.00 64.06 659 GLN A CA 1
ATOM 5249 C C . GLN A 1 659 ? -5.077 6.251 33.725 1.00 64.06 659 GLN A C 1
ATOM 5251 O O . GLN A 1 659 ? -5.195 5.274 34.456 1.00 64.06 659 GLN A O 1
ATOM 5256 N N . ASN A 1 660 ? -5.379 6.203 32.416 1.00 79.44 660 ASN A N 1
ATOM 5257 C CA . ASN A 1 660 ? -5.986 5.037 31.733 1.00 79.44 660 ASN A CA 1
ATOM 5258 C C . ASN A 1 660 ? -7.085 4.335 32.568 1.00 79.44 660 ASN A C 1
ATOM 5260 O O . ASN A 1 660 ? -6.893 3.230 33.081 1.00 79.44 660 ASN A O 1
ATOM 5264 N N . ILE A 1 661 ? -8.215 5.017 32.764 1.00 85.06 661 ILE A N 1
ATOM 5265 C CA . ILE A 1 661 ? -9.347 4.522 33.556 1.00 85.06 661 ILE A CA 1
ATOM 5266 C C . ILE A 1 661 ? -10.641 4.786 32.792 1.00 85.06 661 ILE A C 1
ATOM 5268 O O . ILE A 1 661 ? -10.945 5.934 32.481 1.00 85.06 661 ILE A O 1
ATOM 5272 N N . ALA A 1 662 ? -11.420 3.730 32.573 1.00 79.44 662 ALA A N 1
ATOM 5273 C CA . ALA A 1 662 ? -12.749 3.798 31.993 1.00 79.44 662 ALA A CA 1
ATOM 5274 C C . ALA A 1 662 ? -13.837 4.111 33.043 1.00 79.44 662 ALA A C 1
ATOM 5276 O O . ALA A 1 662 ? -13.733 3.715 34.213 1.00 79.44 662 ALA A O 1
ATOM 5277 N N . PHE A 1 663 ? -14.896 4.799 32.608 1.00 92.00 663 PHE A N 1
ATOM 5278 C CA . PHE A 1 663 ? -16.080 5.159 33.399 1.00 92.00 663 PHE A CA 1
ATOM 5279 C C . PHE A 1 663 ? -17.298 4.340 32.967 1.00 92.00 663 PHE A C 1
ATOM 5281 O O . PHE A 1 663 ? -17.131 3.269 32.404 1.00 92.00 663 PHE A O 1
ATOM 5288 N N . THR A 1 664 ? -18.521 4.775 33.264 1.00 95.25 664 THR A N 1
ATOM 5289 C CA . THR A 1 664 ? -19.745 4.043 32.900 1.00 95.25 664 THR A CA 1
ATOM 5290 C C . THR A 1 664 ? -19.853 3.838 31.378 1.00 95.25 664 THR A C 1
ATOM 5292 O O . THR A 1 664 ? -19.541 4.768 30.639 1.00 95.25 664 THR A O 1
ATOM 5295 N N . PRO A 1 665 ? -20.261 2.647 30.886 1.00 96.19 665 PRO A N 1
ATOM 5296 C CA . PRO A 1 665 ? -20.404 2.398 29.454 1.00 96.19 665 PRO A CA 1
ATOM 5297 C C . PRO A 1 665 ? -21.435 3.322 28.805 1.00 96.19 665 PRO A C 1
ATOM 5299 O O . PRO A 1 665 ? -22.471 3.590 29.405 1.00 96.19 665 PRO A O 1
ATOM 5302 N N . HIS A 1 666 ? -21.174 3.748 27.577 1.00 94.75 666 HIS A N 1
ATOM 5303 C CA . HIS A 1 666 ? -22.119 4.417 26.688 1.00 94.75 666 HIS A CA 1
ATOM 5304 C C . HIS A 1 666 ? -22.669 3.420 25.650 1.00 94.75 666 HIS A C 1
ATOM 5306 O O . HIS A 1 666 ? -22.382 2.221 25.719 1.00 94.75 666 HIS A O 1
ATOM 5312 N N . ASP A 1 667 ? -23.429 3.909 24.665 1.00 93.81 667 ASP A N 1
ATOM 5313 C CA . ASP A 1 667 ? -23.939 3.130 23.528 1.00 93.81 667 ASP A CA 1
ATOM 5314 C C . ASP A 1 667 ? -22.827 2.304 22.849 1.00 93.81 667 ASP A C 1
ATOM 5316 O O . ASP A 1 667 ? -21.994 2.831 22.117 1.00 93.81 667 ASP A O 1
ATOM 5320 N N . TYR A 1 668 ? -22.826 0.986 23.071 1.00 96.50 668 TYR A N 1
ATOM 5321 C CA . TYR A 1 668 ? -21.839 0.032 22.542 1.00 96.50 668 TYR A CA 1
ATOM 5322 C C . TYR A 1 668 ? -20.407 0.153 23.086 1.00 96.50 668 TYR A C 1
ATOM 5324 O O . TYR A 1 668 ? -19.515 -0.558 22.624 1.00 96.50 668 TYR A O 1
ATOM 5332 N N . GLY A 1 669 ? -20.181 1.000 24.089 1.00 96.69 669 GLY A N 1
ATOM 5333 C CA . GLY A 1 669 ? -18.950 0.989 24.875 1.00 96.69 669 GLY A CA 1
ATOM 5334 C C . GLY A 1 669 ? -18.970 -0.113 25.935 1.00 96.69 669 GLY A C 1
ATOM 5335 O O . GLY A 1 669 ? -20.008 -0.733 26.194 1.00 96.69 669 GLY A O 1
ATOM 5336 N N . TYR A 1 670 ? -17.833 -0.365 26.587 1.00 98.25 670 TYR A N 1
ATOM 5337 C CA . TYR A 1 670 ? -17.747 -1.412 27.606 1.00 98.25 670 TYR A CA 1
ATOM 5338 C C . TYR A 1 670 ? -16.876 -1.072 28.816 1.00 98.25 670 TYR A C 1
ATOM 5340 O O . TYR A 1 670 ? -16.081 -0.139 28.843 1.00 98.25 670 TYR A O 1
ATOM 5348 N N . ASN A 1 671 ? -17.035 -1.858 29.870 1.00 98.00 671 ASN A N 1
ATOM 5349 C CA . ASN A 1 671 ? -16.215 -1.897 31.067 1.00 98.00 671 ASN A CA 1
ATOM 5350 C C . ASN A 1 671 ? -15.570 -3.262 31.191 1.00 98.00 671 ASN A C 1
ATOM 5352 O O . ASN A 1 671 ? -16.182 -4.277 30.870 1.00 98.00 671 ASN A O 1
ATOM 5356 N N . ALA A 1 672 ? -14.352 -3.268 31.714 1.00 97.69 672 ALA A N 1
ATOM 5357 C CA . ALA A 1 672 ? -13.627 -4.474 32.060 1.00 97.69 672 ALA A CA 1
ATOM 5358 C C . ALA A 1 672 ? -12.784 -4.216 33.311 1.00 97.69 672 ALA A C 1
ATOM 5360 O O . ALA A 1 672 ? -12.093 -3.198 33.421 1.00 97.69 672 ALA A O 1
ATOM 5361 N N . PHE A 1 673 ? -12.865 -5.127 34.277 1.00 96.75 673 PHE A N 1
ATOM 5362 C CA . PHE A 1 673 ? -12.078 -5.069 35.509 1.00 96.75 673 PHE A CA 1
ATOM 5363 C C . PHE A 1 673 ? -11.777 -6.470 36.046 1.00 96.75 673 PHE A C 1
ATOM 5365 O O . PHE A 1 673 ? -12.539 -7.419 35.836 1.00 96.75 673 PHE A O 1
ATOM 5372 N N . GLN A 1 674 ? -10.631 -6.603 36.719 1.00 96.69 674 GLN A N 1
ATOM 5373 C CA . GLN A 1 674 ? -10.168 -7.884 37.247 1.00 96.69 674 GLN A CA 1
ATOM 5374 C C . GLN A 1 674 ? -10.887 -8.266 38.540 1.00 96.69 674 GLN A C 1
ATOM 5376 O O . GLN A 1 674 ? -11.154 -7.440 39.414 1.00 96.69 674 GLN A O 1
ATOM 5381 N N . LEU A 1 675 ? -11.102 -9.567 38.683 1.00 97.69 675 LEU A N 1
ATOM 5382 C CA . LEU A 1 675 ? -11.564 -10.225 39.890 1.00 97.69 675 LEU A CA 1
ATOM 5383 C C . LEU A 1 675 ? -10.460 -11.126 40.456 1.00 97.69 675 LEU A C 1
ATOM 5385 O O . LEU A 1 675 ? -9.583 -11.615 39.733 1.00 97.69 675 LEU A O 1
ATOM 5389 N N . SER A 1 676 ? -10.516 -11.384 41.758 1.00 96.62 676 SER A N 1
ATOM 5390 C CA . SER A 1 676 ? -9.680 -12.392 42.410 1.00 96.62 676 SER A CA 1
ATOM 5391 C C . SER A 1 676 ? -9.997 -13.781 41.849 1.00 96.62 676 SER A C 1
ATOM 5393 O O . SER A 1 676 ? -11.156 -14.192 41.826 1.00 96.62 676 SER A O 1
ATOM 5395 N N . VAL A 1 677 ? -8.977 -14.521 41.402 1.00 95.75 677 VAL A N 1
ATOM 5396 C CA . VAL A 1 677 ? -9.138 -15.860 40.811 1.00 95.75 677 VAL A CA 1
ATOM 5397 C C . VAL A 1 677 ? -9.339 -16.913 41.913 1.00 95.75 677 VAL A C 1
ATOM 5399 O O . VAL A 1 677 ? -8.404 -17.142 42.684 1.00 95.75 677 VAL A O 1
ATOM 5402 N N . PRO A 1 678 ? -10.506 -17.581 41.999 1.00 94.62 678 PRO A N 1
ATOM 5403 C CA . PRO A 1 678 ? -10.735 -18.645 42.979 1.00 94.62 678 PRO A CA 1
ATOM 5404 C C . PRO A 1 678 ? -10.074 -19.972 42.579 1.00 94.62 678 PRO A C 1
ATOM 5406 O O . PRO A 1 678 ? -9.539 -20.119 41.478 1.00 94.62 678 PRO A O 1
ATOM 5409 N N . GLU A 1 679 ? -10.149 -20.975 43.459 1.00 92.81 679 GLU A N 1
ATOM 5410 C CA . GLU A 1 679 ? -9.674 -22.328 43.150 1.00 92.81 679 GLU A CA 1
ATOM 5411 C C . GLU A 1 679 ? -10.429 -22.943 41.959 1.00 92.81 679 GLU A C 1
ATOM 5413 O O . GLU A 1 679 ? -11.635 -22.742 41.787 1.00 92.81 679 GLU A O 1
ATOM 5418 N N . GLY A 1 680 ? -9.720 -23.733 41.146 1.00 94.88 680 GLY A N 1
ATOM 5419 C CA . GLY A 1 680 ? -10.313 -24.448 40.014 1.00 94.88 680 GLY A CA 1
ATOM 5420 C C . GLY A 1 680 ? -11.482 -25.339 40.445 1.00 94.88 680 GLY A C 1
ATOM 5421 O O . GLY A 1 680 ? -11.408 -26.025 41.460 1.00 94.88 680 GLY A O 1
ATOM 5422 N N . GLY A 1 681 ? -12.562 -25.325 39.666 1.00 94.69 681 GLY A N 1
ATOM 5423 C CA . GLY A 1 681 ? -13.831 -25.980 39.988 1.00 94.69 681 GLY A CA 1
ATOM 5424 C C . GLY A 1 681 ? -14.797 -25.122 40.812 1.00 94.69 681 GLY A C 1
ATOM 5425 O O . GLY A 1 681 ? -15.963 -25.491 40.930 1.00 94.69 681 GLY A O 1
ATOM 5426 N N . THR A 1 682 ? -14.365 -23.973 41.342 1.00 96.56 682 THR A N 1
ATOM 5427 C CA . THR A 1 682 ? -15.266 -23.029 42.021 1.00 96.56 682 THR A CA 1
ATOM 5428 C C . THR A 1 682 ? -16.173 -22.339 41.006 1.00 96.56 682 THR A C 1
ATOM 5430 O O . THR A 1 682 ? -15.698 -21.803 40.004 1.00 96.56 682 THR A O 1
ATOM 5433 N N . THR A 1 683 ? -17.477 -22.300 41.279 1.00 97.88 683 THR A N 1
ATOM 5434 C CA . THR A 1 683 ? -18.427 -21.481 40.518 1.00 97.88 683 THR A CA 1
ATOM 5435 C C . THR A 1 683 ? -18.527 -20.091 41.140 1.00 97.88 683 THR A C 1
ATOM 5437 O O . THR A 1 683 ? -18.929 -19.947 42.299 1.00 97.88 683 THR A O 1
ATOM 5440 N N . VAL A 1 684 ? -18.177 -19.068 40.363 1.00 98.19 684 VAL A N 1
ATOM 5441 C CA . VAL A 1 684 ? -18.429 -17.660 40.690 1.00 98.19 684 VAL A CA 1
ATOM 5442 C C . VAL A 1 684 ? -19.755 -17.219 40.093 1.00 98.19 684 VAL A C 1
ATOM 5444 O O . VAL A 1 684 ? -20.192 -17.764 39.082 1.00 98.19 684 VAL A O 1
ATOM 5447 N N . THR A 1 685 ? -20.417 -16.253 40.723 1.00 98.62 685 THR A N 1
ATOM 5448 C CA . THR A 1 685 ? -21.674 -15.676 40.220 1.00 98.62 685 THR A CA 1
ATOM 5449 C C . THR A 1 685 ? -21.640 -14.163 40.341 1.00 98.62 685 THR A C 1
ATOM 5451 O O . THR A 1 685 ? -21.170 -13.642 41.353 1.00 98.62 685 THR A O 1
ATOM 5454 N N . ALA A 1 686 ? -22.136 -13.476 39.316 1.00 98.56 686 ALA A N 1
ATOM 5455 C CA . ALA A 1 686 ? -22.394 -12.045 39.322 1.00 98.56 686 ALA A CA 1
ATOM 5456 C C . ALA A 1 686 ? -23.908 -11.811 39.415 1.00 98.56 686 ALA A C 1
ATOM 5458 O O . ALA A 1 686 ? -24.660 -12.262 38.554 1.00 98.56 686 ALA A O 1
ATOM 5459 N N . GLU A 1 687 ? -24.342 -11.124 40.468 1.00 98.38 687 GLU A N 1
ATOM 5460 C CA . GLU A 1 687 ? -25.693 -10.591 40.649 1.00 98.38 687 GLU A CA 1
ATOM 5461 C C . GLU A 1 687 ? -25.694 -9.159 40.093 1.00 98.38 687 GLU A C 1
ATOM 5463 O O . GLU A 1 687 ? -25.115 -8.259 40.707 1.00 98.38 687 GLU A O 1
ATOM 5468 N N . PHE A 1 688 ? -26.272 -8.961 38.909 1.00 98.62 688 PHE A N 1
ATOM 5469 C CA . PHE A 1 688 ? -26.222 -7.710 38.153 1.00 98.62 688 PHE A CA 1
ATOM 5470 C C . PHE A 1 688 ? -27.541 -6.942 38.249 1.00 98.62 688 PHE A C 1
ATOM 5472 O O . PHE A 1 688 ? -28.623 -7.531 38.203 1.00 98.62 688 PHE A O 1
ATOM 5479 N N . GLU A 1 689 ? -27.446 -5.617 38.331 1.00 98.38 689 GLU A N 1
ATOM 5480 C CA . GLU A 1 689 ? -28.581 -4.706 38.252 1.00 98.38 689 GLU A CA 1
ATOM 5481 C C . GLU A 1 689 ? -28.238 -3.472 37.411 1.00 98.38 689 GLU A C 1
ATOM 5483 O O . GLU A 1 689 ? -27.371 -2.677 37.784 1.00 98.38 689 GLU A O 1
ATOM 5488 N N . GLY A 1 690 ? -28.943 -3.304 36.293 1.00 97.62 690 GLY A N 1
ATOM 5489 C CA . GLY A 1 690 ? -28.945 -2.071 35.511 1.00 97.62 690 GLY A CA 1
ATOM 5490 C C . GLY A 1 690 ? -29.668 -0.947 36.254 1.00 97.62 690 GLY A C 1
ATOM 5491 O O . GLY A 1 690 ? -30.660 -1.180 36.946 1.00 97.62 690 GLY A O 1
ATOM 5492 N N . ILE A 1 691 ? -29.158 0.273 36.137 1.00 95.94 691 ILE A N 1
ATOM 5493 C CA . ILE A 1 691 ? -29.670 1.454 36.833 1.00 95.94 691 ILE A CA 1
ATOM 5494 C C . ILE A 1 691 ? -30.244 2.408 35.784 1.00 95.94 691 ILE A C 1
ATOM 5496 O O . ILE A 1 691 ? -29.623 2.653 34.760 1.00 95.94 691 ILE A O 1
ATOM 5500 N N . THR A 1 692 ? -31.425 2.957 36.053 1.00 94.25 692 THR A N 1
ATOM 5501 C CA . THR A 1 692 ? -32.080 3.982 35.224 1.00 94.25 692 THR A CA 1
ATOM 5502 C C . THR A 1 692 ? -32.551 5.128 36.117 1.00 94.25 692 THR A C 1
ATOM 5504 O O . THR A 1 692 ? -32.931 4.892 37.269 1.00 94.25 692 THR A O 1
ATOM 5507 N N . GLY A 1 693 ? -32.561 6.357 35.609 1.00 91.12 693 GLY A N 1
ATOM 5508 C CA . GLY A 1 693 ? -33.123 7.538 36.273 1.00 91.12 693 GLY A CA 1
ATOM 5509 C C . GLY A 1 693 ? -32.289 8.091 37.430 1.00 91.12 693 GLY A C 1
ATOM 5510 O O . GLY A 1 693 ? -32.791 8.868 38.248 1.00 91.12 693 GLY A O 1
ATOM 5511 N N . ASP A 1 694 ? -31.026 7.679 37.545 1.00 91.88 694 ASP A N 1
ATOM 5512 C CA . ASP A 1 694 ? -30.107 8.164 38.572 1.00 91.88 694 ASP A CA 1
ATOM 5513 C C . ASP A 1 694 ? -29.419 9.447 38.092 1.00 91.88 694 ASP A C 1
ATOM 5515 O O . ASP A 1 694 ? -28.606 9.432 37.172 1.00 91.88 694 ASP A O 1
ATOM 5519 N N . SER A 1 695 ? -29.714 10.565 38.760 1.00 90.88 695 SER A N 1
ATOM 5520 C CA . SER A 1 695 ? -29.255 11.906 38.374 1.00 90.88 695 SER A CA 1
ATOM 5521 C C . SER A 1 695 ? -27.740 12.115 38.442 1.00 90.88 695 SER A C 1
ATOM 5523 O O . SER A 1 695 ? -27.268 13.213 38.153 1.00 90.88 695 SER A O 1
ATOM 5525 N N . ARG A 1 696 ? -26.974 11.124 38.915 1.00 90.38 696 ARG A N 1
ATOM 5526 C CA . ARG A 1 696 ? -25.510 11.164 38.844 1.00 90.38 696 ARG A CA 1
ATOM 5527 C C . ARG A 1 696 ? -24.977 10.914 37.435 1.00 90.38 696 ARG A C 1
ATOM 5529 O O . ARG A 1 696 ? -23.834 11.282 37.194 1.00 90.38 696 ARG A O 1
ATOM 5536 N N . TYR A 1 697 ? -25.770 10.283 36.574 1.00 92.19 697 TYR A N 1
ATOM 5537 C CA . TYR A 1 697 ? -25.391 9.869 35.226 1.00 92.19 697 TYR A CA 1
ATOM 5538 C C . TYR A 1 697 ? -26.237 10.598 34.185 1.00 92.19 697 TYR A C 1
ATOM 5540 O O . TYR A 1 697 ? -27.363 11.031 34.462 1.00 92.19 697 TYR A O 1
ATOM 5548 N N . ARG A 1 698 ? -25.717 10.676 32.965 1.00 90.56 698 ARG A N 1
ATOM 5549 C CA . ARG A 1 698 ? -26.480 11.060 31.780 1.00 90.56 698 ARG A CA 1
ATOM 5550 C C . ARG A 1 698 ? -27.393 9.905 31.384 1.00 90.56 698 ARG A C 1
ATOM 5552 O O . ARG A 1 698 ? -26.935 8.881 30.904 1.00 90.56 698 ARG A O 1
ATOM 5559 N N . THR A 1 699 ? -28.679 10.074 31.664 1.00 84.69 699 THR A N 1
ATOM 5560 C CA . THR A 1 699 ? -29.743 9.071 31.467 1.00 84.69 699 THR A CA 1
ATOM 5561 C C . THR A 1 699 ? -30.843 9.636 30.560 1.00 84.69 699 THR A C 1
ATOM 5563 O O . THR A 1 699 ? -32.042 9.547 30.830 1.00 84.69 699 THR A O 1
ATOM 5566 N N . VAL A 1 700 ? -30.428 10.309 29.484 1.00 80.81 700 VAL A N 1
ATOM 5567 C CA . VAL A 1 700 ? -31.314 10.890 28.460 1.00 80.81 700 VAL A CA 1
ATOM 5568 C C . VAL A 1 700 ? -32.050 9.811 27.648 1.00 80.81 700 VAL A C 1
ATOM 5570 O O . VAL A 1 700 ? -33.098 10.079 27.057 1.00 80.81 700 VAL A O 1
ATOM 5573 N N . GLY A 1 701 ? -31.533 8.583 27.658 1.00 84.81 701 GLY A N 1
ATOM 5574 C CA . GLY A 1 701 ? -31.940 7.427 26.872 1.00 84.81 701 GLY A CA 1
ATOM 5575 C C . GLY A 1 701 ? -32.454 6.235 27.687 1.00 84.81 701 GLY A C 1
ATOM 5576 O O . GLY A 1 701 ? -32.615 5.167 27.105 1.00 84.81 701 GLY A O 1
ATOM 5577 N N . ASP A 1 702 ? -32.818 6.386 28.966 1.00 88.62 702 ASP A N 1
ATOM 5578 C CA . ASP A 1 702 ? -33.280 5.284 29.843 1.00 88.62 702 ASP A CA 1
ATOM 5579 C C . ASP A 1 702 ? -34.318 4.341 29.196 1.00 88.62 702 ASP A C 1
ATOM 5581 O O . ASP A 1 702 ? -34.352 3.135 29.442 1.00 88.62 702 ASP A O 1
ATOM 5585 N N . SER A 1 703 ? -35.183 4.881 28.330 1.00 91.69 703 SER A N 1
ATOM 5586 C CA . SER A 1 703 ? -36.197 4.109 27.594 1.00 91.69 703 SER A CA 1
ATOM 5587 C C . SER A 1 703 ? -35.629 3.021 26.668 1.00 91.69 703 SER A C 1
ATOM 5589 O O . SER A 1 703 ? -36.355 2.094 26.309 1.00 91.69 703 SER A O 1
ATOM 5591 N N . LYS A 1 704 ? -34.367 3.148 26.240 1.00 94.81 704 LYS A N 1
ATOM 5592 C CA . LYS A 1 704 ? -33.630 2.160 25.439 1.00 94.81 704 LYS A CA 1
ATOM 5593 C C . LYS A 1 704 ? -32.584 1.398 26.259 1.00 94.81 704 LYS A C 1
ATOM 5595 O O . LYS A 1 704 ? -31.899 0.562 25.678 1.00 94.81 704 LYS A O 1
ATOM 5600 N N . ALA A 1 705 ? -32.487 1.632 27.570 1.00 96.25 705 ALA A N 1
ATOM 5601 C CA . ALA A 1 705 ? -31.424 1.086 28.405 1.00 96.25 705 ALA A CA 1
ATOM 5602 C C . ALA A 1 705 ? -31.329 -0.448 28.331 1.00 96.25 705 ALA A C 1
ATOM 5604 O O . ALA A 1 705 ? -32.329 -1.163 28.486 1.00 96.25 705 ALA A O 1
ATOM 5605 N N . GLY A 1 706 ? -30.113 -0.952 28.136 1.00 97.75 706 GLY A N 1
ATOM 5606 C CA . GLY A 1 706 ? -29.814 -2.375 28.127 1.00 97.75 706 GLY A CA 1
ATOM 5607 C C . GLY A 1 706 ? -28.333 -2.658 28.322 1.00 97.75 706 GLY A C 1
ATOM 5608 O O . GLY A 1 706 ? -27.484 -1.804 28.078 1.00 97.75 706 GLY A O 1
ATOM 5609 N N . TRP A 1 707 ? -28.041 -3.863 28.802 1.00 98.69 707 TRP A N 1
ATOM 5610 C CA . TRP A 1 707 ? -26.698 -4.310 29.158 1.00 98.69 707 TRP A CA 1
ATOM 5611 C C . TRP A 1 707 ? -26.460 -5.738 28.678 1.00 98.69 707 TRP A C 1
ATOM 5613 O O . TRP A 1 707 ? -27.368 -6.579 28.701 1.00 98.69 707 TRP A O 1
ATOM 5623 N N . ARG A 1 708 ? -25.216 -6.025 28.296 1.00 98.81 708 ARG A N 1
ATOM 5624 C CA . ARG A 1 708 ? -24.681 -7.389 28.202 1.00 98.81 708 ARG A CA 1
ATOM 5625 C C . ARG A 1 708 ? -23.497 -7.507 29.145 1.00 98.81 708 ARG A C 1
ATOM 5627 O O . ARG A 1 708 ? -22.738 -6.552 29.299 1.00 98.81 708 ARG A O 1
ATOM 5634 N N . PHE A 1 709 ? -23.361 -8.637 29.825 1.00 98.88 709 PHE A N 1
ATOM 5635 C CA . PHE A 1 709 ? -22.294 -8.803 30.807 1.00 98.88 709 PHE A CA 1
ATOM 5636 C C . PHE A 1 709 ? -21.899 -10.260 31.020 1.00 98.88 709 PHE A C 1
ATOM 5638 O O . PHE A 1 709 ? -22.696 -11.162 30.808 1.00 98.88 709 PHE A O 1
ATOM 5645 N N . GLY A 1 710 ? -20.688 -10.506 31.509 1.00 98.69 710 GLY A N 1
ATOM 5646 C CA . GLY A 1 710 ? -20.246 -11.862 31.823 1.00 98.69 710 GLY A CA 1
ATOM 5647 C C . GLY A 1 710 ? -18.773 -11.950 32.180 1.00 98.69 710 GLY A C 1
ATOM 5648 O O . GLY A 1 710 ? -18.097 -10.939 32.378 1.00 98.69 710 GLY A O 1
ATOM 5649 N N . PHE A 1 711 ? -18.289 -13.182 32.307 1.00 98.75 711 PHE A N 1
ATOM 5650 C CA . PHE A 1 711 ? -16.926 -13.464 32.745 1.00 98.75 711 PHE A CA 1
ATOM 5651 C C . PHE A 1 711 ? -16.012 -13.808 31.572 1.00 98.75 711 PHE A C 1
ATOM 5653 O O . PHE A 1 711 ? -16.398 -14.553 30.673 1.00 98.75 711 PHE A O 1
ATOM 5660 N N . VAL A 1 712 ? -14.764 -13.351 31.649 1.00 98.56 712 VAL A N 1
ATOM 5661 C CA . VAL A 1 712 ? -13.676 -13.810 30.779 1.00 98.56 712 VAL A CA 1
ATOM 5662 C C . VAL A 1 712 ? -12.544 -14.316 31.656 1.00 98.56 712 VAL A C 1
ATOM 5664 O O . VAL A 1 712 ? -11.936 -13.575 32.430 1.00 98.56 712 VAL A O 1
ATOM 5667 N N . GLY A 1 713 ? -12.264 -15.609 31.565 1.00 97.25 713 GLY A N 1
ATOM 5668 C CA . GLY A 1 713 ? -11.063 -16.184 32.138 1.00 97.25 713 GLY A CA 1
ATOM 5669 C C . GLY A 1 713 ? -9.883 -16.034 31.182 1.00 97.25 713 GLY A C 1
ATOM 5670 O O . GLY A 1 713 ? -10.036 -16.247 29.988 1.00 97.25 713 GLY A O 1
ATOM 5671 N N . VAL A 1 714 ? -8.690 -15.745 31.700 1.00 96.25 714 VAL A N 1
ATOM 5672 C CA . VAL A 1 714 ? -7.438 -15.827 30.933 1.00 96.25 714 VAL A CA 1
ATOM 5673 C C . VAL A 1 714 ? -6.524 -16.867 31.576 1.00 96.25 714 VAL A C 1
ATOM 5675 O O . VAL A 1 714 ? -6.200 -16.797 32.769 1.00 96.25 714 VAL A O 1
ATOM 5678 N N . GLN A 1 715 ? -6.132 -17.871 30.796 1.00 92.12 715 GLN A N 1
ATOM 5679 C CA . GLN A 1 715 ? -5.138 -18.871 31.188 1.00 92.12 715 GLN A CA 1
ATOM 5680 C C . GLN A 1 715 ? -3.715 -18.291 31.025 1.00 92.12 715 GLN A C 1
ATOM 5682 O O . GLN A 1 715 ? -3.526 -17.079 30.974 1.00 92.12 715 GLN A O 1
ATOM 5687 N N . GLY A 1 716 ? -2.669 -19.125 30.988 1.00 81.56 716 GLY A N 1
ATOM 5688 C CA . GLY A 1 716 ? -1.353 -18.651 30.526 1.00 81.56 716 GLY A CA 1
ATOM 5689 C C . GLY A 1 716 ? -1.412 -18.123 29.081 1.00 81.56 716 GLY A C 1
ATOM 5690 O O . GLY A 1 716 ? -2.469 -18.122 28.462 1.00 81.56 716 GLY A O 1
ATOM 5691 N N . SER A 1 717 ? -0.282 -17.692 28.517 1.00 77.81 717 SER A N 1
ATOM 5692 C CA . SER A 1 717 ? -0.128 -17.406 27.074 1.00 77.81 717 SER A CA 1
ATOM 5693 C C . SER A 1 717 ? -1.290 -16.647 26.395 1.00 77.81 717 SER A C 1
ATOM 5695 O O . SER A 1 717 ? -1.613 -16.952 25.249 1.00 77.81 717 SER A O 1
ATOM 5697 N N . TRP A 1 718 ? -1.939 -15.699 27.086 1.00 89.44 718 TRP A N 1
ATOM 5698 C CA . TRP A 1 718 ? -3.064 -14.911 26.558 1.00 89.44 718 TRP A CA 1
ATOM 5699 C C . TRP A 1 718 ? -4.286 -15.719 26.082 1.00 89.44 718 TRP A C 1
ATOM 5701 O O . TRP A 1 718 ? -5.066 -15.221 25.282 1.00 89.44 718 TRP A O 1
ATOM 5711 N N . THR A 1 719 ? -4.459 -16.966 26.531 1.00 93.38 719 THR A N 1
ATOM 5712 C CA . THR A 1 719 ? -5.549 -17.833 26.050 1.00 93.38 719 THR A CA 1
ATOM 5713 C C . THR A 1 719 ? -6.854 -17.542 26.804 1.00 93.38 719 THR A C 1
ATOM 5715 O O . THR A 1 719 ? -6.891 -17.766 28.022 1.00 93.38 719 THR A O 1
ATOM 5718 N N . PRO A 1 720 ? -7.914 -17.064 26.125 1.00 95.88 720 PRO A N 1
ATOM 5719 C CA . PRO A 1 720 ? -9.179 -16.737 26.768 1.00 95.88 720 PRO A CA 1
ATOM 5720 C C . PRO A 1 720 ? -10.059 -17.975 26.999 1.00 95.88 720 PRO A C 1
ATOM 5722 O O . PRO A 1 720 ? -9.962 -18.990 26.309 1.00 95.88 720 PRO A O 1
ATOM 5725 N N . VAL A 1 721 ? -10.945 -17.872 27.985 1.00 96.69 721 VAL A N 1
ATOM 5726 C CA . VAL A 1 721 ? -12.047 -18.793 28.274 1.00 96.69 721 VAL A CA 1
ATOM 5727 C C . VAL A 1 721 ? -13.285 -17.941 28.527 1.00 96.69 721 VAL A C 1
ATOM 5729 O O . VAL A 1 721 ? -13.397 -17.304 29.576 1.00 96.69 721 VAL A O 1
ATOM 5732 N N . TYR A 1 722 ? -14.201 -17.916 27.565 1.00 97.56 722 TYR A N 1
ATOM 5733 C CA . TYR A 1 722 ? -15.419 -17.111 27.642 1.00 97.56 722 TYR A CA 1
ATOM 5734 C C . TYR A 1 722 ? -16.487 -17.796 28.495 1.00 97.56 722 TYR A C 1
ATOM 5736 O O . TYR A 1 722 ? -16.707 -19.003 28.378 1.00 97.56 722 TYR A O 1
ATOM 5744 N N . GLY A 1 723 ? -17.118 -17.028 29.382 1.00 97.56 723 GLY A N 1
ATOM 5745 C CA . GLY A 1 723 ? -18.324 -17.439 30.090 1.00 97.56 723 GLY A CA 1
ATOM 5746 C C . GLY A 1 723 ? -19.591 -17.149 29.291 1.00 97.56 723 GLY A C 1
ATOM 5747 O O . GLY A 1 723 ? -19.544 -16.552 28.217 1.00 97.56 723 GLY A O 1
ATOM 5748 N N . ASP A 1 724 ? -20.728 -17.550 29.854 1.00 98.25 724 ASP A N 1
ATOM 5749 C CA . ASP A 1 724 ? -22.034 -17.222 29.290 1.00 98.25 724 ASP A CA 1
ATOM 5750 C C . ASP A 1 724 ? -22.284 -15.705 29.341 1.00 98.25 724 ASP A C 1
ATOM 5752 O O . ASP A 1 724 ? -21.777 -14.999 30.220 1.00 98.25 724 ASP A O 1
ATOM 5756 N N . MET A 1 725 ? -23.094 -15.213 28.404 1.00 98.56 725 MET A N 1
ATOM 5757 C CA . MET A 1 725 ? -23.531 -13.821 28.357 1.00 98.56 725 MET A CA 1
ATOM 5758 C C . MET A 1 725 ? -24.830 -13.650 29.150 1.00 98.56 725 MET A C 1
ATOM 5760 O O . MET A 1 725 ? -25.838 -14.299 28.874 1.00 98.56 725 MET A O 1
ATOM 5764 N N . GLY A 1 726 ? -24.808 -12.755 30.129 1.00 98.50 726 GLY A N 1
ATOM 5765 C CA . GLY A 1 726 ? -25.983 -12.226 30.806 1.00 98.50 726 GLY A CA 1
ATOM 5766 C C . GLY A 1 726 ? -26.571 -11.027 30.065 1.00 98.50 726 GLY A C 1
ATOM 5767 O O . GLY A 1 726 ? -25.874 -10.298 29.357 1.00 98.50 726 GLY A O 1
ATOM 5768 N N . GLU A 1 727 ? -27.866 -10.806 30.267 1.00 98.38 727 GLU A N 1
ATOM 5769 C CA . GLU A 1 727 ? -28.626 -9.708 29.678 1.00 98.38 727 GLU A CA 1
ATOM 5770 C C . GLU A 1 727 ? -29.492 -9.033 30.745 1.00 98.38 727 GLU A C 1
ATOM 5772 O O . GLU A 1 727 ? -30.129 -9.701 31.558 1.00 98.38 727 GLU A O 1
ATOM 5777 N N . ALA A 1 728 ? -29.539 -7.702 30.706 1.00 98.25 728 ALA A N 1
ATOM 5778 C CA . ALA A 1 728 ? -30.498 -6.895 31.450 1.00 98.25 728 ALA A CA 1
ATOM 5779 C C . ALA A 1 728 ? -31.022 -5.751 30.570 1.00 98.25 728 ALA A C 1
ATOM 5781 O O . ALA A 1 728 ? -30.355 -5.316 29.631 1.00 98.25 728 ALA A O 1
ATOM 5782 N N . THR A 1 729 ? -32.208 -5.236 30.890 1.00 97.81 729 THR A N 1
ATOM 5783 C CA . THR A 1 729 ? -32.815 -4.065 30.227 1.00 97.81 729 THR A CA 1
ATOM 5784 C C . THR A 1 729 ? -33.404 -3.118 31.259 1.00 97.81 729 THR A C 1
ATOM 5786 O O . THR A 1 729 ? -33.661 -3.533 32.385 1.00 97.81 729 THR A O 1
ATOM 5789 N N . GLY A 1 730 ? -33.701 -1.869 30.897 1.00 94.50 730 GLY A N 1
ATOM 5790 C CA . GLY A 1 730 ? -34.377 -0.936 31.811 1.00 94.50 730 GLY A CA 1
ATOM 5791 C C . GLY A 1 730 ? -35.702 -1.488 32.370 1.00 94.50 730 GLY A C 1
ATOM 5792 O O . GLY A 1 730 ? -36.077 -1.203 33.503 1.00 94.50 730 GLY A O 1
ATOM 5793 N N . THR A 1 731 ? -36.391 -2.352 31.612 1.00 94.12 731 THR A N 1
ATOM 5794 C CA . THR A 1 731 ? -37.635 -3.021 32.042 1.00 94.12 731 THR A CA 1
ATOM 5795 C C . THR A 1 731 ? -37.426 -4.327 32.811 1.00 94.12 731 THR A C 1
ATOM 5797 O O . THR A 1 731 ? -38.335 -4.781 33.504 1.00 94.12 731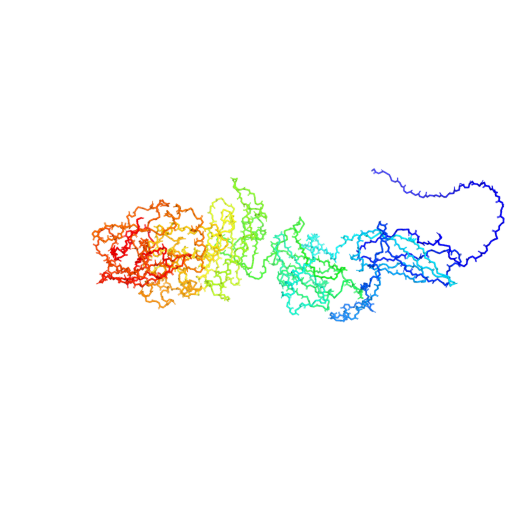 THR A O 1
ATOM 5800 N N . ALA A 1 732 ? -36.250 -4.940 32.690 1.00 96.50 732 ALA A N 1
ATOM 5801 C CA . ALA A 1 732 ? -35.846 -6.147 33.404 1.00 96.50 732 ALA A CA 1
ATOM 5802 C C . ALA A 1 732 ? -34.394 -5.966 33.883 1.00 96.50 732 ALA A C 1
ATOM 5804 O O . ALA A 1 732 ? -33.473 -6.541 33.299 1.00 96.50 732 ALA A O 1
ATOM 5805 N N . PRO A 1 733 ? -34.170 -5.105 34.896 1.00 96.44 733 PRO A N 1
ATOM 5806 C CA . PRO A 1 733 ? -32.830 -4.617 35.220 1.00 96.44 733 PRO A CA 1
ATOM 5807 C C . PRO A 1 733 ? -31.976 -5.642 35.961 1.00 96.44 733 PRO A C 1
ATOM 5809 O O . PRO A 1 733 ? -30.761 -5.495 35.995 1.00 96.44 733 PRO A O 1
ATOM 5812 N N . GLN A 1 734 ? -32.589 -6.663 36.562 1.00 98.06 734 GLN A N 1
ATOM 5813 C CA . GLN A 1 734 ? -31.903 -7.657 37.381 1.00 98.06 734 GLN A CA 1
ATOM 5814 C C . GLN A 1 734 ? -31.688 -8.956 36.613 1.00 98.06 734 GLN A C 1
ATOM 5816 O O . GLN A 1 734 ? -32.638 -9.538 36.089 1.00 98.06 734 GLN A O 1
ATOM 5821 N N . ALA A 1 735 ? -30.452 -9.439 36.624 1.00 98.12 735 ALA A N 1
ATOM 5822 C CA . ALA A 1 735 ? -30.075 -10.720 36.047 1.00 98.12 735 ALA A CA 1
ATOM 5823 C C . ALA A 1 735 ? -28.837 -11.279 36.759 1.00 98.12 735 ALA A C 1
ATOM 5825 O O . ALA A 1 735 ? -28.171 -10.590 37.533 1.00 98.12 735 ALA A O 1
ATOM 5826 N N . SER A 1 736 ? -28.529 -12.550 36.524 1.00 97.94 736 SER A N 1
ATOM 5827 C CA . SER A 1 736 ? -27.318 -13.168 37.051 1.00 97.94 736 SER A CA 1
ATOM 5828 C C . SER A 1 736 ? -26.662 -14.072 36.024 1.00 97.94 736 SER A C 1
ATOM 5830 O O . SER A 1 736 ? -27.322 -14.645 35.160 1.00 97.94 736 SER A O 1
ATOM 5832 N N . VAL A 1 737 ? -25.342 -14.191 36.134 1.00 98.31 737 VAL A N 1
ATOM 5833 C CA . VAL A 1 737 ? -24.537 -15.095 35.314 1.00 98.31 737 VAL A CA 1
ATOM 5834 C C . VAL A 1 737 ? -23.501 -15.779 36.191 1.00 98.31 737 VAL A C 1
ATOM 5836 O O . VAL A 1 737 ? -23.019 -15.198 37.169 1.00 98.31 737 VAL A O 1
ATOM 5839 N N . SER A 1 738 ? -23.172 -17.023 35.861 1.00 98.38 738 SER A N 1
ATOM 5840 C CA . SER A 1 738 ? -22.217 -17.832 36.611 1.00 98.38 738 SER A CA 1
ATOM 5841 C C . SER A 1 738 ? -21.103 -18.333 35.702 1.00 98.38 738 SER A C 1
ATOM 5843 O O . SER A 1 738 ? -21.312 -18.587 34.522 1.00 98.38 738 SER A O 1
ATOM 5845 N N . PHE A 1 739 ? -19.915 -18.511 36.269 1.00 98.25 739 PHE A N 1
ATOM 5846 C CA . PHE A 1 739 ? -18.757 -19.057 35.571 1.00 98.25 739 PHE A CA 1
ATOM 5847 C C . PHE A 1 739 ? -18.054 -20.067 36.470 1.00 98.25 739 PHE A C 1
ATOM 5849 O O . PHE A 1 739 ? -17.760 -19.781 37.630 1.00 98.25 739 PHE A O 1
ATOM 5856 N N . THR A 1 740 ? -17.794 -21.265 35.952 1.00 97.12 740 THR A N 1
ATOM 5857 C CA . THR A 1 740 ? -17.044 -22.285 36.694 1.00 97.12 740 THR A CA 1
ATOM 5858 C C . THR A 1 740 ? -15.581 -22.209 36.297 1.00 97.12 740 THR A C 1
ATOM 5860 O O . THR A 1 740 ? -15.244 -22.433 35.137 1.00 97.12 740 THR A O 1
ATOM 5863 N N . VAL A 1 741 ? -14.710 -21.903 37.263 1.00 95.50 741 VAL A N 1
ATOM 5864 C CA . VAL A 1 741 ? -13.270 -21.767 37.023 1.00 95.50 741 VAL A CA 1
ATOM 5865 C C . VAL A 1 741 ? -12.733 -23.093 36.469 1.00 95.50 741 VAL A C 1
ATOM 5867 O O . VAL A 1 741 ? -12.844 -24.117 37.149 1.00 95.50 741 VAL A O 1
ATOM 5870 N N . PRO A 1 742 ? -12.143 -23.118 35.261 1.00 91.56 742 PRO A N 1
ATOM 5871 C CA . PRO A 1 742 ? -11.684 -24.362 34.657 1.00 91.56 742 PRO A CA 1
ATOM 5872 C C . PRO A 1 742 ? -10.539 -24.993 35.464 1.00 91.56 742 PRO A C 1
ATOM 5874 O O . PRO A 1 742 ? -9.700 -24.302 36.052 1.00 91.56 742 PRO A O 1
ATOM 5877 N N . GLY A 1 743 ? -10.467 -26.328 35.461 1.00 81.38 743 GLY A N 1
ATOM 5878 C CA . GLY A 1 743 ? -9.294 -27.049 35.961 1.00 81.38 743 GLY A CA 1
ATOM 5879 C C . GLY A 1 743 ? -8.088 -26.767 35.059 1.00 81.38 743 GLY A C 1
ATOM 5880 O O . GLY A 1 743 ? -8.185 -26.957 33.852 1.00 81.38 743 GLY A O 1
ATOM 5881 N N . GLY A 1 744 ? -6.966 -26.289 35.613 1.00 69.06 744 GLY A N 1
ATOM 5882 C CA . GLY A 1 744 ? -5.775 -25.929 34.816 1.00 69.06 744 GLY A CA 1
ATOM 5883 C C . GLY A 1 744 ? -5.095 -24.600 35.166 1.00 69.06 744 GLY A C 1
ATOM 5884 O O . GLY A 1 744 ? -4.102 -24.251 34.538 1.00 69.06 744 GLY A O 1
ATOM 5885 N N . GLY A 1 745 ? -5.571 -23.882 36.190 1.00 77.94 745 GLY A N 1
ATOM 5886 C CA . GLY A 1 745 ? -4.881 -22.717 36.753 1.00 77.94 745 GLY A CA 1
ATOM 5887 C C . GLY A 1 745 ? -5.082 -21.439 35.941 1.00 77.94 745 GLY A C 1
ATOM 5888 O O . GLY A 1 745 ? -4.145 -20.940 35.315 1.00 77.94 745 GLY A O 1
ATOM 5889 N N . LEU A 1 746 ? -6.301 -20.900 35.997 1.00 91.44 746 LEU A N 1
ATOM 5890 C CA . LEU A 1 746 ? -6.623 -19.563 35.506 1.00 91.44 746 LEU A CA 1
ATOM 5891 C C . LEU A 1 746 ? -5.658 -18.523 36.112 1.00 91.44 746 LEU A C 1
ATOM 5893 O O . LEU A 1 746 ? -5.314 -18.607 37.291 1.00 91.44 746 LEU A O 1
ATOM 5897 N N . LYS A 1 747 ? -5.175 -17.572 35.306 1.00 93.19 747 LYS A N 1
ATOM 5898 C CA . LYS A 1 747 ? -4.231 -16.529 35.749 1.00 93.19 747 LYS A CA 1
ATOM 5899 C C . LYS A 1 747 ? -4.922 -15.210 36.030 1.00 93.19 747 LYS A C 1
ATOM 5901 O O . LYS A 1 747 ? -4.501 -14.484 36.928 1.00 93.19 747 LYS A O 1
ATOM 5906 N N . GLN A 1 748 ? -5.974 -14.917 35.279 1.00 95.31 748 GLN A N 1
ATOM 5907 C CA . GLN A 1 748 ? -6.795 -13.732 35.464 1.00 95.31 748 GLN A CA 1
ATOM 5908 C C . GLN A 1 748 ? -8.259 -14.106 35.274 1.00 95.31 748 GLN A C 1
ATOM 5910 O O . GLN A 1 748 ? -8.590 -14.952 34.444 1.00 95.31 748 GLN A O 1
ATOM 5915 N N . LEU A 1 749 ? -9.126 -13.460 36.040 1.00 97.44 749 LEU A N 1
ATOM 5916 C CA . LEU A 1 749 ? -10.566 -13.507 35.864 1.00 97.44 749 LEU A CA 1
ATOM 5917 C C . LEU A 1 749 ? -11.034 -12.070 35.682 1.00 97.44 749 LEU A C 1
ATOM 5919 O O . LEU A 1 749 ? -10.653 -11.200 36.461 1.00 97.44 749 LEU A O 1
ATOM 5923 N N . TRP A 1 750 ? -11.838 -11.837 34.661 1.00 98.12 750 TRP A N 1
ATOM 5924 C CA . TRP A 1 750 ? -12.371 -10.530 34.314 1.00 98.12 750 TRP A CA 1
ATOM 5925 C C . TRP A 1 750 ? -13.889 -10.574 34.318 1.00 98.12 750 TRP A C 1
ATOM 5927 O O . TRP A 1 750 ? -14.485 -11.605 33.997 1.00 98.12 750 TRP A O 1
ATOM 5937 N N . PHE A 1 751 ? -14.502 -9.445 34.653 1.00 98.69 751 PHE A N 1
ATOM 5938 C CA . PHE A 1 751 ? -15.913 -9.197 34.394 1.00 98.69 751 PHE A CA 1
ATOM 5939 C C . PHE A 1 751 ? -16.034 -8.085 33.359 1.00 98.69 751 PHE A C 1
ATOM 5941 O O . PHE A 1 751 ? -15.375 -7.051 33.490 1.00 98.69 751 PHE A O 1
ATOM 5948 N N . VAL A 1 752 ? -16.841 -8.325 32.329 1.00 98.81 752 VAL A N 1
ATOM 5949 C CA . VAL A 1 752 ? -17.029 -7.427 31.187 1.00 98.81 752 VAL A CA 1
ATOM 5950 C C . VAL A 1 752 ? -18.491 -7.013 31.126 1.00 98.81 752 VAL A C 1
ATOM 5952 O O . VAL A 1 752 ? -19.360 -7.876 31.231 1.00 98.81 752 VAL A O 1
ATOM 5955 N N . VAL A 1 753 ? -18.762 -5.720 30.949 1.00 98.81 753 VAL A N 1
ATOM 5956 C CA . VAL A 1 753 ? -20.117 -5.151 30.831 1.00 98.81 753 VAL A CA 1
ATOM 5957 C C . VAL A 1 753 ? -20.148 -4.194 29.648 1.00 98.81 753 VAL A C 1
ATOM 5959 O O . VAL A 1 753 ? -19.334 -3.281 29.625 1.00 98.81 753 VAL A O 1
ATOM 5962 N N . SER A 1 754 ? -21.075 -4.342 28.706 1.00 98.56 754 SER A N 1
ATOM 5963 C CA . SER A 1 754 ? -21.264 -3.397 27.598 1.00 98.56 754 SER A CA 1
ATOM 5964 C C . SER A 1 754 ? -22.630 -2.716 27.639 1.00 98.56 754 SER A C 1
ATOM 5966 O O . SER A 1 754 ? -23.615 -3.294 28.114 1.00 98.56 754 SER A O 1
ATOM 5968 N N . GLY A 1 755 ? -22.679 -1.480 27.135 1.00 97.75 755 GLY A N 1
ATOM 5969 C CA . GLY A 1 755 ? -23.927 -0.789 26.824 1.00 97.75 755 GLY A CA 1
ATOM 5970 C C . GLY A 1 755 ? -24.590 -1.447 25.616 1.00 97.75 755 GLY A C 1
ATOM 5971 O O . GLY A 1 755 ? -23.979 -1.588 24.558 1.00 97.75 755 GLY A O 1
ATOM 5972 N N . ALA A 1 756 ? -25.831 -1.888 25.782 1.00 97.81 756 ALA A N 1
ATOM 5973 C CA . ALA A 1 756 ? -26.547 -2.720 24.821 1.00 97.81 756 ALA A CA 1
ATOM 5974 C C . ALA A 1 756 ? -27.973 -2.188 24.615 1.00 97.81 756 ALA A C 1
ATOM 5976 O O . ALA A 1 756 ? -28.936 -2.797 25.096 1.00 97.81 756 ALA A O 1
ATOM 5977 N N . PRO A 1 757 ? -28.134 -1.044 23.927 1.00 97.19 757 PRO A N 1
ATOM 5978 C CA . PRO A 1 757 ? -29.435 -0.421 23.733 1.00 97.19 757 PRO A CA 1
ATOM 5979 C C . PRO A 1 757 ? -30.445 -1.364 23.073 1.00 97.19 757 PRO A C 1
ATOM 5981 O O . PRO A 1 757 ? -30.129 -2.089 22.128 1.00 97.19 757 PRO A O 1
ATOM 5984 N N . THR A 1 758 ? -31.703 -1.312 23.509 1.00 97.44 758 THR A N 1
ATOM 5985 C CA . THR A 1 758 ? -32.791 -2.131 22.935 1.00 97.44 758 THR A CA 1
ATOM 5986 C C . THR A 1 758 ? -33.199 -1.695 21.524 1.00 97.44 758 THR A C 1
ATOM 5988 O O . THR A 1 758 ? -33.847 -2.452 20.800 1.00 97.44 758 THR A O 1
ATOM 5991 N N . ARG A 1 759 ? -32.782 -0.496 21.101 1.00 95.50 759 ARG A N 1
ATOM 5992 C CA . ARG A 1 759 ? -32.850 0.006 19.722 1.00 95.50 759 ARG A CA 1
ATOM 5993 C C . ARG A 1 759 ? -31.636 0.886 19.439 1.00 95.50 759 ARG A C 1
ATOM 5995 O O . ARG A 1 759 ? -31.250 1.676 20.292 1.00 95.50 759 ARG A O 1
ATOM 6002 N N . HIS A 1 760 ? -31.078 0.790 18.240 1.00 93.62 760 HIS A N 1
ATOM 6003 C CA . HIS A 1 760 ? -30.011 1.687 17.822 1.00 93.62 760 HIS A CA 1
ATOM 6004 C C . HIS A 1 760 ? -30.549 3.101 17.590 1.00 93.62 760 HIS A C 1
ATOM 6006 O O . HIS A 1 760 ? -31.558 3.287 16.907 1.00 93.62 760 HIS A O 1
ATOM 6012 N N . GLU A 1 761 ? -29.835 4.075 18.138 1.00 88.62 761 GLU A N 1
ATOM 6013 C CA . GLU A 1 761 ? -29.933 5.478 17.768 1.00 88.62 761 GLU A CA 1
ATOM 6014 C C . GLU A 1 761 ? -28.545 5.917 17.290 1.00 88.62 761 GLU A C 1
ATOM 6016 O O . GLU A 1 761 ? -27.555 5.554 17.935 1.00 88.62 761 GLU A O 1
ATOM 6021 N N . PRO A 1 762 ? -28.451 6.615 16.151 1.00 86.25 762 PRO A N 1
ATOM 6022 C CA . PRO A 1 762 ? -27.166 7.067 15.641 1.00 86.25 762 PRO A CA 1
ATOM 6023 C C . PRO A 1 762 ? -26.477 8.069 16.566 1.00 86.25 762 PRO A C 1
ATOM 6025 O O . PRO A 1 762 ? -27.135 8.926 17.161 1.00 86.25 762 PRO A O 1
ATOM 6028 N N . HIS A 1 763 ? -25.154 7.958 16.657 1.00 85.00 763 HIS A N 1
ATOM 6029 C CA . HIS A 1 763 ? -24.323 8.899 17.399 1.00 85.00 763 HIS A CA 1
ATOM 6030 C C . HIS A 1 763 ? -24.018 10.113 16.517 1.00 85.00 763 HIS A C 1
ATOM 6032 O O . HIS A 1 763 ? -23.611 9.968 15.362 1.00 85.00 763 HIS A O 1
ATOM 6038 N N . VAL A 1 764 ? -24.237 11.309 17.055 1.00 79.88 764 VAL A N 1
ATOM 6039 C CA . VAL A 1 764 ? -24.009 12.567 16.343 1.00 79.88 764 VAL A CA 1
ATOM 6040 C C . VAL A 1 764 ? -22.606 13.045 16.680 1.00 79.88 764 VAL A C 1
ATOM 6042 O O . VAL A 1 764 ? -22.277 13.136 17.850 1.00 79.88 764 VAL A O 1
ATOM 6045 N N . TRP A 1 765 ? -21.801 13.377 15.668 1.00 83.06 765 TRP A N 1
ATOM 6046 C CA . TRP A 1 765 ? -20.561 14.115 15.903 1.00 83.06 765 TRP A CA 1
ATOM 6047 C C . TRP A 1 765 ? -20.943 15.535 16.306 1.00 83.06 765 TRP A C 1
ATOM 6049 O O . TRP A 1 765 ? -21.353 16.294 15.444 1.00 83.06 765 TRP A O 1
ATOM 6059 N N . ASP A 1 766 ? -20.852 15.930 17.568 1.00 82.56 766 ASP A N 1
ATOM 6060 C CA . ASP A 1 766 ? -21.133 17.313 17.987 1.00 82.56 766 ASP A CA 1
ATOM 6061 C C . ASP A 1 766 ? -20.211 17.849 19.084 1.00 82.56 766 ASP A C 1
ATOM 6063 O O . ASP A 1 766 ? -20.336 19.019 19.461 1.00 82.56 766 ASP A O 1
ATOM 6067 N N . ASP A 1 767 ? -19.245 17.037 19.526 1.00 82.19 767 ASP A N 1
ATOM 6068 C CA . ASP A 1 767 ? -18.333 17.355 20.625 1.00 82.19 767 ASP A CA 1
ATOM 6069 C C . ASP A 1 767 ? -19.082 17.715 21.938 1.00 82.19 767 ASP A C 1
ATOM 6071 O O . ASP A 1 767 ? -18.508 18.358 22.828 1.00 82.19 767 ASP A O 1
ATOM 6075 N N . ASP A 1 768 ? -20.351 17.299 22.089 1.00 82.19 768 ASP A N 1
ATOM 6076 C CA . ASP A 1 768 ? -21.198 17.537 23.261 1.00 82.19 768 ASP A CA 1
ATOM 6077 C C . ASP A 1 768 ? -21.524 16.240 24.009 1.00 82.19 768 ASP A C 1
ATOM 6079 O O . ASP A 1 768 ? -22.543 15.586 23.803 1.00 82.19 768 ASP A O 1
ATOM 6083 N N . VAL A 1 769 ? -20.722 15.952 25.034 1.00 82.44 769 VAL A N 1
ATOM 6084 C CA . VAL A 1 769 ? -20.954 14.806 25.928 1.00 82.44 769 VAL A CA 1
ATOM 6085 C C . VAL A 1 769 ? -22.296 14.840 26.663 1.00 82.44 769 VAL A C 1
ATOM 6087 O O . VAL A 1 769 ? -22.671 13.853 27.286 1.00 82.44 769 VAL A O 1
ATOM 6090 N N . GLY A 1 770 ? -23.026 15.961 26.673 1.00 83.94 770 GLY A N 1
ATOM 6091 C CA . GLY A 1 770 ? -24.309 16.092 27.360 1.00 83.94 770 GLY A CA 1
ATOM 6092 C C . GLY A 1 770 ? -25.414 15.188 26.806 1.00 83.94 770 GLY A C 1
ATOM 6093 O O . GLY A 1 770 ? -26.362 14.888 27.539 1.00 83.94 770 GLY A O 1
ATOM 6094 N N . ASN A 1 771 ? -25.294 14.745 25.551 1.00 83.88 771 ASN A N 1
ATOM 6095 C CA . ASN A 1 771 ? -26.241 13.837 24.901 1.00 83.88 771 ASN A CA 1
ATOM 6096 C C . ASN A 1 771 ? -25.745 12.378 24.816 1.00 83.88 771 ASN A C 1
ATOM 6098 O O . ASN A 1 771 ? -26.504 11.508 24.383 1.00 83.88 771 ASN A O 1
ATOM 6102 N N . ASP A 1 772 ? -24.526 12.106 25.287 1.00 88.38 772 ASP A N 1
ATOM 6103 C CA . ASP A 1 772 ? -23.957 10.766 25.346 1.00 88.38 772 ASP A CA 1
ATOM 6104 C C . ASP A 1 772 ? -24.582 9.964 26.485 1.00 88.38 772 ASP A C 1
ATOM 6106 O O . ASP A 1 772 ? -24.265 10.172 27.664 1.00 88.38 772 ASP A O 1
ATOM 6110 N N . GLU A 1 773 ? -25.464 9.032 26.123 1.00 91.81 773 GLU A N 1
ATOM 6111 C CA . GLU A 1 773 ? -26.156 8.175 27.082 1.00 91.81 773 GLU A CA 1
ATOM 6112 C C . GLU A 1 773 ? -25.181 7.282 27.848 1.00 91.81 773 GLU A C 1
ATOM 6114 O O . GLU A 1 773 ? -24.413 6.528 27.250 1.00 91.81 773 GLU A O 1
ATOM 6119 N N . GLU A 1 774 ? -25.270 7.313 29.176 1.00 94.50 774 GLU A N 1
ATOM 6120 C CA . GLU A 1 774 ? -24.577 6.395 30.071 1.00 94.50 774 GLU A CA 1
ATOM 6121 C C . GLU A 1 774 ? -25.502 5.237 30.472 1.00 94.50 774 GLU A C 1
ATOM 6123 O O . GLU A 1 774 ? -26.681 5.415 30.763 1.00 94.50 774 GLU A O 1
ATOM 6128 N N . TYR A 1 775 ? -24.930 4.041 30.582 1.00 96.62 775 TYR A N 1
ATOM 6129 C CA . TYR A 1 775 ? -25.602 2.801 30.965 1.00 96.62 775 TYR A CA 1
ATOM 6130 C C . TYR A 1 775 ? -25.134 2.353 32.360 1.00 96.62 775 TYR A C 1
ATOM 6132 O O . TYR A 1 775 ? -24.362 1.389 32.479 1.00 96.62 775 TYR A O 1
ATOM 6140 N N . PRO A 1 776 ? -25.553 3.027 33.450 1.00 97.00 776 PRO A N 1
ATOM 6141 C CA . PRO A 1 776 ? -25.059 2.730 34.785 1.00 97.00 776 PRO A CA 1
ATOM 6142 C C . PRO A 1 776 ? -25.528 1.370 35.290 1.00 97.00 776 PRO A C 1
ATOM 6144 O O . PRO A 1 776 ? -26.637 0.918 35.017 1.00 97.00 776 PRO A O 1
ATOM 6147 N N . TYR A 1 777 ? -24.681 0.714 36.077 1.00 97.75 777 TYR A N 1
ATOM 6148 C CA . TYR A 1 777 ? -24.990 -0.587 36.662 1.00 97.75 777 TYR A CA 1
ATOM 6149 C C . TYR A 1 777 ? -24.381 -0.739 38.049 1.00 97.75 777 TYR A C 1
ATOM 6151 O O . TYR A 1 777 ? -23.454 -0.022 38.437 1.00 97.75 777 TYR A O 1
ATOM 6159 N N . ARG A 1 778 ? -24.876 -1.729 38.791 1.00 97.94 778 ARG A N 1
ATOM 6160 C CA . ARG A 1 778 ? -24.199 -2.278 39.962 1.00 97.94 778 ARG A CA 1
ATOM 6161 C C . ARG A 1 778 ? -24.144 -3.795 39.896 1.00 97.94 778 ARG A C 1
ATOM 6163 O O . ARG A 1 778 ? -25.058 -4.440 39.394 1.00 97.94 778 ARG A O 1
ATOM 6170 N N . VAL A 1 779 ? -23.076 -4.367 40.432 1.00 98.44 779 VAL A N 1
ATOM 6171 C CA . VAL A 1 779 ? -22.866 -5.814 40.454 1.00 98.44 779 VAL A CA 1
ATOM 6172 C C . VAL A 1 779 ? -22.348 -6.268 41.809 1.00 98.44 779 VAL A C 1
ATOM 6174 O O . VAL A 1 779 ? -21.541 -5.590 42.445 1.00 98.44 779 VAL A O 1
ATOM 6177 N N . LYS A 1 780 ? -22.818 -7.424 42.262 1.00 98.12 780 LYS A N 1
ATOM 6178 C CA . LYS A 1 780 ? -22.322 -8.106 43.453 1.00 98.12 780 LYS A CA 1
ATOM 6179 C C . LYS A 1 780 ? -21.809 -9.486 43.072 1.00 98.12 780 LYS A C 1
ATOM 6181 O O . LYS A 1 780 ? -22.418 -10.179 42.263 1.00 98.12 780 LYS A O 1
ATOM 6186 N N . PHE A 1 781 ? -20.692 -9.890 43.667 1.00 98.19 781 PHE A N 1
ATOM 6187 C CA . PHE A 1 781 ? -20.036 -11.153 43.348 1.00 98.19 781 PHE A CA 1
ATOM 6188 C C . PHE A 1 781 ? -20.169 -12.169 44.482 1.00 98.19 781 PHE A C 1
ATOM 6190 O O . PHE A 1 781 ? -20.117 -11.827 45.664 1.00 98.19 781 PHE A O 1
ATOM 6197 N N . VAL A 1 782 ? -20.326 -13.437 44.105 1.00 97.94 782 VAL A N 1
ATOM 6198 C CA . VAL A 1 782 ? -20.311 -14.596 45.004 1.00 97.94 782 VAL A CA 1
ATOM 6199 C C . VAL A 1 782 ? -19.097 -15.459 44.661 1.00 97.94 782 VAL A C 1
ATOM 6201 O O . VAL A 1 782 ? -18.858 -15.751 43.488 1.00 97.94 782 VAL A O 1
ATOM 6204 N N . ASN A 1 783 ? -18.350 -15.879 45.689 1.00 97.00 783 ASN A N 1
ATOM 6205 C CA . ASN A 1 783 ? -17.107 -16.668 45.605 1.00 97.00 783 ASN A CA 1
ATOM 6206 C C . ASN A 1 783 ? -15.927 -15.982 44.889 1.00 97.00 783 ASN A C 1
ATOM 6208 O O . ASN A 1 783 ? -14.952 -16.643 44.544 1.00 97.00 783 ASN A O 1
ATOM 6212 N N . THR A 1 784 ? -15.995 -14.669 44.678 1.00 96.62 784 THR A N 1
ATOM 6213 C CA . THR A 1 784 ? -14.905 -13.823 44.174 1.00 96.62 784 THR A CA 1
ATOM 6214 C C . THR A 1 784 ? -15.162 -12.368 44.588 1.00 96.62 784 THR A C 1
ATOM 6216 O O . THR A 1 784 ? -16.240 -12.050 45.092 1.00 96.62 784 THR A O 1
ATOM 6219 N N . GLU A 1 785 ? -14.184 -11.490 44.398 1.00 95.19 785 GLU A N 1
ATOM 6220 C CA . GLU A 1 785 ? -14.252 -10.059 44.707 1.00 95.19 785 GLU A CA 1
ATOM 6221 C C . GLU A 1 785 ? -13.448 -9.258 43.676 1.00 95.19 785 GLU A C 1
ATOM 6223 O O . GLU A 1 785 ? -12.580 -9.813 42.996 1.00 95.19 785 GLU A O 1
ATOM 6228 N N . VAL A 1 786 ? -13.734 -7.958 43.551 1.00 95.25 786 VAL A N 1
ATOM 6229 C CA . VAL A 1 786 ? -12.966 -7.065 42.672 1.00 95.25 786 VAL A CA 1
ATOM 6230 C C . VAL A 1 786 ? -11.538 -6.953 43.192 1.00 95.25 786 VAL A C 1
ATOM 6232 O O . VAL A 1 786 ? -11.314 -6.734 44.383 1.00 95.25 786 VAL A O 1
ATOM 6235 N N . LYS A 1 787 ? -10.571 -7.113 42.291 1.00 90.81 787 LYS A N 1
ATOM 6236 C CA . LYS A 1 787 ? -9.152 -7.032 42.618 1.00 90.81 787 LYS A CA 1
ATOM 6237 C C . LYS A 1 787 ? -8.736 -5.560 42.711 1.00 90.81 787 LYS A C 1
ATOM 6239 O O . LYS A 1 787 ? -8.916 -4.821 41.746 1.00 90.81 787 LYS A O 1
ATOM 6244 N N . ASN A 1 788 ? -8.218 -5.163 43.876 1.00 61.69 788 ASN A N 1
ATOM 6245 C CA . ASN A 1 788 ? -7.737 -3.800 44.148 1.00 61.69 788 ASN A CA 1
ATOM 6246 C C . ASN A 1 788 ? -6.482 -3.435 43.357 1.00 61.69 788 ASN A C 1
ATOM 6248 O O . ASN A 1 788 ? -5.614 -4.327 43.189 1.00 61.69 788 ASN A O 1
#